Protein 8QNT (pdb70)

Secondary structure (DSSP, 8-state):
------S--HHHHHHHHHHHHHHHHHHHHHHHHHHHHIIIIIHHHS---

Radius of gyration: 12.51 Å; Cα contacts (8 Å, |Δi|>4): 12; chains: 1; bounding box: 26×30×29 Å

Solvent-accessible surface area: 5286 Å² total; per-residue (Å²): 134,87,187,139,100,166,118,64,68,163,106,122,90,91,113,106,49,67,140,82,113,142,99,86,91,122,82,95,112,80,87,120,100,63,152,127,82,65,113,129,91,27,118,109,126,73,89,166,239

Nearest PDB structures (foldseek):
  8qnt-assembly1_A  TM=6.480E-01  e=3.629E-04  Apilactobacillus kunkeei
  8qnt-assembly1_A  TM=6.086E-01  e=3.687E-04  Apilactobacillus kunkeei
  8qnt-assembly1_A  TM=7.530E-01  e=1.446E-04  Apilactobacillus kunkeei
  8qnt-assembly1_A  TM=7.162E-01  e=7.934E-05  Apilactobacillus kunkeei
  8qnt-assembly1_A  TM=6.062E-01  e=1.012E-04  Apilactobacillus kunkeei

Sequence (49 aa):
GSMKNYQPNKDLLEILESQKIKIKNLKEEVKILQRKIDQQIAKERVIKQGSMKNYQPNKDLLEILESQKIKIKNLKEEVKILQRKIDQQIAKERVIKQGSMKNYQPNKDLLEILESQKIKIKNLKEEVKILQRKIDQQIAKERVIKQGSMKNYQPNKDLLEILESQKIKIKNLKEEVKILQRKIDQQIAKERVIKQGSMKNYQPNKDLLEILESQKIKIKNLKEEVKILQRKIDQQIAKERVIKQGSMKNYQPNKDLLEILESQKIKIKNLKEEVKILQRKIDQQIAKERVIKQGSMKNYQPNKDLLEILESQKIKIKNLKEEVKILQRKIDQQIAKERVIKQGSMKNYQPNKDLLEILESQKIKIKNLKEEVKILQRKIDQQIAKERVIKQGSMKNYQPNKDLLEILESQKIKIKNLKEEVKILQRKIDQQIAKERVIKQGSMKNYQPNKDLLEILESQKIKIKNLKEEVKILQRKIDQQIAKERVIKQGSMKNYQPNKDLLEILESQKIKIKNLKEEVKILQRKIDQQIAKERVIKQGSMKNYQPNKDLLEILESQKIKIKNLKEEVKILQRKIDQQIAKERVIKQGSMKNYQPNKDLLEILESQKIKIKNLKEEVKILQRKIDQQIAKERVIKQGSMKNYQPNKDLLEILESQKIKIKNLKEEVKILQRKIDQQIAKERVIKQGSMKNYQPNKDLLEILESQKIKIKNLKEEVKILQRKIDQQIAKERVIKQGSMKNYQPNKDLLEILESQKIKIKNLKEEVKILQRKIDQQIAKERVIKQGSMKNYQPNKDLLEILESQKIKIKNLKEEVKILQRKIDQQIAKERVIKQGSMKNYQPNKDLLEILESQKIKIKNLKEEVKILQRKIDQQIAKERVIKQGSMKNYQPNKDLLEILESQKIKIKNLKEEVKILQRKIDQQIAKERVIKQGSMKNYQPNKDLLEILESQKIKIKNLKEEVKILQRKIDQQIAKERVIKQ

B-factor: mean 36.54, std 22.29, range [0.1, 75.5]

Structure (mmCIF, N/CA/C/O backbone):
data_8QNT
#
_entry.id   8QNT
#
loop_
_atom_site.group_PDB
_atom_site.id
_atom_site.type_symbol
_atom_site.label_atom_id
_atom_site.label_alt_id
_atom_site.label_comp_id
_atom_site.label_asym_id
_atom_site.label_entity_id
_atom_site.label_seq_id
_atom_site.pdbx_PDB_ins_code
_atom_site.Cartn_x
_atom_site.Cartn_y
_atom_site.Cartn_z
_atom_site.occupancy
_atom_site.B_iso_or_equiv
_atom_site.auth_seq_id
_atom_site.auth_comp_id
_atom_site.auth_asym_id
_atom_site.auth_atom_id
_atom_site.pdbx_PDB_model_num
ATOM 1 N N . GLY A 1 1 ? 13.905 4.352 -5.398 1.00 51.10 1 GLY A N 1
ATOM 2 C CA . GLY A 1 1 ? 12.480 4.572 -5.561 1.00 13.04 1 GLY A CA 1
ATOM 3 C C . GLY A 1 1 ? 11.649 3.447 -4.977 1.00 21.44 1 GLY A C 1
ATOM 4 O O . GLY A 1 1 ? 11.420 3.398 -3.768 1.00 70.52 1 GLY A O 1
ATOM 8 N N . SER A 1 2 ? 11.195 2.540 -5.837 1.00 1.44 2 SER A N 1
ATOM 9 C CA . SER A 1 2 ? 10.380 1.413 -5.400 1.00 21.12 2 SER A CA 1
ATOM 10 C C . SER A 1 2 ? 10.590 0.206 -6.310 1.00 13.33 2 SER A C 1
ATOM 11 O O . SER A 1 2 ? 11.256 0.301 -7.340 1.00 73.22 2 SER A O 1
ATOM 19 N N . MET A 1 3 ? 10.016 -0.927 -5.920 1.00 21.40 3 MET A N 1
ATOM 20 C CA . MET A 1 3 ? 10.139 -2.153 -6.701 1.00 33.15 3 MET A CA 1
ATOM 21 C C . MET A 1 3 ? 9.203 -2.127 -7.905 1.00 1.50 3 MET A C 1
ATOM 22 O O . MET A 1 3 ? 8.007 -1.867 -7.770 1.00 2.14 3 MET A O 1
ATOM 36 N N . LYS A 1 4 ? 9.755 -2.396 -9.083 1.00 72.32 4 LYS A N 1
ATOM 37 C CA . LYS A 1 4 ? 8.970 -2.404 -10.312 1.00 61.41 4 LYS A CA 1
ATOM 38 C C . LYS A 1 4 ? 8.802 -3.825 -10.841 1.00 33.33 4 LYS A C 1
ATOM 39 O O . LYS A 1 4 ? 9.619 -4.702 -10.563 1.00 43.42 4 LYS A O 1
ATOM 58 N N . ASN A 1 5 ? 7.737 -4.045 -11.605 1.00 33.32 5 ASN A N 1
ATOM 59 C CA . ASN A 1 5 ? 7.462 -5.360 -12.173 1.00 61.10 5 ASN A CA 1
ATOM 60 C C . ASN A 1 5 ? 7.962 -5.446 -13.612 1.00 25.12 5 ASN A C 1
ATOM 61 O O . ASN A 1 5 ? 7.803 -4.508 -14.393 1.00 3.54 5 ASN A O 1
ATOM 72 N N . TYR A 1 6 ? 8.567 -6.578 -13.955 1.00 40.12 6 TYR A N 1
ATOM 73 C CA . TYR A 1 6 ? 9.092 -6.786 -15.299 1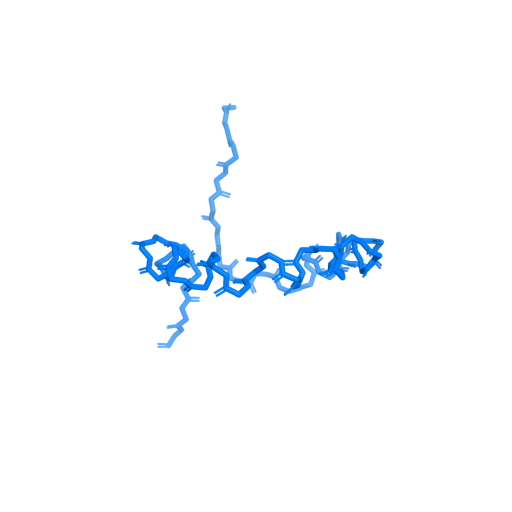.00 65.52 6 TYR A CA 1
ATOM 74 C C . TYR A 1 6 ? 8.684 -8.154 -15.838 1.00 32.12 6 TYR A C 1
ATOM 75 O O . TYR A 1 6 ? 7.910 -8.875 -15.208 1.00 40.40 6 TYR A O 1
ATOM 93 N N . GLN A 1 7 ? 9.211 -8.504 -17.007 1.00 14.12 7 GLN A N 1
ATOM 94 C CA . GLN A 1 7 ? 8.901 -9.785 -17.631 1.00 1.21 7 GLN A CA 1
ATOM 95 C C . GLN A 1 7 ? 9.006 -10.922 -16.620 1.00 61.34 7 GLN A C 1
ATOM 96 O O . GLN A 1 7 ? 9.612 -10.787 -15.557 1.00 51.32 7 GLN A O 1
ATOM 110 N N . PRO A 1 8 ? 8.402 -12.072 -16.957 1.00 42.54 8 PRO A N 1
ATOM 111 C CA . PRO A 1 8 ? 8.414 -13.255 -16.093 1.00 20.23 8 PRO A CA 1
ATOM 112 C C . PRO A 1 8 ? 9.796 -13.894 -16.003 1.00 12.32 8 PRO A C 1
ATOM 113 O O . PRO A 1 8 ? 10.034 -14.962 -16.565 1.00 11.14 8 PRO A O 1
ATOM 124 N N . ASN A 1 9 ? 10.703 -13.232 -15.292 1.00 23.00 9 ASN A N 1
ATOM 125 C CA . ASN A 1 9 ? 12.062 -13.736 -15.129 1.00 2.22 9 ASN A CA 1
ATOM 126 C C . ASN A 1 9 ? 12.085 -14.952 -14.208 1.00 14.12 9 ASN A C 1
ATOM 127 O O . ASN A 1 9 ? 11.955 -14.825 -12.990 1.00 75.21 9 ASN A O 1
ATOM 138 N N . LYS A 1 10 ? 12.251 -16.131 -14.798 1.00 0.23 10 LYS A N 1
ATOM 139 C CA . LYS A 1 10 ? 12.293 -17.371 -14.032 1.00 12.11 10 LYS A CA 1
ATOM 140 C C . LYS A 1 10 ? 13.692 -17.622 -13.479 1.00 30.11 10 LYS A C 1
ATOM 141 O O . LYS A 1 10 ? 13.851 -18.223 -12.416 1.00 60.12 10 LYS A O 1
ATOM 160 N N . ASP A 1 11 ? 14.702 -17.157 -14.205 1.00 64.23 11 ASP A N 1
ATOM 161 C CA . ASP A 1 11 ? 16.088 -17.329 -13.786 1.00 24.23 11 ASP A CA 1
ATOM 162 C C . ASP A 1 11 ? 16.348 -16.617 -12.462 1.00 12.11 11 ASP A C 1
ATOM 163 O O . ASP A 1 11 ? 17.040 -17.141 -11.588 1.00 42.40 11 ASP A O 1
ATOM 172 N N . LEU A 1 12 ? 15.789 -15.420 -12.321 1.00 1.03 12 LEU A N 1
ATOM 173 C CA . LEU A 1 12 ? 15.961 -14.634 -11.104 1.00 34.35 12 LEU A CA 1
ATOM 174 C C . LEU A 1 12 ? 14.996 -15.097 -10.016 1.00 62.32 12 LEU A C 1
ATOM 175 O O . LEU A 1 12 ? 15.331 -15.091 -8.831 1.00 12.02 12 LEU A O 1
ATOM 191 N N . LEU A 1 13 ? 13.799 -15.501 -10.427 1.00 41.52 13 LEU A N 1
ATOM 192 C CA . LEU A 1 13 ? 12.786 -15.970 -9.488 1.00 52.34 13 LEU A CA 1
ATOM 193 C C . LEU A 1 13 ? 13.197 -17.298 -8.862 1.00 63.42 13 LEU A C 1
ATOM 194 O O . LEU A 1 13 ? 13.097 -17.481 -7.649 1.00 52.25 13 LEU A O 1
ATOM 210 N N . GLU A 1 14 ? 13.662 -18.222 -9.698 1.00 5.32 14 GLU A N 1
ATOM 211 C CA . GLU A 1 14 ? 14.090 -19.533 -9.225 1.00 5.02 14 GLU A CA 1
ATOM 212 C C . GLU A 1 14 ? 15.054 -19.399 -8.049 1.00 35.44 14 GLU A C 1
ATOM 213 O O . GLU A 1 14 ? 15.076 -20.244 -7.152 1.00 41.45 14 GLU A O 1
ATOM 225 N N . ILE A 1 15 ? 15.847 -18.334 -8.060 1.00 3.13 15 ILE A N 1
ATOM 226 C CA . ILE A 1 15 ? 16.812 -18.089 -6.994 1.00 73.35 15 ILE A CA 1
ATOM 227 C C . ILE A 1 15 ? 16.111 -17.876 -5.657 1.00 22.31 15 ILE A C 1
ATOM 228 O O . ILE A 1 15 ? 16.583 -18.336 -4.616 1.00 44.41 15 ILE A O 1
ATOM 244 N N . LEU A 1 16 ? 14.981 -17.179 -5.692 1.00 3.43 16 LEU A N 1
ATOM 245 C CA . LEU A 1 16 ? 14.213 -16.906 -4.482 1.00 11.20 16 LEU A CA 1
ATOM 246 C C . LEU A 1 16 ? 13.268 -18.060 -4.165 1.00 71.42 16 LEU A C 1
ATOM 247 O O . LEU A 1 16 ? 13.026 -18.375 -3.000 1.00 65.14 16 LEU A O 1
ATOM 263 N N . GLU A 1 17 ? 12.738 -18.689 -5.210 1.00 41.42 17 GLU A N 1
ATOM 264 C CA . GLU A 1 17 ? 11.821 -19.809 -5.042 1.00 73.52 17 GLU A CA 1
ATOM 265 C C . GLU A 1 17 ? 12.545 -21.025 -4.471 1.00 3.35 17 GLU A C 1
ATOM 266 O O . GLU A 1 17 ? 11.937 -21.875 -3.821 1.00 13.11 17 GLU A O 1
ATOM 278 N N . SER A 1 18 ? 13.849 -21.099 -4.718 1.00 21.40 18 SER A N 1
ATOM 279 C CA . SER A 1 18 ? 14.657 -22.212 -4.232 1.00 71.02 18 SER A CA 1
ATOM 280 C C . SER A 1 18 ? 14.409 -22.456 -2.747 1.00 14.22 18 SER A C 1
ATOM 281 O O . SER A 1 18 ? 14.011 -23.549 -2.345 1.00 13.20 18 SER A O 1
ATOM 289 N N . GLN A 1 19 ? 14.647 -21.429 -1.937 1.00 53.12 19 GLN A N 1
ATOM 290 C CA . GLN A 1 19 ? 14.450 -21.531 -0.496 1.00 72.41 19 GLN A CA 1
ATOM 291 C C . GLN A 1 19 ? 12.975 -21.388 -0.137 1.00 14.04 19 GLN A C 1
ATOM 292 O O . GLN A 1 19 ? 12.488 -22.022 0.800 1.00 61.22 19 GLN A O 1
ATOM 306 N N . LYS A 1 20 ? 12.267 -20.550 -0.887 1.00 32.14 20 LYS A N 1
ATOM 307 C CA . LYS A 1 20 ? 10.846 -20.323 -0.649 1.00 23.03 20 LYS A CA 1
ATOM 308 C C . LYS A 1 20 ? 10.048 -21.606 -0.857 1.00 11.10 20 LYS A C 1
ATOM 309 O O . LYS A 1 20 ? 8.899 -21.709 -0.427 1.00 74.31 20 LYS A O 1
ATOM 328 N N . ILE A 1 21 ? 10.664 -22.580 -1.517 1.00 64.41 21 ILE A N 1
ATOM 329 C CA . ILE A 1 21 ? 10.011 -23.857 -1.779 1.00 42.13 21 ILE A CA 1
ATOM 330 C C . ILE A 1 21 ? 9.330 -24.393 -0.525 1.00 74.42 21 ILE A C 1
ATOM 331 O O . ILE A 1 21 ? 8.311 -25.081 -0.604 1.00 64.01 21 ILE A O 1
ATOM 347 N N . LYS A 1 22 ? 9.897 -24.073 0.633 1.00 61.32 22 LYS A N 1
ATOM 348 C CA . LYS A 1 22 ? 9.344 -24.520 1.906 1.00 53.42 22 LYS A CA 1
ATOM 349 C C . LYS A 1 22 ? 8.032 -23.804 2.210 1.00 55.33 22 LYS A C 1
ATOM 350 O O . LYS A 1 22 ? 7.035 -24.437 2.561 1.00 44.31 22 LYS A O 1
ATOM 369 N N . ILE A 1 23 ? 8.038 -22.482 2.071 1.00 71.31 23 ILE A N 1
ATOM 370 C CA . ILE A 1 23 ? 6.847 -21.682 2.328 1.00 2.12 23 ILE A CA 1
ATOM 371 C C . ILE A 1 23 ? 5.807 -21.875 1.230 1.00 31.51 23 ILE A C 1
ATOM 372 O O . ILE A 1 23 ? 4.607 -21.730 1.463 1.00 12.25 23 ILE A O 1
ATOM 388 N N . LYS A 1 24 ? 6.275 -22.207 0.031 1.00 14.54 24 LYS A N 1
ATOM 389 C CA . LYS A 1 24 ? 5.386 -22.424 -1.104 1.00 11.01 24 LYS A CA 1
ATOM 390 C C . LYS A 1 24 ? 4.239 -23.357 -0.727 1.00 4.44 24 LYS A C 1
ATOM 391 O O . LYS A 1 24 ? 3.120 -23.209 -1.216 1.00 4.12 24 LYS A O 1
ATOM 410 N N . ASN A 1 25 ? 4.526 -24.316 0.147 1.00 1.15 25 ASN A N 1
ATOM 411 C CA . ASN A 1 25 ? 3.518 -25.272 0.591 1.00 50.10 25 ASN A CA 1
ATOM 412 C C . ASN A 1 25 ? 2.393 -24.567 1.342 1.00 11.24 25 ASN A C 1
ATOM 413 O O . ASN A 1 25 ? 1.227 -24.644 0.952 1.00 1.21 25 ASN A O 1
ATOM 424 N N . LEU A 1 26 ? 2.750 -23.879 2.422 1.00 72.44 26 LEU A N 1
ATOM 425 C CA . LEU A 1 26 ? 1.771 -23.159 3.228 1.00 32.14 26 LEU A CA 1
ATOM 426 C C . LEU A 1 26 ? 0.960 -22.195 2.368 1.00 2.25 26 LEU A C 1
ATOM 427 O O . LEU A 1 26 ? -0.211 -21.934 2.644 1.00 0.13 26 LEU A O 1
ATOM 443 N N . LYS A 1 27 ? 1.591 -21.669 1.323 1.00 35.35 27 LYS A N 1
ATOM 444 C CA . LYS A 1 27 ? 0.928 -20.736 0.420 1.00 61.33 27 LYS A CA 1
ATOM 445 C C . LYS A 1 27 ? 0.037 -21.478 -0.571 1.00 34.52 27 LYS A C 1
ATOM 446 O O . LYS A 1 27 ? -1.005 -20.970 -0.983 1.00 14.02 27 LYS A O 1
ATOM 465 N N . GLU A 1 28 ? 0.453 -22.684 -0.947 1.00 41.53 28 GLU A N 1
ATOM 466 C CA . GLU A 1 28 ? -0.309 -23.495 -1.889 1.00 54.30 28 GLU A CA 1
ATOM 467 C C . GLU A 1 28 ? -1.684 -23.838 -1.323 1.00 13.22 28 GLU A C 1
ATOM 468 O O . GLU A 1 28 ? -2.637 -24.058 -2.070 1.00 42.41 28 GLU A O 1
ATOM 480 N N . GLU A 1 29 ? -1.778 -23.882 0.003 1.00 42.24 29 GLU A N 1
ATOM 481 C CA . GLU A 1 29 ? -3.035 -24.200 0.669 1.00 54.52 29 GLU A CA 1
ATOM 482 C C . GLU A 1 29 ? -4.042 -23.066 0.499 1.00 14.53 29 GLU A C 1
ATOM 483 O O . GLU A 1 29 ? -5.124 -23.258 -0.057 1.00 23.33 29 GLU A O 1
ATOM 495 N N . VAL A 1 30 ? -3.679 -21.882 0.984 1.00 72.14 30 VAL A N 1
ATOM 496 C CA . VAL A 1 30 ? -4.549 -20.716 0.886 1.00 34.30 30 VAL A CA 1
ATOM 497 C C . VAL A 1 30 ? -4.658 -20.231 -0.555 1.00 41.30 30 VAL A C 1
ATOM 498 O O . VAL A 1 30 ? -5.615 -19.548 -0.922 1.00 22.12 30 VAL A O 1
ATOM 511 N N . LYS A 1 31 ? -3.671 -20.587 -1.370 1.00 23.44 31 LYS A N 1
ATOM 512 C CA . LYS A 1 31 ? -3.654 -20.190 -2.772 1.00 74.35 31 LYS A CA 1
ATOM 513 C C . LYS A 1 31 ? -4.987 -20.508 -3.443 1.00 40.24 31 LYS A C 1
ATOM 514 O O . LYS A 1 31 ? -5.407 -19.813 -4.370 1.00 30.55 31 LYS A O 1
ATOM 533 N N . ILE A 1 32 ? -5.647 -21.559 -2.969 1.00 51.04 32 ILE A N 1
ATOM 534 C CA . ILE A 1 32 ? -6.933 -21.966 -3.522 1.00 51.43 32 ILE A CA 1
ATOM 535 C C . ILE A 1 32 ? -7.895 -20.785 -3.602 1.00 32.31 32 ILE A C 1
ATOM 536 O O . ILE A 1 32 ? -8.703 -20.690 -4.527 1.00 42.41 32 ILE A O 1
ATOM 552 N N . LEU A 1 33 ? -7.803 -19.887 -2.627 1.00 62.25 33 LEU A N 1
ATOM 553 C CA . LEU A 1 33 ? -8.664 -18.710 -2.587 1.00 60.34 33 LEU A CA 1
ATOM 554 C C . LEU A 1 33 ? -8.063 -17.568 -3.400 1.00 2.24 33 LEU A C 1
ATOM 555 O O . LEU A 1 33 ? -8.760 -16.909 -4.171 1.00 65.21 33 LEU A O 1
ATOM 571 N N . GLN A 1 34 ? -6.765 -17.341 -3.221 1.00 54.35 34 GLN A N 1
ATOM 572 C CA . GLN A 1 34 ? -6.071 -16.279 -3.939 1.00 43.44 34 GLN A CA 1
ATOM 573 C C . GLN A 1 34 ? -6.149 -16.499 -5.447 1.00 1.25 34 GLN A C 1
ATOM 574 O O . GLN A 1 34 ? -5.983 -15.563 -6.230 1.00 34.43 34 GLN A O 1
ATOM 588 N N . ARG A 1 35 ? -6.402 -17.741 -5.846 1.00 2.13 35 ARG A N 1
ATOM 589 C CA . ARG A 1 35 ? -6.500 -18.084 -7.259 1.00 73.03 35 ARG A CA 1
ATOM 590 C C . ARG A 1 35 ? -7.424 -17.115 -7.991 1.00 14.12 35 ARG A C 1
ATOM 591 O O . ARG A 1 35 ? -7.199 -16.783 -9.155 1.00 24.41 35 ARG A O 1
ATOM 612 N N . LYS A 1 36 ? -8.466 -16.664 -7.301 1.00 34.14 36 LYS A N 1
ATOM 613 C CA . LYS A 1 36 ? -9.425 -15.733 -7.883 1.00 12.43 36 LYS A CA 1
ATOM 614 C C . LYS A 1 36 ? -8.911 -14.299 -7.798 1.00 40.04 36 LYS A C 1
ATOM 615 O O . LYS A 1 36 ? -9.173 -13.483 -8.683 1.00 10.15 36 LYS A O 1
ATOM 634 N N . ILE A 1 37 ? -8.177 -14.000 -6.732 1.00 35.14 37 ILE A N 1
ATOM 635 C CA . ILE A 1 37 ? -7.625 -12.666 -6.535 1.00 2.25 37 ILE A CA 1
ATOM 636 C C . ILE A 1 37 ? -6.511 -12.379 -7.535 1.00 43.04 37 ILE A C 1
ATOM 637 O O . ILE A 1 37 ? -6.329 -11.241 -7.968 1.00 3.21 37 ILE A O 1
ATOM 653 N N . ASP A 1 38 ? -5.769 -13.419 -7.901 1.00 10.24 38 ASP A N 1
ATOM 654 C CA . ASP A 1 38 ? -4.674 -13.280 -8.853 1.00 41.25 38 ASP A CA 1
ATOM 655 C C . ASP A 1 38 ? -5.187 -12.786 -10.203 1.00 22.23 38 ASP A C 1
ATOM 656 O O . ASP A 1 38 ? -4.574 -11.925 -10.832 1.00 44.15 38 ASP A O 1
ATOM 665 N N . GLN A 1 39 ? -6.314 -13.339 -10.640 1.00 2.23 39 GLN A N 1
ATOM 666 C CA . GLN A 1 39 ? -6.908 -12.955 -11.915 1.00 65.52 39 GLN A CA 1
ATOM 667 C C . GLN A 1 39 ? -7.294 -11.480 -11.914 1.00 74.30 39 GLN A C 1
ATOM 668 O O . GLN A 1 39 ? -7.520 -10.888 -12.969 1.00 35.11 39 GLN A O 1
ATOM 682 N N . GLN A 1 40 ? -7.369 -10.894 -10.724 1.00 21.05 40 GLN A N 1
ATOM 683 C CA . GLN A 1 40 ? -7.730 -9.488 -10.586 1.00 42.02 40 GLN A CA 1
ATOM 684 C C . GLN A 1 40 ? -6.635 -8.587 -11.148 1.00 24.50 40 GLN A C 1
ATOM 685 O O . GLN A 1 40 ? -6.902 -7.703 -11.962 1.00 1.34 40 GLN A O 1
ATOM 699 N N . ILE A 1 41 ? -5.402 -8.819 -10.708 1.00 51.45 41 ILE A N 1
ATOM 700 C CA . ILE A 1 41 ? -4.267 -8.028 -11.168 1.00 61.54 41 ILE A CA 1
ATOM 701 C C . ILE A 1 41 ? -3.062 -8.916 -11.460 1.00 5.11 41 ILE A C 1
ATOM 702 O O . ILE A 1 41 ? -2.325 -8.685 -12.419 1.00 14.04 41 ILE A O 1
ATOM 718 N N . ALA A 1 42 ? -2.867 -9.933 -10.627 1.00 33.00 42 ALA A N 1
ATOM 719 C CA . ALA A 1 42 ? -1.754 -10.858 -10.797 1.00 43.04 42 ALA A CA 1
ATOM 720 C C . ALA A 1 42 ? -1.690 -11.383 -12.227 1.00 74.55 42 ALA A C 1
ATOM 721 O O . ALA A 1 42 ? -0.612 -11.675 -12.746 1.00 14.01 42 ALA A O 1
ATOM 728 N N . LYS A 1 43 ? -2.852 -11.503 -12.861 1.00 33.01 43 LYS A N 1
ATOM 729 C CA . LYS A 1 43 ? -2.930 -11.993 -14.232 1.00 30.01 43 LYS A CA 1
ATOM 730 C C . LYS A 1 43 ? -2.271 -11.013 -15.198 1.00 35.40 43 LYS A C 1
ATOM 731 O O . LYS A 1 43 ? -1.671 -11.418 -16.193 1.00 33.41 43 LYS A O 1
ATOM 750 N N . GLU A 1 44 ? -2.387 -9.724 -14.897 1.00 12.24 44 GLU A N 1
ATOM 751 C CA . GLU A 1 44 ? -1.802 -8.688 -15.739 1.00 42.51 44 GLU A CA 1
ATOM 752 C C . GLU A 1 44 ? -0.333 -8.467 -15.389 1.00 12.43 44 GLU A C 1
ATOM 753 O O . GLU A 1 44 ? 0.488 -8.182 -16.261 1.00 21.43 44 GLU A O 1
ATOM 765 N N . ARG A 1 45 ? -0.011 -8.599 -14.106 1.00 44.12 45 ARG A N 1
ATOM 766 C CA . ARG A 1 45 ? 1.358 -8.412 -13.639 1.00 71.24 45 ARG A CA 1
ATOM 767 C C . ARG A 1 45 ? 2.332 -9.249 -14.463 1.00 62.11 45 ARG A C 1
ATOM 768 O O . ARG A 1 45 ? 3.401 -8.776 -14.850 1.00 13.40 45 ARG A O 1
ATOM 789 N N . VAL A 1 46 ? 1.956 -10.496 -14.727 1.00 62.52 46 VAL A N 1
ATOM 790 C CA . VAL A 1 46 ? 2.796 -11.400 -15.505 1.00 51.41 46 VAL A CA 1
ATOM 791 C C . VAL A 1 46 ? 2.448 -11.333 -16.988 1.00 20.00 46 VAL A C 1
ATOM 792 O O . VAL A 1 46 ? 1.411 -11.841 -17.416 1.00 22.11 46 VAL A O 1
ATOM 805 N N . ILE A 1 47 ? 3.321 -10.704 -17.767 1.00 63.02 47 ILE A N 1
ATOM 806 C CA . ILE A 1 47 ? 3.107 -10.573 -19.203 1.00 10.40 47 ILE A CA 1
ATOM 807 C C . ILE A 1 47 ? 3.598 -11.810 -19.948 1.00 12.55 47 ILE A C 1
ATOM 808 O O . ILE A 1 47 ? 4.641 -12.374 -19.617 1.00 32.11 47 ILE A O 1
ATOM 824 N N . LYS A 1 48 ? 2.840 -12.226 -20.956 1.00 52.44 48 LYS A N 1
ATOM 825 C CA . LYS A 1 48 ? 3.198 -13.394 -21.752 1.00 33.03 48 LYS A CA 1
ATOM 826 C C . LYS A 1 48 ? 2.905 -13.156 -23.230 1.00 24.42 48 LYS A C 1
ATOM 827 O O . LYS A 1 48 ? 1.790 -12.792 -23.600 1.00 13.23 48 LYS A O 1
ATOM 846 N N . GLN A 1 49 ? 3.914 -13.367 -24.069 1.00 43.22 49 GLN A N 1
ATOM 847 C CA . GLN A 1 49 ? 3.764 -13.176 -25.507 1.00 13.21 49 GLN A CA 1
ATOM 848 C C . GLN A 1 49 ? 2.555 -13.942 -26.034 1.00 63.33 49 GLN A C 1
ATOM 849 O O . GLN A 1 49 ? 1.546 -13.347 -26.412 1.00 15.12 49 GLN A O 1
ATOM 863 N N . GLY A 1 1 ? 1.330 0.000 0.000 1.00 13.00 1 GLY A N 2
ATOM 864 C CA . GLY A 1 1 ? 2.071 0.001 -1.247 1.00 45.03 1 GLY A CA 2
ATOM 865 C C . GLY A 1 1 ? 1.828 -1.250 -2.068 1.00 21.24 1 GLY A C 2
ATOM 866 O O . GLY A 1 1 ? 2.175 -2.354 -1.647 1.00 42.30 1 GLY A O 2
ATOM 870 N N . SER A 1 2 ? 1.228 -1.079 -3.241 1.00 61.03 2 SER A N 2
ATOM 871 C CA . SER A 1 2 ? 0.933 -2.204 -4.120 1.00 63.54 2 SER A CA 2
ATOM 872 C C . SER A 1 2 ? 2.219 -2.870 -4.601 1.00 23.13 2 SER A C 2
ATOM 873 O O . SER A 1 2 ? 3.139 -2.201 -5.070 1.00 62.04 2 SER A O 2
ATOM 881 N N . MET A 1 3 ? 2.275 -4.192 -4.479 1.00 31.32 3 MET A N 2
ATOM 882 C CA . MET A 1 3 ? 3.447 -4.950 -4.901 1.00 44.34 3 MET A CA 2
ATOM 883 C C . MET A 1 3 ? 3.467 -5.120 -6.417 1.00 44.11 3 MET A C 2
ATOM 884 O O . MET A 1 3 ? 2.616 -5.804 -6.987 1.00 4.53 3 MET A O 2
ATOM 898 N N . LYS A 1 4 ? 4.444 -4.494 -7.065 1.00 54.15 4 LYS A N 2
ATOM 899 C CA . LYS A 1 4 ? 4.576 -4.576 -8.515 1.00 73.52 4 LYS A CA 2
ATOM 900 C C . LYS A 1 4 ? 5.644 -5.592 -8.907 1.00 70.23 4 LYS A C 2
ATOM 901 O O . LYS A 1 4 ? 6.816 -5.436 -8.568 1.00 21.21 4 LYS A O 2
ATOM 920 N N . ASN A 1 5 ? 5.231 -6.632 -9.625 1.00 13.30 5 ASN A N 2
ATOM 921 C CA . ASN A 1 5 ? 6.153 -7.673 -10.064 1.00 41.51 5 ASN A CA 2
ATOM 922 C C . ASN A 1 5 ? 6.652 -7.396 -11.479 1.00 2.41 5 ASN A C 2
ATOM 923 O O . ASN A 1 5 ? 6.317 -6.373 -12.077 1.00 45.05 5 ASN A O 2
ATOM 934 N N . TYR A 1 6 ? 7.454 -8.313 -12.008 1.00 33.43 6 TYR A N 2
ATOM 935 C CA . TYR A 1 6 ? 8.001 -8.168 -13.351 1.00 53.34 6 TYR A CA 2
ATOM 936 C C . TYR A 1 6 ? 7.849 -9.462 -14.145 1.00 21.14 6 TYR A C 2
ATOM 937 O O . TYR A 1 6 ? 7.222 -10.415 -13.683 1.00 71.00 6 TYR A O 2
ATOM 955 N N . GLN A 1 7 ? 8.429 -9.487 -15.340 1.00 62.21 7 GLN A N 2
ATOM 956 C CA . GLN A 1 7 ? 8.359 -10.664 -16.198 1.00 40.02 7 GLN A CA 2
ATOM 957 C C . GLN A 1 7 ? 8.629 -11.936 -15.401 1.00 43.21 7 GLN A C 2
ATOM 958 O O . GLN A 1 7 ? 9.232 -11.909 -14.328 1.00 45.31 7 GLN A O 2
ATOM 972 N N . PRO A 1 8 ? 8.173 -13.078 -15.936 1.00 31.12 8 PRO A N 2
ATOM 973 C CA . PRO A 1 8 ? 8.354 -14.382 -15.291 1.00 11.14 8 PRO A CA 2
ATOM 974 C C . PRO A 1 8 ? 9.808 -14.840 -15.308 1.00 21.31 8 PRO A C 2
ATOM 975 O O . PRO A 1 8 ? 10.169 -15.763 -16.037 1.00 41.23 8 PRO A O 2
ATOM 986 N N . ASN A 1 9 ? 10.638 -14.190 -14.499 1.00 44.12 9 ASN A N 2
ATOM 987 C CA . ASN A 1 9 ? 12.054 -14.531 -14.422 1.00 62.41 9 ASN A CA 2
ATOM 988 C C . ASN A 1 9 ? 12.255 -15.855 -13.690 1.00 45.14 9 ASN A C 2
ATOM 989 O O . ASN A 1 9 ? 12.243 -15.905 -12.460 1.00 64.42 9 ASN A O 2
ATOM 1000 N N . LYS A 1 10 ? 12.441 -16.925 -14.455 1.00 62.34 10 LYS A N 2
ATOM 1001 C CA . LYS A 1 10 ? 12.647 -18.250 -13.882 1.00 3.11 10 LYS A CA 2
ATOM 1002 C C . LYS A 1 10 ? 14.110 -18.457 -13.502 1.00 41.24 10 LYS A C 2
ATOM 1003 O O . LYS A 1 10 ? 14.416 -19.105 -12.501 1.00 73.24 10 LYS A O 2
ATOM 1022 N N . ASP A 1 11 ? 15.009 -17.901 -14.307 1.00 24.13 11 ASP A N 2
ATOM 1023 C CA . ASP A 1 11 ? 16.440 -18.023 -14.053 1.00 44.35 11 ASP A CA 2
ATOM 1024 C C . ASP A 1 11 ? 16.814 -17.377 -12.723 1.00 34.04 11 ASP A C 2
ATOM 1025 O O . ASP A 1 11 ? 17.595 -17.931 -11.949 1.00 24.50 11 ASP A O 2
ATOM 1034 N N . LEU A 1 12 ? 16.251 -16.202 -12.463 1.00 33.23 12 LEU A N 2
ATOM 1035 C CA . LEU A 1 12 ? 16.525 -15.480 -11.225 1.00 52.44 12 LEU A CA 2
ATOM 1036 C C . LEU A 1 12 ? 15.735 -16.071 -10.063 1.00 34.44 12 LEU A C 2
ATOM 1037 O O . LEU A 1 12 ? 16.288 -16.341 -8.996 1.00 33.34 12 LEU A O 2
ATOM 1053 N N . LEU A 1 13 ? 14.439 -16.273 -10.276 1.00 41.14 13 LEU A N 2
ATOM 1054 C CA . LEU A 1 13 ? 13.572 -16.836 -9.247 1.00 2.41 13 LEU A CA 2
ATOM 1055 C C . LEU A 1 13 ? 14.062 -18.214 -8.816 1.00 62.32 13 LEU A C 2
ATOM 1056 O O . LEU A 1 13 ? 13.950 -18.586 -7.649 1.00 3.15 13 LEU A O 2
ATOM 1072 N N . GLU A 1 14 ? 14.607 -18.967 -9.767 1.00 3.30 14 GLU A N 2
ATOM 1073 C CA . GLU A 1 14 ? 15.116 -20.304 -9.484 1.00 52.14 14 GLU A CA 2
ATOM 1074 C C . GLU A 1 14 ? 16.056 -20.286 -8.283 1.00 4.40 14 GLU A C 2
ATOM 1075 O O . GLU A 1 14 ? 15.962 -21.134 -7.395 1.00 45.41 14 GLU A O 2
ATOM 1087 N N . ILE A 1 15 ? 16.962 -19.314 -8.263 1.00 45.02 15 ILE A N 2
ATOM 1088 C CA . ILE A 1 15 ? 17.920 -19.185 -7.172 1.00 14.35 15 ILE A CA 2
ATOM 1089 C C . ILE A 1 15 ? 17.216 -19.198 -5.819 1.00 13.11 15 ILE A C 2
ATOM 1090 O O . ILE A 1 15 ? 17.708 -19.788 -4.856 1.00 40.11 15 ILE A O 2
ATOM 1106 N N . LEU A 1 16 ? 16.061 -18.545 -5.753 1.00 75.41 16 LEU A N 2
ATOM 1107 C CA . LEU A 1 16 ? 15.286 -18.483 -4.518 1.00 62.12 16 LEU A CA 2
ATOM 1108 C C . LEU A 1 16 ? 14.401 -19.716 -4.368 1.00 13.00 16 LEU A C 2
ATOM 1109 O O . LEU A 1 16 ? 14.103 -20.145 -3.254 1.00 31.30 16 LEU A O 2
ATOM 1125 N N . GLU A 1 17 ? 13.985 -20.281 -5.497 1.00 64.23 17 GLU A N 2
ATOM 1126 C CA . GLU A 1 17 ? 13.135 -21.466 -5.490 1.00 42.11 17 GLU A CA 2
ATOM 1127 C C . GLU A 1 17 ? 13.714 -22.546 -4.580 1.00 41.52 17 GLU A C 2
ATOM 1128 O O . GLU A 1 17 ? 12.977 -23.334 -3.988 1.00 2.33 17 GLU A O 2
ATOM 1140 N N . SER A 1 18 ? 15.039 -22.575 -4.475 1.00 52.22 18 SER A N 2
ATOM 1141 C CA . SER A 1 18 ? 15.718 -23.560 -3.642 1.00 11.25 18 SER A CA 2
ATOM 1142 C C . SER A 1 18 ? 15.114 -23.595 -2.241 1.00 5.53 18 SER A C 2
ATOM 1143 O O . SER A 1 18 ? 14.647 -24.636 -1.781 1.00 41.00 18 SER A O 2
ATOM 1151 N N . GLN A 1 19 ? 15.129 -22.448 -1.568 1.00 62.14 19 GLN A N 2
ATOM 1152 C CA . GLN A 1 19 ? 14.584 -22.347 -0.220 1.00 4.03 19 GLN A CA 2
ATOM 1153 C C . GLN A 1 19 ? 13.063 -22.242 -0.254 1.00 3.25 19 GLN A C 2
ATOM 1154 O O . GLN A 1 19 ? 12.376 -22.731 0.643 1.00 21.03 19 GLN A O 2
ATOM 1168 N N . LYS A 1 20 ? 12.543 -21.600 -1.294 1.00 14.01 20 LYS A N 2
ATOM 1169 C CA . LYS A 1 20 ? 11.102 -21.431 -1.446 1.00 45.54 20 LYS A CA 2
ATOM 1170 C C . LYS A 1 20 ? 10.405 -22.782 -1.564 1.00 0.02 20 LYS A C 2
ATOM 1171 O O . LYS A 1 20 ? 9.191 -22.882 -1.381 1.00 25.43 20 LYS A O 2
ATOM 1190 N N . ILE A 1 21 ? 11.179 -23.818 -1.869 1.00 4.24 21 ILE A N 2
ATOM 1191 C CA . ILE A 1 21 ? 10.635 -25.163 -2.007 1.00 44.13 21 ILE A CA 2
ATOM 1192 C C . ILE A 1 21 ? 9.758 -25.527 -0.814 1.00 44.02 21 ILE A C 2
ATOM 1193 O O . ILE A 1 21 ? 8.793 -26.279 -0.946 1.00 34.33 21 ILE A O 2
ATOM 1209 N N . LYS A 1 22 ? 10.100 -24.987 0.351 1.00 52.23 22 LYS A N 2
ATOM 1210 C CA . LYS A 1 22 ? 9.343 -25.251 1.568 1.00 33.14 22 LYS A CA 2
ATOM 1211 C C . LYS A 1 22 ? 8.169 -24.286 1.700 1.00 50.23 22 LYS A C 2
ATOM 1212 O O . LYS A 1 22 ? 7.115 -24.644 2.226 1.00 53.15 22 LYS A O 2
ATOM 1231 N N . ILE A 1 23 ? 8.359 -23.062 1.218 1.00 75.24 23 ILE A N 2
ATOM 1232 C CA . ILE A 1 23 ? 7.314 -22.047 1.279 1.00 22.22 23 ILE A CA 2
ATOM 1233 C C . ILE A 1 23 ? 6.191 -22.353 0.294 1.00 22.41 23 ILE A C 2
ATOM 1234 O O . ILE A 1 23 ? 5.036 -21.993 0.521 1.00 72.14 23 ILE A O 2
ATOM 1250 N N . LYS A 1 24 ? 6.538 -23.023 -0.800 1.00 53.42 24 LYS A N 2
ATOM 1251 C CA . LYS A 1 24 ? 5.559 -23.381 -1.820 1.00 64.51 24 LYS A CA 2
ATOM 1252 C C . LYS A 1 24 ? 4.337 -24.043 -1.192 1.00 55.33 24 LYS A C 2
ATOM 1253 O O . LYS A 1 24 ? 3.219 -23.894 -1.684 1.00 35.25 24 LYS A O 2
ATOM 1272 N N . ASN A 1 25 ? 4.557 -24.772 -0.103 1.00 43.41 25 ASN A N 2
ATOM 1273 C CA . ASN A 1 25 ? 3.473 -25.455 0.592 1.00 15.33 25 ASN A CA 2
ATOM 1274 C C . ASN A 1 25 ? 2.461 -24.452 1.140 1.00 60.32 25 ASN A C 2
ATOM 1275 O O . ASN A 1 25 ? 1.265 -24.546 0.862 1.00 34.10 25 ASN A O 2
ATOM 1286 N N . LEU A 1 26 ? 2.949 -23.493 1.919 1.00 62.25 26 LEU A N 2
ATOM 1287 C CA . LEU A 1 26 ? 2.088 -22.472 2.505 1.00 5.22 26 LEU A CA 2
ATOM 1288 C C . LEU A 1 26 ? 1.526 -21.549 1.428 1.00 22.44 26 LEU A C 2
ATOM 1289 O O . LEU A 1 26 ? 0.386 -21.094 1.519 1.00 72.12 26 LEU A O 2
ATOM 1305 N N . LYS A 1 27 ? 2.333 -21.279 0.408 1.00 40.11 27 LYS A N 2
ATOM 1306 C CA . LYS A 1 27 ? 1.916 -20.414 -0.689 1.00 42.13 27 LYS A CA 2
ATOM 1307 C C . LYS A 1 27 ? 0.834 -21.084 -1.529 1.00 73.14 27 LYS A C 2
ATOM 1308 O O . LYS A 1 27 ? -0.044 -20.416 -2.074 1.00 12.53 27 LYS A O 2
ATOM 1327 N N . GLU A 1 28 ? 0.903 -22.408 -1.629 1.00 13.03 28 GLU A N 2
ATOM 1328 C CA . GLU A 1 28 ? -0.073 -23.167 -2.402 1.00 63.13 28 GLU A CA 2
ATOM 1329 C C . GLU A 1 28 ? -1.433 -23.170 -1.710 1.00 63.11 28 GLU A C 2
ATOM 1330 O O . GLU A 1 28 ? -2.474 -23.144 -2.366 1.00 23.54 28 GLU A O 2
ATOM 1342 N N . GLU A 1 29 ? -1.414 -23.202 -0.381 1.00 62.22 29 GLU A N 2
ATOM 1343 C CA . GLU A 1 29 ? -2.645 -23.210 0.400 1.00 72.14 29 GLU A CA 2
ATOM 1344 C C . GLU A 1 29 ? -3.223 -21.803 0.519 1.00 4.43 29 GLU A C 2
ATOM 1345 O O . GLU A 1 29 ? -4.440 -21.618 0.533 1.00 44.35 29 GLU A O 2
ATOM 1357 N N . VAL A 1 30 ? -2.340 -20.813 0.607 1.00 3.30 30 VAL A N 2
ATOM 1358 C CA . VAL A 1 30 ? -2.760 -19.422 0.725 1.00 12.42 30 VAL A CA 2
ATOM 1359 C C . VAL A 1 30 ? -3.143 -18.846 -0.633 1.00 40.25 30 VAL A C 2
ATOM 1360 O O . VAL A 1 30 ? -3.957 -17.927 -0.724 1.00 12.30 30 VAL A O 2
ATOM 1373 N N . LYS A 1 31 ? -2.551 -19.393 -1.690 1.00 4.43 31 LYS A N 2
ATOM 1374 C CA . LYS A 1 31 ? -2.830 -18.936 -3.046 1.00 2.21 31 LYS A CA 2
ATOM 1375 C C . LYS A 1 31 ? -4.332 -18.872 -3.300 1.00 74.11 31 LYS A C 2
ATOM 1376 O O . LYS A 1 31 ? -4.807 -18.030 -4.063 1.00 61.44 31 LYS A O 2
ATOM 1395 N N . ILE A 1 32 ? -5.075 -19.765 -2.655 1.00 73.33 32 ILE A N 2
ATOM 1396 C CA . ILE A 1 32 ? -6.524 -19.808 -2.810 1.00 50.13 32 ILE A CA 2
ATOM 1397 C C . ILE A 1 32 ? -7.141 -18.431 -2.588 1.00 73.34 32 ILE A C 2
ATOM 1398 O O . ILE A 1 32 ? -8.104 -18.055 -3.259 1.00 3.11 32 ILE A O 2
ATOM 1414 N N . LEU A 1 33 ? -6.581 -17.683 -1.645 1.00 2.12 33 LEU A N 2
ATOM 1415 C CA . LEU A 1 33 ? -7.075 -16.346 -1.335 1.00 44.41 33 LEU A CA 2
ATOM 1416 C C . LEU A 1 33 ? -6.439 -15.305 -2.251 1.00 52.33 33 LEU A C 2
ATOM 1417 O O . LEU A 1 33 ? -7.137 -14.505 -2.875 1.00 23.14 33 LEU A O 2
ATOM 1433 N N . GLN A 1 34 ? -5.112 -15.323 -2.329 1.00 35.21 34 GLN A N 2
ATOM 1434 C CA . GLN A 1 34 ? -4.384 -14.382 -3.171 1.00 2.45 34 GLN A CA 2
ATOM 1435 C C . GLN A 1 34 ? -4.937 -14.381 -4.592 1.00 13.43 34 GLN A C 2
ATOM 1436 O O . GLN A 1 34 ? -4.938 -13.351 -5.267 1.00 71.42 34 GLN A O 2
ATOM 1450 N N . ARG A 1 35 ? -5.407 -15.541 -5.039 1.00 40.53 35 ARG A N 2
ATOM 1451 C CA . ARG A 1 35 ? -5.962 -15.674 -6.381 1.00 2.51 35 ARG A CA 2
ATOM 1452 C C . ARG A 1 35 ? -7.001 -14.589 -6.649 1.00 72.14 35 ARG A C 2
ATOM 1453 O O . ARG A 1 35 ? -7.114 -14.084 -7.767 1.00 23.42 35 ARG A O 2
ATOM 1474 N N . LYS A 1 36 ? -7.760 -14.235 -5.617 1.00 63.44 36 LYS A N 2
ATOM 1475 C CA . LYS A 1 36 ? -8.790 -13.211 -5.740 1.00 3.21 36 LYS A CA 2
ATOM 1476 C C . LYS A 1 36 ? -8.194 -11.897 -6.235 1.00 50.15 36 LYS A C 2
ATOM 1477 O O . LYS A 1 36 ? -8.797 -11.201 -7.053 1.00 12.55 36 LYS A O 2
ATOM 1496 N N . ILE A 1 37 ? -7.008 -11.565 -5.737 1.00 63.34 37 ILE A N 2
ATOM 1497 C CA . ILE A 1 37 ? -6.330 -10.337 -6.132 1.00 54.52 37 ILE A CA 2
ATOM 1498 C C . ILE A 1 37 ? -5.506 -10.546 -7.398 1.00 2.42 37 ILE A C 2
ATOM 1499 O O . ILE A 1 37 ? -5.488 -9.694 -8.287 1.00 73.52 37 ILE A O 2
ATOM 1515 N N . ASP A 1 38 ? -4.825 -11.684 -7.472 1.00 53.04 38 ASP A N 2
ATOM 1516 C CA . ASP A 1 38 ? -4.000 -12.007 -8.631 1.00 35.22 38 ASP A CA 2
ATOM 1517 C C . ASP A 1 38 ? -4.793 -11.845 -9.924 1.00 62.23 38 ASP A C 2
ATOM 1518 O O . ASP A 1 38 ? -4.410 -11.076 -10.805 1.00 2.41 38 ASP A O 2
ATOM 1527 N N . GLN A 1 39 ? -5.898 -12.576 -10.031 1.00 64.30 39 GLN A N 2
ATOM 1528 C CA . GLN A 1 39 ? -6.742 -12.514 -11.218 1.00 32.50 39 GLN A CA 2
ATOM 1529 C C . GLN A 1 39 ? -7.398 -11.144 -11.349 1.00 1.33 39 GLN A C 2
ATOM 1530 O O . GLN A 1 39 ? -7.762 -10.722 -12.446 1.00 61.21 39 GLN A O 2
ATOM 1544 N N . GLN A 1 40 ? -7.545 -10.454 -10.222 1.00 53.12 40 GLN A N 2
ATOM 1545 C CA . GLN A 1 40 ? -8.158 -9.131 -10.212 1.00 35.02 40 GLN A CA 2
ATOM 1546 C C . GLN A 1 40 ? -7.507 -8.221 -11.248 1.00 73.00 40 GLN A C 2
ATOM 1547 O O . GLN A 1 40 ? -8.179 -7.697 -12.137 1.00 41.30 40 GLN A O 2
ATOM 1561 N N . ILE A 1 41 ? -6.197 -8.038 -11.127 1.00 42.20 41 ILE A N 2
ATOM 1562 C CA . ILE A 1 41 ? -5.456 -7.192 -12.054 1.00 5.41 41 ILE A CA 2
ATOM 1563 C C . ILE A 1 41 ? -4.085 -7.784 -12.363 1.00 22.01 41 ILE A C 2
ATOM 1564 O O . ILE A 1 41 ? -3.569 -7.636 -13.470 1.00 43.12 41 ILE A O 2
ATOM 1580 N N . ALA A 1 42 ? -3.501 -8.457 -11.377 1.00 32.12 42 ALA A N 2
ATOM 1581 C CA . ALA A 1 42 ? -2.192 -9.076 -11.544 1.00 50.33 42 ALA A CA 2
ATOM 1582 C C . ALA A 1 42 ? -2.150 -9.942 -12.799 1.00 15.42 42 ALA A C 2
ATOM 1583 O O . ALA A 1 42 ? -1.098 -10.108 -13.416 1.00 75.43 42 ALA A O 2
ATOM 1590 N N . LYS A 1 43 ? -3.301 -10.492 -13.171 1.00 13.33 43 LYS A N 2
ATOM 1591 C CA . LYS A 1 43 ? -3.398 -11.341 -14.352 1.00 44.32 43 LYS A CA 2
ATOM 1592 C C . LYS A 1 43 ? -3.131 -10.538 -15.622 1.00 32.41 43 LYS A C 2
ATOM 1593 O O . LYS A 1 43 ? -2.565 -11.054 -16.585 1.00 21.32 43 LYS A O 2
ATOM 1612 N N . GLU A 1 44 ? -3.542 -9.274 -15.615 1.00 30.11 44 GLU A N 2
ATOM 1613 C CA . GLU A 1 44 ? -3.346 -8.402 -16.767 1.00 12.43 44 GLU A CA 2
ATOM 1614 C C . GLU A 1 44 ? -1.863 -8.119 -16.989 1.00 13.41 44 GLU A C 2
ATOM 1615 O O . GLU A 1 44 ? -1.404 -8.014 -18.126 1.00 52.34 44 GLU A O 2
ATOM 1627 N N . ARG A 1 45 ? -1.120 -7.995 -15.894 1.00 61.42 45 ARG A N 2
ATOM 1628 C CA . ARG A 1 45 ? 0.310 -7.723 -15.969 1.00 4.34 45 ARG A CA 2
ATOM 1629 C C . ARG A 1 45 ? 1.086 -8.984 -16.336 1.00 70.43 45 ARG A C 2
ATOM 1630 O O . ARG A 1 45 ? 1.899 -9.476 -15.554 1.00 31.35 45 ARG A O 2
ATOM 1651 N N . VAL A 1 46 ? 0.828 -9.504 -17.532 1.00 44.35 46 VAL A N 2
ATOM 1652 C CA . VAL A 1 46 ? 1.502 -10.707 -18.005 1.00 23.45 46 VAL A CA 2
ATOM 1653 C C . VAL A 1 46 ? 2.225 -10.452 -19.322 1.00 53.25 46 VAL A C 2
ATOM 1654 O O . VAL A 1 46 ? 1.597 -10.148 -20.337 1.00 52.12 46 VAL A O 2
ATOM 1667 N N . ILE A 1 47 ? 3.547 -10.577 -19.300 1.00 22.51 47 ILE A N 2
ATOM 1668 C CA . ILE A 1 47 ? 4.355 -10.362 -20.494 1.00 1.33 47 ILE A CA 2
ATOM 1669 C C . ILE A 1 47 ? 4.485 -11.644 -21.309 1.00 2.13 47 ILE A C 2
ATOM 1670 O O . ILE A 1 47 ? 4.545 -12.742 -20.755 1.00 4.24 47 ILE A O 2
ATOM 1686 N N . LYS A 1 48 ? 4.530 -11.498 -22.629 1.00 12.44 48 LYS A N 2
ATOM 1687 C CA . LYS A 1 48 ? 4.656 -12.643 -23.522 1.00 42.10 48 LYS A CA 2
ATOM 1688 C C . LYS A 1 48 ? 6.066 -12.730 -24.099 1.00 33.24 48 LYS A C 2
ATOM 1689 O O . LYS A 1 48 ? 6.575 -11.763 -24.663 1.00 43.15 48 LYS A O 2
ATOM 1708 N N . GLN A 1 49 ? 6.689 -13.895 -23.953 1.00 34.30 49 GLN A N 2
ATOM 1709 C CA . GLN A 1 49 ? 8.039 -14.108 -24.460 1.00 51.35 49 GLN A CA 2
ATOM 1710 C C . GLN A 1 49 ? 8.021 -14.364 -25.964 1.00 4.51 49 GLN A C 2
ATOM 1711 O O . GLN A 1 49 ? 6.964 -14.346 -26.595 1.00 41.52 49 GLN A O 2
ATOM 1725 N N . GLY A 1 1 ? 20.395 1.912 -12.930 1.00 70.23 1 GLY A N 3
ATOM 1726 C CA . GLY A 1 1 ? 20.451 1.173 -11.682 1.00 50.33 1 GLY A CA 3
ATOM 1727 C C . GLY A 1 1 ? 20.629 -0.317 -11.898 1.00 2.53 1 GLY A C 3
ATOM 1728 O O . GLY A 1 1 ? 21.329 -0.738 -12.819 1.00 31.14 1 GLY A O 3
ATOM 1732 N N . SER A 1 2 ? 19.996 -1.116 -11.045 1.00 61.13 2 SER A N 3
ATOM 1733 C CA . SER A 1 2 ? 20.093 -2.568 -11.143 1.00 53.24 2 SER A CA 3
ATOM 1734 C C . SER A 1 2 ? 18.942 -3.134 -11.970 1.00 63.13 2 SER A C 3
ATOM 1735 O O . SER A 1 2 ? 17.916 -2.480 -12.156 1.00 24.33 2 SER A O 3
ATOM 1743 N N . MET A 1 3 ? 19.122 -4.355 -12.465 1.00 2.53 3 MET A N 3
ATOM 1744 C CA . MET A 1 3 ? 18.099 -5.010 -13.271 1.00 63.31 3 MET A CA 3
ATOM 1745 C C . MET A 1 3 ? 16.920 -5.444 -12.406 1.00 25.51 3 MET A C 3
ATOM 1746 O O . MET A 1 3 ? 17.037 -6.364 -11.595 1.00 43.41 3 MET A O 3
ATOM 1760 N N . LYS A 1 4 ? 15.785 -4.778 -12.583 1.00 50.40 4 LYS A N 3
ATOM 1761 C CA . LYS A 1 4 ? 14.584 -5.095 -11.820 1.00 12.44 4 LYS A CA 3
ATOM 1762 C C . LYS A 1 4 ? 13.639 -5.974 -12.633 1.00 14.55 4 LYS A C 3
ATOM 1763 O O . LYS A 1 4 ? 13.457 -5.763 -13.831 1.00 0.12 4 LYS A O 3
ATOM 1782 N N . ASN A 1 5 ? 13.038 -6.958 -11.972 1.00 23.22 5 ASN A N 3
ATOM 1783 C CA . ASN A 1 5 ? 12.111 -7.868 -12.634 1.00 33.43 5 ASN A CA 3
ATOM 1784 C C . ASN A 1 5 ? 10.678 -7.352 -12.535 1.00 23.33 5 ASN A C 3
ATOM 1785 O O . ASN A 1 5 ? 10.203 -7.012 -11.451 1.00 25.22 5 ASN A O 3
ATOM 1796 N N . TYR A 1 6 ? 9.995 -7.297 -13.673 1.00 24.34 6 TYR A N 3
ATOM 1797 C CA . TYR A 1 6 ? 8.618 -6.821 -13.715 1.00 31.30 6 TYR A CA 3
ATOM 1798 C C . TYR A 1 6 ? 7.645 -7.984 -13.883 1.00 55.03 6 TYR A C 3
ATOM 1799 O O . TYR A 1 6 ? 6.891 -8.314 -12.968 1.00 2.43 6 TYR A O 3
ATOM 1817 N N . GLN A 1 7 ? 7.668 -8.601 -15.060 1.00 51.03 7 GLN A N 3
ATOM 1818 C CA . GLN A 1 7 ? 6.788 -9.727 -15.350 1.00 31.05 7 GLN A CA 3
ATOM 1819 C C . GLN A 1 7 ? 7.169 -10.945 -14.514 1.00 2.40 7 GLN A C 3
ATOM 1820 O O . GLN A 1 7 ? 8.306 -11.087 -14.062 1.00 54.51 7 GLN A O 3
ATOM 1834 N N . PRO A 1 8 ? 6.198 -11.845 -14.302 1.00 61.22 8 PRO A N 3
ATOM 1835 C CA . PRO A 1 8 ? 6.408 -13.067 -13.520 1.00 4.12 8 PRO A CA 3
ATOM 1836 C C . PRO A 1 8 ? 7.313 -14.065 -14.235 1.00 52.21 8 PRO A C 3
ATOM 1837 O O . PRO A 1 8 ? 6.855 -15.105 -14.707 1.00 14.53 8 PRO A O 3
ATOM 1848 N N . ASN A 1 9 ? 8.600 -13.741 -14.311 1.00 74.24 9 ASN A N 3
ATOM 1849 C CA . ASN A 1 9 ? 9.568 -14.610 -14.970 1.00 25.14 9 ASN A CA 3
ATOM 1850 C C . ASN A 1 9 ? 9.829 -15.863 -14.138 1.00 50.52 9 ASN A C 3
ATOM 1851 O O . ASN A 1 9 ? 10.047 -15.785 -12.929 1.00 41.40 9 ASN A O 3
ATOM 1862 N N . LYS A 1 10 ? 9.805 -17.017 -14.795 1.00 23.41 10 LYS A N 3
ATOM 1863 C CA . LYS A 1 10 ? 10.041 -18.288 -14.119 1.00 15.42 10 LYS A CA 3
ATOM 1864 C C . LYS A 1 10 ? 11.535 -18.566 -13.989 1.00 74.52 10 LYS A C 3
ATOM 1865 O O . LYS A 1 10 ? 11.986 -19.131 -12.993 1.00 20.41 10 LYS A O 3
ATOM 1884 N N . ASP A 1 11 ? 12.296 -18.166 -15.001 1.00 4.20 11 ASP A N 3
ATOM 1885 C CA . ASP A 1 11 ? 13.740 -18.370 -14.999 1.00 23.33 11 ASP A CA 3
ATOM 1886 C C . ASP A 1 11 ? 14.393 -17.621 -13.842 1.00 5.13 11 ASP A C 3
ATOM 1887 O O . ASP A 1 11 ? 15.292 -18.141 -13.179 1.00 62.43 11 ASP A O 3
ATOM 1896 N N . LEU A 1 12 ? 13.937 -16.396 -13.604 1.00 62.13 12 LEU A N 3
ATOM 1897 C CA . LEU A 1 12 ? 14.478 -15.574 -12.527 1.00 53.45 12 LEU A CA 3
ATOM 1898 C C . LEU A 1 12 ? 13.910 -16.002 -11.178 1.00 2.31 12 LEU A C 3
ATOM 1899 O O . LEU A 1 12 ? 14.654 -16.223 -10.221 1.00 61.04 12 LEU A O 3
ATOM 1915 N N . LEU A 1 13 ? 12.589 -16.118 -11.108 1.00 72.50 13 LEU A N 3
ATOM 1916 C CA . LEU A 1 13 ? 11.921 -16.523 -9.876 1.00 15.21 13 LEU A CA 3
ATOM 1917 C C . LEU A 1 13 ? 12.407 -17.894 -9.417 1.00 54.05 13 LEU A C 3
ATOM 1918 O O . LEU A 1 13 ? 12.496 -18.162 -8.220 1.00 24.20 13 LEU A O 3
ATOM 1934 N N . GLU A 1 14 ? 12.721 -18.757 -10.379 1.00 13.21 14 GLU A N 3
ATOM 1935 C CA . GLU A 1 14 ? 13.199 -20.100 -10.073 1.00 2.33 14 GLU A CA 3
ATOM 1936 C C . GLU A 1 14 ? 14.332 -20.054 -9.052 1.00 4.13 14 GLU A C 3
ATOM 1937 O O . GLU A 1 14 ? 14.354 -20.833 -8.098 1.00 44.50 14 GLU A O 3
ATOM 1949 N N . ILE A 1 15 ? 15.271 -19.137 -9.260 1.00 24.13 15 ILE A N 3
ATOM 1950 C CA . ILE A 1 15 ? 16.407 -18.989 -8.358 1.00 20.21 15 ILE A CA 3
ATOM 1951 C C . ILE A 1 15 ? 15.947 -18.871 -6.909 1.00 14.10 15 ILE A C 3
ATOM 1952 O O . ILE A 1 15 ? 16.565 -19.429 -6.002 1.00 5.22 15 ILE A O 3
ATOM 1968 N N . LEU A 1 16 ? 14.856 -18.143 -6.698 1.00 51.54 16 LEU A N 3
ATOM 1969 C CA . LEU A 1 16 ? 14.310 -17.952 -5.359 1.00 50.00 16 LEU A CA 3
ATOM 1970 C C . LEU A 1 16 ? 13.398 -19.112 -4.973 1.00 12.13 16 LEU A C 3
ATOM 1971 O O . LEU A 1 16 ? 13.300 -19.472 -3.800 1.00 73.33 16 LEU A O 3
ATOM 1987 N N . GLU A 1 17 ? 12.734 -19.693 -5.967 1.00 42.14 17 GLU A N 3
ATOM 1988 C CA . GLU A 1 17 ? 11.831 -20.813 -5.731 1.00 23.23 17 GLU A CA 3
ATOM 1989 C C . GLU A 1 17 ? 12.511 -21.892 -4.893 1.00 63.41 17 GLU A C 3
ATOM 1990 O O . GLU A 1 17 ? 11.864 -22.582 -4.106 1.00 34.31 17 GLU A O 3
ATOM 2002 N N . SER A 1 18 ? 13.821 -22.032 -5.069 1.00 63.45 18 SER A N 3
ATOM 2003 C CA . SER A 1 18 ? 14.589 -23.030 -4.334 1.00 24.01 18 SER A CA 3
ATOM 2004 C C . SER A 1 18 ? 14.315 -22.931 -2.836 1.00 42.03 18 SER A C 3
ATOM 2005 O O . SER A 1 18 ? 13.867 -23.892 -2.212 1.00 61.43 18 SER A O 3
ATOM 2013 N N . GLN A 1 19 ? 14.588 -21.761 -2.267 1.00 60.33 19 GLN A N 3
ATOM 2014 C CA . GLN A 1 19 ? 14.372 -21.536 -0.843 1.00 73.20 19 GLN A CA 3
ATOM 2015 C C . GLN A 1 19 ? 12.903 -21.240 -0.555 1.00 64.45 19 GLN A C 3
ATOM 2016 O O . GLN A 1 19 ? 12.371 -21.634 0.483 1.00 44.51 19 GLN A O 3
ATOM 2030 N N . LYS A 1 20 ? 12.253 -20.545 -1.482 1.00 12.52 20 LYS A N 3
ATOM 2031 C CA . LYS A 1 20 ? 10.845 -20.196 -1.329 1.00 43.15 20 LYS A CA 3
ATOM 2032 C C . LYS A 1 20 ? 9.978 -21.449 -1.272 1.00 15.02 20 LYS A C 3
ATOM 2033 O O . LYS A 1 20 ? 8.824 -21.397 -0.844 1.00 21.24 20 LYS A O 3
ATOM 2052 N N . ILE A 1 21 ? 10.540 -22.573 -1.704 1.00 14.32 21 ILE A N 3
ATOM 2053 C CA . ILE A 1 21 ? 9.817 -23.839 -1.698 1.00 43.24 21 ILE A CA 3
ATOM 2054 C C . ILE A 1 21 ? 9.142 -24.081 -0.353 1.00 2.33 21 ILE A C 3
ATOM 2055 O O . ILE A 1 21 ? 8.085 -24.707 -0.279 1.00 71.44 21 ILE A O 3
ATOM 2071 N N . LYS A 1 22 ? 9.759 -23.578 0.711 1.00 23.24 22 LYS A N 3
ATOM 2072 C CA . LYS A 1 22 ? 9.218 -23.736 2.056 1.00 72.01 22 LYS A CA 3
ATOM 2073 C C . LYS A 1 22 ? 7.973 -22.876 2.245 1.00 15.34 22 LYS A C 3
ATOM 2074 O O . LYS A 1 22 ? 6.890 -23.389 2.528 1.00 14.04 22 LYS A O 3
ATOM 2093 N N . ILE A 1 23 ? 8.134 -21.566 2.086 1.00 33.44 23 ILE A N 3
ATOM 2094 C CA . ILE A 1 23 ? 7.022 -20.636 2.238 1.00 74.45 23 ILE A CA 3
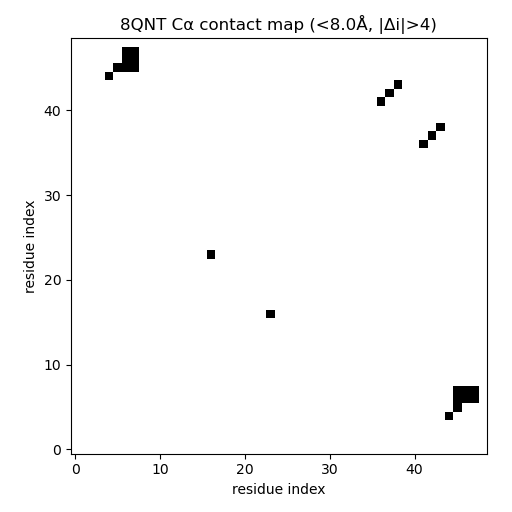ATOM 2095 C C . ILE A 1 23 ? 5.900 -20.957 1.256 1.00 54.02 23 ILE A C 3
ATOM 2096 O O . ILE A 1 23 ? 4.724 -20.736 1.546 1.00 54.14 23 ILE A O 3
ATOM 2112 N N . LYS A 1 24 ? 6.271 -21.481 0.093 1.00 75.43 24 LYS A N 3
ATOM 2113 C CA . LYS A 1 24 ? 5.296 -21.836 -0.932 1.00 64.55 24 LYS A CA 3
ATOM 2114 C C . LYS A 1 24 ? 4.172 -22.684 -0.345 1.00 4.22 24 LYS A C 3
ATOM 2115 O O . LYS A 1 24 ? 3.021 -22.583 -0.767 1.00 23.21 24 LYS A O 3
ATOM 2134 N N . ASN A 1 25 ? 4.515 -23.517 0.632 1.00 34.14 25 ASN A N 3
ATOM 2135 C CA . ASN A 1 25 ? 3.533 -24.381 1.279 1.00 64.24 25 ASN A CA 3
ATOM 2136 C C . ASN A 1 25 ? 2.459 -23.555 1.980 1.00 62.23 25 ASN A C 3
ATOM 2137 O O . ASN A 1 25 ? 1.271 -23.680 1.681 1.00 52.22 25 ASN A O 3
ATOM 2148 N N . LEU A 1 26 ? 2.885 -22.711 2.913 1.00 21.31 26 LEU A N 3
ATOM 2149 C CA . LEU A 1 26 ? 1.960 -21.863 3.657 1.00 23.22 26 LEU A CA 3
ATOM 2150 C C . LEU A 1 26 ? 1.296 -20.844 2.737 1.00 1.34 26 LEU A C 3
ATOM 2151 O O . LEU A 1 26 ? 0.177 -20.398 2.992 1.00 51.03 26 LEU A O 3
ATOM 2167 N N . LYS A 1 27 ? 1.992 -20.480 1.666 1.00 41.23 27 LYS A N 3
ATOM 2168 C CA . LYS A 1 27 ? 1.470 -19.516 0.705 1.00 52.33 27 LYS A CA 3
ATOM 2169 C C . LYS A 1 27 ? 0.364 -20.137 -0.143 1.00 44.22 27 LYS A C 3
ATOM 2170 O O . LYS A 1 27 ? -0.668 -19.513 -0.386 1.00 42.25 27 LYS A O 3
ATOM 2189 N N . GLU A 1 28 ? 0.588 -21.369 -0.589 1.00 21.34 28 GLU A N 3
ATOM 2190 C CA . GLU A 1 28 ? -0.390 -22.074 -1.409 1.00 15.34 28 GLU A CA 3
ATOM 2191 C C . GLU A 1 28 ? -1.632 -22.424 -0.594 1.00 13.43 28 GLU A C 3
ATOM 2192 O O . GLU A 1 28 ? -2.726 -22.562 -1.140 1.00 12.13 28 GLU A O 3
ATOM 2204 N N . GLU A 1 29 ? -1.453 -22.566 0.716 1.00 41.41 29 GLU A N 3
ATOM 2205 C CA . GLU A 1 29 ? -2.558 -22.901 1.606 1.00 54.33 29 GLU A CA 3
ATOM 2206 C C . GLU A 1 29 ? -3.632 -21.816 1.572 1.00 23.43 29 GLU A C 3
ATOM 2207 O O . GLU A 1 29 ? -4.812 -22.101 1.367 1.00 23.24 29 GLU A O 3
ATOM 2219 N N . VAL A 1 30 ? -3.213 -20.571 1.776 1.00 72.31 30 VAL A N 3
ATOM 2220 C CA . VAL A 1 30 ? -4.137 -19.443 1.769 1.00 71.42 30 VAL A CA 3
ATOM 2221 C C . VAL A 1 30 ? -4.438 -18.989 0.345 1.00 15.12 30 VAL A C 3
ATOM 2222 O O . VAL A 1 30 ? -5.544 -18.536 0.047 1.00 61.12 30 VAL A O 3
ATOM 2235 N N . LYS A 1 31 ? -3.448 -19.113 -0.532 1.00 0.23 31 LYS A N 3
ATOM 2236 C CA . LYS A 1 31 ? -3.606 -18.717 -1.926 1.00 41.21 31 LYS A CA 3
ATOM 2237 C C . LYS A 1 31 ? -4.742 -19.492 -2.586 1.00 42.54 31 LYS A C 3
ATOM 2238 O O . LYS A 1 31 ? -5.294 -19.059 -3.599 1.00 23.32 31 LYS A O 3
ATOM 2257 N N . ILE A 1 32 ? -5.087 -20.636 -2.007 1.00 25.24 32 ILE A N 3
ATOM 2258 C CA . ILE A 1 32 ? -6.158 -21.469 -2.538 1.00 54.20 32 ILE A CA 3
ATOM 2259 C C . ILE A 1 32 ? -7.421 -20.649 -2.784 1.00 23.24 32 ILE A C 3
ATOM 2260 O O . ILE A 1 32 ? -8.188 -20.931 -3.705 1.00 31.52 32 ILE A O 3
ATOM 2276 N N . LEU A 1 33 ? -7.629 -19.632 -1.955 1.00 54.01 33 LEU A N 3
ATOM 2277 C CA . LEU A 1 33 ? -8.798 -18.769 -2.083 1.00 13.52 33 LEU A CA 3
ATOM 2278 C C . LEU A 1 33 ? -8.537 -17.642 -3.077 1.00 40.13 33 LEU A C 3
ATOM 2279 O O . LEU A 1 33 ? -9.271 -17.479 -4.051 1.00 54.12 33 LEU A O 3
ATOM 2295 N N . GLN A 1 34 ? -7.485 -16.869 -2.825 1.00 73.34 34 GLN A N 3
ATOM 2296 C CA . GLN A 1 34 ? -7.127 -15.759 -3.700 1.00 63.10 34 GLN A CA 3
ATOM 2297 C C . GLN A 1 34 ? -7.043 -16.216 -5.153 1.00 11.42 34 GLN A C 3
ATOM 2298 O O . GLN A 1 34 ? -7.344 -15.453 -6.071 1.00 60.25 34 GLN A O 3
ATOM 2312 N N . ARG A 1 35 ? -6.632 -17.464 -5.353 1.00 53.40 35 ARG A N 3
ATOM 2313 C CA . ARG A 1 35 ? -6.508 -18.021 -6.694 1.00 44.14 35 ARG A CA 3
ATOM 2314 C C . ARG A 1 35 ? -7.777 -17.776 -7.505 1.00 31.41 35 ARG A C 3
ATOM 2315 O O . ARG A 1 35 ? -7.725 -17.598 -8.722 1.00 72.10 35 ARG A O 3
ATOM 2336 N N . LYS A 1 36 ? -8.917 -17.770 -6.822 1.00 22.01 36 LYS A N 3
ATOM 2337 C CA . LYS A 1 36 ? -10.200 -17.547 -7.477 1.00 14.14 36 LYS A CA 3
ATOM 2338 C C . LYS A 1 36 ? -10.153 -16.303 -8.358 1.00 64.11 36 LYS A C 3
ATOM 2339 O O . LYS A 1 36 ? -10.485 -16.357 -9.542 1.00 75.44 36 LYS A O 3
ATOM 2358 N N . ILE A 1 37 ? -9.736 -15.185 -7.774 1.00 2.02 37 ILE A N 3
ATOM 2359 C CA . ILE A 1 37 ? -9.642 -13.929 -8.508 1.00 33.13 37 ILE A CA 3
ATOM 2360 C C . ILE A 1 37 ? -8.299 -13.807 -9.220 1.00 34.12 37 ILE A C 3
ATOM 2361 O O . ILE A 1 37 ? -8.225 -13.318 -10.347 1.00 72.12 37 ILE A O 3
ATOM 2377 N N . ASP A 1 38 ? -7.241 -14.256 -8.555 1.00 23.40 38 ASP A N 3
ATOM 2378 C CA . ASP A 1 38 ? -5.900 -14.201 -9.125 1.00 43.42 38 ASP A CA 3
ATOM 2379 C C . ASP A 1 38 ? -5.881 -14.796 -10.529 1.00 71.25 38 ASP A C 3
ATOM 2380 O O . ASP A 1 38 ? -5.465 -14.142 -11.485 1.00 54.23 38 ASP A O 3
ATOM 2389 N N . GLN A 1 39 ? -6.333 -16.041 -10.645 1.00 10.30 39 GLN A N 3
ATOM 2390 C CA . GLN A 1 39 ? -6.366 -16.724 -11.932 1.00 72.54 39 GLN A CA 3
ATOM 2391 C C . GLN A 1 39 ? -7.460 -16.149 -12.826 1.00 71.41 39 GLN A C 3
ATOM 2392 O O . GLN A 1 39 ? -7.446 -16.342 -14.041 1.00 60.45 39 GLN A O 3
ATOM 2406 N N . GLN A 1 40 ? -8.406 -15.443 -12.215 1.00 71.44 40 GLN A N 3
ATOM 2407 C CA . GLN A 1 40 ? -9.508 -14.842 -12.957 1.00 11.53 40 GLN A CA 3
ATOM 2408 C C . GLN A 1 40 ? -8.988 -13.880 -14.020 1.00 62.23 40 GLN A C 3
ATOM 2409 O O . GLN A 1 40 ? -9.308 -14.014 -15.202 1.00 20.33 40 GLN A O 3
ATOM 2423 N N . ILE A 1 41 ? -8.185 -12.912 -13.593 1.00 41.52 41 ILE A N 3
ATOM 2424 C CA . ILE A 1 41 ? -7.620 -11.929 -14.509 1.00 52.45 41 ILE A CA 3
ATOM 2425 C C . ILE A 1 41 ? -6.195 -11.561 -14.111 1.00 11.52 41 ILE A C 3
ATOM 2426 O O . ILE A 1 41 ? -5.356 -11.272 -14.963 1.00 52.44 41 ILE A O 3
ATOM 2442 N N . ALA A 1 42 ? -5.928 -11.575 -12.809 1.00 32.01 42 ALA A N 3
ATOM 2443 C CA . ALA A 1 42 ? -4.604 -11.247 -12.297 1.00 4.31 42 ALA A CA 3
ATOM 2444 C C . ALA A 1 42 ? -3.522 -12.039 -13.024 1.00 32.25 42 ALA A C 3
ATOM 2445 O O . ALA A 1 42 ? -2.386 -11.584 -13.154 1.00 3.11 42 ALA A O 3
ATOM 2452 N N . LYS A 1 43 ? -3.883 -13.228 -13.495 1.00 25.12 43 LYS A N 3
ATOM 2453 C CA . LYS A 1 43 ? -2.944 -14.085 -14.209 1.00 63.02 43 LYS A CA 3
ATOM 2454 C C . LYS A 1 43 ? -2.522 -13.448 -15.530 1.00 33.33 43 LYS A C 3
ATOM 2455 O O . LYS A 1 43 ? -1.385 -13.609 -15.971 1.00 1.33 43 LYS A O 3
ATOM 2474 N N . GLU A 1 44 ? -3.446 -12.725 -16.154 1.00 54.13 44 GLU A N 3
ATOM 2475 C CA . GLU A 1 44 ? -3.169 -12.064 -17.424 1.00 43.10 44 GLU A CA 3
ATOM 2476 C C . GLU A 1 44 ? -2.518 -10.702 -17.198 1.00 32.23 44 GLU A C 3
ATOM 2477 O O . GLU A 1 44 ? -1.653 -10.280 -17.966 1.00 33.34 44 GLU A O 3
ATOM 2489 N N . ARG A 1 45 ? -2.941 -10.020 -16.139 1.00 13.42 45 ARG A N 3
ATOM 2490 C CA . ARG A 1 45 ? -2.402 -8.705 -15.812 1.00 30.13 45 ARG A CA 3
ATOM 2491 C C . ARG A 1 45 ? -0.883 -8.758 -15.681 1.00 44.01 45 ARG A C 3
ATOM 2492 O O . ARG A 1 45 ? -0.325 -9.737 -15.184 1.00 13.41 45 ARG A O 3
ATOM 2513 N N . VAL A 1 46 ? -0.218 -7.699 -16.132 1.00 1.33 46 VAL A N 3
ATOM 2514 C CA . VAL A 1 46 ? 1.237 -7.624 -16.065 1.00 13.32 46 VAL A CA 3
ATOM 2515 C C . VAL A 1 46 ? 1.693 -6.939 -14.782 1.00 3.43 46 VAL A C 3
ATOM 2516 O O . VAL A 1 46 ? 1.636 -5.714 -14.666 1.00 23.00 46 VAL A O 3
ATOM 2529 N N . ILE A 1 47 ? 2.147 -7.736 -13.821 1.00 34.43 47 ILE A N 3
ATOM 2530 C CA . ILE A 1 47 ? 2.615 -7.206 -12.546 1.00 72.52 47 ILE A CA 3
ATOM 2531 C C . ILE A 1 47 ? 3.951 -6.489 -12.707 1.00 30.25 47 ILE A C 3
ATOM 2532 O O . ILE A 1 47 ? 4.789 -6.887 -13.516 1.00 20.31 47 ILE A O 3
ATOM 2548 N N . LYS A 1 48 ? 4.144 -5.430 -11.928 1.00 45.35 48 LYS A N 3
ATOM 2549 C CA . LYS A 1 48 ? 5.380 -4.657 -11.980 1.00 70.14 48 LYS A CA 3
ATOM 2550 C C . LYS A 1 48 ? 6.001 -4.531 -10.593 1.00 43.41 48 LYS A C 3
ATOM 2551 O O . LYS A 1 48 ? 5.428 -3.905 -9.702 1.00 1.11 48 LYS A O 3
ATOM 2570 N N . GLN A 1 49 ? 7.176 -5.127 -10.419 1.00 62.22 49 GLN A N 3
ATOM 2571 C CA . GLN A 1 49 ? 7.875 -5.080 -9.140 1.00 54.32 49 GLN A CA 3
ATOM 2572 C C . GLN A 1 49 ? 9.244 -4.425 -9.292 1.00 32.25 49 GLN A C 3
ATOM 2573 O O . GLN A 1 49 ? 9.549 -3.832 -10.327 1.00 11.44 49 GLN A O 3
ATOM 2587 N N . GLY A 1 1 ? -1.904 -9.873 -2.097 1.00 52.55 1 GLY A N 4
ATOM 2588 C CA . GLY A 1 1 ? -0.794 -9.248 -1.402 1.00 63.23 1 GLY A CA 4
ATOM 2589 C C . GLY A 1 1 ? -0.542 -7.828 -1.870 1.00 23.54 1 GLY A C 4
ATOM 2590 O O . GLY A 1 1 ? -1.466 -7.019 -1.944 1.00 0.11 1 GLY A O 4
ATOM 2594 N N . SER A 1 2 ? 0.714 -7.525 -2.184 1.00 55.40 2 SER A N 4
ATOM 2595 C CA . SER A 1 2 ? 1.086 -6.191 -2.641 1.00 54.22 2 SER A CA 4
ATOM 2596 C C . SER A 1 2 ? 2.044 -6.270 -3.825 1.00 63.23 2 SER A C 4
ATOM 2597 O O . SER A 1 2 ? 1.883 -5.559 -4.817 1.00 23.31 2 SER A O 4
ATOM 2605 N N . MET A 1 3 ? 3.042 -7.141 -3.713 1.00 43.32 3 MET A N 4
ATOM 2606 C CA . MET A 1 3 ? 4.027 -7.315 -4.775 1.00 1.44 3 MET A CA 4
ATOM 2607 C C . MET A 1 3 ? 3.414 -8.033 -5.972 1.00 62.14 3 MET A C 4
ATOM 2608 O O . MET A 1 3 ? 2.738 -9.051 -5.820 1.00 2.21 3 MET A O 4
ATOM 2622 N N . LYS A 1 4 ? 3.654 -7.497 -7.164 1.00 61.34 4 LYS A N 4
ATOM 2623 C CA . LYS A 1 4 ? 3.127 -8.087 -8.389 1.00 70.31 4 LYS A CA 4
ATOM 2624 C C . LYS A 1 4 ? 4.253 -8.649 -9.251 1.00 42.00 4 LYS A C 4
ATOM 2625 O O . LYS A 1 4 ? 5.345 -8.086 -9.306 1.00 5.35 4 LYS A O 4
ATOM 2644 N N . ASN A 1 5 ? 3.979 -9.762 -9.924 1.00 55.31 5 ASN A N 4
ATOM 2645 C CA . ASN A 1 5 ? 4.969 -10.399 -10.784 1.00 50.34 5 ASN A CA 4
ATOM 2646 C C . ASN A 1 5 ? 4.891 -9.847 -12.205 1.00 33.42 5 ASN A C 4
ATOM 2647 O O . ASN A 1 5 ? 3.809 -9.751 -12.786 1.00 5.12 5 ASN A O 4
ATOM 2658 N N . TYR A 1 6 ? 6.044 -9.488 -12.758 1.00 55.21 6 TYR A N 4
ATOM 2659 C CA . TYR A 1 6 ? 6.106 -8.944 -14.110 1.00 30.53 6 TYR A CA 4
ATOM 2660 C C . TYR A 1 6 ? 7.210 -9.620 -14.918 1.00 10.42 6 TYR A C 4
ATOM 2661 O O . TYR A 1 6 ? 8.311 -9.846 -14.416 1.00 52.42 6 TYR A O 4
ATOM 2679 N N . GLN A 1 7 ? 6.906 -9.938 -16.172 1.00 31.12 7 GLN A N 4
ATOM 2680 C CA . GLN A 1 7 ? 7.872 -10.587 -17.050 1.00 72.42 7 GLN A CA 4
ATOM 2681 C C . GLN A 1 7 ? 8.259 -11.961 -16.512 1.00 45.13 7 GLN A C 4
ATOM 2682 O O . GLN A 1 7 ? 8.078 -12.267 -15.334 1.00 2.35 7 GLN A O 4
ATOM 2696 N N . PRO A 1 8 ? 8.806 -12.810 -17.395 1.00 71.01 8 PRO A N 4
ATOM 2697 C CA . PRO A 1 8 ? 9.231 -14.165 -17.031 1.00 72.15 8 PRO A CA 4
ATOM 2698 C C . PRO A 1 8 ? 10.457 -14.165 -16.125 1.00 12.51 8 PRO A C 4
ATOM 2699 O O . PRO A 1 8 ? 11.565 -14.471 -16.563 1.00 54.45 8 PRO A O 4
ATOM 2710 N N . ASN A 1 9 ? 10.250 -13.819 -14.858 1.00 63.02 9 ASN A N 4
ATOM 2711 C CA . ASN A 1 9 ? 11.340 -13.779 -13.890 1.00 11.24 9 ASN A CA 4
ATOM 2712 C C . ASN A 1 9 ? 11.723 -15.186 -13.443 1.00 64.44 9 ASN A C 4
ATOM 2713 O O . ASN A 1 9 ? 11.509 -15.565 -12.292 1.00 32.03 9 ASN A O 4
ATOM 2724 N N . LYS A 1 10 ? 12.293 -15.958 -14.363 1.00 72.01 10 LYS A N 4
ATOM 2725 C CA . LYS A 1 10 ? 12.709 -17.324 -14.066 1.00 11.50 10 LYS A CA 4
ATOM 2726 C C . LYS A 1 10 ? 14.091 -17.343 -13.420 1.00 54.11 10 LYS A C 4
ATOM 2727 O O . LYS A 1 10 ? 14.372 -18.177 -12.560 1.00 24.50 10 LYS A O 4
ATOM 2746 N N . ASP A 1 11 ? 14.947 -16.418 -13.839 1.00 24.20 11 ASP A N 4
ATOM 2747 C CA . ASP A 1 11 ? 16.299 -16.328 -13.299 1.00 41.32 11 ASP A CA 4
ATOM 2748 C C . ASP A 1 11 ? 16.268 -16.005 -11.809 1.00 24.05 11 ASP A C 4
ATOM 2749 O O . ASP A 1 11 ? 17.066 -16.533 -11.032 1.00 15.33 11 ASP A O 4
ATOM 2758 N N . LEU A 1 12 ? 15.345 -15.135 -11.416 1.00 13.03 12 LEU A N 4
ATOM 2759 C CA . LEU A 1 12 ? 15.210 -14.741 -10.018 1.00 4.53 12 LEU A CA 4
ATOM 2760 C C . LEU A 1 12 ? 14.481 -15.814 -9.217 1.00 20.34 12 LEU A C 4
ATOM 2761 O O . LEU A 1 12 ? 14.940 -16.228 -8.151 1.00 70.31 12 LEU A O 4
ATOM 2777 N N . LEU A 1 13 ? 13.344 -16.263 -9.737 1.00 0.12 13 LEU A N 4
ATOM 2778 C CA . LEU A 1 13 ? 12.551 -17.291 -9.071 1.00 64.13 13 LEU A CA 4
ATOM 2779 C C . LEU A 1 13 ? 13.344 -18.588 -8.937 1.00 55.34 13 LEU A C 4
ATOM 2780 O O . LEU A 1 13 ? 13.198 -19.316 -7.957 1.00 32.15 13 LEU A O 4
ATOM 2796 N N . GLU A 1 14 ? 14.183 -18.867 -9.929 1.00 61.44 14 GLU A N 4
ATOM 2797 C CA . GLU A 1 14 ? 14.999 -20.076 -9.921 1.00 3.23 14 GLU A CA 4
ATOM 2798 C C . GLU A 1 14 ? 15.739 -20.223 -8.594 1.00 44.23 14 GLU A C 4
ATOM 2799 O O . GLU A 1 14 ? 15.609 -21.237 -7.908 1.00 41.10 14 GLU A O 4
ATOM 2811 N N . ILE A 1 15 ? 16.516 -19.204 -8.241 1.00 62.40 15 ILE A N 4
ATOM 2812 C CA . ILE A 1 15 ? 17.277 -19.220 -6.998 1.00 15.34 15 ILE A CA 4
ATOM 2813 C C . ILE A 1 15 ? 16.360 -19.415 -5.795 1.00 34.21 15 ILE A C 4
ATOM 2814 O O . ILE A 1 15 ? 16.731 -20.064 -4.816 1.00 2.11 15 ILE A O 4
ATOM 2830 N N . LEU A 1 16 ? 15.159 -18.852 -5.875 1.00 44.44 16 LEU A N 4
ATOM 2831 C CA . LEU A 1 16 ? 14.187 -18.965 -4.794 1.00 72.10 16 LEU A CA 4
ATOM 2832 C C . LEU A 1 16 ? 13.597 -20.371 -4.737 1.00 40.44 16 LEU A C 4
ATOM 2833 O O . LEU A 1 16 ? 13.147 -20.823 -3.685 1.00 43.21 16 LEU A O 4
ATOM 2849 N N . GLU A 1 17 ? 13.605 -21.057 -5.876 1.00 52.52 17 GLU A N 4
ATOM 2850 C CA . GLU A 1 17 ? 13.072 -22.411 -5.955 1.00 34.43 17 GLU A CA 4
ATOM 2851 C C . GLU A 1 17 ? 13.609 -23.274 -4.817 1.00 31.44 17 GLU A C 4
ATOM 2852 O O . GLU A 1 17 ? 12.916 -24.158 -4.313 1.00 33.20 17 GLU A O 4
ATOM 2864 N N . SER A 1 18 ? 14.849 -23.011 -4.417 1.00 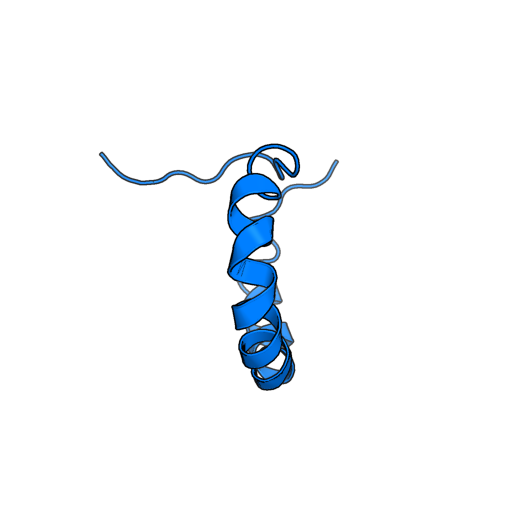30.30 18 SER A N 4
ATOM 2865 C CA . SER A 1 18 ? 15.482 -23.766 -3.342 1.00 11.03 18 SER A CA 4
ATOM 2866 C C . SER A 1 18 ? 14.593 -23.795 -2.102 1.00 72.21 18 SER A C 4
ATOM 2867 O O . SER A 1 18 ? 14.218 -24.864 -1.620 1.00 0.50 18 SER A O 4
ATOM 2875 N N . GLN A 1 19 ? 14.260 -22.614 -1.592 1.00 41.44 19 GLN A N 4
ATOM 2876 C CA . GLN A 1 19 ? 13.416 -22.503 -0.409 1.00 31.33 19 GLN A CA 4
ATOM 2877 C C . GLN A 1 19 ? 11.947 -22.705 -0.767 1.00 2.21 19 GLN A C 4
ATOM 2878 O O . GLN A 1 19 ? 11.156 -23.174 0.052 1.00 51.34 19 GLN A O 4
ATOM 2892 N N . LYS A 1 20 ? 11.588 -22.347 -1.995 1.00 64.12 20 LYS A N 4
ATOM 2893 C CA . LYS A 1 20 ? 10.215 -22.489 -2.464 1.00 11.15 20 LYS A CA 4
ATOM 2894 C C . LYS A 1 20 ? 9.698 -23.902 -2.215 1.00 24.35 20 LYS A C 4
ATOM 2895 O O . LYS A 1 20 ? 8.495 -24.115 -2.059 1.00 45.02 20 LYS A O 4
ATOM 2914 N N . ILE A 1 21 ? 10.614 -24.864 -2.176 1.00 45.04 21 ILE A N 4
ATOM 2915 C CA . ILE A 1 21 ? 10.251 -26.256 -1.943 1.00 73.15 21 ILE A CA 4
ATOM 2916 C C . ILE A 1 21 ? 9.308 -26.386 -0.752 1.00 1.02 21 ILE A C 4
ATOM 2917 O O . ILE A 1 21 ? 8.191 -26.887 -0.881 1.00 21.40 21 ILE A O 4
ATOM 2933 N N . LYS A 1 22 ? 9.765 -25.929 0.409 1.00 31.13 22 LYS A N 4
ATOM 2934 C CA . LYS A 1 22 ? 8.963 -25.990 1.625 1.00 35.42 22 LYS A CA 4
ATOM 2935 C C . LYS A 1 22 ? 8.039 -24.781 1.729 1.00 11.11 22 LYS A C 4
ATOM 2936 O O . LYS A 1 22 ? 6.857 -24.917 2.045 1.00 14.33 22 LYS A O 4
ATOM 2955 N N . ILE A 1 23 ? 8.585 -23.600 1.460 1.00 24.00 23 ILE A N 4
ATOM 2956 C CA . ILE A 1 23 ? 7.809 -22.368 1.521 1.00 1.10 23 ILE A CA 4
ATOM 2957 C C . ILE A 1 23 ? 6.516 -22.493 0.723 1.00 34.02 23 ILE A C 4
ATOM 2958 O O . ILE A 1 23 ? 5.504 -21.877 1.059 1.00 52.35 23 ILE A O 4
ATOM 2974 N N . LYS A 1 24 ? 6.555 -23.297 -0.334 1.00 54.42 24 LYS A N 4
ATOM 2975 C CA . LYS A 1 24 ? 5.385 -23.507 -1.180 1.00 4.24 24 LYS A CA 4
ATOM 2976 C C . LYS A 1 24 ? 4.158 -23.839 -0.338 1.00 33.14 24 LYS A C 4
ATOM 2977 O O . LYS A 1 24 ? 3.040 -23.449 -0.672 1.00 60.13 24 LYS A O 4
ATOM 2996 N N . ASN A 1 25 ? 4.374 -24.561 0.757 1.00 4.23 25 ASN A N 4
ATOM 2997 C CA . ASN A 1 25 ? 3.285 -24.944 1.648 1.00 70.52 25 ASN A CA 4
ATOM 2998 C C . ASN A 1 25 ? 2.595 -23.712 2.225 1.00 33.41 25 ASN A C 4
ATOM 2999 O O . ASN A 1 25 ? 1.390 -23.524 2.052 1.00 12.01 25 ASN A O 4
ATOM 3010 N N . LEU A 1 26 ? 3.366 -22.876 2.911 1.00 70.11 26 LEU A N 4
ATOM 3011 C CA . LEU A 1 26 ? 2.830 -21.661 3.514 1.00 53.32 26 LEU A CA 4
ATOM 3012 C C . LEU A 1 26 ? 2.334 -20.694 2.443 1.00 62.44 26 LEU A C 4
ATOM 3013 O O . LEU A 1 26 ? 1.244 -20.133 2.553 1.00 31.34 26 LEU A O 4
ATOM 3029 N N . LYS A 1 27 ? 3.141 -20.506 1.404 1.00 3.02 27 LYS A N 4
ATOM 3030 C CA . LYS A 1 27 ? 2.785 -19.611 0.310 1.00 52.40 27 LYS A CA 4
ATOM 3031 C C . LYS A 1 27 ? 1.487 -20.056 -0.356 1.00 52.43 27 LYS A C 4
ATOM 3032 O O . LYS A 1 27 ? 0.696 -19.228 -0.808 1.00 34.43 27 LYS A O 4
ATOM 3051 N N . GLU A 1 28 ? 1.275 -21.367 -0.412 1.00 51.25 28 GLU A N 4
ATOM 3052 C CA . GLU A 1 28 ? 0.072 -21.920 -1.023 1.00 71.02 28 GLU A CA 4
ATOM 3053 C C . GLU A 1 28 ? -1.168 -21.555 -0.211 1.00 64.23 28 GLU A C 4
ATOM 3054 O O . GLU A 1 28 ? -2.219 -21.245 -0.771 1.00 4.53 28 GLU A O 4
ATOM 3066 N N . GLU A 1 29 ? -1.035 -21.596 1.111 1.00 70.32 29 GLU A N 4
ATOM 3067 C CA . GLU A 1 29 ? -2.145 -21.271 2.000 1.00 65.54 29 GLU A CA 4
ATOM 3068 C C . GLU A 1 29 ? -2.541 -19.804 1.861 1.00 21.42 29 GLU A C 4
ATOM 3069 O O . GLU A 1 29 ? -3.722 -19.477 1.745 1.00 60.02 29 GLU A O 4
ATOM 3081 N N . VAL A 1 30 ? -1.545 -18.924 1.876 1.00 63.45 30 VAL A N 4
ATOM 3082 C CA . VAL A 1 30 ? -1.788 -17.492 1.751 1.00 21.23 30 VAL A CA 4
ATOM 3083 C C . VAL A 1 30 ? -2.149 -17.118 0.318 1.00 31.41 30 VAL A C 4
ATOM 3084 O O . VAL A 1 30 ? -2.815 -16.111 0.076 1.00 24.21 30 VAL A O 4
ATOM 3097 N N . LYS A 1 31 ? -1.706 -17.937 -0.630 1.00 54.24 31 LYS A N 4
ATOM 3098 C CA . LYS A 1 31 ? -1.984 -17.695 -2.041 1.00 43.32 31 LYS A CA 4
ATOM 3099 C C . LYS A 1 31 ? -3.467 -17.415 -2.264 1.00 64.21 31 LYS A C 4
ATOM 3100 O O . LYS A 1 31 ? -3.836 -16.650 -3.155 1.00 73.02 31 LYS A O 4
ATOM 3119 N N . ILE A 1 32 ? -4.311 -18.039 -1.449 1.00 5.53 32 ILE A N 4
ATOM 3120 C CA . ILE A 1 32 ? -5.752 -17.854 -1.556 1.00 74.11 32 ILE A CA 4
ATOM 3121 C C . ILE A 1 32 ? -6.117 -16.374 -1.579 1.00 11.44 32 ILE A C 4
ATOM 3122 O O . ILE A 1 32 ? -7.083 -15.970 -2.228 1.00 61.52 32 ILE A O 4
ATOM 3138 N N . LEU A 1 33 ? -5.338 -15.567 -0.867 1.00 24.24 33 LEU A N 4
ATOM 3139 C CA . LEU A 1 33 ? -5.577 -14.129 -0.806 1.00 23.42 33 LEU A CA 4
ATOM 3140 C C . LEU A 1 33 ? -4.887 -13.413 -1.963 1.00 31.33 33 LEU A C 4
ATOM 3141 O O . LEU A 1 33 ? -5.425 -12.458 -2.522 1.00 2.01 33 LEU A O 4
ATOM 3157 N N . GLN A 1 34 ? -3.695 -13.883 -2.317 1.00 34.42 34 GLN A N 4
ATOM 3158 C CA . GLN A 1 34 ? -2.934 -13.288 -3.408 1.00 64.34 34 GLN A CA 4
ATOM 3159 C C . GLN A 1 34 ? -3.680 -13.426 -4.731 1.00 62.04 34 GLN A C 4
ATOM 3160 O O . GLN A 1 34 ? -3.817 -12.459 -5.481 1.00 61.43 34 GLN A O 4
ATOM 3174 N N . ARG A 1 35 ? -4.160 -14.633 -5.011 1.00 63.35 35 ARG A N 4
ATOM 3175 C CA . ARG A 1 35 ? -4.891 -14.898 -6.245 1.00 4.41 35 ARG A CA 4
ATOM 3176 C C . ARG A 1 35 ? -6.002 -13.872 -6.448 1.00 75.53 35 ARG A C 4
ATOM 3177 O O . ARG A 1 35 ? -6.298 -13.477 -7.576 1.00 15.30 35 ARG A O 4
ATOM 3198 N N . LYS A 1 36 ? -6.616 -13.447 -5.349 1.00 43.42 36 LYS A N 4
ATOM 3199 C CA . LYS A 1 36 ? -7.694 -12.467 -5.405 1.00 74.21 36 LYS A CA 4
ATOM 3200 C C . LYS A 1 36 ? -7.276 -11.242 -6.212 1.00 22.05 36 LYS A C 4
ATOM 3201 O O . LYS A 1 36 ? -8.018 -10.773 -7.075 1.00 0.43 36 LYS A O 4
ATOM 3220 N N . ILE A 1 37 ? -6.083 -10.730 -5.926 1.00 34.35 37 ILE A N 4
ATOM 3221 C CA . ILE A 1 37 ? -5.566 -9.562 -6.626 1.00 52.45 37 ILE A CA 4
ATOM 3222 C C . ILE A 1 37 ? -4.849 -9.964 -7.911 1.00 1.34 37 ILE A C 4
ATOM 3223 O O . ILE A 1 37 ? -4.980 -9.302 -8.940 1.00 52.14 37 ILE A O 4
ATOM 3239 N N . ASP A 1 38 ? -4.092 -11.053 -7.842 1.00 62.15 38 ASP A N 4
ATOM 3240 C CA . ASP A 1 38 ? -3.355 -11.546 -9.001 1.00 34.14 38 ASP A CA 4
ATOM 3241 C C . ASP A 1 38 ? -4.286 -11.742 -10.193 1.00 72.42 38 ASP A C 4
ATOM 3242 O O . ASP A 1 38 ? -4.083 -11.153 -11.254 1.00 63.12 38 ASP A O 4
ATOM 3251 N N . GLN A 1 39 ? -5.306 -12.575 -10.011 1.00 13.44 39 GLN A N 4
ATOM 3252 C CA . GLN A 1 39 ? -6.267 -12.849 -11.073 1.00 21.54 39 GLN A CA 4
ATOM 3253 C C . GLN A 1 39 ? -7.071 -11.600 -11.416 1.00 50.10 39 GLN A C 4
ATOM 3254 O O . GLN A 1 39 ? -7.686 -11.520 -12.479 1.00 42.40 39 GLN A O 4
ATOM 3268 N N . GLN A 1 40 ? -7.062 -10.628 -10.509 1.00 62.40 40 GLN A N 4
ATOM 3269 C CA . GLN A 1 40 ? -7.792 -9.383 -10.717 1.00 23.34 40 GLN A CA 4
ATOM 3270 C C . GLN A 1 40 ? -7.274 -8.647 -11.948 1.00 25.33 40 GLN A C 4
ATOM 3271 O O . GLN A 1 40 ? -8.044 -8.294 -12.841 1.00 43.40 40 GLN A O 4
ATOM 3285 N N . ILE A 1 41 ? -5.965 -8.420 -11.988 1.00 11.33 41 ILE A N 4
ATOM 3286 C CA . ILE A 1 41 ? -5.345 -7.726 -13.110 1.00 22.32 41 ILE A CA 4
ATOM 3287 C C . ILE A 1 41 ? -4.014 -8.369 -13.485 1.00 3.30 41 ILE A C 4
ATOM 3288 O O . ILE A 1 41 ? -3.659 -8.445 -14.661 1.00 11.41 41 ILE A O 4
ATOM 3304 N N . ALA A 1 42 ? -3.281 -8.832 -12.477 1.00 53.51 42 ALA A N 4
ATOM 3305 C CA . ALA A 1 42 ? -1.991 -9.471 -12.701 1.00 60.32 42 ALA A CA 4
ATOM 3306 C C . ALA A 1 42 ? -2.096 -10.563 -13.760 1.00 73.43 42 ALA A C 4
ATOM 3307 O O . ALA A 1 42 ? -1.149 -10.814 -14.505 1.00 65.21 42 ALA A O 4
ATOM 3314 N N . LYS A 1 43 ? -3.255 -11.212 -13.822 1.00 4.50 43 LYS A N 4
ATOM 3315 C CA . LYS A 1 43 ? -3.485 -12.277 -14.790 1.00 60.11 43 LYS A CA 4
ATOM 3316 C C . LYS A 1 43 ? -3.485 -11.728 -16.213 1.00 73.44 43 LYS A C 4
ATOM 3317 O O . LYS A 1 43 ? -3.048 -12.400 -17.147 1.00 21.42 43 LYS A O 4
ATOM 3336 N N . GLU A 1 44 ? -3.977 -10.504 -16.371 1.00 14.54 44 GLU A N 4
ATOM 3337 C CA . GLU A 1 44 ? -4.033 -9.866 -17.681 1.00 10.33 44 GLU A CA 4
ATOM 3338 C C . GLU A 1 44 ? -2.711 -9.178 -18.007 1.00 43.34 44 GLU A C 4
ATOM 3339 O O . GLU A 1 44 ? -2.282 -9.150 -19.161 1.00 43.10 44 GLU A O 4
ATOM 3351 N N . ARG A 1 45 ? -2.070 -8.623 -16.983 1.00 72.15 45 ARG A N 4
ATOM 3352 C CA . ARG A 1 45 ? -0.798 -7.933 -17.161 1.00 71.51 45 ARG A CA 4
ATOM 3353 C C . ARG A 1 45 ? 0.318 -8.924 -17.479 1.00 31.55 45 ARG A C 4
ATOM 3354 O O . ARG A 1 45 ? 1.044 -9.364 -16.587 1.00 63.11 45 ARG A O 4
ATOM 3375 N N . VAL A 1 46 ? 0.448 -9.273 -18.755 1.00 0.42 46 VAL A N 4
ATOM 3376 C CA . VAL A 1 46 ? 1.475 -10.211 -19.190 1.00 44.04 46 VAL A CA 4
ATOM 3377 C C . VAL A 1 46 ? 2.372 -9.589 -20.255 1.00 70.10 46 VAL A C 4
ATOM 3378 O O . VAL A 1 46 ? 1.954 -9.395 -21.397 1.00 12.22 46 VAL A O 4
ATOM 3391 N N . ILE A 1 47 ? 3.607 -9.279 -19.874 1.00 35.34 47 ILE A N 4
ATOM 3392 C CA . ILE A 1 47 ? 4.563 -8.681 -20.796 1.00 40.23 47 ILE A CA 4
ATOM 3393 C C . ILE A 1 47 ? 5.820 -9.535 -20.916 1.00 24.24 47 ILE A C 4
ATOM 3394 O O . ILE A 1 47 ? 6.293 -10.105 -19.932 1.00 2.02 47 ILE A O 4
ATOM 3410 N N . LYS A 1 48 ? 6.360 -9.619 -22.127 1.00 55.21 48 LYS A N 4
ATOM 3411 C CA . LYS A 1 48 ? 7.565 -10.401 -22.377 1.00 13.25 48 LYS A CA 4
ATOM 3412 C C . LYS A 1 48 ? 8.643 -9.544 -23.032 1.00 22.02 48 LYS A C 4
ATOM 3413 O O . LYS A 1 48 ? 8.375 -8.819 -23.989 1.00 41.12 48 LYS A O 4
ATOM 3432 N N . GLN A 1 49 ? 9.862 -9.634 -22.510 1.00 64.42 49 GLN A N 4
ATOM 3433 C CA . GLN A 1 49 ? 10.981 -8.868 -23.046 1.00 53.52 49 GLN A CA 4
ATOM 3434 C C . GLN A 1 49 ? 11.115 -9.079 -24.551 1.00 33.24 49 GLN A C 4
ATOM 3435 O O . GLN A 1 49 ? 12.208 -8.977 -25.108 1.00 2.13 49 GLN A O 4
ATOM 3449 N N . GLY A 1 1 ? 1.994 -7.824 1.575 1.00 74.34 1 GLY A N 5
ATOM 3450 C CA . GLY A 1 1 ? 0.770 -7.371 0.940 1.00 50.52 1 GLY A CA 5
ATOM 3451 C C . GLY A 1 1 ? 0.439 -8.160 -0.311 1.00 52.54 1 GLY A C 5
ATOM 3452 O O . GLY A 1 1 ? 0.063 -9.329 -0.235 1.00 32.15 1 GLY A O 5
ATOM 3456 N N . SER A 1 2 ? 0.577 -7.518 -1.467 1.00 70.24 2 SER A N 5
ATOM 3457 C CA . SER A 1 2 ? 0.284 -8.166 -2.741 1.00 23.04 2 SER A CA 5
ATOM 3458 C C . SER A 1 2 ? 1.420 -7.947 -3.735 1.00 42.03 2 SER A C 5
ATOM 3459 O O . SER A 1 2 ? 1.354 -7.058 -4.583 1.00 42.43 2 SER A O 5
ATOM 3467 N N . MET A 1 3 ? 2.462 -8.765 -3.624 1.00 74.11 3 MET A N 5
ATOM 3468 C CA . MET A 1 3 ? 3.612 -8.662 -4.514 1.00 63.21 3 MET A CA 5
ATOM 3469 C C . MET A 1 3 ? 3.355 -9.402 -5.823 1.00 61.10 3 MET A C 5
ATOM 3470 O O . MET A 1 3 ? 3.125 -10.612 -5.830 1.00 12.44 3 MET A O 5
ATOM 3484 N N . LYS A 1 4 ? 3.395 -8.668 -6.930 1.00 64.40 4 LYS A N 5
ATOM 3485 C CA . LYS A 1 4 ? 3.168 -9.254 -8.246 1.00 32.54 4 LYS A CA 5
ATOM 3486 C C . LYS A 1 4 ? 4.437 -9.205 -9.090 1.00 60.12 4 LYS A C 5
ATOM 3487 O O . LYS A 1 4 ? 5.243 -8.285 -8.962 1.00 41.45 4 LYS A O 5
ATOM 3506 N N . ASN A 1 5 ? 4.607 -10.201 -9.954 1.00 12.10 5 ASN A N 5
ATOM 3507 C CA . ASN A 1 5 ? 5.778 -10.270 -10.820 1.00 51.24 5 ASN A CA 5
ATOM 3508 C C . ASN A 1 5 ? 5.544 -9.495 -12.114 1.00 31.41 5 ASN A C 5
ATOM 3509 O O . ASN A 1 5 ? 4.474 -9.582 -12.717 1.00 31.31 5 ASN A O 5
ATOM 3520 N N . TYR A 1 6 ? 6.552 -8.739 -12.535 1.00 34.14 6 TYR A N 5
ATOM 3521 C CA . TYR A 1 6 ? 6.456 -7.948 -13.755 1.00 55.25 6 TYR A CA 5
ATOM 3522 C C . TYR A 1 6 ? 7.155 -8.649 -14.916 1.00 24.03 6 TYR A C 5
ATOM 3523 O O . TYR A 1 6 ? 6.510 -9.100 -15.862 1.00 4.31 6 TYR A O 5
ATOM 3541 N N . GLN A 1 7 ? 8.479 -8.737 -14.834 1.00 0.05 7 GLN A N 5
ATOM 3542 C CA . GLN A 1 7 ? 9.267 -9.383 -15.876 1.00 63.12 7 GLN A CA 5
ATOM 3543 C C . GLN A 1 7 ? 9.271 -10.898 -15.696 1.00 43.50 7 GLN A C 5
ATOM 3544 O O . GLN A 1 7 ? 8.982 -11.420 -14.619 1.00 54.24 7 GLN A O 5
ATOM 3558 N N . PRO A 1 8 ? 9.607 -11.621 -16.774 1.00 71.32 8 PRO A N 5
ATOM 3559 C CA . PRO A 1 8 ? 9.657 -13.086 -16.760 1.00 72.30 8 PRO A CA 5
ATOM 3560 C C . PRO A 1 8 ? 10.813 -13.619 -15.921 1.00 45.21 8 PRO A C 5
ATOM 3561 O O . PRO A 1 8 ? 11.793 -14.138 -16.455 1.00 55.35 8 PRO A O 5
ATOM 3572 N N . ASN A 1 9 ? 10.693 -13.487 -14.604 1.00 60.01 9 ASN A N 5
ATOM 3573 C CA . ASN A 1 9 ? 11.729 -13.955 -13.691 1.00 64.41 9 ASN A CA 5
ATOM 3574 C C . ASN A 1 9 ? 11.547 -15.437 -13.375 1.00 12.44 9 ASN A C 5
ATOM 3575 O O . ASN A 1 9 ? 11.312 -15.813 -12.226 1.00 70.53 9 ASN A O 5
ATOM 3586 N N . LYS A 1 10 ? 11.657 -16.273 -14.401 1.00 72.20 10 LYS A N 5
ATOM 3587 C CA . LYS A 1 10 ? 11.506 -17.714 -14.234 1.00 41.21 10 LYS A CA 5
ATOM 3588 C C . LYS A 1 10 ? 12.817 -18.349 -13.782 1.00 31.24 10 LYS A C 5
ATOM 3589 O O . LYS A 1 10 ? 12.861 -19.052 -12.772 1.00 32.02 10 LYS A O 5
ATOM 3608 N N . ASP A 1 11 ? 13.882 -18.096 -14.534 1.00 22.32 11 ASP A N 5
ATOM 3609 C CA . ASP A 1 11 ? 15.195 -18.642 -14.208 1.00 51.43 11 ASP A CA 5
ATOM 3610 C C . ASP A 1 11 ? 15.774 -17.962 -12.971 1.00 60.32 11 ASP A C 5
ATOM 3611 O O . ASP A 1 11 ? 16.161 -18.627 -12.009 1.00 1.31 11 ASP A O 5
ATOM 3620 N N . LEU A 1 12 ? 15.831 -16.636 -13.004 1.00 5.44 12 LEU A N 5
ATOM 3621 C CA . LEU A 1 12 ? 16.365 -15.865 -11.885 1.00 75.32 12 LEU A CA 5
ATOM 3622 C C . LEU A 1 12 ? 15.706 -16.282 -10.574 1.00 71.00 12 LEU A C 5
ATOM 3623 O O . LEU A 1 12 ? 16.353 -16.322 -9.527 1.00 3.02 12 LEU A O 5
ATOM 3639 N N . LEU A 1 13 ? 14.416 -16.594 -10.639 1.00 2.42 13 LEU A N 5
ATOM 3640 C CA . LEU A 1 13 ? 13.669 -17.010 -9.457 1.00 24.21 13 LEU A CA 5
ATOM 3641 C C . LEU A 1 13 ? 13.827 -18.508 -9.213 1.00 4.53 13 LEU A C 5
ATOM 3642 O O . LEU A 1 13 ? 13.779 -18.968 -8.073 1.00 22.13 13 LEU A O 5
ATOM 3658 N N . GLU A 1 14 ? 14.018 -19.261 -10.291 1.00 43.02 14 GLU A N 5
ATOM 3659 C CA . GLU A 1 14 ? 14.185 -20.706 -10.193 1.00 30.33 14 GLU A CA 5
ATOM 3660 C C . GLU A 1 14 ? 15.209 -21.064 -9.119 1.00 14.00 14 GLU A C 5
ATOM 3661 O O . GLU A 1 14 ? 14.988 -21.969 -8.314 1.00 2.05 14 GLU A O 5
ATOM 3673 N N . ILE A 1 15 ? 16.328 -20.348 -9.115 1.00 12.21 15 ILE A N 5
ATOM 3674 C CA . ILE A 1 15 ? 17.385 -20.589 -8.141 1.00 11.02 15 ILE A CA 5
ATOM 3675 C C . ILE A 1 15 ? 16.831 -20.599 -6.720 1.00 22.40 15 ILE A C 5
ATOM 3676 O O . ILE A 1 15 ? 17.234 -21.416 -5.891 1.00 25.04 15 ILE A O 5
ATOM 3692 N N . LEU A 1 16 ? 15.904 -19.689 -6.446 1.00 11.32 16 LEU A N 5
ATOM 3693 C CA . LEU A 1 16 ? 15.292 -19.593 -5.125 1.00 30.41 16 LEU A CA 5
ATOM 3694 C C . LEU A 1 16 ? 14.121 -20.562 -4.996 1.00 71.22 16 LEU A C 5
ATOM 3695 O O . LEU A 1 16 ? 13.833 -21.061 -3.909 1.00 14.33 16 LEU A O 5
ATOM 3711 N N . GLU A 1 17 ? 13.451 -20.825 -6.114 1.00 64.31 17 GLU A N 5
ATOM 3712 C CA . GLU A 1 17 ? 12.313 -21.736 -6.125 1.00 54.14 17 GLU A CA 5
ATOM 3713 C C . GLU A 1 17 ? 12.659 -23.049 -5.430 1.00 63.43 17 GLU A C 5
ATOM 3714 O O . GLU A 1 17 ? 11.800 -23.688 -4.822 1.00 43.04 17 GLU A O 5
ATOM 3726 N N . SER A 1 18 ? 13.924 -23.447 -5.526 1.00 2.44 18 SER A N 5
ATOM 3727 C CA . SER A 1 18 ? 14.385 -24.686 -4.910 1.00 53.23 18 SER A CA 5
ATOM 3728 C C . SER A 1 18 ? 13.943 -24.765 -3.452 1.00 72.32 18 SER A C 5
ATOM 3729 O O . SER A 1 18 ? 13.248 -25.699 -3.054 1.00 33.51 18 SER A O 5
ATOM 3737 N N . GLN A 1 19 ? 14.352 -23.778 -2.662 1.00 31.11 19 GLN A N 5
ATOM 3738 C CA . GLN A 1 19 ? 13.999 -23.736 -1.248 1.00 21.23 19 GLN A CA 5
ATOM 3739 C C . GLN A 1 19 ? 12.577 -23.219 -1.056 1.00 60.44 19 GLN A C 5
ATOM 3740 O O . GLN A 1 19 ? 11.907 -23.559 -0.081 1.00 22.31 19 GLN A O 5
ATOM 3754 N N . LYS A 1 20 ? 12.121 -22.395 -1.994 1.00 22.42 20 LYS A N 5
ATOM 3755 C CA . LYS A 1 20 ? 10.778 -21.831 -1.930 1.00 62.42 20 LYS A CA 5
ATOM 3756 C C . LYS A 1 20 ? 9.730 -22.934 -1.821 1.00 53.11 20 LYS A C 5
ATOM 3757 O O . LYS A 1 20 ? 8.619 -22.702 -1.343 1.00 0.42 20 LYS A O 5
ATOM 3776 N N . ILE A 1 21 ? 10.090 -24.133 -2.266 1.00 1.12 21 ILE A N 5
ATOM 3777 C CA . ILE A 1 21 ? 9.181 -25.271 -2.215 1.00 52.02 21 ILE A CA 5
ATOM 3778 C C . ILE A 1 21 ? 8.513 -25.380 -0.849 1.00 34.42 21 ILE A C 5
ATOM 3779 O O . ILE A 1 21 ? 7.353 -25.779 -0.742 1.00 73.54 21 ILE A O 5
ATOM 3795 N N . LYS A 1 22 ? 9.252 -25.021 0.195 1.00 34.54 22 LYS A N 5
ATOM 3796 C CA . LYS A 1 22 ? 8.731 -25.076 1.556 1.00 3.44 22 LYS A CA 5
ATOM 3797 C C . LYS A 1 22 ? 7.777 -23.916 1.820 1.00 15.44 22 LYS A C 5
ATOM 3798 O O . LYS A 1 22 ? 6.603 -24.124 2.131 1.00 43.22 22 LYS A O 5
ATOM 3817 N N . ILE A 1 23 ? 8.286 -22.695 1.694 1.00 63.23 23 ILE A N 5
ATOM 3818 C CA . ILE A 1 23 ? 7.478 -21.503 1.916 1.00 35.12 23 ILE A CA 5
ATOM 3819 C C . ILE A 1 23 ? 6.226 -21.518 1.045 1.00 10.51 23 ILE A C 5
ATOM 3820 O O . ILE A 1 23 ? 5.212 -20.908 1.386 1.00 74.52 23 ILE A O 5
ATOM 3836 N N . LYS A 1 24 ? 6.304 -22.219 -0.081 1.00 14.41 24 LYS A N 5
ATOM 3837 C CA . LYS A 1 24 ? 5.177 -22.316 -1.001 1.00 71.41 24 LYS A CA 5
ATOM 3838 C C . LYS A 1 24 ? 3.902 -22.707 -0.260 1.00 51.05 24 LYS A C 5
ATOM 3839 O O . LYS A 1 24 ? 2.800 -22.339 -0.666 1.00 22.11 24 LYS A O 5
ATOM 3858 N N . ASN A 1 25 ? 4.060 -23.453 0.828 1.00 61.21 25 ASN A N 5
ATOM 3859 C CA . ASN A 1 25 ? 2.921 -23.893 1.626 1.00 50.44 25 ASN A CA 5
ATOM 3860 C C . ASN A 1 25 ? 2.274 -22.713 2.345 1.00 32.44 25 ASN A C 5
ATOM 3861 O O . ASN A 1 25 ? 1.050 -22.571 2.351 1.00 22.14 25 ASN A O 5
ATOM 3872 N N . LEU A 1 26 ? 3.102 -21.870 2.951 1.00 45.13 26 LEU A N 5
ATOM 3873 C CA . LEU A 1 26 ? 2.612 -20.702 3.673 1.00 12.55 26 LEU A CA 5
ATOM 3874 C C . LEU A 1 26 ? 2.249 -19.577 2.709 1.00 74.33 26 LEU A C 5
ATOM 3875 O O . LEU A 1 26 ? 1.461 -18.690 3.040 1.00 62.45 26 LEU A O 5
ATOM 3891 N N . LYS A 1 27 ? 2.826 -19.621 1.513 1.00 71.42 27 LYS A N 5
ATOM 3892 C CA . LYS A 1 27 ? 2.561 -18.609 0.497 1.00 23.31 27 LYS A CA 5
ATOM 3893 C C . LYS A 1 27 ? 1.303 -18.950 -0.296 1.00 3.24 27 LYS A C 5
ATOM 3894 O O . LYS A 1 27 ? 0.524 -18.066 -0.649 1.00 11.30 27 LYS A O 5
ATOM 3913 N N . GLU A 1 28 ? 1.112 -20.236 -0.570 1.00 21.53 28 GLU A N 5
ATOM 3914 C CA . GLU A 1 28 ? -0.052 -20.692 -1.320 1.00 73.10 28 GLU A CA 5
ATOM 3915 C C . GLU A 1 28 ? -1.316 -20.605 -0.469 1.00 70.21 28 GLU A C 5
ATOM 3916 O O . GLU A 1 28 ? -2.402 -20.332 -0.979 1.00 42.42 28 GLU A O 5
ATOM 3928 N N . GLU A 1 29 ? -1.165 -20.841 0.830 1.00 2.25 29 GLU A N 5
ATOM 3929 C CA . GLU A 1 29 ? -2.294 -20.790 1.752 1.00 61.53 29 GLU A CA 5
ATOM 3930 C C . GLU A 1 29 ? -2.758 -19.353 1.965 1.00 15.30 29 GLU A C 5
ATOM 3931 O O . GLU A 1 29 ? -3.949 -19.092 2.139 1.00 31.43 29 GLU A O 5
ATOM 3943 N N . VAL A 1 30 ? -1.809 -18.422 1.951 1.00 74.04 30 VAL A N 5
ATOM 3944 C CA . VAL A 1 30 ? -2.120 -17.010 2.142 1.00 60.43 30 VAL A CA 5
ATOM 3945 C C . VAL A 1 30 ? -2.508 -16.350 0.824 1.00 44.43 30 VAL A C 5
ATOM 3946 O O . VAL A 1 30 ? -3.350 -15.453 0.790 1.00 54.40 30 VAL A O 5
ATOM 3959 N N . LYS A 1 31 ? -1.887 -16.799 -0.262 1.00 12.10 31 LYS A N 5
ATOM 3960 C CA . LYS A 1 31 ? -2.167 -16.254 -1.585 1.00 14.52 31 LYS A CA 5
ATOM 3961 C C . LYS A 1 31 ? -3.477 -16.809 -2.136 1.00 64.13 31 LYS A C 5
ATOM 3962 O O . LYS A 1 31 ? -4.072 -16.231 -3.046 1.00 73.41 31 LYS A O 5
ATOM 3981 N N . ILE A 1 32 ? -3.919 -17.931 -1.579 1.00 71.21 32 ILE A N 5
ATOM 3982 C CA . ILE A 1 32 ? -5.159 -18.562 -2.014 1.00 70.20 32 ILE A CA 5
ATOM 3983 C C . ILE A 1 32 ? -6.297 -17.549 -2.083 1.00 24.02 32 ILE A C 5
ATOM 3984 O O . ILE A 1 32 ? -7.196 -17.664 -2.917 1.00 24.10 32 ILE A O 5
ATOM 4000 N N . LEU A 1 33 ? -6.251 -16.556 -1.202 1.00 3.30 33 LEU A N 5
ATOM 4001 C CA . LEU A 1 33 ? -7.277 -15.519 -1.163 1.00 62.52 33 LEU A CA 5
ATOM 4002 C C . LEU A 1 33 ? -6.948 -14.391 -2.135 1.00 41.20 33 LEU A C 5
ATOM 4003 O O . LEU A 1 33 ? -7.835 -13.848 -2.793 1.00 10.34 33 LEU A O 5
ATOM 4019 N N . GLN A 1 34 ? -5.667 -14.045 -2.221 1.00 34.20 34 GLN A N 5
ATOM 4020 C CA . GLN A 1 34 ? -5.222 -12.982 -3.114 1.00 62.20 34 GLN A CA 5
ATOM 4021 C C . GLN A 1 34 ? -5.427 -13.375 -4.573 1.00 71.32 34 GLN A C 5
ATOM 4022 O O . GLN A 1 34 ? -5.594 -12.517 -5.440 1.00 1.12 34 GLN A O 5
ATOM 4036 N N . ARG A 1 35 ? -5.413 -14.678 -4.838 1.00 12.34 35 ARG A N 5
ATOM 4037 C CA . ARG A 1 35 ? -5.596 -15.184 -6.192 1.00 73.24 35 ARG A CA 5
ATOM 4038 C C . ARG A 1 35 ? -6.796 -14.522 -6.863 1.00 14.01 35 ARG A C 5
ATOM 4039 O O . ARG A 1 35 ? -6.784 -14.263 -8.066 1.00 53.15 35 ARG A O 5
ATOM 4060 N N . LYS A 1 36 ? -7.832 -14.251 -6.076 1.00 11.10 36 LYS A N 5
ATOM 4061 C CA . LYS A 1 36 ? -9.040 -13.618 -6.592 1.00 34.44 36 LYS A CA 5
ATOM 4062 C C . LYS A 1 36 ? -8.709 -12.312 -7.305 1.00 45.21 36 LYS A C 5
ATOM 4063 O O . LYS A 1 36 ? -9.240 -12.028 -8.379 1.00 30.00 36 LYS A O 5
ATOM 4082 N N . ILE A 1 37 ? -7.827 -11.521 -6.702 1.00 63.45 37 ILE A N 5
ATOM 4083 C CA . ILE A 1 37 ? -7.423 -10.247 -7.282 1.00 42.44 37 ILE A CA 5
ATOM 4084 C C . ILE A 1 37 ? -6.272 -10.430 -8.266 1.00 22.02 37 ILE A C 5
ATOM 4085 O O . ILE A 1 37 ? -6.247 -9.813 -9.331 1.00 14.02 37 ILE A O 5
ATOM 4101 N N . ASP A 1 38 ? -5.321 -11.283 -7.902 1.00 61.42 38 ASP A N 5
ATOM 4102 C CA . ASP A 1 38 ? -4.168 -11.551 -8.754 1.00 24.24 38 ASP A CA 5
ATOM 4103 C C . ASP A 1 38 ? -4.610 -11.989 -10.146 1.00 72.42 38 ASP A C 5
ATOM 4104 O O . ASP A 1 38 ? -4.261 -11.361 -11.145 1.00 4.23 38 ASP A O 5
ATOM 4113 N N . GLN A 1 39 ? -5.380 -13.071 -10.204 1.00 20.43 39 GLN A N 5
ATOM 4114 C CA . GLN A 1 39 ? -5.868 -13.594 -11.474 1.00 74.12 39 GLN A CA 5
ATOM 4115 C C . GLN A 1 39 ? -6.809 -12.600 -12.147 1.00 10.54 39 GLN A C 5
ATOM 4116 O O . GLN A 1 39 ? -7.054 -12.680 -13.350 1.00 12.21 39 GLN A O 5
ATOM 4130 N N . GLN A 1 40 ? -7.332 -11.664 -11.361 1.00 55.22 40 GLN A N 5
ATOM 4131 C CA . GLN A 1 40 ? -8.247 -10.654 -11.881 1.00 72.54 40 GLN A CA 5
ATOM 4132 C C . GLN A 1 40 ? -7.574 -9.816 -12.963 1.00 75.14 40 GLN A C 5
ATOM 4133 O O . GLN A 1 40 ? -8.092 -9.686 -14.073 1.00 33.20 40 GLN A O 5
ATOM 4147 N N . ILE A 1 41 ? -6.419 -9.249 -12.633 1.00 31.33 41 ILE A N 5
ATOM 4148 C CA . ILE A 1 41 ? -5.676 -8.424 -13.577 1.00 22.22 41 ILE A CA 5
ATOM 4149 C C . ILE A 1 41 ? -4.179 -8.702 -13.490 1.00 60.21 41 ILE A C 5
ATOM 4150 O O . ILE A 1 41 ? -3.477 -8.696 -14.501 1.00 4.25 41 ILE A O 5
ATOM 4166 N N . ALA A 1 42 ? -3.698 -8.948 -12.276 1.00 3.01 42 ALA A N 5
ATOM 4167 C CA . ALA A 1 42 ? -2.285 -9.233 -12.057 1.00 40.53 42 ALA A CA 5
ATOM 4168 C C . ALA A 1 42 ? -1.793 -10.327 -12.999 1.00 13.14 42 ALA A C 5
ATOM 4169 O O . ALA A 1 42 ? -0.637 -10.323 -13.422 1.00 31.32 42 ALA A O 5
ATOM 4176 N N . LYS A 1 43 ? -2.678 -11.264 -13.323 1.00 12.53 43 LYS A N 5
ATOM 4177 C CA . LYS A 1 43 ? -2.335 -12.365 -14.215 1.00 14.23 43 LYS A CA 5
ATOM 4178 C C . LYS A 1 43 ? -2.158 -11.870 -15.647 1.00 31.23 43 LYS A C 5
ATOM 4179 O O . LYS A 1 43 ? -1.328 -12.388 -16.393 1.00 30.01 43 LYS A O 5
ATOM 4198 N N . GLU A 1 44 ? -2.943 -10.865 -16.022 1.00 44.32 44 GLU A N 5
ATOM 4199 C CA . GLU A 1 44 ? -2.870 -10.301 -17.365 1.00 14.21 44 GLU A CA 5
ATOM 4200 C C . GLU A 1 44 ? -1.649 -9.398 -17.511 1.00 23.10 44 GLU A C 5
ATOM 4201 O O . GLU A 1 44 ? -1.023 -9.350 -18.570 1.00 3.51 44 GLU A O 5
ATOM 4213 N N . ARG A 1 45 ? -1.316 -8.684 -16.440 1.00 73.42 45 ARG A N 5
ATOM 4214 C CA . ARG A 1 45 ? -0.171 -7.782 -16.449 1.00 14.11 45 ARG A CA 5
ATOM 4215 C C . ARG A 1 45 ? 1.135 -8.560 -16.322 1.00 42.04 45 ARG A C 5
ATOM 4216 O O . ARG A 1 45 ? 1.835 -8.459 -15.315 1.00 4.50 45 ARG A O 5
ATOM 4237 N N . VAL A 1 46 ? 1.457 -9.337 -17.352 1.00 21.45 46 VAL A N 5
ATOM 4238 C CA . VAL A 1 46 ? 2.679 -10.132 -17.356 1.00 63.32 46 VAL A CA 5
ATOM 4239 C C . VAL A 1 46 ? 3.550 -9.794 -18.561 1.00 22.20 46 VAL A C 5
ATOM 4240 O O . VAL A 1 46 ? 3.151 -10.005 -19.707 1.00 10.33 46 VAL A O 5
ATOM 4253 N N . ILE A 1 47 ? 4.741 -9.270 -18.294 1.00 45.32 47 ILE A N 5
ATOM 4254 C CA . ILE A 1 47 ? 5.670 -8.904 -19.357 1.00 32.02 47 ILE A CA 5
ATOM 4255 C C . ILE A 1 47 ? 6.344 -10.138 -19.947 1.00 31.13 47 ILE A C 5
ATOM 4256 O O . ILE A 1 47 ? 6.808 -11.014 -19.217 1.00 64.30 47 ILE A O 5
ATOM 4272 N N . LYS A 1 48 ? 6.396 -10.200 -21.273 1.00 31.01 48 LYS A N 5
ATOM 4273 C CA . LYS A 1 48 ? 7.016 -11.325 -21.963 1.00 41.31 48 LYS A CA 5
ATOM 4274 C C . LYS A 1 48 ? 6.955 -11.136 -23.475 1.00 52.35 48 LYS A C 5
ATOM 4275 O O . LYS A 1 48 ? 5.896 -11.283 -24.085 1.00 40.43 48 LYS A O 5
ATOM 4294 N N . GLN A 1 49 ? 8.097 -10.811 -24.073 1.00 55.05 49 GLN A N 5
ATOM 4295 C CA . GLN A 1 49 ? 8.171 -10.603 -25.515 1.00 22.23 49 GLN A CA 5
ATOM 4296 C C . GLN A 1 49 ? 7.109 -9.611 -25.977 1.00 45.14 49 GLN A C 5
ATOM 4297 O O . GLN A 1 49 ? 6.994 -9.319 -27.168 1.00 61.34 49 GLN A O 5
ATOM 4311 N N . GLY A 1 1 ? 1.503 -7.079 2.246 1.00 31.14 1 GLY A N 6
ATOM 4312 C CA . GLY A 1 1 ? 0.336 -6.724 1.460 1.00 45.52 1 GLY A CA 6
ATOM 4313 C C . GLY A 1 1 ? 0.087 -7.693 0.321 1.00 3.14 1 GLY A C 6
ATOM 4314 O O . GLY A 1 1 ? -0.204 -8.867 0.549 1.00 22.05 1 GLY A O 6
ATOM 4318 N N . SER A 1 2 ? 0.200 -7.201 -0.908 1.00 40.02 2 SER A N 6
ATOM 4319 C CA . SER A 1 2 ? -0.021 -8.031 -2.087 1.00 4.12 2 SER A CA 6
ATOM 4320 C C . SER A 1 2 ? 1.247 -8.125 -2.930 1.00 42.53 2 SER A C 6
ATOM 4321 O O . SER A 1 2 ? 2.025 -7.174 -3.009 1.00 54.13 2 SER A O 6
ATOM 4329 N N . MET A 1 3 ? 1.448 -9.278 -3.559 1.00 22.11 3 MET A N 6
ATOM 4330 C CA . MET A 1 3 ? 2.621 -9.497 -4.398 1.00 12.41 3 MET A CA 6
ATOM 4331 C C . MET A 1 3 ? 2.388 -8.962 -5.807 1.00 40.24 3 MET A C 6
ATOM 4332 O O . MET A 1 3 ? 1.313 -9.140 -6.381 1.00 23.51 3 MET A O 6
ATOM 4346 N N . LYS A 1 4 ? 3.402 -8.305 -6.361 1.00 14.41 4 LYS A N 6
ATOM 4347 C CA . LYS A 1 4 ? 3.309 -7.744 -7.704 1.00 35.22 4 LYS A CA 6
ATOM 4348 C C . LYS A 1 4 ? 4.083 -8.597 -8.704 1.00 0.41 4 LYS A C 6
ATOM 4349 O O . LYS A 1 4 ? 4.973 -9.358 -8.327 1.00 10.43 4 LYS A O 6
ATOM 4368 N N . ASN A 1 5 ? 3.739 -8.462 -9.981 1.00 31.14 5 ASN A N 6
ATOM 4369 C CA . ASN A 1 5 ? 4.403 -9.220 -11.035 1.00 41.31 5 ASN A CA 6
ATOM 4370 C C . ASN A 1 5 ? 5.666 -8.505 -11.505 1.00 41.25 5 ASN A C 6
ATOM 4371 O O . ASN A 1 5 ? 5.691 -7.280 -11.624 1.00 52.43 5 ASN A O 6
ATOM 4382 N N . TYR A 1 6 ? 6.712 -9.278 -11.772 1.00 64.52 6 TYR A N 6
ATOM 4383 C CA . TYR A 1 6 ? 7.980 -8.720 -12.228 1.00 13.31 6 TYR A CA 6
ATOM 4384 C C . TYR A 1 6 ? 8.519 -9.497 -13.425 1.00 12.01 6 TYR A C 6
ATOM 4385 O O . TYR A 1 6 ? 9.730 -9.631 -13.596 1.00 70.23 6 TYR A O 6
ATOM 4403 N N . GLN A 1 7 ? 7.609 -10.006 -14.250 1.00 3.12 7 GLN A N 6
ATOM 4404 C CA . GLN A 1 7 ? 7.993 -10.770 -15.431 1.00 54.11 7 GLN A CA 6
ATOM 4405 C C . GLN A 1 7 ? 8.728 -12.047 -15.038 1.00 43.14 7 GLN A C 6
ATOM 4406 O O . GLN A 1 7 ? 9.248 -12.177 -13.930 1.00 32.12 7 GLN A O 6
ATOM 4420 N N . PRO A 1 8 ? 8.774 -13.013 -15.967 1.00 64.34 8 PRO A N 6
ATOM 4421 C CA . PRO A 1 8 ? 9.444 -14.298 -15.741 1.00 41.51 8 PRO A CA 6
ATOM 4422 C C . PRO A 1 8 ? 10.961 -14.156 -15.672 1.00 72.11 8 PRO A C 6
ATOM 4423 O O . PRO A 1 8 ? 11.678 -14.627 -16.553 1.00 61.43 8 PRO A O 6
ATOM 4434 N N . ASN A 1 9 ? 11.442 -13.504 -14.619 1.00 24.34 9 ASN A N 6
ATOM 4435 C CA . ASN A 1 9 ? 12.875 -13.301 -14.435 1.00 51.00 9 ASN A CA 6
ATOM 4436 C C . ASN A 1 9 ? 13.542 -14.570 -13.914 1.00 21.20 9 ASN A C 6
ATOM 4437 O O . ASN A 1 9 ? 13.471 -14.879 -12.724 1.00 75.43 9 ASN A O 6
ATOM 4448 N N . LYS A 1 10 ? 14.192 -15.302 -14.813 1.00 34.23 10 LYS A N 6
ATOM 4449 C CA . LYS A 1 10 ? 14.874 -16.537 -14.445 1.00 61.34 10 LYS A CA 6
ATOM 4450 C C . LYS A 1 10 ? 16.010 -16.261 -13.466 1.00 43.51 10 LYS A C 6
ATOM 4451 O O . LYS A 1 10 ? 16.276 -17.059 -12.568 1.00 23.05 10 LYS A O 6
ATOM 4470 N N . ASP A 1 11 ? 16.676 -15.125 -13.645 1.00 11.10 11 ASP A N 6
ATOM 4471 C CA . ASP A 1 11 ? 17.782 -14.742 -12.775 1.00 51.32 11 ASP A CA 6
ATOM 4472 C C . ASP A 1 11 ? 17.313 -14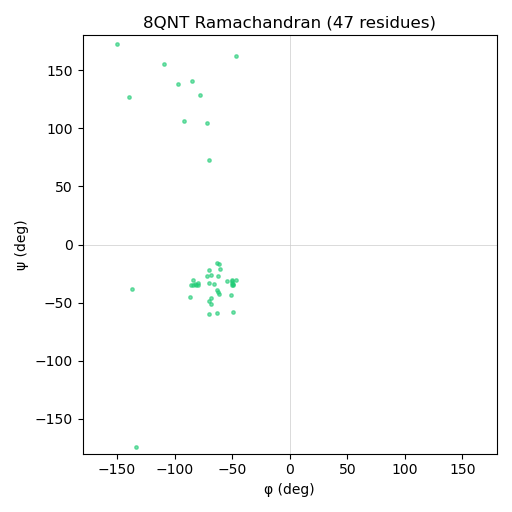.601 -11.330 1.00 44.23 11 ASP A C 6
ATOM 4473 O O . ASP A 1 11 ? 17.982 -15.059 -10.402 1.00 54.33 11 ASP A O 6
ATOM 4482 N N . LEU A 1 12 ? 16.162 -13.964 -11.147 1.00 2.04 12 LEU A N 6
ATOM 4483 C CA . LEU A 1 12 ? 15.604 -13.761 -9.814 1.00 60.41 12 LEU A CA 6
ATOM 4484 C C . LEU A 1 12 ? 14.926 -15.031 -9.309 1.00 23.12 12 LEU A C 6
ATOM 4485 O O . LEU A 1 12 ? 15.166 -15.469 -8.183 1.00 34.52 12 LEU A O 6
ATOM 4501 N N . LEU A 1 13 ? 14.081 -15.619 -10.149 1.00 4.33 13 LEU A N 6
ATOM 4502 C CA . LEU A 1 13 ? 13.370 -16.840 -9.789 1.00 21.45 13 LEU A CA 6
ATOM 4503 C C . LEU A 1 13 ? 14.347 -17.945 -9.399 1.00 4.34 13 LEU A C 6
ATOM 4504 O O . LEU A 1 13 ? 14.125 -18.669 -8.429 1.00 2.42 13 LEU A O 6
ATOM 4520 N N . GLU A 1 14 ? 15.430 -18.066 -10.160 1.00 44.41 14 GLU A N 6
ATOM 4521 C CA . GLU A 1 14 ? 16.442 -19.081 -9.892 1.00 41.04 14 GLU A CA 6
ATOM 4522 C C . GLU A 1 14 ? 16.887 -19.035 -8.433 1.00 53.33 14 GLU A C 6
ATOM 4523 O O . GLU A 1 14 ? 17.203 -20.065 -7.837 1.00 43.51 14 GLU A O 6
ATOM 4535 N N . ILE A 1 15 ? 16.908 -17.834 -7.865 1.00 41.44 15 ILE A N 6
ATOM 4536 C CA . ILE A 1 15 ? 17.313 -17.653 -6.477 1.00 1.21 15 ILE A CA 6
ATOM 4537 C C . ILE A 1 15 ? 16.154 -17.929 -5.526 1.00 15.23 15 ILE A C 6
ATOM 4538 O O . ILE A 1 15 ? 16.355 -18.388 -4.401 1.00 32.14 15 ILE A O 6
ATOM 4554 N N . LEU A 1 16 ? 14.939 -17.647 -5.985 1.00 22.41 16 LEU A N 6
ATOM 4555 C CA . LEU A 1 16 ? 13.745 -17.867 -5.176 1.00 4.02 16 LEU A CA 6
ATOM 4556 C C . LEU A 1 16 ? 13.425 -19.355 -5.070 1.00 4.42 16 LEU A C 6
ATOM 4557 O O . LEU A 1 16 ? 12.940 -19.823 -4.040 1.00 44.54 16 LEU A O 6
ATOM 4573 N N . GLU A 1 17 ? 13.703 -20.092 -6.141 1.00 35.14 17 GLU A N 6
ATOM 4574 C CA . GLU A 1 17 ? 13.445 -21.527 -6.166 1.00 61.14 17 GLU A CA 6
ATOM 4575 C C . GLU A 1 17 ? 14.040 -22.209 -4.937 1.00 52.34 17 GLU A C 6
ATOM 4576 O O . GLU A 1 17 ? 13.496 -23.193 -4.436 1.00 64.14 17 GLU A O 6
ATOM 4588 N N . SER A 1 18 ? 15.160 -21.678 -4.458 1.00 11.14 18 SER A N 6
ATOM 4589 C CA . SER A 1 18 ? 15.832 -22.237 -3.290 1.00 52.23 18 SER A CA 6
ATOM 4590 C C . SER A 1 18 ? 14.873 -22.337 -2.108 1.00 31.32 18 SER A C 6
ATOM 4591 O O . SER A 1 18 ? 14.655 -23.419 -1.563 1.00 75.13 18 SER A O 6
ATOM 4599 N N . GLN A 1 19 ? 14.304 -21.201 -1.717 1.00 62.41 19 GLN A N 6
ATOM 4600 C CA . GLN A 1 19 ? 13.369 -21.161 -0.599 1.00 2.11 19 GLN A CA 6
ATOM 4601 C C . GLN A 1 19 ? 11.990 -21.653 -1.025 1.00 12.23 19 GLN A C 6
ATOM 4602 O O . GLN A 1 19 ? 11.203 -22.119 -0.200 1.00 62.12 19 GLN A O 6
ATOM 4616 N N . LYS A 1 20 ? 11.702 -21.545 -2.317 1.00 72.43 20 LYS A N 6
ATOM 4617 C CA . LYS A 1 20 ? 10.418 -21.980 -2.854 1.00 53.23 20 LYS A CA 6
ATOM 4618 C C . LYS A 1 20 ? 10.089 -23.398 -2.398 1.00 14.52 20 LYS A C 6
ATOM 4619 O O . LYS A 1 20 ? 8.919 -23.764 -2.276 1.00 25.51 20 LYS A O 6
ATOM 4638 N N . ILE A 1 21 ? 11.126 -24.189 -2.146 1.00 12.23 21 ILE A N 6
ATOM 4639 C CA . ILE A 1 21 ? 10.946 -25.565 -1.700 1.00 53.12 21 ILE A CA 6
ATOM 4640 C C . ILE A 1 21 ? 9.950 -25.644 -0.548 1.00 53.22 21 ILE A C 6
ATOM 4641 O O . ILE A 1 21 ? 8.933 -26.332 -0.638 1.00 14.32 21 ILE A O 6
ATOM 4657 N N . LYS A 1 22 ? 10.248 -24.933 0.534 1.00 20.22 22 LYS A N 6
ATOM 4658 C CA . LYS A 1 22 ? 9.378 -24.919 1.704 1.00 3.04 22 LYS A CA 6
ATOM 4659 C C . LYS A 1 22 ? 8.276 -23.876 1.551 1.00 42.35 22 LYS A C 6
ATOM 4660 O O . LYS A 1 22 ? 7.110 -24.144 1.842 1.00 41.23 22 LYS A O 6
ATOM 4679 N N . ILE A 1 23 ? 8.653 -22.687 1.090 1.00 33.55 23 ILE A N 6
ATOM 4680 C CA . ILE A 1 23 ? 7.695 -21.606 0.896 1.00 42.23 23 ILE A CA 6
ATOM 4681 C C . ILE A 1 23 ? 6.505 -22.069 0.062 1.00 10.34 23 ILE A C 6
ATOM 4682 O O . ILE A 1 23 ? 5.395 -21.555 0.206 1.00 61.43 23 ILE A O 6
ATOM 4698 N N . LYS A 1 24 ? 6.743 -23.044 -0.808 1.00 51.33 24 LYS A N 6
ATOM 4699 C CA . LYS A 1 24 ? 5.691 -23.580 -1.664 1.00 12.23 24 LYS A CA 6
ATOM 4700 C C . LYS A 1 24 ? 4.430 -23.872 -0.857 1.00 13.01 24 LYS A C 6
ATOM 4701 O O . LYS A 1 24 ? 3.315 -23.707 -1.349 1.00 54.34 24 LYS A O 6
ATOM 4720 N N . ASN A 1 25 ? 4.615 -24.306 0.386 1.00 52.23 25 ASN A N 6
ATOM 4721 C CA . ASN A 1 25 ? 3.491 -24.620 1.261 1.00 43.11 25 ASN A CA 6
ATOM 4722 C C . ASN A 1 25 ? 2.624 -23.387 1.497 1.00 5.22 25 ASN A C 6
ATOM 4723 O O . ASN A 1 25 ? 1.413 -23.415 1.278 1.00 53.22 25 ASN A O 6
ATOM 4734 N N . LEU A 1 26 ? 3.253 -22.306 1.945 1.00 41.40 26 LEU A N 6
ATOM 4735 C CA . LEU A 1 26 ? 2.540 -21.061 2.211 1.00 41.03 26 LEU A CA 6
ATOM 4736 C C . LEU A 1 26 ? 2.082 -20.408 0.911 1.00 50.33 26 LEU A C 6
ATOM 4737 O O . LEU A 1 26 ? 1.061 -19.720 0.874 1.00 21.44 26 LEU A O 6
ATOM 4753 N N . LYS A 1 27 ? 2.842 -20.628 -0.156 1.00 64.43 27 LYS A N 6
ATOM 4754 C CA . LYS A 1 27 ? 2.514 -20.065 -1.460 1.00 40.23 27 LYS A CA 6
ATOM 4755 C C . LYS A 1 27 ? 1.284 -20.745 -2.053 1.00 13.44 27 LYS A C 6
ATOM 4756 O O . LYS A 1 27 ? 0.441 -20.094 -2.669 1.00 13.31 27 LYS A O 6
ATOM 4775 N N . GLU A 1 28 ? 1.188 -22.056 -1.860 1.00 35.50 28 GLU A N 6
ATOM 4776 C CA . GLU A 1 28 ? 0.059 -22.823 -2.375 1.00 41.23 28 GLU A CA 6
ATOM 4777 C C . GLU A 1 28 ? -1.210 -22.524 -1.582 1.00 4.42 28 GLU A C 6
ATOM 4778 O O . GLU A 1 28 ? -2.319 -22.635 -2.102 1.00 12.52 28 GLU A O 6
ATOM 4790 N N . GLU A 1 29 ? -1.035 -22.144 -0.320 1.00 35.44 29 GLU A N 6
ATOM 4791 C CA . GLU A 1 29 ? -2.166 -21.831 0.546 1.00 53.20 29 GLU A CA 6
ATOM 4792 C C . GLU A 1 29 ? -2.609 -20.383 0.359 1.00 53.50 29 GLU A C 6
ATOM 4793 O O . GLU A 1 29 ? -3.804 -20.084 0.343 1.00 45.11 29 GLU A O 6
ATOM 4805 N N . VAL A 1 30 ? -1.638 -19.486 0.219 1.00 62.15 30 VAL A N 6
ATOM 4806 C CA . VAL A 1 30 ? -1.926 -18.069 0.032 1.00 32.12 30 VAL A CA 6
ATOM 4807 C C . VAL A 1 30 ? -2.373 -17.783 -1.397 1.00 14.41 30 VAL A C 6
ATOM 4808 O O . VAL A 1 30 ? -3.059 -16.794 -1.659 1.00 3.24 30 VAL A O 6
ATOM 4821 N N . LYS A 1 31 ? -1.982 -18.655 -2.320 1.00 4.34 31 LYS A N 6
ATOM 4822 C CA . LYS A 1 31 ? -2.343 -18.498 -3.723 1.00 62.05 31 LYS A CA 6
ATOM 4823 C C . LYS A 1 31 ? -3.848 -18.304 -3.880 1.00 4.33 31 LYS A C 6
ATOM 4824 O O . LYS A 1 31 ? -4.301 -17.585 -4.771 1.00 64.11 31 LYS A O 6
ATOM 4843 N N . ILE A 1 32 ? -4.616 -18.947 -3.007 1.00 53.24 32 ILE A N 6
ATOM 4844 C CA . ILE A 1 32 ? -6.070 -18.842 -3.048 1.00 4.22 32 ILE A CA 6
ATOM 4845 C C . ILE A 1 32 ? -6.530 -17.436 -2.677 1.00 23.12 32 ILE A C 6
ATOM 4846 O O . ILE A 1 32 ? -7.547 -16.952 -3.175 1.00 43.05 32 ILE A O 6
ATOM 4862 N N . LEU A 1 33 ? -5.774 -16.784 -1.800 1.00 20.50 33 LEU A N 6
ATOM 4863 C CA . LEU A 1 33 ? -6.103 -15.432 -1.363 1.00 25.13 33 LEU A CA 6
ATOM 4864 C C . LEU A 1 33 ? -5.557 -14.396 -2.341 1.00 34.14 33 LEU A C 6
ATOM 4865 O O . LEU A 1 33 ? -6.268 -13.476 -2.744 1.00 0.23 33 LEU A O 6
ATOM 4881 N N . GLN A 1 34 ? -4.293 -14.555 -2.719 1.00 12.32 34 GLN A N 6
ATOM 4882 C CA . GLN A 1 34 ? -3.654 -13.633 -3.651 1.00 21.41 34 GLN A CA 6
ATOM 4883 C C . GLN A 1 34 ? -4.375 -13.632 -4.995 1.00 45.21 34 GLN A C 6
ATOM 4884 O O . GLN A 1 34 ? -4.414 -12.615 -5.688 1.00 43.10 34 GLN A O 6
ATOM 4898 N N . ARG A 1 35 ? -4.943 -14.777 -5.357 1.00 71.05 35 ARG A N 6
ATOM 4899 C CA . ARG A 1 35 ? -5.661 -14.908 -6.620 1.00 11.24 35 ARG A CA 6
ATOM 4900 C C . ARG A 1 35 ? -6.676 -13.781 -6.787 1.00 13.11 35 ARG A C 6
ATOM 4901 O O . ARG A 1 35 ? -6.890 -13.282 -7.892 1.00 33.20 35 ARG A O 6
ATOM 4922 N N . LYS A 1 36 ? -7.300 -13.385 -5.682 1.00 44.55 36 LYS A N 6
ATOM 4923 C CA . LYS A 1 36 ? -8.292 -12.316 -5.705 1.00 20.51 36 LYS A CA 6
ATOM 4924 C C . LYS A 1 36 ? -7.699 -11.035 -6.281 1.00 2.30 36 LYS A C 6
ATOM 4925 O O . LYS A 1 36 ? -8.369 -10.302 -7.009 1.00 72.45 36 LYS A O 6
ATOM 4944 N N . ILE A 1 37 ? -6.439 -10.771 -5.951 1.00 51.32 37 ILE A N 6
ATOM 4945 C CA . ILE A 1 37 ? -5.756 -9.579 -6.438 1.00 51.24 37 ILE A CA 6
ATOM 4946 C C . ILE A 1 37 ? -5.132 -9.824 -7.808 1.00 53.12 37 ILE A C 6
ATOM 4947 O O . ILE A 1 37 ? -5.170 -8.958 -8.683 1.00 35.41 37 ILE A O 6
ATOM 4963 N N . ASP A 1 38 ? -4.560 -11.009 -7.988 1.00 20.22 38 ASP A N 6
ATOM 4964 C CA . ASP A 1 38 ? -3.930 -11.370 -9.253 1.00 32.35 38 ASP A CA 6
ATOM 4965 C C . ASP A 1 38 ? -4.872 -11.106 -10.423 1.00 63.14 38 ASP A C 6
ATOM 4966 O O . ASP A 1 38 ? -4.523 -10.392 -11.363 1.00 65.42 38 ASP A O 6
ATOM 4975 N N . GLN A 1 39 ? -6.065 -11.687 -10.359 1.00 72.42 39 GLN A N 6
ATOM 4976 C CA . GLN A 1 39 ? -7.056 -11.516 -11.415 1.00 43.34 39 GLN A CA 6
ATOM 4977 C C . GLN A 1 39 ? -7.631 -10.103 -11.398 1.00 33.45 39 GLN A C 6
ATOM 4978 O O . GLN A 1 39 ? -8.174 -9.632 -12.397 1.00 20.35 39 GLN A O 6
ATOM 4992 N N . GLN A 1 40 ? -7.509 -9.434 -10.256 1.00 20.23 40 GLN A N 6
ATOM 4993 C CA . GLN A 1 40 ? -8.018 -8.076 -10.109 1.00 15.04 40 GLN A CA 6
ATOM 4994 C C . GLN A 1 40 ? -7.439 -7.158 -11.180 1.00 31.21 40 GLN A C 6
ATOM 4995 O O . GLN A 1 40 ? -8.178 -6.522 -11.932 1.00 13.24 40 GLN A O 6
ATOM 5009 N N . ILE A 1 41 ? -6.113 -7.094 -11.244 1.00 34.54 41 ILE A N 6
ATOM 5010 C CA . ILE A 1 41 ? -5.436 -6.255 -12.224 1.00 4.15 41 ILE A CA 6
ATOM 5011 C C . ILE A 1 41 ? -4.167 -6.926 -12.739 1.00 75.45 41 ILE A C 6
ATOM 5012 O O . ILE A 1 41 ? -3.785 -6.748 -13.895 1.00 45.22 41 ILE A O 6
ATOM 5028 N N . ALA A 1 42 ? -3.521 -7.701 -11.875 1.00 30.34 42 ALA A N 6
ATOM 5029 C CA . ALA A 1 42 ? -2.298 -8.403 -12.244 1.00 30.22 42 ALA A CA 6
ATOM 5030 C C . ALA A 1 42 ? -2.481 -9.177 -13.545 1.00 22.43 42 ALA A C 6
ATOM 5031 O O . ALA A 1 42 ? -1.524 -9.400 -14.287 1.00 1.02 42 ALA A O 6
ATOM 5038 N N . LYS A 1 43 ? -3.716 -9.587 -13.816 1.00 5.43 43 LYS A N 6
ATOM 5039 C CA . LYS A 1 43 ? -4.025 -10.336 -15.028 1.00 30.04 43 LYS A CA 6
ATOM 5040 C C . LYS A 1 43 ? -3.808 -9.477 -16.269 1.00 41.20 43 LYS A C 6
ATOM 5041 O O . LYS A 1 43 ? -3.409 -9.978 -17.320 1.00 35.54 43 LYS A O 6
ATOM 5060 N N . GLU A 1 44 ? -4.071 -8.180 -16.139 1.00 72.24 44 GLU A N 6
ATOM 5061 C CA . GLU A 1 44 ? -3.903 -7.252 -17.252 1.00 34.33 44 GLU A CA 6
ATOM 5062 C C . GLU A 1 44 ? -2.467 -7.274 -17.767 1.00 31.34 44 GLU A C 6
ATOM 5063 O O . GLU A 1 44 ? -2.224 -7.137 -18.966 1.00 31.33 44 GLU A O 6
ATOM 5075 N N . ARG A 1 45 ? -1.519 -7.447 -16.851 1.00 72.12 45 ARG A N 6
ATOM 5076 C CA . ARG A 1 45 ? -0.107 -7.485 -17.211 1.00 70.24 45 ARG A CA 6
ATOM 5077 C C . ARG A 1 45 ? 0.578 -8.703 -16.599 1.00 33.53 45 ARG A C 6
ATOM 5078 O O . ARG A 1 45 ? 1.344 -8.583 -15.643 1.00 12.14 45 ARG A O 6
ATOM 5099 N N . VAL A 1 46 ? 0.296 -9.877 -17.156 1.00 34.02 46 VAL A N 6
ATOM 5100 C CA . VAL A 1 46 ? 0.884 -11.117 -16.665 1.00 61.41 46 VAL A CA 6
ATOM 5101 C C . VAL A 1 46 ? 1.635 -11.846 -17.774 1.00 43.40 46 VAL A C 6
ATOM 5102 O O . VAL A 1 46 ? 1.027 -12.485 -18.633 1.00 43.43 46 VAL A O 6
ATOM 5115 N N . ILE A 1 47 ? 2.960 -11.745 -17.748 1.00 70.14 47 ILE A N 6
ATOM 5116 C CA . ILE A 1 47 ? 3.794 -12.396 -18.751 1.00 4.21 47 ILE A CA 6
ATOM 5117 C C . ILE A 1 47 ? 4.304 -13.744 -18.252 1.00 15.34 47 ILE A C 6
ATOM 5118 O O . ILE A 1 47 ? 4.954 -13.827 -17.210 1.00 24.22 47 ILE A O 6
ATOM 5134 N N . LYS A 1 48 ? 4.004 -14.798 -19.003 1.00 22.13 48 LYS A N 6
ATOM 5135 C CA . LYS A 1 48 ? 4.433 -16.143 -18.640 1.00 25.44 48 LYS A CA 6
ATOM 5136 C C . LYS A 1 48 ? 4.316 -17.092 -19.829 1.00 15.44 48 LYS A C 6
ATOM 5137 O O . LYS A 1 48 ? 3.215 -17.496 -20.204 1.00 5.11 48 LYS A O 6
ATOM 5156 N N . GLN A 1 49 ? 5.455 -17.443 -20.415 1.00 44.31 49 GLN A N 6
ATOM 5157 C CA . GLN A 1 49 ? 5.478 -18.344 -21.561 1.00 23.21 49 GLN A CA 6
ATOM 5158 C C . GLN A 1 49 ? 5.222 -19.783 -21.126 1.00 72.44 49 GLN A C 6
ATOM 5159 O O . GLN A 1 49 ? 6.156 -20.530 -20.831 1.00 11.45 49 GLN A O 6
ATOM 5173 N N . GLY A 1 1 ? 5.548 -6.554 1.909 1.00 53.24 1 GLY A N 7
ATOM 5174 C CA . GLY A 1 1 ? 6.001 -6.115 0.602 1.00 53.53 1 GLY A CA 7
ATOM 5175 C C . GLY A 1 1 ? 5.968 -7.227 -0.427 1.00 65.13 1 GLY A C 7
ATOM 5176 O O . GLY A 1 1 ? 7.009 -7.635 -0.943 1.00 40.13 1 GLY A O 7
ATOM 5180 N N . SER A 1 2 ? 4.771 -7.721 -0.725 1.00 50.35 2 SER A N 7
ATOM 5181 C CA . SER A 1 2 ? 4.608 -8.797 -1.696 1.00 32.13 2 SER A CA 7
ATOM 5182 C C . SER A 1 2 ? 4.957 -8.319 -3.102 1.00 3.24 2 SER A C 7
ATOM 5183 O O . SER A 1 2 ? 4.491 -7.270 -3.546 1.00 22.02 2 SER A O 7
ATOM 5191 N N . MET A 1 3 ? 5.781 -9.096 -3.797 1.00 23.25 3 MET A N 7
ATOM 5192 C CA . MET A 1 3 ? 6.193 -8.753 -5.153 1.00 20.22 3 MET A CA 7
ATOM 5193 C C . MET A 1 3 ? 5.135 -9.178 -6.166 1.00 13.30 3 MET A C 7
ATOM 5194 O O . MET A 1 3 ? 4.420 -10.159 -5.959 1.00 44.10 3 MET A O 7
ATOM 5208 N N . LYS A 1 4 ? 5.039 -8.433 -7.262 1.00 14.51 4 LYS A N 7
ATOM 5209 C CA . LYS A 1 4 ? 4.068 -8.732 -8.308 1.00 43.54 4 LYS A CA 7
ATOM 5210 C C . LYS A 1 4 ? 4.758 -9.306 -9.542 1.00 10.42 4 LYS A C 7
ATOM 5211 O O . LYS A 1 4 ? 5.964 -9.144 -9.722 1.00 2.15 4 LYS A O 7
ATOM 5230 N N . ASN A 1 5 ? 3.984 -9.975 -10.389 1.00 74.43 5 ASN A N 7
ATOM 5231 C CA . ASN A 1 5 ? 4.521 -10.573 -11.607 1.00 15.43 5 ASN A CA 7
ATOM 5232 C C . ASN A 1 5 ? 4.458 -9.587 -12.769 1.00 43.24 5 ASN A C 7
ATOM 5233 O O . ASN A 1 5 ? 3.407 -9.398 -13.382 1.00 33.35 5 ASN A O 7
ATOM 5244 N N . TYR A 1 6 ? 5.591 -8.961 -13.069 1.00 22.24 6 TYR A N 7
ATOM 5245 C CA . TYR A 1 6 ? 5.666 -7.993 -14.157 1.00 34.35 6 TYR A CA 7
ATOM 5246 C C . TYR A 1 6 ? 6.404 -8.578 -15.356 1.00 65.14 6 TYR A C 7
ATOM 5247 O O . TYR A 1 6 ? 5.996 -8.390 -16.502 1.00 12.02 6 TYR A O 7
ATOM 5265 N N . GLN A 1 7 ? 7.494 -9.289 -15.083 1.00 41.52 7 GLN A N 7
ATOM 5266 C CA . GLN A 1 7 ? 8.291 -9.901 -16.140 1.00 34.34 7 GLN A CA 7
ATOM 5267 C C . GLN A 1 7 ? 8.452 -11.399 -15.901 1.00 35.01 7 GLN A C 7
ATOM 5268 O O . GLN A 1 7 ? 8.381 -11.883 -14.771 1.00 64.42 7 GLN A O 7
ATOM 5282 N N . PRO A 1 8 ? 8.672 -12.152 -16.989 1.00 1.21 8 PRO A N 7
ATOM 5283 C CA . PRO A 1 8 ? 8.848 -13.606 -16.923 1.00 54.33 8 PRO A CA 7
ATOM 5284 C C . PRO A 1 8 ? 10.164 -14.001 -16.262 1.00 74.54 8 PRO A C 7
ATOM 5285 O O . PRO A 1 8 ? 11.064 -14.525 -16.916 1.00 64.23 8 PRO A O 7
ATOM 5296 N N . ASN A 1 9 ? 10.267 -13.748 -14.962 1.00 1.32 9 ASN A N 7
ATOM 5297 C CA . ASN A 1 9 ? 11.474 -14.078 -14.212 1.00 51.14 9 ASN A CA 7
ATOM 5298 C C . ASN A 1 9 ? 11.441 -15.528 -13.740 1.00 31.14 9 ASN A C 7
ATOM 5299 O O . ASN A 1 9 ? 11.079 -15.813 -12.598 1.00 12.32 9 ASN A O 7
ATOM 5310 N N . LYS A 1 10 ? 11.822 -16.442 -14.625 1.00 61.14 10 LYS A N 7
ATOM 5311 C CA . LYS A 1 10 ? 11.839 -17.863 -14.300 1.00 72.30 10 LYS A CA 7
ATOM 5312 C C . LYS A 1 10 ? 13.134 -18.244 -13.589 1.00 54.41 10 LYS A C 7
ATOM 5313 O O . LYS A 1 10 ? 13.110 -18.822 -12.502 1.00 55.53 10 LYS A O 7
ATOM 5332 N N . ASP A 1 11 ? 14.262 -17.914 -14.208 1.00 72.55 11 ASP A N 7
ATOM 5333 C CA . ASP A 1 11 ? 15.567 -18.219 -13.633 1.00 72.44 11 ASP A CA 7
ATOM 5334 C C . ASP A 1 11 ? 15.853 -17.326 -12.430 1.00 54.14 11 ASP A C 7
ATOM 5335 O O . ASP A 1 11 ? 16.304 -17.798 -11.386 1.00 64.12 11 ASP A O 7
ATOM 5344 N N . LEU A 1 12 ? 15.588 -16.033 -12.584 1.00 34.32 12 LEU A N 7
ATOM 5345 C CA . LEU A 1 12 ? 15.817 -15.073 -11.510 1.00 42.53 12 LEU A CA 7
ATOM 5346 C C . LEU A 1 12 ? 15.163 -15.539 -10.213 1.00 45.44 12 LEU A C 7
ATOM 5347 O O . LEU A 1 12 ? 15.755 -15.440 -9.137 1.00 74.12 12 LEU A O 7
ATOM 5363 N N . LEU A 1 13 ? 13.942 -16.048 -10.323 1.00 33.32 13 LEU A N 7
ATOM 5364 C CA . LEU A 1 13 ? 13.208 -16.533 -9.159 1.00 14.31 13 LEU A CA 7
ATOM 5365 C C . LEU A 1 13 ? 13.587 -17.975 -8.837 1.00 54.25 13 LEU A C 7
ATOM 5366 O O . LEU A 1 13 ? 13.595 -18.380 -7.676 1.00 2.55 13 LEU A O 7
ATOM 5382 N N . GLU A 1 14 ? 13.901 -18.744 -9.875 1.00 41.01 14 GLU A N 7
ATOM 5383 C CA . GLU A 1 14 ? 14.282 -20.141 -9.702 1.00 4.31 14 GLU A CA 7
ATOM 5384 C C . GLU A 1 14 ? 15.360 -20.282 -8.631 1.00 45.41 14 GLU A C 7
ATOM 5385 O O . GLU A 1 14 ? 15.268 -21.139 -7.752 1.00 4.22 14 GLU A O 7
ATOM 5397 N N . ILE A 1 15 ? 16.381 -19.435 -8.713 1.00 3.03 15 ILE A N 7
ATOM 5398 C CA . ILE A 1 15 ? 17.476 -19.464 -7.751 1.00 63.42 15 ILE A CA 7
ATOM 5399 C C . ILE A 1 15 ? 16.952 -19.424 -6.320 1.00 22.13 15 ILE A C 7
ATOM 5400 O O . ILE A 1 15 ? 17.491 -20.085 -5.431 1.00 11.13 15 ILE A O 7
ATOM 5416 N N . LEU A 1 16 ? 15.897 -18.646 -6.104 1.00 5.04 16 LEU A N 7
ATOM 5417 C CA . LEU A 1 16 ? 15.298 -18.520 -4.780 1.00 32.43 16 LEU A CA 7
ATOM 5418 C C . LEU A 1 16 ? 14.302 -19.647 -4.524 1.00 20.12 16 LEU A C 7
ATOM 5419 O O . LEU A 1 16 ? 14.083 -20.046 -3.381 1.00 32.13 16 LEU A O 7
ATOM 5435 N N . GLU A 1 17 ? 13.704 -20.157 -5.596 1.00 42.33 17 GLU A N 7
ATOM 5436 C CA . GLU A 1 17 ? 12.733 -21.239 -5.487 1.00 11.32 17 GLU A CA 7
ATOM 5437 C C . GLU A 1 17 ? 13.273 -22.369 -4.616 1.00 5.04 17 GLU A C 7
ATOM 5438 O O . GLU A 1 17 ? 12.519 -23.039 -3.911 1.00 72.52 17 GLU A O 7
ATOM 5450 N N . SER A 1 18 ? 14.586 -22.574 -4.670 1.00 34.31 18 SER A N 7
ATOM 5451 C CA . SER A 1 18 ? 15.228 -23.626 -3.890 1.00 13.22 18 SER A CA 7
ATOM 5452 C C . SER A 1 18 ? 14.817 -23.542 -2.423 1.00 12.21 18 SER A C 7
ATOM 5453 O O . SER A 1 18 ? 14.267 -24.492 -1.867 1.00 11.23 18 SER A O 7
ATOM 5461 N N . GLN A 1 19 ? 15.088 -22.398 -1.803 1.00 44.45 19 GLN A N 7
ATOM 5462 C CA . GLN A 1 19 ? 14.748 -22.189 -0.401 1.00 71.31 19 GLN A CA 7
ATOM 5463 C C . GLN A 1 19 ? 13.272 -21.839 -0.246 1.00 34.34 19 GLN A C 7
ATOM 5464 O O . GLN A 1 19 ? 12.635 -22.211 0.740 1.00 34.42 19 GLN A O 7
ATOM 5478 N N . LYS A 1 20 ? 12.733 -21.121 -1.225 1.00 13.12 20 LYS A N 7
ATOM 5479 C CA . LYS A 1 20 ? 11.331 -20.721 -1.198 1.00 51.55 20 LYS A CA 7
ATOM 5480 C C . LYS A 1 20 ? 10.417 -21.941 -1.152 1.00 22.05 20 LYS A C 7
ATOM 5481 O O . LYS A 1 20 ? 9.250 -21.840 -0.773 1.00 0.35 20 LYS A O 7
ATOM 5500 N N . ILE A 1 21 ? 10.956 -23.093 -1.537 1.00 52.23 21 ILE A N 7
ATOM 5501 C CA . ILE A 1 21 ? 10.189 -24.332 -1.536 1.00 60.43 21 ILE A CA 7
ATOM 5502 C C . ILE A 1 21 ? 9.440 -24.514 -0.221 1.00 31.34 21 ILE A C 7
ATOM 5503 O O . ILE A 1 21 ? 8.350 -25.087 -0.187 1.00 43.25 21 ILE A O 7
ATOM 5519 N N . LYS A 1 22 ? 10.030 -24.022 0.863 1.00 43.30 22 LYS A N 7
ATOM 5520 C CA . LYS A 1 22 ? 9.419 -24.126 2.182 1.00 34.15 22 LYS A CA 7
ATOM 5521 C C . LYS A 1 22 ? 8.214 -23.198 2.299 1.00 73.04 22 LYS A C 7
ATOM 5522 O O . LYS A 1 22 ? 7.093 -23.648 2.541 1.00 4.25 22 LYS A O 7
ATOM 5541 N N . ILE A 1 23 ? 8.451 -21.903 2.122 1.00 3.34 23 ILE A N 7
ATOM 5542 C CA . ILE A 1 23 ? 7.385 -20.913 2.205 1.00 14.20 23 ILE A CA 7
ATOM 5543 C C . ILE A 1 23 ? 6.283 -21.206 1.192 1.00 42.41 23 ILE A C 7
ATOM 5544 O O . ILE A 1 23 ? 5.117 -20.881 1.415 1.00 53.34 23 ILE A O 7
ATOM 5560 N N . LYS A 1 24 ? 6.661 -21.823 0.078 1.00 73.42 24 LYS A N 7
ATOM 5561 C CA . LYS A 1 24 ? 5.706 -22.164 -0.970 1.00 33.20 24 LYS A CA 7
ATOM 5562 C C . LYS A 1 24 ? 4.483 -22.863 -0.385 1.00 73.30 24 LYS A C 7
ATOM 5563 O O . LYS A 1 24 ? 3.368 -22.702 -0.880 1.00 63.33 24 LYS A O 7
ATOM 5582 N N . ASN A 1 25 ? 4.699 -23.639 0.672 1.00 4.14 25 ASN A N 7
ATOM 5583 C CA . ASN A 1 25 ? 3.614 -24.362 1.325 1.00 11.33 25 ASN A CA 7
ATOM 5584 C C . ASN A 1 25 ? 2.572 -23.395 1.879 1.00 2.43 25 ASN A C 7
ATOM 5585 O O . ASN A 1 25 ? 1.383 -23.505 1.577 1.00 22.41 25 ASN A O 7
ATOM 5596 N N . LEU A 1 26 ? 3.026 -22.446 2.691 1.00 62.10 26 LEU A N 7
ATOM 5597 C CA . LEU A 1 26 ? 2.134 -21.458 3.287 1.00 1.24 26 LEU A CA 7
ATOM 5598 C C . LEU A 1 26 ? 1.591 -20.505 2.228 1.00 40.44 26 LEU A C 7
ATOM 5599 O O . LEU A 1 26 ? 0.408 -20.163 2.232 1.00 42.24 26 LEU A O 7
ATOM 5615 N N . LYS A 1 27 ? 2.463 -20.080 1.319 1.00 55.01 27 LYS A N 7
ATOM 5616 C CA . LYS A 1 27 ? 2.071 -19.169 0.250 1.00 42.01 27 LYS A CA 7
ATOM 5617 C C . LYS A 1 27 ? 1.031 -19.814 -0.661 1.00 3.30 27 LYS A C 7
ATOM 5618 O O . LYS A 1 27 ? 0.157 -19.134 -1.198 1.00 22.14 27 LYS A O 7
ATOM 5637 N N . GLU A 1 28 ? 1.132 -21.129 -0.829 1.00 42.41 28 GLU A N 7
ATOM 5638 C CA . GLU A 1 28 ? 0.199 -21.864 -1.675 1.00 0.33 28 GLU A CA 7
ATOM 5639 C C . GLU A 1 28 ? -1.175 -21.956 -1.017 1.00 24.34 28 GLU A C 7
ATOM 5640 O O . GLU A 1 28 ? -2.201 -21.928 -1.694 1.00 74.51 28 GLU A O 7
ATOM 5652 N N . GLU A 1 29 ? -1.183 -22.067 0.308 1.00 34.11 29 GLU A N 7
ATOM 5653 C CA . GLU A 1 29 ? -2.430 -22.165 1.058 1.00 74.45 29 GLU A CA 7
ATOM 5654 C C . GLU A 1 29 ? -3.136 -20.814 1.119 1.00 10.33 29 GLU A C 7
ATOM 5655 O O . GLU A 1 29 ? -4.361 -20.735 1.025 1.00 60.34 29 GLU A O 7
ATOM 5667 N N . VAL A 1 30 ? -2.354 -19.751 1.279 1.00 24.03 30 VAL A N 7
ATOM 5668 C CA . VAL A 1 30 ? -2.902 -18.402 1.353 1.00 20.14 30 VAL A CA 7
ATOM 5669 C C . VAL A 1 30 ? -3.217 -17.860 -0.036 1.00 43.22 30 VAL A C 7
ATOM 5670 O O . VAL A 1 30 ? -4.131 -17.053 -0.208 1.00 5.32 30 VAL A O 7
ATOM 5683 N N . LYS A 1 31 ? -2.454 -18.309 -1.027 1.00 41.32 31 LYS A N 7
ATOM 5684 C CA . LYS A 1 31 ? -2.651 -17.871 -2.404 1.00 12.11 31 LYS A CA 7
ATOM 5685 C C . LYS A 1 31 ? -4.109 -18.030 -2.822 1.00 35.41 31 LYS A C 7
ATOM 5686 O O . LYS A 1 31 ? -4.611 -17.279 -3.659 1.00 5.22 31 LYS A O 7
ATOM 5705 N N . ILE A 1 32 ? -4.785 -19.012 -2.234 1.00 1.25 32 ILE A N 7
ATOM 5706 C CA . ILE A 1 32 ? -6.186 -19.267 -2.544 1.00 10.03 32 ILE A CA 7
ATOM 5707 C C . ILE A 1 32 ? -7.012 -17.989 -2.446 1.00 34.13 32 ILE A C 7
ATOM 5708 O O . ILE A 1 32 ? -7.965 -17.793 -3.202 1.00 3.12 32 ILE A O 7
ATOM 5724 N N . LEU A 1 33 ? -6.641 -17.122 -1.511 1.00 11.52 33 LEU A N 7
ATOM 5725 C CA . LEU A 1 33 ? -7.347 -15.860 -1.314 1.00 43.23 33 LEU A CA 7
ATOM 5726 C C . LEU A 1 33 ? -6.804 -14.781 -2.246 1.00 65.43 33 LEU A C 7
ATOM 5727 O O . LEU A 1 33 ? -7.561 -14.133 -2.968 1.00 1.14 33 LEU A O 7
ATOM 5743 N N . GLN A 1 34 ? -5.487 -14.597 -2.227 1.00 34.54 34 GLN A N 7
ATOM 5744 C CA . GLN A 1 34 ? -4.843 -13.599 -3.071 1.00 54.43 34 GLN A CA 7
ATOM 5745 C C . GLN A 1 34 ? -5.259 -13.769 -4.529 1.00 4.11 34 GLN A C 7
ATOM 5746 O O . GLN A 1 34 ? -5.385 -12.792 -5.267 1.00 5.42 34 GLN A O 7
ATOM 5760 N N . ARG A 1 35 ? -5.470 -15.016 -4.937 1.00 45.00 35 ARG A N 7
ATOM 5761 C CA . ARG A 1 35 ? -5.869 -15.314 -6.307 1.00 60.21 35 ARG A CA 7
ATOM 5762 C C . ARG A 1 35 ? -7.064 -14.461 -6.723 1.00 21.21 35 ARG A C 7
ATOM 5763 O O . ARG A 1 35 ? -7.169 -14.041 -7.875 1.00 55.52 35 ARG A O 7
ATOM 5784 N N . LYS A 1 36 ? -7.963 -14.210 -5.777 1.00 45.21 36 LYS A N 7
ATOM 5785 C CA . LYS A 1 36 ? -9.150 -13.407 -6.043 1.00 50.32 36 LYS A CA 7
ATOM 5786 C C . LYS A 1 36 ? -8.766 -12.012 -6.528 1.00 74.32 36 LYS A C 7
ATOM 5787 O O . LYS A 1 36 ? -9.405 -11.459 -7.424 1.00 34.13 36 LYS A O 7
ATOM 5806 N N . ILE A 1 37 ? -7.720 -11.451 -5.933 1.00 4.03 37 ILE A N 7
ATOM 5807 C CA . ILE A 1 37 ? -7.250 -10.123 -6.307 1.00 12.34 37 ILE A CA 7
ATOM 5808 C C . ILE A 1 37 ? -6.287 -10.192 -7.487 1.00 1.03 37 ILE A C 7
ATOM 5809 O O . ILE A 1 37 ? -6.247 -9.289 -8.322 1.00 42.24 37 ILE A O 7
ATOM 5825 N N . ASP A 1 38 ? -5.514 -11.270 -7.549 1.00 64.33 38 ASP A N 7
ATOM 5826 C CA . ASP A 1 38 ? -4.552 -11.460 -8.629 1.00 41.20 38 ASP A CA 7
ATOM 5827 C C . ASP A 1 38 ? -5.250 -11.460 -9.985 1.00 75.52 38 ASP A C 7
ATOM 5828 O O . ASP A 1 38 ? -4.851 -10.740 -10.899 1.00 62.24 38 ASP A O 7
ATOM 5837 N N . GLN A 1 39 ? -6.294 -12.274 -10.107 1.00 73.20 39 GLN A N 7
ATOM 5838 C CA . GLN A 1 39 ? -7.047 -12.369 -11.352 1.00 63.34 39 GLN A CA 7
ATOM 5839 C C . GLN A 1 39 ? -7.738 -11.048 -11.673 1.00 63.12 39 GLN A C 7
ATOM 5840 O O . GLN A 1 39 ? -8.157 -10.816 -12.807 1.00 20.23 39 GLN A O 7
ATOM 5854 N N . GLN A 1 40 ? -7.853 -10.187 -10.668 1.00 5.43 40 GLN A N 7
ATOM 5855 C CA . GLN A 1 40 ? -8.494 -8.889 -10.844 1.00 20.03 40 GLN A CA 7
ATOM 5856 C C . GLN A 1 40 ? -7.708 -8.022 -11.821 1.00 52.54 40 GLN A C 7
ATOM 5857 O O . GLN A 1 40 ? -8.264 -7.502 -12.790 1.00 2.12 40 GLN A O 7
ATOM 5871 N N . ILE A 1 41 ? -6.414 -7.869 -11.561 1.00 72.04 41 ILE A N 7
ATOM 5872 C CA . ILE A 1 41 ? -5.553 -7.065 -12.419 1.00 43.02 41 ILE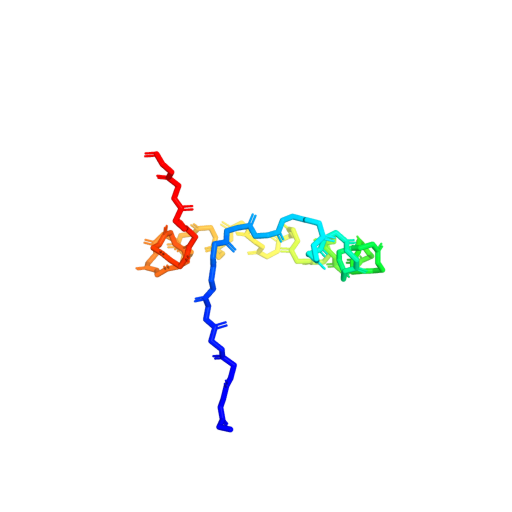 A CA 7
ATOM 5873 C C . ILE A 1 41 ? -4.199 -7.737 -12.623 1.00 40.43 41 ILE A C 7
ATOM 5874 O O . ILE A 1 41 ? -3.615 -7.663 -13.704 1.00 21.20 41 ILE A O 7
ATOM 5890 N N . ALA A 1 42 ? -3.706 -8.393 -11.578 1.00 15.22 42 ALA A N 7
ATOM 5891 C CA . ALA A 1 42 ? -2.423 -9.081 -11.643 1.00 74.32 42 ALA A CA 7
ATOM 5892 C C . ALA A 1 42 ? -2.358 -10.007 -12.853 1.00 34.41 42 ALA A C 7
ATOM 5893 O O . ALA A 1 42 ? -1.293 -10.211 -13.436 1.00 11.02 42 ALA A O 7
ATOM 5900 N N . LYS A 1 43 ? -3.504 -10.567 -13.226 1.00 32.33 43 LYS A N 7
ATOM 5901 C CA . LYS A 1 43 ? -3.579 -11.472 -14.367 1.00 24.12 43 LYS A CA 7
ATOM 5902 C C . LYS A 1 43 ? -3.348 -10.720 -15.674 1.00 14.24 43 LYS A C 7
ATOM 5903 O O . LYS A 1 43 ? -2.772 -11.260 -16.617 1.00 52.32 43 LYS A O 7
ATOM 5922 N N . GLU A 1 44 ? -3.801 -9.471 -15.720 1.00 13.31 44 GLU A N 7
ATOM 5923 C CA . GLU A 1 44 ? -3.643 -8.645 -16.912 1.00 32.34 44 GLU A CA 7
ATOM 5924 C C . GLU A 1 44 ? -2.187 -8.228 -17.095 1.00 61.43 44 GLU A C 7
ATOM 5925 O O . GLU A 1 44 ? -1.694 -8.134 -18.220 1.00 33.24 44 GLU A O 7
ATOM 5937 N N . ARG A 1 45 ? -1.504 -7.979 -15.983 1.00 30.33 45 ARG A N 7
ATOM 5938 C CA . ARG A 1 45 ? -0.105 -7.571 -16.020 1.00 51.42 45 ARG A CA 7
ATOM 5939 C C . ARG A 1 45 ? 0.802 -8.763 -16.309 1.00 61.00 45 ARG A C 7
ATOM 5940 O O . ARG A 1 45 ? 1.534 -9.226 -15.434 1.00 41.01 45 ARG A O 7
ATOM 5961 N N . VAL A 1 46 ? 0.748 -9.256 -17.542 1.00 61.22 46 VAL A N 7
ATOM 5962 C CA . VAL A 1 46 ? 1.565 -10.394 -17.947 1.00 72.20 46 VAL A CA 7
ATOM 5963 C C . VAL A 1 46 ? 2.439 -10.044 -19.146 1.00 22.31 46 VAL A C 7
ATOM 5964 O O . VAL A 1 46 ? 1.935 -9.757 -20.232 1.00 32.31 46 VAL A O 7
ATOM 5977 N N . ILE A 1 47 ? 3.752 -10.071 -18.942 1.00 12.45 47 ILE A N 7
ATOM 5978 C CA . ILE A 1 47 ? 4.697 -9.758 -20.006 1.00 54.24 47 ILE A CA 7
ATOM 5979 C C . ILE A 1 47 ? 5.254 -11.029 -20.637 1.00 44.05 47 ILE A C 7
ATOM 5980 O O . ILE A 1 47 ? 5.828 -11.876 -19.952 1.00 41.22 47 ILE A O 7
ATOM 5996 N N . LYS A 1 48 ? 5.084 -11.156 -21.949 1.00 52.21 48 LYS A N 7
ATOM 5997 C CA . LYS A 1 48 ? 5.572 -12.322 -22.675 1.00 43.15 48 LYS A CA 7
ATOM 5998 C C . LYS A 1 48 ? 5.682 -12.027 -24.168 1.00 11.41 48 LYS A C 7
ATOM 5999 O O . LYS A 1 48 ? 4.674 -11.952 -24.870 1.00 11.41 48 LYS A O 7
ATOM 6018 N N . GLN A 1 49 ? 6.911 -11.862 -24.645 1.00 43.42 49 GLN A N 7
ATOM 6019 C CA . GLN A 1 49 ? 7.151 -11.576 -26.055 1.00 10.52 49 GLN A CA 7
ATOM 6020 C C . GLN A 1 49 ? 6.442 -12.591 -26.945 1.00 15.24 49 GLN A C 7
ATOM 6021 O O . GLN A 1 49 ? 6.071 -12.286 -28.079 1.00 21.21 49 GLN A O 7
ATOM 6035 N N . GLY A 1 1 ? 4.002 -13.683 3.678 1.00 30.21 1 GLY A N 8
ATOM 6036 C CA . GLY A 1 1 ? 4.166 -14.004 2.272 1.00 31.34 1 GLY A CA 8
ATOM 6037 C C . GLY A 1 1 ? 3.715 -12.878 1.364 1.00 51.11 1 GLY A C 8
ATOM 6038 O O . GLY A 1 1 ? 4.383 -11.849 1.261 1.00 60.23 1 GLY A O 8
ATOM 6042 N N . SER A 1 2 ? 2.579 -13.072 0.702 1.00 72.41 2 SER A N 8
ATOM 6043 C CA . SER A 1 2 ? 2.042 -12.067 -0.207 1.00 50.42 2 SER A CA 8
ATOM 6044 C C . SER A 1 2 ? 3.045 -11.741 -1.310 1.00 13.51 2 SER A C 8
ATOM 6045 O O . SER A 1 2 ? 3.289 -10.574 -1.617 1.00 31.05 2 SER A O 8
ATOM 6053 N N . MET A 1 3 ? 3.622 -12.781 -1.902 1.00 44.31 3 MET A N 8
ATOM 6054 C CA . MET A 1 3 ? 4.598 -12.606 -2.972 1.00 10.32 3 MET A CA 8
ATOM 6055 C C . MET A 1 3 ? 3.909 -12.231 -4.280 1.00 40.10 3 MET A C 8
ATOM 6056 O O . MET A 1 3 ? 2.787 -12.662 -4.549 1.00 4.22 3 MET A O 8
ATOM 6070 N N . LYS A 1 4 ? 4.587 -11.426 -5.091 1.00 12.51 4 LYS A N 8
ATOM 6071 C CA . LYS A 1 4 ? 4.041 -10.993 -6.372 1.00 1.21 4 LYS A CA 8
ATOM 6072 C C . LYS A 1 4 ? 4.851 -11.567 -7.530 1.00 40.30 4 LYS A C 8
ATOM 6073 O O . LYS A 1 4 ? 6.033 -11.875 -7.381 1.00 15.15 4 LYS A O 8
ATOM 6092 N N . ASN A 1 5 ? 4.207 -11.706 -8.685 1.00 4.14 5 ASN A N 8
ATOM 6093 C CA . ASN A 1 5 ? 4.869 -12.242 -9.869 1.00 0.14 5 ASN A CA 8
ATOM 6094 C C . ASN A 1 5 ? 4.513 -11.425 -11.107 1.00 62.22 5 ASN A C 8
ATOM 6095 O O . ASN A 1 5 ? 3.393 -11.502 -11.614 1.00 5.25 5 ASN A O 8
ATOM 6106 N N . TYR A 1 6 ? 5.473 -10.645 -11.590 1.00 43.40 6 TYR A N 8
ATOM 6107 C CA . TYR A 1 6 ? 5.261 -9.812 -12.768 1.00 63.12 6 TYR A CA 8
ATOM 6108 C C . TYR A 1 6 ? 6.422 -9.949 -13.748 1.00 65.32 6 TYR A C 8
ATOM 6109 O O . TYR A 1 6 ? 7.587 -9.963 -13.349 1.00 75.42 6 TYR A O 8
ATOM 6127 N N . GLN A 1 7 ? 6.095 -10.049 -15.033 1.00 24.44 7 GLN A N 8
ATOM 6128 C CA . GLN A 1 7 ? 7.111 -10.185 -16.070 1.00 75.45 7 GLN A CA 8
ATOM 6129 C C . GLN A 1 7 ? 7.891 -11.485 -15.902 1.00 35.10 7 GLN A C 8
ATOM 6130 O O . GLN A 1 7 ? 7.900 -12.098 -14.834 1.00 41.11 7 GLN A O 8
ATOM 6144 N N . PRO A 1 8 ? 8.561 -11.918 -16.980 1.00 53.33 8 PRO A N 8
ATOM 6145 C CA . PRO A 1 8 ? 9.356 -13.149 -16.977 1.00 3.14 8 PRO A CA 8
ATOM 6146 C C . PRO A 1 8 ? 10.614 -13.024 -16.124 1.00 1.23 8 PRO A C 8
ATOM 6147 O O . PRO A 1 8 ? 11.722 -12.912 -16.647 1.00 73.14 8 PRO A O 8
ATOM 6158 N N . ASN A 1 9 ? 10.435 -13.044 -14.807 1.00 0.31 9 ASN A N 8
ATOM 6159 C CA . ASN A 1 9 ? 11.557 -12.932 -13.881 1.00 75.43 9 ASN A CA 8
ATOM 6160 C C . ASN A 1 9 ? 12.199 -14.295 -13.638 1.00 55.21 9 ASN A C 8
ATOM 6161 O O . ASN A 1 9 ? 11.864 -14.989 -12.678 1.00 75.21 9 ASN A O 8
ATOM 6172 N N . LYS A 1 10 ? 13.124 -14.672 -14.514 1.00 51.50 10 LYS A N 8
ATOM 6173 C CA . LYS A 1 10 ? 13.815 -15.950 -14.395 1.00 45.41 10 LYS A CA 8
ATOM 6174 C C . LYS A 1 10 ? 15.000 -15.841 -13.440 1.00 52.51 10 LYS A C 8
ATOM 6175 O O . LYS A 1 10 ? 15.208 -16.709 -12.593 1.00 22.12 10 LYS A O 8
ATOM 6194 N N . ASP A 1 11 ? 15.771 -14.768 -13.582 1.00 23.42 11 ASP A N 8
ATOM 6195 C CA . ASP A 1 11 ? 16.933 -14.545 -12.730 1.00 5.33 11 ASP A CA 8
ATOM 6196 C C . ASP A 1 11 ? 16.505 -14.161 -11.317 1.00 4.33 11 ASP A C 8
ATOM 6197 O O . ASP A 1 11 ? 17.152 -14.535 -10.337 1.00 41.23 11 ASP A O 8
ATOM 6206 N N . LEU A 1 12 ? 15.413 -13.411 -11.218 1.00 71.42 12 LEU A N 8
ATOM 6207 C CA . LEU A 1 12 ? 14.898 -12.975 -9.925 1.00 24.23 12 LEU A CA 8
ATOM 6208 C C . LEU A 1 12 ? 14.265 -14.139 -9.170 1.00 72.50 12 LEU A C 8
ATOM 6209 O O . LEU A 1 12 ? 14.423 -14.265 -7.955 1.00 20.41 12 LEU A O 8
ATOM 6225 N N . LEU A 1 13 ? 13.549 -14.990 -9.898 1.00 11.44 13 LEU A N 8
ATOM 6226 C CA . LEU A 1 13 ? 12.893 -16.146 -9.297 1.00 72.25 13 LEU A CA 8
ATOM 6227 C C . LEU A 1 13 ? 13.889 -17.279 -9.068 1.00 15.44 13 LEU A C 8
ATOM 6228 O O . LEU A 1 13 ? 13.753 -18.054 -8.122 1.00 3.45 13 LEU A O 8
ATOM 6244 N N . GLU A 1 14 ? 14.889 -17.366 -9.939 1.00 1.04 14 GLU A N 8
ATOM 6245 C CA . GLU A 1 14 ? 15.908 -18.403 -9.829 1.00 21.12 14 GLU A CA 8
ATOM 6246 C C . GLU A 1 14 ? 16.479 -18.457 -8.415 1.00 31.54 14 GLU A C 8
ATOM 6247 O O . GLU A 1 14 ? 16.414 -19.490 -7.747 1.00 62.43 14 GLU A O 8
ATOM 6259 N N . ILE A 1 15 ? 17.038 -17.339 -7.965 1.00 54.11 15 ILE A N 8
ATOM 6260 C CA . ILE A 1 15 ? 17.619 -17.259 -6.631 1.00 2.31 15 ILE A CA 8
ATOM 6261 C C . ILE A 1 15 ? 16.588 -17.599 -5.560 1.00 51.34 15 ILE A C 8
ATOM 6262 O O . ILE A 1 15 ? 16.922 -18.166 -4.519 1.00 15.41 15 ILE A O 8
ATOM 6278 N N . LEU A 1 16 ? 15.333 -17.251 -5.824 1.00 2.43 16 LEU A N 8
ATOM 6279 C CA . LEU A 1 16 ? 14.251 -17.520 -4.884 1.00 31.54 16 LEU A CA 8
ATOM 6280 C C . LEU A 1 16 ? 13.910 -19.007 -4.858 1.00 22.04 16 LEU A C 8
ATOM 6281 O O . LEU A 1 16 ? 13.420 -19.523 -3.854 1.00 72.21 16 LEU A O 8
ATOM 6297 N N . GLU A 1 17 ? 14.176 -19.689 -5.967 1.00 74.33 17 GLU A N 8
ATOM 6298 C CA . GLU A 1 17 ? 13.898 -21.117 -6.070 1.00 71.12 17 GLU A CA 8
ATOM 6299 C C . GLU A 1 17 ? 14.433 -21.865 -4.852 1.00 52.50 17 GLU A C 8
ATOM 6300 O O . GLU A 1 17 ? 13.852 -22.858 -4.416 1.00 32.23 17 GLU A O 8
ATOM 6312 N N . SER A 1 18 ? 15.544 -21.379 -4.308 1.00 63.12 18 SER A N 8
ATOM 6313 C CA . SER A 1 18 ? 16.161 -22.003 -3.143 1.00 51.23 18 SER A CA 8
ATOM 6314 C C . SER A 1 18 ? 15.151 -22.154 -2.010 1.00 2.44 18 SER A C 8
ATOM 6315 O O . SER A 1 18 ? 14.901 -23.259 -1.531 1.00 73.41 18 SER A O 8
ATOM 6323 N N . GLN A 1 19 ? 14.575 -21.033 -1.586 1.00 24.24 19 GLN A N 8
ATOM 6324 C CA . GLN A 1 19 ? 13.594 -21.040 -0.508 1.00 35.14 19 GLN A CA 8
ATOM 6325 C C . GLN A 1 19 ? 12.229 -21.491 -1.017 1.00 73.24 19 GLN A C 8
ATOM 6326 O O . GLN A 1 19 ? 11.420 -22.032 -0.263 1.00 14.41 19 GLN A O 8
ATOM 6340 N N . LYS A 1 20 ? 11.979 -21.266 -2.303 1.00 14.43 20 LYS A N 8
ATOM 6341 C CA . LYS A 1 20 ? 10.712 -21.649 -2.915 1.00 62.20 20 LYS A CA 8
ATOM 6342 C C . LYS A 1 20 ? 10.364 -23.097 -2.584 1.00 2.10 20 LYS A C 8
ATOM 6343 O O . LYS A 1 20 ? 9.190 -23.462 -2.511 1.00 3.52 20 LYS A O 8
ATOM 6362 N N . ILE A 1 21 ? 11.391 -23.916 -2.384 1.00 33.44 21 ILE A N 8
ATOM 6363 C CA . ILE A 1 21 ? 11.192 -25.323 -2.058 1.00 22.23 21 ILE A CA 8
ATOM 6364 C C . ILE A 1 21 ? 10.155 -25.490 -0.953 1.00 33.43 21 ILE A C 8
ATOM 6365 O O . ILE A 1 21 ? 9.109 -26.107 -1.156 1.00 33.33 21 ILE A O 8
ATOM 6381 N N . LYS A 1 22 ? 10.450 -24.935 0.218 1.00 62.03 22 LYS A N 8
ATOM 6382 C CA . LYS A 1 22 ? 9.543 -25.019 1.356 1.00 53.22 22 LYS A CA 8
ATOM 6383 C C . LYS A 1 22 ? 8.502 -23.905 1.305 1.00 74.24 22 LYS A C 8
ATOM 6384 O O . LYS A 1 22 ? 7.318 -24.138 1.553 1.00 40.33 22 LYS A O 8
ATOM 6403 N N . ILE A 1 23 ? 8.950 -22.697 0.980 1.00 34.13 23 ILE A N 8
ATOM 6404 C CA . ILE A 1 23 ? 8.056 -21.549 0.894 1.00 35.12 23 ILE A CA 8
ATOM 6405 C C . ILE A 1 23 ? 6.854 -21.853 0.006 1.00 70.40 23 ILE A C 8
ATOM 6406 O O . ILE A 1 23 ? 5.768 -21.306 0.202 1.00 64.53 23 ILE A O 8
ATOM 6422 N N . LYS A 1 24 ? 7.055 -22.731 -0.971 1.00 34.51 24 LYS A N 8
ATOM 6423 C CA . LYS A 1 24 ? 5.988 -23.113 -1.889 1.00 12.33 24 LYS A CA 8
ATOM 6424 C C . LYS A 1 24 ? 4.709 -23.449 -1.128 1.00 3.45 24 LYS A C 8
ATOM 6425 O O . LYS A 1 24 ? 3.606 -23.181 -1.601 1.00 12.34 24 LYS A O 8
ATOM 6444 N N . ASN A 1 25 ? 4.867 -24.035 0.055 1.00 73.44 25 ASN A N 8
ATOM 6445 C CA . ASN A 1 25 ? 3.724 -24.407 0.882 1.00 43.23 25 ASN A CA 8
ATOM 6446 C C . ASN A 1 25 ? 2.914 -23.175 1.275 1.00 23.22 25 ASN A C 8
ATOM 6447 O O . ASN A 1 25 ? 1.687 -23.165 1.168 1.00 43.05 25 ASN A O 8
ATOM 6458 N N . LEU A 1 26 ? 3.609 -22.138 1.731 1.00 75.41 26 LEU A N 8
ATOM 6459 C CA . LEU A 1 26 ? 2.955 -20.900 2.140 1.00 34.22 26 LEU A CA 8
ATOM 6460 C C . LEU A 1 26 ? 2.461 -20.118 0.927 1.00 32.41 26 LEU A C 8
ATOM 6461 O O . LEU A 1 26 ? 1.476 -19.384 1.007 1.00 75.44 26 LEU A O 8
ATOM 6477 N N . LYS A 1 27 ? 3.151 -20.282 -0.197 1.00 33.14 27 LYS A N 8
ATOM 6478 C CA . LYS A 1 27 ? 2.782 -19.595 -1.429 1.00 35.34 27 LYS A CA 8
ATOM 6479 C C . LYS A 1 27 ? 1.539 -20.224 -2.051 1.00 32.12 27 LYS A C 8
ATOM 6480 O O . LYS A 1 27 ? 0.684 -19.524 -2.592 1.00 35.40 27 LYS A O 8
ATOM 6499 N N . GLU A 1 28 ? 1.446 -21.548 -1.968 1.00 42.31 28 GLU A N 8
ATOM 6500 C CA . GLU A 1 28 ? 0.307 -22.269 -2.523 1.00 60.20 28 GLU A CA 8
ATOM 6501 C C . GLU A 1 28 ? -0.943 -22.048 -1.676 1.00 5.44 28 GLU A C 8
ATOM 6502 O O . GLU A 1 28 ? -2.065 -22.124 -2.175 1.00 25.11 28 GLU A O 8
ATOM 6514 N N . GLU A 1 29 ? -0.738 -21.773 -0.391 1.00 32.31 29 GLU A N 8
ATOM 6515 C CA . GLU A 1 29 ? -1.848 -21.542 0.526 1.00 32.20 29 GLU A CA 8
ATOM 6516 C C . GLU A 1 29 ? -2.299 -20.085 0.479 1.00 44.12 29 GLU A C 8
ATOM 6517 O O . GLU A 1 29 ? -3.492 -19.790 0.541 1.00 52.12 29 GLU A O 8
ATOM 6529 N N . VAL A 1 30 ? -1.334 -19.177 0.369 1.00 0.21 30 VAL A N 8
ATOM 6530 C CA . VAL A 1 30 ? -1.630 -17.750 0.313 1.00 62.30 30 VAL A CA 8
ATOM 6531 C C . VAL A 1 30 ? -2.108 -17.342 -1.076 1.00 33.51 30 VAL A C 8
ATOM 6532 O O . VAL A 1 30 ? -2.850 -16.372 -1.229 1.00 40.23 30 VAL A O 8
ATOM 6545 N N . LYS A 1 31 ? -1.679 -18.091 -2.087 1.00 14.33 31 LYS A N 8
ATOM 6546 C CA . LYS A 1 31 ? -2.065 -17.810 -3.465 1.00 4.44 31 LYS A CA 8
ATOM 6547 C C . LYS A 1 31 ? -3.574 -17.626 -3.581 1.00 13.52 31 LYS A C 8
ATOM 6548 O O . LYS A 1 31 ? -4.053 -16.856 -4.414 1.00 44.43 31 LYS A O 8
ATOM 6567 N N . ILE A 1 32 ? -4.319 -18.335 -2.740 1.00 23.34 32 ILE A N 8
ATOM 6568 C CA . ILE A 1 32 ? -5.774 -18.247 -2.747 1.00 64.31 32 ILE A CA 8
ATOM 6569 C C . ILE A 1 32 ? -6.237 -16.796 -2.685 1.00 40.22 32 ILE A C 8
ATOM 6570 O O . ILE A 1 32 ? -7.236 -16.425 -3.303 1.00 1.51 32 ILE A O 8
ATOM 6586 N N . LEU A 1 33 ? -5.504 -15.978 -1.937 1.00 72.25 33 LEU A N 8
ATOM 6587 C CA . LEU A 1 33 ? -5.838 -14.565 -1.796 1.00 33.21 33 LEU A CA 8
ATOM 6588 C C . LEU A 1 33 ? -5.224 -13.745 -2.925 1.00 42.43 33 LEU A C 8
ATOM 6589 O O . LEU A 1 33 ? -5.818 -12.773 -3.393 1.00 25.33 33 LEU A O 8
ATOM 6605 N N . GLN A 1 34 ? -4.033 -14.144 -3.360 1.00 3.35 34 GLN A N 8
ATOM 6606 C CA . GLN A 1 34 ? -3.339 -13.445 -4.435 1.00 72.54 34 GLN A CA 8
ATOM 6607 C C . GLN A 1 34 ? -4.248 -13.276 -5.649 1.00 4.33 34 GLN A C 8
ATOM 6608 O O . GLN A 1 34 ? -4.193 -12.258 -6.340 1.00 31.25 34 GLN A O 8
ATOM 6622 N N . ARG A 1 35 ? -5.082 -14.279 -5.902 1.00 42.21 35 ARG A N 8
ATOM 6623 C CA . ARG A 1 35 ? -6.001 -14.241 -7.033 1.00 40.01 35 ARG A CA 8
ATOM 6624 C C . ARG A 1 35 ? -6.810 -12.947 -7.033 1.00 31.20 35 ARG A C 8
ATOM 6625 O O . ARG A 1 35 ? -7.139 -12.407 -8.090 1.00 24.34 35 ARG A O 8
ATOM 6646 N N . LYS A 1 36 ? -7.129 -12.455 -5.841 1.00 21.03 36 LYS A N 8
ATOM 6647 C CA . LYS A 1 36 ? -7.899 -11.225 -5.701 1.00 42.43 36 LYS A CA 8
ATOM 6648 C C . LYS A 1 36 ? -7.161 -10.047 -6.331 1.00 32.14 36 LYS A C 8
ATOM 6649 O O . LYS A 1 36 ? -7.779 -9.155 -6.912 1.00 14.31 36 LYS A O 8
ATOM 6668 N N . ILE A 1 37 ? -5.838 -10.052 -6.212 1.00 22.10 37 ILE A N 8
ATOM 6669 C CA . ILE A 1 37 ? -5.017 -8.985 -6.772 1.00 32.42 37 ILE A CA 8
ATOM 6670 C C . ILE A 1 37 ? -4.681 -9.260 -8.234 1.00 21.15 37 ILE A C 8
ATOM 6671 O O . ILE A 1 37 ? -4.734 -8.361 -9.073 1.00 4.01 37 ILE A O 8
ATOM 6687 N N . ASP A 1 38 ? -4.337 -10.508 -8.531 1.00 70.32 38 ASP A N 8
ATOM 6688 C CA . ASP A 1 38 ? -3.995 -10.903 -9.893 1.00 21.13 38 ASP A CA 8
ATOM 6689 C C . ASP A 1 38 ? -5.100 -10.508 -10.867 1.00 41.42 38 ASP A C 8
ATOM 6690 O O . ASP A 1 38 ? -4.862 -9.769 -11.823 1.00 31.43 38 ASP A O 8
ATOM 6699 N N . GLN A 1 39 ? -6.307 -11.005 -10.618 1.00 52.34 39 GLN A N 8
ATOM 6700 C CA . GLN A 1 39 ? -7.448 -10.704 -11.475 1.00 60.23 39 GLN A CA 8
ATOM 6701 C C . GLN A 1 39 ? -7.792 -9.219 -11.423 1.00 31.33 39 GLN A C 8
ATOM 6702 O O . GLN A 1 39 ? -8.415 -8.685 -12.340 1.00 4.32 39 GLN A O 8
ATOM 6716 N N . GLN A 1 40 ? -7.383 -8.560 -10.344 1.00 10.04 40 GLN A N 8
ATOM 6717 C CA . GLN A 1 40 ? -7.650 -7.137 -10.172 1.00 4.22 40 GLN A CA 8
ATOM 6718 C C . GLN A 1 40 ? -7.124 -6.337 -11.360 1.00 31.34 40 GLN A C 8
ATOM 6719 O O . GLN A 1 40 ? -7.871 -5.599 -12.002 1.00 11.30 40 GLN A O 8
ATOM 6733 N N . ILE A 1 41 ? -5.835 -6.490 -11.645 1.00 55.43 41 ILE A N 8
ATOM 6734 C CA . ILE A 1 41 ? -5.211 -5.782 -12.756 1.00 71.22 41 ILE A CA 8
ATOM 6735 C C . ILE A 1 41 ? -4.253 -6.692 -13.518 1.00 52.32 41 ILE A C 8
ATOM 6736 O O . ILE A 1 41 ? -4.131 -6.598 -14.739 1.00 41.41 41 ILE A O 8
ATOM 6752 N N . ALA A 1 42 ? -3.577 -7.573 -12.789 1.00 70.41 42 ALA A N 8
ATOM 6753 C CA . ALA A 1 42 ? -2.633 -8.503 -13.397 1.00 21.05 42 ALA A CA 8
ATOM 6754 C C . ALA A 1 42 ? -3.287 -9.288 -14.528 1.00 62.52 42 ALA A C 8
ATOM 6755 O O . ALA A 1 42 ? -2.608 -9.778 -15.431 1.00 72.23 42 ALA A O 8
ATOM 6762 N N . LYS A 1 43 ? -4.609 -9.406 -14.473 1.00 52.05 43 LYS A N 8
ATOM 6763 C CA . LYS A 1 43 ? -5.356 -10.132 -15.494 1.00 12.41 43 LYS A CA 8
ATOM 6764 C C . LYS A 1 43 ? -5.248 -9.434 -16.846 1.00 73.32 43 LYS A C 8
ATOM 6765 O O . LYS A 1 43 ? -5.390 -10.066 -17.893 1.00 2.22 43 LYS A O 8
ATOM 6784 N N . GLU A 1 44 ? -4.996 -8.129 -16.816 1.00 23.53 44 GLU A N 8
ATOM 6785 C CA . GLU A 1 44 ? -4.868 -7.348 -18.040 1.00 53.12 44 GLU A CA 8
ATOM 6786 C C . GLU A 1 44 ? -3.783 -7.926 -18.944 1.00 50.21 44 GLU A C 8
ATOM 6787 O O . GLU A 1 44 ? -3.886 -7.870 -20.170 1.00 11.55 44 GLU A O 8
ATOM 6799 N N . ARG A 1 45 ? -2.743 -8.480 -18.330 1.00 31.31 45 ARG A N 8
ATOM 6800 C CA . ARG A 1 45 ? -1.638 -9.067 -19.078 1.00 3.11 45 ARG A CA 8
ATOM 6801 C C . ARG A 1 45 ? -0.622 -9.706 -18.136 1.00 31.15 45 ARG A C 8
ATOM 6802 O O . ARG A 1 45 ? -0.040 -9.033 -17.285 1.00 25.52 45 ARG A O 8
ATOM 6823 N N . VAL A 1 46 ? -0.415 -11.010 -18.293 1.00 11.21 46 VAL A N 8
ATOM 6824 C CA . VAL A 1 46 ? 0.530 -11.740 -17.457 1.00 21.21 46 VAL A CA 8
ATOM 6825 C C . VAL A 1 46 ? 1.590 -12.435 -18.304 1.00 61.02 46 VAL A C 8
ATOM 6826 O O . VAL A 1 46 ? 1.333 -13.478 -18.905 1.00 73.34 46 VAL A O 8
ATOM 6839 N N . ILE A 1 47 ? 2.782 -11.850 -18.347 1.00 24.22 47 ILE A N 8
ATOM 6840 C CA . ILE A 1 47 ? 3.882 -12.414 -19.119 1.00 63.32 47 ILE A CA 8
ATOM 6841 C C . ILE A 1 47 ? 4.916 -13.067 -18.208 1.00 4.51 47 ILE A C 8
ATOM 6842 O O . ILE A 1 47 ? 5.455 -12.427 -17.304 1.00 32.53 47 ILE A O 8
ATOM 6858 N N . LYS A 1 48 ? 5.191 -14.343 -18.453 1.00 23.22 48 LYS A N 8
ATOM 6859 C CA . LYS A 1 48 ? 6.163 -15.083 -17.657 1.00 65.32 48 LYS A CA 8
ATOM 6860 C C . LYS A 1 48 ? 6.672 -16.304 -18.417 1.00 43.13 48 LYS A C 8
ATOM 6861 O O . LYS A 1 48 ? 5.888 -17.065 -18.982 1.00 74.13 48 LYS A O 8
ATOM 6880 N N . GLN A 1 49 ? 7.989 -16.484 -18.425 1.00 41.01 49 GLN A N 8
ATOM 6881 C CA . GLN A 1 49 ? 8.601 -17.613 -19.115 1.00 62.14 49 GLN A CA 8
ATOM 6882 C C . GLN A 1 49 ? 8.735 -18.813 -18.184 1.00 35.31 49 GLN A C 8
ATOM 6883 O O . GLN A 1 49 ? 8.674 -19.963 -18.622 1.00 53.42 49 GLN A O 8
ATOM 6897 N N . GLY A 1 1 ? 16.024 6.525 -17.686 1.00 72.14 1 GLY A N 9
ATOM 6898 C CA . GLY A 1 1 ? 14.931 5.954 -16.922 1.00 33.43 1 GLY A CA 9
ATOM 6899 C C . GLY A 1 1 ? 14.049 5.048 -17.758 1.00 62.33 1 GLY A C 9
ATOM 6900 O O . GLY A 1 1 ? 14.540 4.139 -18.428 1.00 32.43 1 GLY A O 9
ATOM 6904 N N . SER A 1 2 ? 12.744 5.294 -17.720 1.00 13.45 2 SER A N 9
ATOM 6905 C CA . SER A 1 2 ? 11.791 4.490 -18.476 1.00 11.23 2 SER A CA 9
ATOM 6906 C C . SER A 1 2 ? 11.889 3.019 -18.082 1.00 54.41 2 SER A C 9
ATOM 6907 O O . SER A 1 2 ? 11.798 2.132 -18.930 1.00 30.34 2 SER A O 9
ATOM 6915 N N . MET A 1 3 ? 12.074 2.770 -16.790 1.00 1.30 3 MET A N 9
ATOM 6916 C CA . MET A 1 3 ? 12.183 1.407 -16.283 1.00 1.32 3 MET A CA 9
ATOM 6917 C C . MET A 1 3 ? 10.803 0.807 -16.036 1.00 14.35 3 MET A C 9
ATOM 6918 O O . MET A 1 3 ? 10.066 1.258 -15.158 1.00 4.23 3 MET A O 9
ATOM 6932 N N . LYS A 1 4 ? 10.457 -0.212 -16.815 1.00 1.30 4 LYS A N 9
ATOM 6933 C CA . LYS A 1 4 ? 9.165 -0.875 -16.681 1.00 5.24 4 LYS A CA 9
ATOM 6934 C C . LYS A 1 4 ? 9.334 -2.290 -16.137 1.00 43.00 4 LYS A C 9
ATOM 6935 O O . LYS A 1 4 ? 10.364 -2.928 -16.350 1.00 44.23 4 LYS A O 9
ATOM 6954 N N . ASN A 1 5 ? 8.315 -2.775 -15.435 1.00 42.01 5 ASN A N 9
ATOM 6955 C CA . ASN A 1 5 ? 8.351 -4.116 -14.862 1.00 2.51 5 ASN A CA 9
ATOM 6956 C C . ASN A 1 5 ? 7.852 -5.150 -15.866 1.00 61.01 5 ASN A C 9
ATOM 6957 O O . ASN A 1 5 ? 6.745 -5.035 -16.393 1.00 21.51 5 ASN A O 9
ATOM 6968 N N . TYR A 1 6 ? 8.676 -6.159 -16.126 1.00 35.42 6 TYR A N 9
ATOM 6969 C CA . TYR A 1 6 ? 8.319 -7.214 -17.068 1.00 1.41 6 TYR A CA 9
ATOM 6970 C C . TYR A 1 6 ? 7.884 -8.478 -16.332 1.00 43.53 6 TYR A C 9
ATOM 6971 O O . TYR A 1 6 ? 6.770 -8.964 -16.519 1.00 73.53 6 TYR A O 9
ATOM 6989 N N . GLN A 1 7 ? 8.773 -9.002 -15.495 1.00 22.21 7 GLN A N 9
ATOM 6990 C CA . GLN A 1 7 ? 8.482 -10.209 -14.731 1.00 21.43 7 GLN A CA 9
ATOM 6991 C C . GLN A 1 7 ? 8.509 -9.925 -13.233 1.00 25.15 7 GLN A C 9
ATOM 6992 O O . GLN A 1 7 ? 9.162 -8.991 -12.765 1.00 73.40 7 GLN A O 9
ATOM 7006 N N . PRO A 1 8 ? 7.785 -10.748 -12.460 1.00 54.12 8 PRO A N 9
ATOM 7007 C CA . PRO A 1 8 ? 7.710 -10.605 -11.003 1.00 53.22 8 PRO A CA 9
ATOM 7008 C C . PRO A 1 8 ? 9.024 -10.960 -10.318 1.00 25.35 8 PRO A C 9
ATOM 7009 O O . PRO A 1 8 ? 9.095 -11.917 -9.547 1.00 74.14 8 PRO A O 9
ATOM 7020 N N . ASN A 1 9 ? 10.064 -10.183 -10.603 1.00 23.15 9 ASN A N 9
ATOM 7021 C CA . ASN A 1 9 ? 11.378 -10.417 -10.013 1.00 15.23 9 ASN A CA 9
ATOM 7022 C C . ASN A 1 9 ? 11.684 -11.910 -9.942 1.00 44.41 9 ASN A C 9
ATOM 7023 O O . ASN A 1 9 ? 12.088 -12.423 -8.899 1.00 30.44 9 ASN A O 9
ATOM 7034 N N . LYS A 1 10 ? 11.491 -12.601 -11.060 1.00 32.21 10 LYS A N 9
ATOM 7035 C CA . LYS A 1 10 ? 11.748 -14.035 -11.128 1.00 1.25 10 LYS A CA 9
ATOM 7036 C C . LYS A 1 10 ? 13.230 -14.332 -10.922 1.00 11.05 10 LYS A C 9
ATOM 7037 O O . LYS A 1 10 ? 13.594 -15.370 -10.369 1.00 35.22 10 LYS A O 9
ATOM 7056 N N . ASP A 1 11 ? 14.080 -13.414 -11.368 1.00 22.11 11 ASP A N 9
ATOM 7057 C CA . ASP A 1 11 ? 15.523 -13.577 -11.230 1.00 52.20 11 ASP A CA 9
ATOM 7058 C C . ASP A 1 11 ? 15.931 -13.580 -9.760 1.00 44.42 11 ASP A C 9
ATOM 7059 O O . ASP A 1 11 ? 16.734 -14.409 -9.329 1.00 42.45 11 ASP A O 9
ATOM 7068 N N . LEU A 1 12 ? 15.375 -12.647 -8.995 1.00 40.12 12 LEU A N 9
ATOM 7069 C CA . LEU A 1 12 ? 15.682 -12.541 -7.573 1.00 50.40 12 LEU A CA 9
ATOM 7070 C C . LEU A 1 12 ? 14.921 -13.592 -6.772 1.00 22.13 12 LEU A C 9
ATOM 7071 O O . LEU A 1 12 ? 15.471 -14.211 -5.859 1.00 50.25 12 LEU A O 9
ATOM 7087 N N . LEU A 1 13 ? 13.655 -13.791 -7.119 1.00 74.02 13 LEU A N 9
ATOM 7088 C CA . LEU A 1 13 ? 12.818 -14.770 -6.434 1.00 31.01 13 LEU A CA 9
ATOM 7089 C C . LEU A 1 13 ? 13.333 -16.186 -6.668 1.00 65.34 13 LEU A C 9
ATOM 7090 O O . LEU A 1 13 ? 13.253 -17.040 -5.786 1.00 3.23 13 LEU A O 9
ATOM 7106 N N . GLU A 1 14 ? 13.864 -16.427 -7.863 1.00 64.11 14 GLU A N 9
ATOM 7107 C CA . GLU A 1 14 ? 14.395 -17.740 -8.212 1.00 55.11 14 GLU A CA 9
ATOM 7108 C C . GLU A 1 14 ? 15.340 -18.251 -7.128 1.00 54.23 14 GLU A C 9
ATOM 7109 O O . GLU A 1 14 ? 15.357 -19.442 -6.817 1.00 23.01 14 GLU A O 9
ATOM 7121 N N . ILE A 1 15 ? 16.123 -17.342 -6.559 1.00 4.34 15 ILE A N 9
ATOM 7122 C CA . ILE A 1 15 ? 17.070 -17.700 -5.510 1.00 3.41 15 ILE A CA 9
ATOM 7123 C C . ILE A 1 15 ? 16.355 -18.300 -4.305 1.00 32.42 15 ILE A C 9
ATOM 7124 O O . ILE A 1 15 ? 16.845 -19.246 -3.686 1.00 11.24 15 ILE A O 9
ATOM 7140 N N . LEU A 1 16 ? 15.192 -17.747 -3.978 1.00 22.22 16 LEU A N 9
ATOM 7141 C CA . LEU A 1 16 ? 14.406 -18.230 -2.847 1.00 45.52 16 LEU A CA 9
ATOM 7142 C C . LEU A 1 16 ? 13.594 -19.461 -3.234 1.00 61.05 16 LEU A C 9
ATOM 7143 O O . LEU A 1 16 ? 13.321 -20.323 -2.400 1.00 13.00 16 LEU A O 9
ATOM 7159 N N . GLU A 1 17 ? 13.213 -19.537 -4.506 1.00 4.21 17 GLU A N 9
ATOM 7160 C CA . GLU A 1 17 ? 12.434 -20.664 -5.003 1.00 74.12 17 GLU A CA 9
ATOM 7161 C C . GLU A 1 17 ? 13.065 -21.989 -4.586 1.00 23.01 17 GLU A C 9
ATOM 7162 O O . GLU A 1 17 ? 12.367 -22.977 -4.357 1.00 45.12 17 GLU A O 9
ATOM 7174 N N . SER A 1 18 ? 14.391 -22.001 -4.490 1.00 30.44 18 SER A N 9
ATOM 7175 C CA . SER A 1 18 ? 15.118 -23.205 -4.104 1.00 62.23 18 SER A CA 9
ATOM 7176 C C . SER A 1 18 ? 14.528 -23.814 -2.836 1.00 11.10 18 SER A C 9
ATOM 7177 O O . SER A 1 18 ? 14.106 -24.970 -2.829 1.00 2.04 18 SER A O 9
ATOM 7185 N N . GLN A 1 19 ? 14.502 -23.026 -1.766 1.00 22.33 19 GLN A N 9
ATOM 7186 C CA . GLN A 1 19 ? 13.965 -23.487 -0.491 1.00 74.52 19 GLN A CA 9
ATOM 7187 C C . GLN A 1 19 ? 12.440 -23.437 -0.493 1.00 63.32 19 GLN A C 9
ATOM 7188 O O . GLN A 1 19 ? 11.780 -24.267 0.133 1.00 61.05 19 GLN A O 9
ATOM 7202 N N . LYS A 1 20 ? 11.887 -22.458 -1.200 1.00 75.25 20 LYS A N 9
ATOM 7203 C CA . LYS A 1 20 ? 10.440 -22.299 -1.286 1.00 33.15 20 LYS A CA 9
ATOM 7204 C C . LYS A 1 20 ? 9.789 -23.544 -1.880 1.00 44.05 20 LYS A C 9
ATOM 7205 O O . LYS A 1 20 ? 8.590 -23.768 -1.716 1.00 53.50 20 LYS A O 9
ATOM 7224 N N . ILE A 1 21 ? 10.588 -24.351 -2.570 1.00 64.02 21 ILE A N 9
ATOM 7225 C CA . ILE A 1 21 ? 10.090 -25.574 -3.187 1.00 22.34 21 ILE A CA 9
ATOM 7226 C C . ILE A 1 21 ? 9.270 -26.394 -2.196 1.00 64.53 21 ILE A C 9
ATOM 7227 O O . ILE A 1 21 ? 8.330 -27.092 -2.578 1.00 43.35 21 ILE A O 9
ATOM 7243 N N . LYS A 1 22 ? 9.632 -26.305 -0.921 1.00 33.22 22 LYS A N 9
ATOM 7244 C CA . LYS A 1 22 ? 8.929 -27.036 0.127 1.00 53.10 22 LYS A CA 9
ATOM 7245 C C . LYS A 1 22 ? 7.712 -26.255 0.613 1.00 51.35 22 LYS A C 9
ATOM 7246 O O . LYS A 1 22 ? 6.681 -26.839 0.947 1.00 52.00 22 LYS A O 9
ATOM 7265 N N . ILE A 1 23 ? 7.839 -24.933 0.647 1.00 14.52 23 ILE A N 9
ATOM 7266 C CA . ILE A 1 23 ? 6.748 -24.072 1.089 1.00 30.42 23 ILE A CA 9
ATOM 7267 C C . ILE A 1 23 ? 5.619 -24.046 0.065 1.00 72.03 23 ILE A C 9
ATOM 7268 O O . ILE A 1 23 ? 4.457 -23.826 0.409 1.00 25.24 23 ILE A O 9
ATOM 7284 N N . LYS A 1 24 ? 5.967 -24.273 -1.197 1.00 70.33 24 LYS A N 9
ATOM 7285 C CA . LYS A 1 24 ? 4.983 -24.279 -2.274 1.00 25.24 24 LYS A CA 9
ATOM 7286 C C . LYS A 1 24 ? 3.787 -25.153 -1.912 1.00 73.24 24 LYS A C 9
ATOM 7287 O O . LYS A 1 24 ? 2.660 -24.880 -2.324 1.00 0.45 24 LYS A O 9
ATOM 7306 N N . ASN A 1 25 ? 4.039 -26.205 -1.140 1.00 45.01 25 ASN A N 9
ATOM 7307 C CA . ASN A 1 25 ? 2.982 -27.119 -0.723 1.00 0.52 25 ASN A CA 9
ATOM 7308 C C . ASN A 1 25 ? 2.016 -26.430 0.237 1.00 72.35 25 ASN A C 9
ATOM 7309 O O . ASN A 1 25 ? 0.816 -26.342 -0.030 1.00 23.43 25 ASN A O 9
ATOM 7320 N N . LEU A 1 26 ? 2.546 -25.943 1.353 1.00 71.21 26 LEU A N 9
ATOM 7321 C CA . LEU A 1 26 ? 1.731 -25.261 2.353 1.00 62.52 26 LEU A CA 9
ATOM 7322 C C . LEU A 1 26 ? 1.068 -24.021 1.762 1.00 63.44 26 LEU A C 9
ATOM 7323 O O . LEU A 1 26 ? -0.065 -23.686 2.106 1.00 73.24 26 LEU A O 9
ATOM 7339 N N . LYS A 1 27 ? 1.782 -23.344 0.868 1.00 30.44 27 LYS A N 9
ATOM 7340 C CA . LYS A 1 27 ? 1.263 -22.143 0.225 1.00 20.05 27 LYS A CA 9
ATOM 7341 C C . LYS A 1 27 ? 0.198 -22.496 -0.808 1.00 11.22 27 LYS A C 9
ATOM 7342 O O . LYS A 1 27 ? -0.763 -21.752 -1.000 1.00 40.41 27 LYS A O 9
ATOM 7361 N N . GLU A 1 28 ? 0.375 -23.636 -1.469 1.00 2.45 28 GLU A N 9
ATOM 7362 C CA . GLU A 1 28 ? -0.572 -24.086 -2.481 1.00 52.05 28 GLU A CA 9
ATOM 7363 C C . GLU A 1 28 ? -1.949 -24.328 -1.869 1.00 61.34 28 GLU A C 9
ATOM 7364 O O . GLU A 1 28 ? -2.973 -24.080 -2.504 1.00 74.42 28 GLU A O 9
ATOM 7376 N N . GLU A 1 29 ? -1.963 -24.815 -0.632 1.00 42.23 29 GLU A N 9
ATOM 7377 C CA . GLU A 1 29 ? -3.213 -25.092 0.065 1.00 72.02 29 GLU A CA 9
ATOM 7378 C C . GLU A 1 29 ? -4.056 -23.827 0.194 1.00 53.42 29 GLU A C 9
ATOM 7379 O O . GLU A 1 29 ? -5.209 -23.789 -0.236 1.00 53.21 29 GLU A O 9
ATOM 7391 N N . VAL A 1 30 ? -3.472 -22.792 0.790 1.00 54.23 30 VAL A N 9
ATOM 7392 C CA . VAL A 1 30 ? -4.168 -21.524 0.976 1.00 73.14 30 VAL A CA 9
ATOM 7393 C C . VAL A 1 30 ? -4.295 -20.768 -0.342 1.00 63.23 30 VAL A C 9
ATOM 7394 O O . VAL A 1 30 ? -5.196 -19.947 -0.516 1.00 64.23 30 VAL A O 9
ATOM 7407 N N . LYS A 1 31 ? -3.386 -21.051 -1.270 1.00 10.24 31 LYS A N 9
ATOM 7408 C CA . LYS A 1 31 ? -3.395 -20.400 -2.574 1.00 53.32 31 LYS A CA 9
ATOM 7409 C C . LYS A 1 31 ? -4.781 -20.471 -3.208 1.00 62.42 31 LYS A C 9
ATOM 7410 O O . LYS A 1 31 ? -5.170 -19.588 -3.973 1.00 21.11 31 LYS A O 9
ATOM 7429 N N . ILE A 1 32 ? -5.521 -21.526 -2.885 1.00 24.54 32 ILE A N 9
ATOM 7430 C CA . ILE A 1 32 ? -6.863 -21.711 -3.421 1.00 14.22 32 ILE A CA 9
ATOM 7431 C C . ILE A 1 32 ? -7.706 -20.453 -3.237 1.00 71.21 32 ILE A C 9
ATOM 7432 O O . ILE A 1 32 ? -8.556 -20.135 -4.070 1.00 35.24 32 ILE A O 9
ATOM 7448 N N . LEU A 1 33 ? -7.464 -19.740 -2.143 1.00 23.11 33 LEU A N 9
ATOM 7449 C CA . LEU A 1 33 ? -8.199 -18.515 -1.850 1.00 1.42 33 LEU A CA 9
ATOM 7450 C C . LEU A 1 33 ? -7.545 -17.313 -2.524 1.00 40.20 33 LEU A C 9
ATOM 7451 O O . LEU A 1 33 ? -8.224 -16.484 -3.129 1.00 40.13 33 LEU A O 9
ATOM 7467 N N . GLN A 1 34 ? -6.223 -17.227 -2.416 1.00 70.13 34 GLN A N 9
ATOM 7468 C CA . GLN A 1 34 ? -5.478 -16.127 -3.017 1.00 62.32 34 GLN A CA 9
ATOM 7469 C C . GLN A 1 34 ? -5.709 -16.072 -4.524 1.00 14.34 34 GLN A C 9
ATOM 7470 O O . GLN A 1 34 ? -5.678 -14.999 -5.127 1.00 62.21 34 GLN A O 9
ATOM 7484 N N . ARG A 1 35 ? -5.942 -17.234 -5.125 1.00 4.01 35 ARG A N 9
ATOM 7485 C CA . ARG A 1 35 ? -6.177 -17.318 -6.561 1.00 42.42 35 ARG A CA 9
ATOM 7486 C C . ARG A 1 35 ? -7.388 -16.482 -6.963 1.00 53.53 35 ARG A C 9
ATOM 7487 O O . ARG A 1 35 ? -7.420 -15.894 -8.045 1.00 21.21 35 ARG A O 9
ATOM 7508 N N . LYS A 1 36 ? -8.385 -16.433 -6.086 1.00 4.25 36 LYS A N 9
ATOM 7509 C CA . LYS A 1 36 ? -9.599 -15.669 -6.347 1.00 3.10 36 LYS A CA 9
ATOM 7510 C C . LYS A 1 36 ? -9.274 -14.199 -6.596 1.00 21.45 36 LYS A C 9
ATOM 7511 O O . LYS A 1 36 ? -9.525 -13.674 -7.681 1.00 4.25 36 LYS A O 9
ATOM 7530 N N . ILE A 1 37 ? -8.714 -13.543 -5.585 1.00 52.20 37 ILE A N 9
ATOM 7531 C CA . ILE A 1 37 ? -8.353 -12.135 -5.696 1.00 51.00 37 ILE A CA 9
ATOM 7532 C C . ILE A 1 37 ? -7.201 -11.938 -6.676 1.00 32.53 37 ILE A C 9
ATOM 7533 O O . ILE A 1 37 ? -7.075 -10.884 -7.299 1.00 35.04 37 ILE A O 9
ATOM 7549 N N . ASP A 1 38 ? -6.364 -12.961 -6.808 1.00 63.11 38 ASP A N 9
ATOM 7550 C CA . ASP A 1 38 ? -5.223 -12.903 -7.715 1.00 2.44 38 ASP A CA 9
ATOM 7551 C C . ASP A 1 38 ? -5.668 -12.529 -9.125 1.00 51.20 38 ASP A C 9
ATOM 7552 O O . ASP A 1 38 ? -5.047 -11.693 -9.780 1.00 42.15 38 ASP A O 9
ATOM 7561 N N . GLN A 1 39 ? -6.747 -13.155 -9.585 1.00 3.31 39 GLN A N 9
ATOM 7562 C CA . GLN A 1 39 ? -7.273 -12.889 -10.918 1.00 52.53 39 GLN A CA 9
ATOM 7563 C C . GLN A 1 39 ? -7.855 -11.481 -11.003 1.00 65.11 39 GLN A C 9
ATOM 7564 O O . GLN A 1 39 ? -8.065 -10.952 -12.094 1.00 1.30 39 GLN A O 9
ATOM 7578 N N . GLN A 1 40 ? -8.112 -10.882 -9.845 1.00 42.31 40 GLN A N 9
ATOM 7579 C CA . GLN A 1 40 ? -8.670 -9.536 -9.790 1.00 10.25 40 GLN A CA 9
ATOM 7580 C C . GLN A 1 40 ? -7.685 -8.514 -10.348 1.00 63.40 40 GLN A C 9
ATOM 7581 O O . GLN A 1 40 ? -8.032 -7.712 -11.215 1.00 74.44 40 GLN A O 9
ATOM 7595 N N . ILE A 1 41 ? -6.455 -8.549 -9.845 1.00 74.31 41 ILE A N 9
ATOM 7596 C CA . ILE A 1 41 ? -5.420 -7.627 -10.295 1.00 11.03 41 ILE A CA 9
ATOM 7597 C C . ILE A 1 41 ? -4.085 -8.343 -10.472 1.00 54.30 41 ILE A C 9
ATOM 7598 O O . ILE A 1 41 ? -3.338 -8.061 -11.408 1.00 3.42 41 ILE A O 9
ATOM 7614 N N . ALA A 1 42 ? -3.794 -9.272 -9.568 1.00 2.24 42 ALA A N 9
ATOM 7615 C CA . ALA A 1 42 ? -2.551 -10.031 -9.626 1.00 70.40 42 ALA A CA 9
ATOM 7616 C C . ALA A 1 42 ? -2.349 -10.649 -11.006 1.00 12.52 42 ALA A C 9
ATOM 7617 O O . ALA A 1 42 ? -1.221 -10.926 -11.415 1.00 15.14 42 ALA A O 9
ATOM 7624 N N . LYS A 1 43 ? -3.449 -10.862 -11.720 1.00 32.22 43 LYS A N 9
ATOM 7625 C CA . LYS A 1 43 ? -3.394 -11.446 -13.055 1.00 30.33 43 LYS A CA 9
ATOM 7626 C C . LYS A 1 43 ? -2.684 -10.512 -14.029 1.00 3.33 43 LYS A C 9
ATOM 7627 O O . LYS A 1 43 ? -1.997 -10.962 -14.945 1.00 52.12 43 LYS A O 9
ATOM 7646 N N . GLU A 1 44 ? -2.853 -9.209 -13.822 1.00 61.43 44 GLU A N 9
ATOM 7647 C CA . GLU A 1 44 ? -2.227 -8.213 -14.683 1.00 3.42 44 GLU A CA 9
ATOM 7648 C C . GLU A 1 44 ? -0.762 -8.011 -14.305 1.00 11.31 44 GLU A C 9
ATOM 7649 O O . GLU A 1 44 ? 0.087 -7.784 -15.167 1.00 52.12 44 GLU A O 9
ATOM 7661 N N . ARG A 1 45 ? -0.474 -8.094 -13.010 1.00 72.22 45 ARG A N 9
ATOM 7662 C CA . ARG A 1 45 ? 0.887 -7.919 -12.517 1.00 54.02 45 ARG A CA 9
ATOM 7663 C C . ARG A 1 45 ? 1.815 -8.984 -13.094 1.00 0.22 45 ARG A C 9
ATOM 7664 O O . ARG A 1 45 ? 2.956 -8.697 -13.456 1.00 22.40 45 ARG A O 9
ATOM 7685 N N . VAL A 1 46 ? 1.318 -10.214 -13.175 1.00 52.14 46 VAL A N 9
ATOM 7686 C CA . VAL A 1 46 ? 2.102 -11.322 -13.708 1.00 51.32 46 VAL A CA 9
ATOM 7687 C C . VAL A 1 46 ? 1.874 -11.486 -15.207 1.00 13.24 46 VAL A C 9
ATOM 7688 O O . VAL A 1 46 ? 0.814 -11.942 -15.637 1.00 11.41 46 VAL A O 9
ATOM 7701 N N . ILE A 1 47 ? 2.875 -11.112 -15.996 1.00 52.02 47 ILE A N 9
ATOM 7702 C CA . ILE A 1 47 ? 2.784 -11.219 -17.447 1.00 73.40 47 ILE A CA 9
ATOM 7703 C C . ILE A 1 47 ? 2.855 -12.675 -17.896 1.00 31.00 47 ILE A C 9
ATOM 7704 O O . ILE A 1 47 ? 3.685 -13.446 -17.413 1.00 14.22 47 ILE A O 9
ATOM 7720 N N . LYS A 1 48 ? 1.980 -13.045 -18.825 1.00 63.23 48 LYS A N 9
ATOM 7721 C CA . LYS A 1 48 ? 1.945 -14.408 -19.344 1.00 15.45 48 LYS A CA 9
ATOM 7722 C C . LYS A 1 48 ? 2.266 -14.431 -20.834 1.00 63.24 48 LYS A C 9
ATOM 7723 O O . LYS A 1 48 ? 1.632 -13.734 -21.626 1.00 33.51 48 LYS A O 9
ATOM 7742 N N . GLN A 1 49 ? 3.254 -15.238 -21.209 1.00 50.43 49 GLN A N 9
ATOM 7743 C CA . GLN A 1 49 ? 3.658 -15.352 -22.606 1.00 1.43 49 GLN A CA 9
ATOM 7744 C C . GLN A 1 49 ? 2.541 -15.959 -23.448 1.00 22.32 49 GLN A C 9
ATOM 7745 O O . GLN A 1 49 ? 2.272 -15.506 -24.561 1.00 32.31 49 GLN A O 9
ATOM 7759 N N . GLY A 1 1 ? 5.252 -4.104 0.032 1.00 20.54 1 GLY A N 10
ATOM 7760 C CA . GLY A 1 1 ? 6.305 -5.100 -0.038 1.00 24.35 1 GLY A CA 10
ATOM 7761 C C . GLY A 1 1 ? 7.640 -4.505 -0.439 1.00 4.15 1 GLY A C 10
ATOM 7762 O O . GLY A 1 1 ? 7.897 -3.324 -0.204 1.00 55.13 1 GLY A O 10
ATOM 7766 N N . SER A 1 2 ? 8.494 -5.324 -1.043 1.00 65.52 2 SER A N 10
ATOM 7767 C CA . SER A 1 2 ? 9.813 -4.873 -1.473 1.00 30.44 2 SER A CA 10
ATOM 7768 C C . SER A 1 2 ? 10.142 -5.404 -2.865 1.00 11.03 2 SER A C 10
ATOM 7769 O O . SER A 1 2 ? 10.266 -4.638 -3.820 1.00 13.44 2 SER A O 10
ATOM 7777 N N . MET A 1 3 ? 10.282 -6.721 -2.971 1.00 62.31 3 MET A N 10
ATOM 7778 C CA . MET A 1 3 ? 10.596 -7.356 -4.246 1.00 53.43 3 MET A CA 10
ATOM 7779 C C . MET A 1 3 ? 9.353 -7.451 -5.126 1.00 21.21 3 MET A C 10
ATOM 7780 O O . MET A 1 3 ? 8.377 -8.113 -4.770 1.00 45.24 3 MET A O 10
ATOM 7794 N N . LYS A 1 4 ? 9.395 -6.786 -6.276 1.00 31.45 4 LYS A N 10
ATOM 7795 C CA . LYS A 1 4 ? 8.273 -6.797 -7.207 1.00 44.22 4 LYS A CA 10
ATOM 7796 C C . LYS A 1 4 ? 8.482 -7.842 -8.298 1.00 41.14 4 LYS A C 10
ATOM 7797 O O . LYS A 1 4 ? 9.613 -8.223 -8.597 1.00 72.04 4 LYS A O 10
ATOM 7816 N N . ASN A 1 5 ? 7.384 -8.300 -8.890 1.00 71.15 5 ASN A N 10
ATOM 7817 C CA . ASN A 1 5 ? 7.447 -9.301 -9.950 1.00 4.34 5 ASN A CA 10
ATOM 7818 C C . ASN A 1 5 ? 6.452 -8.980 -11.061 1.00 23.41 5 ASN A C 10
ATOM 7819 O O . ASN A 1 5 ? 5.240 -9.075 -10.869 1.00 12.41 5 ASN A O 10
ATOM 7830 N N . TYR A 1 6 ? 6.973 -8.602 -12.223 1.00 23.32 6 TYR A N 10
ATOM 7831 C CA . TYR A 1 6 ? 6.131 -8.266 -13.365 1.00 22.33 6 TYR A CA 10
ATOM 7832 C C . TYR A 1 6 ? 6.190 -9.361 -14.426 1.00 35.24 6 TYR A C 10
ATOM 7833 O O . TYR A 1 6 ? 5.168 -9.741 -14.996 1.00 72.55 6 TYR A O 10
ATOM 7851 N N . GLN A 1 7 ? 7.393 -9.863 -14.683 1.00 30.34 7 GLN A N 10
ATOM 7852 C CA . GLN A 1 7 ? 7.586 -10.915 -15.675 1.00 15.44 7 GLN A CA 10
ATOM 7853 C C . GLN A 1 7 ? 8.288 -12.121 -15.060 1.00 15.01 7 GLN A C 10
ATOM 7854 O O . GLN A 1 7 ? 9.020 -12.009 -14.077 1.00 30.33 7 GLN A O 10
ATOM 7868 N N . PRO A 1 8 ? 8.060 -13.303 -15.651 1.00 70.31 8 PRO A N 10
ATOM 7869 C CA . PRO A 1 8 ? 8.662 -14.554 -15.178 1.00 53.44 8 PRO A CA 10
ATOM 7870 C C . PRO A 1 8 ? 10.165 -14.606 -15.431 1.00 54.44 8 PRO A C 10
ATOM 7871 O O . PRO A 1 8 ? 10.636 -15.372 -16.271 1.00 12.53 8 PRO A O 10
ATOM 7882 N N . ASN A 1 9 ? 10.912 -13.786 -14.699 1.00 50.13 9 ASN A N 10
ATOM 7883 C CA . ASN A 1 9 ? 12.362 -13.739 -14.845 1.00 3.10 9 ASN A CA 10
ATOM 7884 C C . ASN A 1 9 ? 13.008 -14.996 -14.269 1.00 51.33 9 ASN A C 10
ATOM 7885 O O . ASN A 1 9 ? 12.570 -15.518 -13.244 1.00 22.30 9 ASN A O 10
ATOM 7896 N N . LYS A 1 10 ? 14.052 -15.476 -14.936 1.00 21.23 10 LYS A N 10
ATOM 7897 C CA . LYS A 1 10 ? 14.761 -16.670 -14.491 1.00 33.31 10 LYS A CA 10
ATOM 7898 C C . LYS A 1 10 ? 15.794 -16.324 -13.424 1.00 1.02 10 LYS A C 10
ATOM 7899 O O . LYS A 1 10 ? 16.021 -17.096 -12.492 1.00 65.55 10 LYS A O 10
ATOM 7918 N N . ASP A 1 11 ? 16.416 -15.158 -13.565 1.00 34.51 11 ASP A N 10
ATOM 7919 C CA . ASP A 1 11 ? 17.423 -14.709 -12.611 1.00 42.33 11 ASP A CA 10
ATOM 7920 C C . ASP A 1 11 ? 16.803 -14.469 -11.238 1.00 62.22 11 ASP A C 10
ATOM 7921 O O . ASP A 1 11 ? 17.388 -14.818 -10.212 1.00 11.02 11 ASP A O 10
ATOM 7930 N N . LEU A 1 12 ? 15.617 -13.871 -11.227 1.00 30.33 12 LEU A N 10
ATOM 7931 C CA . LEU A 1 12 ? 14.917 -13.584 -9.979 1.00 43.33 12 LEU A CA 10
ATOM 7932 C C . LEU A 1 12 ? 14.245 -14.838 -9.430 1.00 63.02 12 LEU A C 10
ATOM 7933 O O . LEU A 1 12 ? 14.270 -15.092 -8.225 1.00 52.40 12 LEU A O 10
ATOM 7949 N N . LEU A 1 13 ? 13.647 -15.621 -10.321 1.00 45.15 13 LEU A N 10
ATOM 7950 C CA . LEU A 1 13 ? 12.970 -16.851 -9.927 1.00 23.31 13 LEU A CA 10
ATOM 7951 C C . LEU A 1 13 ? 13.968 -17.876 -9.397 1.00 61.22 13 LEU A C 10
ATOM 7952 O O . LEU A 1 13 ? 13.702 -18.562 -8.411 1.00 23.31 13 LEU A O 10
ATOM 7968 N N . GLU A 1 14 ? 15.117 -17.972 -10.058 1.00 64.34 14 GLU A N 10
ATOM 7969 C CA . GLU A 1 14 ? 16.155 -18.913 -9.652 1.00 42.33 14 GLU A CA 10
ATOM 7970 C C . GLU A 1 14 ? 16.484 -18.753 -8.171 1.00 24.22 14 GLU A C 10
ATOM 7971 O O . GLU A 1 14 ? 16.364 -19.700 -7.392 1.00 42.33 14 GLU A O 10
ATOM 7983 N N . ILE A 1 15 ? 16.901 -17.550 -7.789 1.00 75.45 15 ILE A N 10
ATOM 7984 C CA . ILE A 1 15 ? 17.247 -17.267 -6.402 1.00 54.43 15 ILE A CA 10
ATOM 7985 C C . ILE A 1 15 ? 16.043 -17.456 -5.486 1.00 30.45 15 ILE A C 10
ATOM 7986 O O . ILE A 1 15 ? 16.183 -17.882 -4.338 1.00 64.43 15 ILE A O 10
ATOM 8002 N N . LEU A 1 16 ? 14.860 -17.139 -5.999 1.00 35.40 16 LEU A N 10
ATOM 8003 C CA . LEU A 1 16 ? 13.629 -17.277 -5.227 1.00 41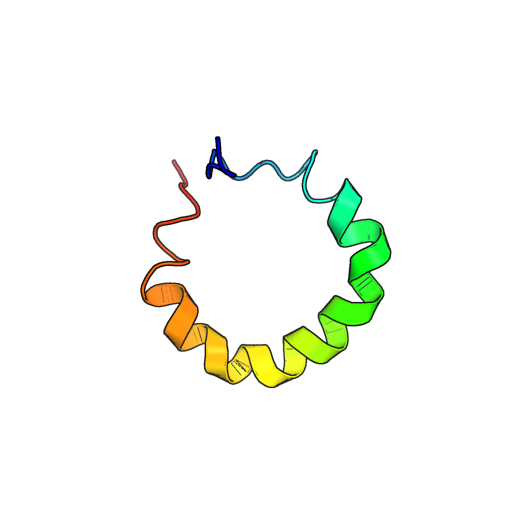.43 16 LEU A CA 10
ATOM 8004 C C . LEU A 1 16 ? 13.329 -18.744 -4.938 1.00 11.24 16 LEU A C 10
ATOM 8005 O O . LEU A 1 16 ? 12.789 -19.080 -3.884 1.00 55.24 16 LEU A O 10
ATOM 8021 N N . GLU A 1 17 ? 13.685 -19.613 -5.879 1.00 2.44 17 GLU A N 10
ATOM 8022 C CA . GLU A 1 17 ? 13.455 -21.044 -5.723 1.00 13.14 17 GLU A CA 10
ATOM 8023 C C . GLU A 1 17 ? 13.976 -21.535 -4.375 1.00 74.21 17 GLU A C 10
ATOM 8024 O O . GLU A 1 17 ? 13.406 -22.444 -3.771 1.00 61.33 17 GLU A O 10
ATOM 8036 N N . SER A 1 18 ? 15.062 -20.927 -3.910 1.00 64.41 18 SER A N 10
ATOM 8037 C CA . SER A 1 18 ? 15.664 -21.305 -2.636 1.00 73.14 18 SER A CA 10
ATOM 8038 C C . SER A 1 18 ? 14.625 -21.286 -1.519 1.00 24.13 18 SER A C 10
ATOM 8039 O O . SER A 1 18 ? 14.399 -22.295 -0.851 1.00 3.31 18 SER A O 10
ATOM 8047 N N . GLN A 1 19 ? 13.998 -20.131 -1.322 1.00 71.02 19 GLN A N 10
ATOM 8048 C CA . GLN A 1 19 ? 12.984 -19.980 -0.285 1.00 41.21 19 GLN A CA 10
ATOM 8049 C C . GLN A 1 19 ? 11.655 -20.580 -0.732 1.00 10.14 19 GLN A C 10
ATOM 8050 O O . GLN A 1 19 ? 10.859 -21.035 0.091 1.00 43.44 19 GLN A O 10
ATOM 8064 N N . LYS A 1 20 ? 11.420 -20.578 -2.039 1.00 42.13 20 LYS A N 10
ATOM 8065 C CA . LYS A 1 20 ? 10.188 -21.123 -2.597 1.00 11.32 20 LYS A CA 10
ATOM 8066 C C . LYS A 1 20 ? 9.918 -22.523 -2.055 1.00 12.43 20 LYS A C 10
ATOM 8067 O O . LYS A 1 20 ? 8.765 -22.938 -1.929 1.00 44.13 20 LYS A O 10
ATOM 8086 N N . ILE A 1 21 ? 10.986 -23.244 -1.734 1.00 23.21 21 ILE A N 10
ATOM 8087 C CA . ILE A 1 21 ? 10.863 -24.596 -1.203 1.00 23.12 21 ILE A CA 10
ATOM 8088 C C . ILE A 1 21 ? 9.881 -24.642 -0.037 1.00 40.53 21 ILE A C 10
ATOM 8089 O O . ILE A 1 21 ? 8.942 -25.437 -0.033 1.00 33.41 21 ILE A O 10
ATOM 8105 N N . LYS A 1 22 ? 10.103 -23.781 0.950 1.00 0.32 22 LYS A N 10
ATOM 8106 C CA . LYS A 1 22 ? 9.237 -23.719 2.121 1.00 15.12 22 LYS A CA 10
ATOM 8107 C C . LYS A 1 22 ? 8.032 -22.820 1.860 1.00 71.51 22 LYS A C 10
ATOM 8108 O O . LYS A 1 22 ? 6.893 -23.198 2.137 1.00 50.21 22 LYS A O 10
ATOM 8127 N N . ILE A 1 23 ? 8.291 -21.632 1.325 1.00 72.35 23 ILE A N 10
ATOM 8128 C CA . ILE A 1 23 ? 7.227 -20.682 1.024 1.00 60.33 23 ILE A CA 10
ATOM 8129 C C . ILE A 1 23 ? 6.112 -21.342 0.220 1.00 34.32 23 ILE A C 10
ATOM 8130 O O . ILE A 1 23 ? 4.944 -20.968 0.334 1.00 42.14 23 ILE A O 10
ATOM 8146 N N . LYS A 1 24 ? 6.478 -22.328 -0.591 1.00 64.43 24 LYS A N 10
ATOM 8147 C CA . LYS A 1 24 ? 5.510 -23.044 -1.413 1.00 35.55 24 LYS A CA 10
ATOM 8148 C C . LYS A 1 24 ? 4.314 -23.493 -0.578 1.00 3.24 24 LYS A C 10
ATOM 8149 O O . LYS A 1 24 ? 3.180 -23.497 -1.053 1.00 52.41 24 LYS A O 10
ATOM 8168 N N . ASN A 1 25 ? 4.577 -23.869 0.670 1.00 43.32 25 ASN A N 10
ATOM 8169 C CA . ASN A 1 25 ? 3.522 -24.318 1.571 1.00 4.02 25 ASN A CA 10
ATOM 8170 C C . ASN A 1 25 ? 2.495 -23.214 1.799 1.00 53.41 25 ASN A C 10
ATOM 8171 O O . ASN A 1 25 ? 1.308 -23.388 1.519 1.00 13.34 25 ASN A O 10
ATOM 8182 N N . LEU A 1 26 ? 2.958 -22.077 2.307 1.00 24.44 26 LEU A N 10
ATOM 8183 C CA . LEU A 1 26 ? 2.080 -20.943 2.572 1.00 22.14 26 LEU A CA 10
ATOM 8184 C C . LEU A 1 26 ? 1.491 -20.396 1.276 1.00 35.43 26 LEU A C 10
ATOM 8185 O O . LEU A 1 26 ? 0.377 -19.872 1.260 1.00 34.15 26 LEU A O 10
ATOM 8201 N N . LYS A 1 27 ? 2.244 -20.524 0.189 1.00 22.05 27 LYS A N 10
ATOM 8202 C CA . LYS A 1 27 ? 1.796 -20.046 -1.113 1.00 62.53 27 LYS A CA 10
ATOM 8203 C C . LYS A 1 27 ? 0.659 -20.911 -1.648 1.00 62.22 27 LYS A C 10
ATOM 8204 O O . LYS A 1 27 ? -0.310 -20.400 -2.207 1.00 74.15 27 LYS A O 10
ATOM 8223 N N . GLU A 1 28 ? 0.785 -22.223 -1.471 1.00 42.31 28 GLU A N 10
ATOM 8224 C CA . GLU A 1 28 ? -0.233 -23.157 -1.936 1.00 52.00 28 GLU A CA 10
ATOM 8225 C C . GLU A 1 28 ? -1.508 -23.028 -1.108 1.00 34.32 28 GLU A C 10
ATOM 8226 O O . GLU A 1 28 ? -2.601 -23.340 -1.580 1.00 40.12 28 GLU A O 10
ATOM 8238 N N . GLU A 1 29 ? -1.359 -22.567 0.130 1.00 30.52 29 GLU A N 10
ATOM 8239 C CA . GLU A 1 29 ? -2.498 -22.399 1.025 1.00 74.15 29 GLU A CA 10
ATOM 8240 C C . GLU A 1 29 ? -3.152 -21.035 0.822 1.00 21.01 29 GLU A C 10
ATOM 8241 O O . GLU A 1 29 ? -4.377 -20.917 0.809 1.00 73.01 29 GLU A O 10
ATOM 8253 N N . VAL A 1 30 ? -2.325 -20.006 0.665 1.00 24.44 30 VAL A N 10
ATOM 8254 C CA . VAL A 1 30 ? -2.821 -18.650 0.463 1.00 24.42 30 VAL A CA 10
ATOM 8255 C C . VAL A 1 30 ? -3.315 -18.453 -0.966 1.00 24.25 30 VAL A C 10
ATOM 8256 O O . VAL A 1 30 ? -4.156 -17.594 -1.231 1.00 23.03 30 VAL A O 10
ATOM 8269 N N . LYS A 1 31 ? -2.787 -19.255 -1.884 1.00 62.11 31 LYS A N 10
ATOM 8270 C CA . LYS A 1 31 ? -3.174 -19.172 -3.287 1.00 53.52 31 LYS A CA 10
ATOM 8271 C C . LYS A 1 31 ? -4.693 -19.157 -3.432 1.00 43.14 31 LYS A C 10
ATOM 8272 O O . LYS A 1 31 ? -5.232 -18.531 -4.345 1.00 50.13 31 LYS A O 10
ATOM 8291 N N . ILE A 1 32 ? -5.376 -19.849 -2.527 1.00 3.55 32 ILE A N 10
ATOM 8292 C CA . ILE A 1 32 ? -6.832 -19.912 -2.553 1.00 63.12 32 ILE A CA 10
ATOM 8293 C C . ILE A 1 32 ? -7.441 -18.517 -2.635 1.00 55.12 32 ILE A C 10
ATOM 8294 O O . ILE A 1 32 ? -8.417 -18.295 -3.353 1.00 53.04 32 ILE A O 10
ATOM 8310 N N . LEU A 1 33 ? -6.859 -17.579 -1.897 1.00 14.43 33 LEU A N 10
ATOM 8311 C CA . LEU A 1 33 ? -7.344 -16.203 -1.887 1.00 2.42 33 LEU A CA 10
ATOM 8312 C C . LEU A 1 33 ? -6.716 -15.396 -3.019 1.00 74.24 33 LEU A C 10
ATOM 8313 O O . LEU A 1 33 ? -7.415 -14.717 -3.771 1.00 34.21 33 LEU A O 10
ATOM 8329 N N . GLN A 1 34 ? -5.395 -15.478 -3.136 1.00 20.32 34 GLN A N 10
ATOM 8330 C CA . GLN A 1 34 ? -4.674 -14.757 -4.178 1.00 52.01 34 GLN A CA 10
ATOM 8331 C C . GLN A 1 34 ? -5.282 -15.031 -5.550 1.00 13.13 34 GLN A C 10
ATOM 8332 O O . GLN A 1 34 ? -5.271 -14.168 -6.428 1.00 64.30 34 GLN A O 10
ATOM 8346 N N . ARG A 1 35 ? -5.812 -16.237 -5.726 1.00 54.33 35 ARG A N 10
ATOM 8347 C CA . ARG A 1 35 ? -6.424 -16.625 -6.992 1.00 3.42 35 ARG A CA 10
ATOM 8348 C C . ARG A 1 35 ? -7.580 -15.694 -7.345 1.00 1.50 35 ARG A C 10
ATOM 8349 O O . ARG A 1 35 ? -7.821 -15.402 -8.517 1.00 10.24 35 ARG A O 10
ATOM 8370 N N . LYS A 1 36 ? -8.293 -15.230 -6.324 1.00 22.31 36 LYS A N 10
ATOM 8371 C CA . LYS A 1 36 ? -9.423 -14.332 -6.525 1.00 14.34 36 LYS A CA 10
ATOM 8372 C C . LYS A 1 36 ? -8.947 -12.935 -6.908 1.00 44.52 36 LYS A C 10
ATOM 8373 O O . LYS A 1 36 ? -9.244 -12.445 -7.998 1.00 52.40 36 LYS A O 10
ATOM 8392 N N . ILE A 1 37 ? -8.205 -12.299 -6.007 1.00 61.31 37 ILE A N 10
ATOM 8393 C CA . ILE A 1 37 ? -7.685 -10.960 -6.253 1.00 53.03 37 ILE A CA 10
ATOM 8394 C C . ILE A 1 37 ? -6.857 -10.918 -7.533 1.00 71.21 37 ILE A C 10
ATOM 8395 O O . ILE A 1 37 ? -6.786 -9.889 -8.206 1.00 34.54 37 ILE A O 10
ATOM 8411 N N . ASP A 1 38 ? -6.234 -12.043 -7.864 1.00 64.45 38 ASP A N 10
ATOM 8412 C CA . ASP A 1 38 ? -5.412 -12.137 -9.066 1.00 31.02 38 ASP A CA 10
ATOM 8413 C C . ASP A 1 38 ? -6.215 -11.753 -10.305 1.00 12.24 38 ASP A C 10
ATOM 8414 O O . ASP A 1 38 ? -5.708 -11.076 -11.199 1.00 20.33 38 ASP A O 10
ATOM 8423 N N . GLN A 1 39 ? -7.469 -12.190 -10.350 1.00 35.15 39 GLN A N 10
ATOM 8424 C CA . GLN A 1 39 ? -8.341 -11.893 -11.480 1.00 35.12 39 GLN A CA 10
ATOM 8425 C C . GLN A 1 39 ? -8.565 -10.390 -11.615 1.00 64.40 39 GLN A C 10
ATOM 8426 O O . GLN A 1 39 ? -9.000 -9.911 -12.661 1.00 53.51 39 GLN A O 10
ATOM 8440 N N . GLN A 1 40 ? -8.263 -9.654 -10.550 1.00 72.32 40 GLN A N 10
ATOM 8441 C CA . GLN A 1 40 ? -8.432 -8.206 -10.551 1.00 14.02 40 GLN A CA 10
ATOM 8442 C C . GLN A 1 40 ? -7.453 -7.544 -11.514 1.00 4.10 40 GLN A C 10
ATOM 8443 O O . GLN A 1 40 ? -7.847 -6.745 -12.364 1.00 32.00 40 GLN A O 10
ATOM 8457 N N . ILE A 1 41 ? -6.175 -7.881 -11.375 1.00 1.32 41 ILE A N 10
ATOM 8458 C CA . ILE A 1 41 ? -5.139 -7.319 -12.233 1.00 75.13 41 ILE A CA 10
ATOM 8459 C C . ILE A 1 41 ? -4.136 -8.387 -12.655 1.00 71.12 41 ILE A C 10
ATOM 8460 O O . ILE A 1 41 ? -3.654 -8.387 -13.787 1.00 64.23 41 ILE A O 10
ATOM 8476 N N . ALA A 1 42 ? -3.828 -9.297 -11.737 1.00 70.42 42 ALA A N 10
ATOM 8477 C CA . ALA A 1 42 ? -2.885 -10.374 -12.015 1.00 53.21 42 ALA A CA 10
ATOM 8478 C C . ALA A 1 42 ? -3.237 -11.090 -13.315 1.00 1.32 42 ALA A C 10
ATOM 8479 O O . ALA A 1 42 ? -2.356 -11.564 -14.033 1.00 12.23 42 ALA A O 10
ATOM 8486 N N . LYS A 1 43 ? -4.530 -11.165 -13.612 1.00 63.40 43 LYS A N 10
ATOM 8487 C CA . LYS A 1 43 ? -4.999 -11.823 -14.826 1.00 20.02 43 LYS A CA 10
ATOM 8488 C C . LYS A 1 43 ? -4.812 -10.920 -16.041 1.00 14.12 43 LYS A C 10
ATOM 8489 O O . LYS A 1 43 ? -4.541 -11.396 -17.143 1.00 3.25 43 LYS A O 10
ATOM 8508 N N . GLU A 1 44 ? -4.959 -9.615 -15.831 1.00 61.41 44 GLU A N 10
ATOM 8509 C CA . GLU A 1 44 ? -4.805 -8.647 -16.910 1.00 55.14 44 GLU A CA 10
ATOM 8510 C C . GLU A 1 44 ? -3.334 -8.460 -17.269 1.00 20.40 44 GLU A C 10
ATOM 8511 O O . GLU A 1 44 ? -2.935 -8.651 -18.418 1.00 32.20 44 GLU A O 10
ATOM 8523 N N . ARG A 1 45 ? -2.532 -8.086 -16.277 1.00 53.14 45 ARG A N 10
ATOM 8524 C CA . ARG A 1 45 ? -1.106 -7.872 -16.488 1.00 4.42 45 ARG A CA 10
ATOM 8525 C C . ARG A 1 45 ? -0.337 -9.185 -16.382 1.00 30.52 45 ARG A C 10
ATOM 8526 O O . ARG A 1 45 ? 0.182 -9.529 -15.320 1.00 23.21 45 ARG A O 10
ATOM 8547 N N . VAL A 1 46 ? -0.269 -9.917 -17.490 1.00 13.41 46 VAL A N 10
ATOM 8548 C CA . VAL A 1 46 ? 0.436 -11.192 -17.522 1.00 71.32 46 VAL A CA 10
ATOM 8549 C C . VAL A 1 46 ? 1.526 -11.191 -18.588 1.00 53.03 46 VAL A C 10
ATOM 8550 O O . VAL A 1 46 ? 1.238 -11.248 -19.784 1.00 61.32 46 VAL A O 10
ATOM 8563 N N . ILE A 1 47 ? 2.777 -11.126 -18.147 1.00 3.31 47 ILE A N 10
ATOM 8564 C CA . ILE A 1 47 ? 3.911 -11.119 -19.064 1.00 14.45 47 ILE A CA 10
ATOM 8565 C C . ILE A 1 47 ? 4.450 -12.528 -19.281 1.00 63.12 47 ILE A C 10
ATOM 8566 O O . ILE A 1 47 ? 4.689 -13.268 -18.327 1.00 23.04 47 ILE A O 10
ATOM 8582 N N . LYS A 1 48 ? 4.642 -12.894 -20.544 1.00 42.42 48 LYS A N 10
ATOM 8583 C CA . LYS A 1 48 ? 5.157 -14.213 -20.889 1.00 61.44 48 LYS A CA 10
ATOM 8584 C C . LYS A 1 48 ? 5.296 -14.365 -22.401 1.00 2.21 48 LYS A C 10
ATOM 8585 O O . LYS A 1 48 ? 4.303 -14.512 -23.112 1.00 71.13 48 LYS A O 10
ATOM 8604 N N . GLN A 1 49 ? 6.534 -14.329 -22.883 1.00 41.02 49 GLN A N 10
ATOM 8605 C CA . GLN A 1 49 ? 6.802 -14.463 -24.310 1.00 74.23 49 GLN A CA 10
ATOM 8606 C C . GLN A 1 49 ? 6.200 -15.753 -24.858 1.00 25.52 49 GLN A C 10
ATOM 8607 O O . GLN A 1 49 ? 6.418 -16.834 -24.308 1.00 73.14 49 GLN A O 10
ATOM 8621 N N . GLY A 1 1 ? 1.047 -7.931 1.729 1.00 0.35 1 GLY A N 11
ATOM 8622 C CA . GLY A 1 1 ? 1.346 -9.258 2.235 1.00 51.13 1 GLY A CA 11
ATOM 8623 C C . GLY A 1 1 ? 2.325 -10.007 1.353 1.00 61.02 1 GLY A C 11
ATOM 8624 O O . GLY A 1 1 ? 3.459 -10.268 1.755 1.00 51.22 1 GLY A O 11
ATOM 8628 N N . SER A 1 2 ? 1.887 -10.356 0.147 1.00 14.44 2 SER A N 11
ATOM 8629 C CA . SER A 1 2 ? 2.731 -11.084 -0.792 1.00 31.42 2 SER A CA 11
ATOM 8630 C C . SER A 1 2 ? 2.967 -10.266 -2.058 1.00 23.23 2 SER A C 11
ATOM 8631 O O . SER A 1 2 ? 2.065 -10.097 -2.878 1.00 4.03 2 SER A O 11
ATOM 8639 N N . MET A 1 3 ? 4.187 -9.761 -2.209 1.00 2.12 3 MET A N 11
ATOM 8640 C CA . MET A 1 3 ? 4.543 -8.961 -3.375 1.00 65.10 3 MET A CA 11
ATOM 8641 C C . MET A 1 3 ? 4.942 -9.854 -4.546 1.00 34.32 3 MET A C 11
ATOM 8642 O O . MET A 1 3 ? 5.664 -10.836 -4.373 1.00 73.54 3 MET A O 11
ATOM 8656 N N . LYS A 1 4 ? 4.466 -9.508 -5.737 1.00 40.40 4 LYS A N 11
ATOM 8657 C CA . LYS A 1 4 ? 4.773 -10.277 -6.937 1.00 54.32 4 LYS A CA 11
ATOM 8658 C C . LYS A 1 4 ? 5.984 -9.697 -7.660 1.00 63.21 4 LYS A C 11
ATOM 8659 O O . LYS A 1 4 ? 6.361 -8.547 -7.437 1.00 35.53 4 LYS A O 11
ATOM 8678 N N . ASN A 1 5 ? 6.590 -10.501 -8.528 1.00 50.13 5 ASN A N 11
ATOM 8679 C CA . ASN A 1 5 ? 7.759 -10.067 -9.285 1.00 12.32 5 ASN A CA 11
ATOM 8680 C C . ASN A 1 5 ? 7.346 -9.447 -10.616 1.00 75.24 5 ASN A C 11
ATOM 8681 O O . ASN A 1 5 ? 6.178 -9.504 -11.004 1.00 2.13 5 ASN A O 11
ATOM 8692 N N . TYR A 1 6 ? 8.311 -8.857 -11.313 1.00 14.14 6 TYR A N 11
ATOM 8693 C CA . TYR A 1 6 ? 8.047 -8.225 -12.600 1.00 63.10 6 TYR A CA 11
ATOM 8694 C C . TYR A 1 6 ? 8.540 -9.101 -13.748 1.00 34.53 6 TYR A C 11
ATOM 8695 O O . TYR A 1 6 ? 9.718 -9.449 -13.816 1.00 2.25 6 TYR A O 11
ATOM 8713 N N . GLN A 1 7 ? 7.627 -9.454 -14.648 1.00 23.13 7 GLN A N 11
ATOM 8714 C CA . GLN A 1 7 ? 7.968 -10.290 -15.793 1.00 12.21 7 GLN A CA 11
ATOM 8715 C C . GLN A 1 7 ? 8.413 -11.677 -15.341 1.00 43.24 7 GLN A C 11
ATOM 8716 O O . GLN A 1 7 ? 8.897 -11.867 -14.225 1.00 63.45 7 GLN A O 11
ATOM 8730 N N . PRO A 1 8 ? 8.247 -12.670 -16.227 1.00 53.14 8 PRO A N 11
ATOM 8731 C CA . PRO A 1 8 ? 8.626 -14.057 -15.942 1.00 74.02 8 PRO A CA 11
ATOM 8732 C C . PRO A 1 8 ? 10.138 -14.242 -15.871 1.00 74.13 8 PRO A C 11
ATOM 8733 O O . PRO A 1 8 ? 10.743 -14.827 -16.768 1.00 23.20 8 PRO A O 11
ATOM 8744 N N . ASN A 1 9 ? 10.741 -13.740 -14.799 1.00 11.22 9 ASN A N 11
ATOM 8745 C CA . ASN A 1 9 ? 12.183 -13.850 -14.611 1.00 60.03 9 ASN A CA 11
ATOM 8746 C C . ASN A 1 9 ? 12.575 -15.275 -14.230 1.00 53.53 9 ASN A C 11
ATOM 8747 O O . ASN A 1 9 ? 12.257 -15.747 -13.139 1.00 35.12 9 ASN A O 11
ATOM 8758 N N . LYS A 1 10 ? 13.268 -15.954 -15.137 1.00 71.34 10 LYS A N 11
ATOM 8759 C CA . LYS A 1 10 ? 13.706 -17.324 -14.898 1.00 32.25 10 LYS A CA 11
ATOM 8760 C C . LYS A 1 10 ? 15.012 -17.348 -14.111 1.00 2.04 10 LYS A C 11
ATOM 8761 O O . LYS A 1 10 ? 15.202 -18.187 -13.230 1.00 64.43 10 LYS A O 11
ATOM 8780 N N . ASP A 1 11 ? 15.908 -16.422 -14.432 1.00 42.53 11 ASP A N 11
ATOM 8781 C CA . ASP A 1 11 ? 17.196 -16.335 -13.753 1.00 51.24 11 ASP A CA 11
ATOM 8782 C C . ASP A 1 11 ? 17.008 -16.044 -12.268 1.00 24.03 11 ASP A C 11
ATOM 8783 O O . ASP A 1 11 ? 17.704 -16.607 -11.421 1.00 71.23 11 ASP A O 11
ATOM 8792 N N . LEU A 1 12 ? 16.066 -15.161 -11.957 1.00 74.14 12 LEU A N 11
ATOM 8793 C CA . LEU A 1 12 ? 15.787 -14.794 -10.573 1.00 72.13 12 LEU A CA 11
ATOM 8794 C C . LEU A 1 12 ? 14.948 -15.865 -9.884 1.00 73.43 12 LEU A C 11
ATOM 8795 O O . LEU A 1 12 ? 15.249 -16.281 -8.764 1.00 41.45 12 LEU A O 11
ATOM 8811 N N . LEU A 1 13 ? 13.895 -16.311 -10.561 1.00 51.30 13 LEU A N 11
ATOM 8812 C CA . LEU A 1 13 ? 13.013 -17.336 -10.015 1.00 75.33 13 LEU A CA 11
ATOM 8813 C C . LEU A 1 13 ? 13.774 -18.635 -9.769 1.00 72.04 13 LEU A C 11
ATOM 8814 O O . LEU A 1 13 ? 13.494 -19.357 -8.813 1.00 63.44 13 LEU A O 11
ATOM 8830 N N . GLU A 1 14 ? 14.738 -18.923 -10.638 1.00 22.31 14 GLU A N 11
ATOM 8831 C CA . GLU A 1 14 ? 15.541 -20.134 -10.513 1.00 75.52 14 GLU A CA 11
ATOM 8832 C C . GLU A 1 14 ? 16.358 -20.115 -9.225 1.00 32.44 14 GLU A C 11
ATOM 8833 O O . GLU A 1 14 ? 16.231 -21.006 -8.384 1.00 21.22 14 GLU A O 11
ATOM 8845 N N . ILE A 1 15 ? 17.196 -19.095 -9.078 1.00 12.14 15 ILE A N 11
ATOM 8846 C CA . ILE A 1 15 ? 18.033 -18.959 -7.892 1.00 62.42 15 ILE A CA 11
ATOM 8847 C C . ILE A 1 15 ? 17.185 -18.803 -6.635 1.00 12.22 15 ILE A C 11
ATOM 8848 O O . ILE A 1 15 ? 17.569 -19.250 -5.553 1.00 63.14 15 ILE A O 11
ATOM 8864 N N . LEU A 1 16 ? 16.028 -18.167 -6.784 1.00 1.22 16 LEU A N 11
ATOM 8865 C CA . LEU A 1 16 ? 15.123 -17.952 -5.660 1.00 74.53 16 LEU A CA 11
ATOM 8866 C C . LEU A 1 16 ? 14.410 -19.247 -5.281 1.00 11.42 16 LEU A C 11
ATOM 8867 O O . LEU A 1 16 ? 14.089 -19.470 -4.114 1.00 62.00 16 LEU A O 11
ATOM 8883 N N . GLU A 1 17 ? 14.167 -20.096 -6.274 1.00 44.03 17 GLU A N 11
ATOM 8884 C CA . GLU A 1 17 ? 13.494 -21.369 -6.043 1.00 51.51 17 GLU A CA 11
ATOM 8885 C C . GLU A 1 17 ? 14.157 -22.136 -4.903 1.00 11.33 17 GLU A C 11
ATOM 8886 O O . GLU A 1 17 ? 13.502 -22.892 -4.186 1.00 14.35 17 GLU A O 11
ATOM 8898 N N . SER A 1 18 ? 15.461 -21.936 -4.742 1.00 41.53 18 SER A N 11
ATOM 8899 C CA . SER A 1 18 ? 16.215 -22.611 -3.692 1.00 74.25 18 SER A CA 11
ATOM 8900 C C . SER A 1 18 ? 15.552 -22.410 -2.333 1.00 30.40 18 SER A C 11
ATOM 8901 O O . SER A 1 18 ? 15.171 -23.374 -1.669 1.00 13.21 18 SER A O 11
ATOM 8909 N N . GLN A 1 19 ? 15.419 -21.152 -1.927 1.00 1.04 19 GLN A N 11
ATOM 8910 C CA . GLN A 1 19 ? 14.803 -20.824 -0.646 1.00 64.22 19 GLN A CA 11
ATOM 8911 C C . GLN A 1 19 ? 13.282 -20.842 -0.753 1.00 41.12 19 GLN A C 11
ATOM 8912 O O . GLN A 1 19 ? 12.588 -21.243 0.181 1.00 13.42 19 GLN A O 11
ATOM 8926 N N . LYS A 1 20 ? 12.769 -20.405 -1.898 1.00 45.34 20 LYS A N 11
ATOM 8927 C CA . LYS A 1 20 ? 11.330 -20.371 -2.129 1.00 42.44 20 LYS A CA 11
ATOM 8928 C C . LYS A 1 20 ? 10.739 -21.776 -2.085 1.00 14.21 20 LYS A C 11
ATOM 8929 O O . LYS A 1 20 ? 9.527 -21.945 -1.948 1.00 55.22 20 LYS A O 11
ATOM 8948 N N . ILE A 1 21 ? 11.601 -22.780 -2.200 1.00 2.14 21 ILE A N 11
ATOM 8949 C CA . ILE A 1 21 ? 11.163 -24.170 -2.170 1.00 2.23 21 ILE A CA 11
ATOM 8950 C C . ILE A 1 21 ? 10.214 -24.422 -1.003 1.00 52.04 21 ILE A C 11
ATOM 8951 O O . ILE A 1 21 ? 9.290 -25.230 -1.103 1.00 64.33 21 ILE A O 11
ATOM 8967 N N . LYS A 1 22 ? 10.446 -23.723 0.103 1.00 73.42 22 LYS A N 11
ATOM 8968 C CA . LYS A 1 22 ? 9.610 -23.868 1.289 1.00 40.22 22 LYS A CA 11
ATOM 8969 C C . LYS A 1 22 ? 8.396 -22.947 1.215 1.00 44.31 22 LYS A C 11
ATOM 8970 O O . LYS A 1 22 ? 7.313 -23.294 1.685 1.00 34.00 22 LYS A O 11
ATOM 8989 N N . ILE A 1 23 ? 8.585 -21.773 0.621 1.00 24.21 23 ILE A N 11
ATOM 8990 C CA . ILE A 1 23 ? 7.505 -20.804 0.484 1.00 61.32 23 ILE A CA 11
ATOM 8991 C C . ILE A 1 23 ? 6.439 -21.304 -0.485 1.00 15.12 23 ILE A C 11
ATOM 8992 O O . ILE A 1 23 ? 5.262 -20.964 -0.359 1.00 73.33 23 ILE A O 11
ATOM 9008 N N . LYS A 1 24 ? 6.857 -22.114 -1.451 1.00 24.21 24 LYS A N 11
ATOM 9009 C CA . LYS A 1 24 ? 5.939 -22.665 -2.440 1.00 52.44 24 LYS A CA 11
ATOM 9010 C C . LYS A 1 24 ? 4.702 -23.250 -1.768 1.00 35.43 24 LYS A C 11
ATOM 9011 O O . LYS A 1 24 ? 3.598 -23.181 -2.308 1.00 5.12 24 LYS A O 11
ATOM 9030 N N . ASN A 1 25 ? 4.893 -23.826 -0.585 1.00 61.11 25 ASN A N 11
ATOM 9031 C CA . ASN A 1 25 ? 3.792 -24.423 0.162 1.00 72.03 25 ASN A CA 11
ATOM 9032 C C . ASN A 1 25 ? 2.769 -23.364 0.563 1.00 64.01 25 ASN A C 11
ATOM 9033 O O . ASN A 1 25 ? 1.596 -23.449 0.200 1.00 75.34 25 ASN A O 11
ATOM 9044 N N . LEU A 1 26 ? 3.223 -22.366 1.313 1.00 21.35 26 LEU A N 11
ATOM 9045 C CA . LEU A 1 26 ? 2.349 -21.289 1.764 1.00 34.01 26 LEU A CA 11
ATOM 9046 C C . LEU A 1 26 ? 1.797 -20.504 0.579 1.00 53.33 26 LEU A C 11
ATOM 9047 O O . LEU A 1 26 ? 0.586 -20.316 0.454 1.00 44.24 26 LEU A O 11
ATOM 9063 N N . LYS A 1 27 ? 2.692 -20.048 -0.291 1.00 60.51 27 LYS A N 11
ATOM 9064 C CA . LYS A 1 27 ? 2.296 -19.286 -1.469 1.00 70.34 27 LYS A CA 11
ATOM 9065 C C . LYS A 1 27 ? 1.211 -20.019 -2.252 1.00 63.22 27 LYS A C 11
ATOM 9066 O O . LYS A 1 27 ? 0.317 -19.396 -2.823 1.00 44.43 27 LYS A O 11
ATOM 9085 N N . GLU A 1 28 ? 1.296 -21.346 -2.273 1.00 3.24 28 GLU A N 11
ATOM 9086 C CA . GLU A 1 28 ? 0.321 -22.162 -2.985 1.00 74.22 28 GLU A CA 11
ATOM 9087 C C . GLU A 1 28 ? -1.041 -22.106 -2.299 1.00 30.05 28 GLU A C 11
ATOM 9088 O O . GLU A 1 28 ? -2.080 -22.117 -2.957 1.00 51.34 28 GLU A O 11
ATOM 9100 N N . GLU A 1 29 ? -1.026 -22.047 -0.971 1.00 4.15 29 GLU A N 11
ATOM 9101 C CA . GLU A 1 29 ? -2.259 -21.991 -0.195 1.00 10.43 29 GLU A CA 11
ATOM 9102 C C . GLU A 1 29 ? -2.912 -20.616 -0.310 1.00 73.34 29 GLU A C 11
ATOM 9103 O O . GLU A 1 29 ? -4.125 -20.506 -0.494 1.00 64.32 29 GLU A O 11
ATOM 9115 N N . VAL A 1 30 ? -2.100 -19.570 -0.201 1.00 24.14 30 VAL A N 11
ATOM 9116 C CA . VAL A 1 30 ? -2.597 -18.203 -0.293 1.00 41.31 30 VAL A CA 11
ATOM 9117 C C . VAL A 1 30 ? -2.939 -17.839 -1.734 1.00 0.45 30 VAL A C 11
ATOM 9118 O O . VAL A 1 30 ? -3.721 -16.922 -1.985 1.00 55.01 30 VAL A O 11
ATOM 9131 N N . LYS A 1 31 ? -2.348 -18.563 -2.677 1.00 62.24 31 LYS A N 11
ATOM 9132 C CA . LYS A 1 31 ? -2.590 -18.319 -4.094 1.00 72.23 31 LYS A CA 11
ATOM 9133 C C . LYS A 1 31 ? -4.085 -18.225 -4.382 1.00 51.42 31 LYS A C 11
ATOM 9134 O O . LYS A 1 31 ? -4.512 -17.467 -5.254 1.00 1.42 31 LYS A O 11
ATOM 9153 N N . ILE A 1 32 ? -4.875 -18.997 -3.644 1.00 51.11 32 ILE A N 11
ATOM 9154 C CA . ILE A 1 32 ? -6.322 -18.997 -3.819 1.00 72.41 32 ILE A CA 11
ATOM 9155 C C . ILE A 1 32 ? -6.881 -17.579 -3.784 1.00 44.21 32 ILE A C 11
ATOM 9156 O O . ILE A 1 32 ? -7.840 -17.260 -4.487 1.00 75.12 32 ILE A O 11
ATOM 9172 N N . LEU A 1 33 ? -6.273 -16.730 -2.963 1.00 2.03 33 LEU A N 11
ATOM 9173 C CA . LEU A 1 33 ? -6.708 -15.343 -2.837 1.00 24.12 33 LEU A CA 11
ATOM 9174 C C . LEU A 1 33 ? -6.039 -14.465 -3.889 1.00 63.05 33 LEU A C 11
ATOM 9175 O O . LEU A 1 33 ? -6.679 -13.601 -4.488 1.00 0.14 33 LEU A O 11
ATOM 9191 N N . GLN A 1 34 ? -4.749 -14.695 -4.111 1.00 45.42 34 GLN A N 11
ATOM 9192 C CA . GLN A 1 34 ? -3.994 -13.925 -5.093 1.00 41.11 34 GLN A CA 11
ATOM 9193 C C . GLN A 1 34 ? -4.709 -13.911 -6.440 1.00 52.30 34 GLN A C 11
ATOM 9194 O O . GLN A 1 34 ? -4.641 -12.929 -7.180 1.00 23.02 34 GLN A O 11
ATOM 9208 N N . ARG A 1 35 ? -5.395 -15.006 -6.752 1.00 4.30 35 ARG A N 11
ATOM 9209 C CA . ARG A 1 35 ? -6.121 -15.120 -8.011 1.00 12.52 35 ARG A CA 11
ATOM 9210 C C . ARG A 1 35 ? -7.022 -13.907 -8.230 1.00 64.33 35 ARG A C 11
ATOM 9211 O O . ARG A 1 35 ? -6.986 -13.277 -9.287 1.00 42.32 35 ARG A O 11
ATOM 9232 N N . LYS A 1 36 ? -7.829 -13.587 -7.225 1.00 11.20 36 LYS A N 11
ATOM 9233 C CA . LYS A 1 36 ? -8.739 -12.450 -7.306 1.00 61.32 36 LYS A CA 11
ATOM 9234 C C . LYS A 1 36 ? -7.999 -11.192 -7.747 1.00 50.54 36 LYS A C 11
ATOM 9235 O O . LYS A 1 36 ? -8.555 -10.348 -8.452 1.00 32.42 36 LYS A O 11
ATOM 9254 N N . ILE A 1 37 ? -6.743 -11.072 -7.330 1.00 52.11 37 ILE A N 11
ATOM 9255 C CA . ILE A 1 37 ? -5.928 -9.917 -7.685 1.00 65.30 37 ILE A CA 11
ATOM 9256 C C . ILE A 1 37 ? -5.290 -10.096 -9.058 1.00 64.15 37 ILE A C 11
ATOM 9257 O O . ILE A 1 37 ? -5.133 -9.135 -9.812 1.00 12.24 37 ILE A O 11
ATOM 9273 N N . ASP A 1 38 ? -4.925 -11.333 -9.379 1.00 3.35 38 ASP A N 11
ATOM 9274 C CA . ASP A 1 38 ? -4.306 -11.639 -10.663 1.00 72.12 38 ASP A CA 11
ATOM 9275 C C . ASP A 1 38 ? -5.117 -11.047 -11.812 1.00 11.13 38 ASP A C 11
ATOM 9276 O O . ASP A 1 38 ? -4.584 -10.318 -12.648 1.00 73.53 38 ASP A O 11
ATOM 9285 N N . GLN A 1 39 ? -6.407 -11.366 -11.845 1.00 22.01 39 GLN A N 11
ATOM 9286 C CA . GLN A 1 39 ? -7.290 -10.867 -12.892 1.00 51.30 39 GLN A CA 11
ATOM 9287 C C . GLN A 1 39 ? -7.589 -9.385 -12.691 1.00 41.33 39 GLN A C 11
ATOM 9288 O O . GLN A 1 39 ? -7.944 -8.681 -13.636 1.00 43.42 39 GLN A O 11
ATOM 9302 N N . GLN A 1 40 ? -7.443 -8.919 -11.455 1.00 52.21 40 GLN A N 11
ATOM 9303 C CA . GLN A 1 40 ? -7.699 -7.520 -11.131 1.00 62.32 40 GLN A CA 11
ATOM 9304 C C . GLN A 1 40 ? -6.910 -6.595 -12.052 1.00 61.31 40 GLN A C 11
ATOM 9305 O O . GLN A 1 40 ? -7.485 -5.752 -12.741 1.00 2.21 40 GLN A O 11
ATOM 9319 N N . ILE A 1 41 ? -5.591 -6.759 -12.059 1.00 14.15 41 ILE A N 11
ATOM 9320 C CA . ILE A 1 41 ? -4.724 -5.939 -12.895 1.00 54.24 41 ILE A CA 11
ATOM 9321 C C . ILE A 1 41 ? -3.571 -6.759 -13.462 1.00 61.52 41 ILE A C 11
ATOM 9322 O O . ILE A 1 41 ? -3.086 -6.491 -14.561 1.00 22.02 41 ILE A O 11
ATOM 9338 N N . ALA A 1 42 ? -3.138 -7.762 -12.705 1.00 65.23 42 ALA A N 11
ATOM 9339 C CA . ALA A 1 42 ? -2.044 -8.625 -13.134 1.00 24.14 42 ALA A CA 11
ATOM 9340 C C . ALA A 1 42 ? -2.311 -9.203 -14.519 1.00 63.41 42 ALA A C 11
ATOM 9341 O O . ALA A 1 42 ? -1.386 -9.611 -15.222 1.00 42.54 42 ALA A O 11
ATOM 9348 N N . LYS A 1 43 ? -3.581 -9.237 -14.906 1.00 34.51 43 LYS A N 11
ATOM 9349 C CA . LYS A 1 43 ? -3.971 -9.765 -16.208 1.00 34.41 43 LYS A CA 11
ATOM 9350 C C . LYS A 1 43 ? -3.382 -8.923 -17.335 1.00 73.42 43 LYS A C 11
ATOM 9351 O O . LYS A 1 43 ? -3.264 -9.385 -18.470 1.00 32.14 43 LYS A O 11
ATOM 9370 N N . GLU A 1 44 ? -3.013 -7.687 -17.014 1.00 33.32 44 GLU A N 11
ATOM 9371 C CA . GLU A 1 44 ? -2.436 -6.782 -18.001 1.00 22.43 44 GLU A CA 11
ATOM 9372 C C . GLU A 1 44 ? -1.187 -7.391 -18.632 1.00 1.01 44 GLU A C 11
ATOM 9373 O O . GLU A 1 44 ? -1.212 -7.835 -19.780 1.00 11.21 44 GLU A O 11
ATOM 9385 N N . ARG A 1 45 ? -0.096 -7.407 -17.873 1.00 63.34 45 ARG A N 11
ATOM 9386 C CA . ARG A 1 45 ? 1.164 -7.959 -18.358 1.00 74.22 45 ARG A CA 11
ATOM 9387 C C . ARG A 1 45 ? 1.949 -8.603 -17.220 1.00 30.45 45 ARG A C 11
ATOM 9388 O O . ARG A 1 45 ? 3.180 -8.583 -17.211 1.00 71.53 45 ARG A O 11
ATOM 9409 N N . VAL A 1 46 ? 1.229 -9.174 -16.259 1.00 55.11 46 VAL A N 11
ATOM 9410 C CA . VAL A 1 46 ? 1.857 -9.825 -15.116 1.00 3.52 46 VAL A CA 11
ATOM 9411 C C . VAL A 1 46 ? 1.612 -11.329 -15.136 1.00 52.00 46 VAL A C 11
ATOM 9412 O O . VAL A 1 46 ? 0.526 -11.795 -14.791 1.00 32.45 46 VAL A O 11
ATOM 9425 N N . ILE A 1 47 ? 2.627 -12.083 -15.542 1.00 64.23 47 ILE A N 11
ATOM 9426 C CA . ILE A 1 47 ? 2.522 -13.536 -15.606 1.00 1.40 47 ILE A CA 11
ATOM 9427 C C . ILE A 1 47 ? 2.936 -14.175 -14.285 1.00 62.20 47 ILE A C 11
ATOM 9428 O O . ILE A 1 47 ? 3.910 -13.757 -13.658 1.00 60.42 47 ILE A O 11
ATOM 9444 N N . LYS A 1 48 ? 2.191 -15.193 -13.868 1.00 11.14 48 LYS A N 11
ATOM 9445 C CA . LYS A 1 48 ? 2.481 -15.894 -12.623 1.00 30.15 48 LYS A CA 11
ATOM 9446 C C . LYS A 1 48 ? 1.516 -17.057 -12.416 1.00 22.42 48 LYS A C 11
ATOM 9447 O O . LYS A 1 48 ? 0.300 -16.869 -12.390 1.00 24.11 48 LYS A O 11
ATOM 9466 N N . GLN A 1 49 ? 2.067 -18.258 -12.268 1.00 10.11 49 GLN A N 11
ATOM 9467 C CA . GLN A 1 49 ? 1.254 -19.451 -12.062 1.00 51.25 49 GLN A CA 11
ATOM 9468 C C . GLN A 1 49 ? 1.205 -19.829 -10.586 1.00 2.33 49 GLN A C 11
ATOM 9469 O O . GLN A 1 49 ? 2.085 -20.530 -10.084 1.00 51.41 49 GLN A O 11
ATOM 9483 N N . GLY A 1 1 ? 6.172 -6.314 -0.272 1.00 33.21 1 GLY A N 12
ATOM 9484 C CA . GLY A 1 1 ? 6.586 -5.066 0.342 1.00 73.01 1 GLY A CA 12
ATOM 9485 C C . GLY A 1 1 ? 6.905 -3.995 -0.682 1.00 5.44 1 GLY A C 12
ATOM 9486 O O . GLY A 1 1 ? 6.057 -3.165 -1.008 1.00 14.14 1 GLY A O 12
ATOM 9490 N N . SER A 1 2 ? 8.134 -4.011 -1.189 1.00 0.33 2 SER A N 12
ATOM 9491 C CA . SER A 1 2 ? 8.566 -3.030 -2.177 1.00 52.52 2 SER A CA 12
ATOM 9492 C C . SER A 1 2 ? 8.629 -3.652 -3.569 1.00 0.12 2 SER A C 12
ATOM 9493 O O . SER A 1 2 ? 7.900 -3.248 -4.475 1.00 23.44 2 SER A O 12
ATOM 9501 N N . MET A 1 3 ? 9.506 -4.637 -3.730 1.00 60.30 3 MET A N 12
ATOM 9502 C CA . MET A 1 3 ? 9.664 -5.317 -5.011 1.00 3.05 3 MET A CA 12
ATOM 9503 C C . MET A 1 3 ? 8.500 -6.268 -5.269 1.00 21.12 3 MET A C 12
ATOM 9504 O O . MET A 1 3 ? 8.274 -7.210 -4.509 1.00 31.02 3 MET A O 12
ATOM 9518 N N . LYS A 1 4 ? 7.763 -6.016 -6.345 1.00 44.34 4 LYS A N 12
ATOM 9519 C CA . LYS A 1 4 ? 6.623 -6.849 -6.705 1.00 74.52 4 LYS A CA 12
ATOM 9520 C C . LYS A 1 4 ? 6.904 -7.634 -7.983 1.00 34.24 4 LYS A C 12
ATOM 9521 O O . LYS A 1 4 ? 7.801 -7.288 -8.750 1.00 20.43 4 LYS A O 12
ATOM 9540 N N . ASN A 1 5 ? 6.129 -8.691 -8.205 1.00 23.43 5 ASN A N 12
ATOM 9541 C CA . ASN A 1 5 ? 6.295 -9.524 -9.390 1.00 71.53 5 ASN A CA 12
ATOM 9542 C C . ASN A 1 5 ? 5.467 -8.986 -10.553 1.00 60.33 5 ASN A C 12
ATOM 9543 O O . ASN A 1 5 ? 4.237 -9.003 -10.513 1.00 74.23 5 ASN A O 12
ATOM 9554 N N . TYR A 1 6 ? 6.150 -8.510 -11.588 1.00 4.21 6 TYR A N 12
ATOM 9555 C CA . TYR A 1 6 ? 5.479 -7.965 -12.762 1.00 11.12 6 TYR A CA 12
ATOM 9556 C C . TYR A 1 6 ? 5.590 -8.921 -13.946 1.00 1.42 6 TYR A C 12
ATOM 9557 O O . TYR A 1 6 ? 4.622 -9.137 -14.674 1.00 64.45 6 TYR A O 12
ATOM 9575 N N . GLN A 1 7 ? 6.777 -9.489 -14.129 1.00 63.14 7 GLN A N 12
ATOM 9576 C CA . GLN A 1 7 ? 7.016 -10.422 -15.224 1.00 51.25 7 GLN A CA 12
ATOM 9577 C C . GLN A 1 7 ? 7.552 -11.750 -14.701 1.00 61.21 7 GLN A C 12
ATOM 9578 O O . GLN A 1 7 ? 8.164 -11.824 -13.636 1.00 5.24 7 GLN A O 12
ATOM 9592 N N . PRO A 1 8 ? 7.317 -12.826 -15.466 1.00 63.44 8 PRO A N 12
ATOM 9593 C CA . PRO A 1 8 ? 7.768 -14.172 -15.100 1.00 25.12 8 PRO A CA 12
ATOM 9594 C C . PRO A 1 8 ? 9.284 -14.319 -15.187 1.00 33.22 8 PRO A C 12
ATOM 9595 O O . PRO A 1 8 ? 9.800 -15.016 -16.059 1.00 51.14 8 PRO A O 12
ATOM 9606 N N . ASN A 1 9 ? 9.991 -13.659 -14.276 1.00 1.32 9 ASN A N 12
ATOM 9607 C CA . ASN A 1 9 ? 11.448 -13.716 -14.250 1.00 61.32 9 ASN A CA 12
ATOM 9608 C C . ASN A 1 9 ? 11.930 -15.064 -13.723 1.00 20.33 9 ASN A C 12
ATOM 9609 O O . ASN A 1 9 ? 11.689 -15.414 -12.567 1.00 1.30 9 ASN A O 12
ATOM 9620 N N . LYS A 1 10 ? 12.613 -15.818 -14.578 1.00 31.14 10 LYS A N 12
ATOM 9621 C CA . LYS A 1 10 ? 13.131 -17.127 -14.199 1.00 64.31 10 LYS A CA 12
ATOM 9622 C C . LYS A 1 10 ? 14.471 -16.995 -13.481 1.00 71.35 10 LYS A C 12
ATOM 9623 O O . LYS A 1 10 ? 14.772 -17.758 -12.563 1.00 73.54 10 LYS A O 12
ATOM 9642 N N . ASP A 1 11 ? 15.270 -16.022 -13.905 1.00 22.43 11 ASP A N 12
ATOM 9643 C CA . ASP A 1 11 ? 16.577 -15.789 -13.300 1.00 53.14 11 ASP A CA 12
ATOM 9644 C C . ASP A 1 11 ? 16.434 -15.393 -11.834 1.00 43.21 11 ASP A C 12
ATOM 9645 O O . ASP A 1 11 ? 17.185 -15.862 -10.977 1.00 75.44 11 ASP A O 12
ATOM 9654 N N . LEU A 1 12 ? 15.468 -14.526 -11.552 1.00 42.31 12 LEU A N 12
ATOM 9655 C CA . LEU A 1 12 ? 15.228 -14.065 -10.189 1.00 74.00 12 LEU A CA 12
ATOM 9656 C C . LEU A 1 12 ? 14.465 -15.114 -9.386 1.00 70.13 12 LEU A C 12
ATOM 9657 O O . LEU A 1 12 ? 14.831 -15.432 -8.254 1.00 0.11 12 LEU A O 12
ATOM 9673 N N . LEU A 1 13 ? 13.405 -15.650 -9.980 1.00 74.22 13 LEU A N 12
ATOM 9674 C CA . LEU A 1 13 ? 12.591 -16.666 -9.322 1.00 31.24 13 LEU A CA 12
ATOM 9675 C C . LEU A 1 13 ? 13.418 -17.910 -9.012 1.00 1.34 13 LEU A C 12
ATOM 9676 O O . LEU A 1 13 ? 13.202 -18.573 -7.998 1.00 4.22 13 LEU A O 12
ATOM 9692 N N . GLU A 1 14 ? 14.366 -18.218 -9.891 1.00 3.21 14 GLU A N 12
ATOM 9693 C CA . GLU A 1 14 ? 15.227 -19.381 -9.709 1.00 74.14 14 GLU A CA 12
ATOM 9694 C C . GLU A 1 14 ? 15.841 -19.391 -8.313 1.00 1.34 14 GLU A C 12
ATOM 9695 O O . GLU A 1 14 ? 15.671 -20.346 -7.555 1.00 31.31 14 GLU A O 12
ATOM 9707 N N . ILE A 1 15 ? 16.556 -18.321 -7.980 1.00 30.22 15 ILE A N 12
ATOM 9708 C CA . ILE A 1 15 ? 17.195 -18.206 -6.675 1.00 22.10 15 ILE A CA 12
ATOM 9709 C C . ILE A 1 15 ? 16.194 -18.443 -5.549 1.00 51.45 15 ILE A C 12
ATOM 9710 O O . ILE A 1 15 ? 16.532 -19.015 -4.512 1.00 44.44 15 ILE A O 12
ATOM 9726 N N . LEU A 1 16 ? 14.959 -18.001 -5.761 1.00 42.51 16 LEU A N 12
ATOM 9727 C CA . LEU A 1 16 ? 13.906 -18.166 -4.765 1.00 42.51 16 LEU A CA 12
ATOM 9728 C C . LEU A 1 16 ? 13.402 -19.605 -4.739 1.00 54.24 16 LEU A C 12
ATOM 9729 O O . LEU A 1 16 ? 12.943 -20.093 -3.707 1.00 43.01 16 LEU A O 12
ATOM 9745 N N . GLU A 1 17 ? 13.492 -20.279 -5.882 1.00 15.51 17 GLU A N 12
ATOM 9746 C CA . GLU A 1 17 ? 13.045 -21.663 -5.989 1.00 0.51 17 GLU A CA 12
ATOM 9747 C C . GLU A 1 17 ? 13.607 -22.505 -4.847 1.00 72.24 17 GLU A C 12
ATOM 9748 O O . GLU A 1 17 ? 12.963 -23.445 -4.380 1.00 50.50 17 GLU A O 12
ATOM 9760 N N . SER A 1 18 ? 14.812 -22.162 -4.404 1.00 70.20 18 SER A N 12
ATOM 9761 C CA . SER A 1 18 ? 15.463 -22.889 -3.321 1.00 23.14 18 SER A CA 12
ATOM 9762 C C . SER A 1 18 ? 14.549 -22.982 -2.102 1.00 64.15 18 SER A C 12
ATOM 9763 O O . SER A 1 18 ? 14.226 -24.075 -1.639 1.00 20.23 18 SER A O 12
ATOM 9771 N N . GLN A 1 19 ? 14.137 -21.827 -1.590 1.00 64.01 19 GLN A N 12
ATOM 9772 C CA . GLN A 1 19 ? 13.261 -21.778 -0.426 1.00 4.45 19 GLN A CA 12
ATOM 9773 C C . GLN A 1 19 ? 11.815 -22.059 -0.820 1.00 2.32 19 GLN A C 12
ATOM 9774 O O . GLN A 1 19 ? 11.033 -22.579 -0.024 1.00 1.23 19 GLN A O 12
ATOM 9788 N N . LYS A 1 20 ? 11.465 -21.711 -2.054 1.00 23.14 20 LYS A N 12
ATOM 9789 C CA . LYS A 1 20 ? 10.113 -21.926 -2.555 1.00 63.33 20 LYS A CA 12
ATOM 9790 C C . LYS A 1 20 ? 9.672 -23.369 -2.328 1.00 13.51 20 LYS A C 12
ATOM 9791 O O . LYS A 1 20 ? 8.480 -23.649 -2.198 1.00 32.21 20 LYS A O 12
ATOM 9810 N N . ILE A 1 21 ? 10.639 -24.278 -2.280 1.00 21.13 21 ILE A N 12
ATOM 9811 C CA . ILE A 1 21 ? 10.349 -25.690 -2.065 1.00 62.33 21 ILE A CA 12
ATOM 9812 C C . ILE A 1 21 ? 9.388 -25.883 -0.898 1.00 14.05 21 ILE A C 12
ATOM 9813 O O . ILE A 1 21 ? 8.300 -26.436 -1.059 1.00 73.41 21 ILE A O 12
ATOM 9829 N N . LYS A 1 22 ? 9.795 -25.421 0.280 1.00 41.13 22 LYS A N 12
ATOM 9830 C CA . LYS A 1 22 ? 8.970 -25.539 1.476 1.00 54.52 22 LYS A CA 12
ATOM 9831 C C . LYS A 1 22 ? 7.985 -24.378 1.574 1.00 41.42 22 LYS A C 12
ATOM 9832 O O . LYS A 1 22 ? 6.805 -24.575 1.865 1.00 60.45 22 LYS A O 12
ATOM 9851 N N . ILE A 1 23 ? 8.477 -23.168 1.328 1.00 23.12 23 ILE A N 12
ATOM 9852 C CA . ILE A 1 23 ? 7.640 -21.977 1.386 1.00 14.34 23 ILE A CA 12
ATOM 9853 C C . ILE A 1 23 ? 6.367 -22.159 0.566 1.00 1.21 23 ILE A C 12
ATOM 9854 O O . ILE A 1 23 ? 5.316 -21.611 0.899 1.00 3.43 23 ILE A O 12
ATOM 9870 N N . LYS A 1 24 ? 6.468 -22.934 -0.508 1.00 63.12 24 LYS A N 12
ATOM 9871 C CA . LYS A 1 24 ? 5.326 -23.193 -1.376 1.00 55.41 24 LYS A CA 12
ATOM 9872 C C . LYS A 1 24 ? 4.107 -23.611 -0.560 1.00 75.45 24 LYS A C 12
ATOM 9873 O O . LYS A 1 24 ? 2.977 -23.246 -0.883 1.00 60.01 24 LYS A O 12
ATOM 9892 N N . ASN A 1 25 ? 4.344 -24.379 0.498 1.00 11.24 25 ASN A N 12
ATOM 9893 C CA . ASN A 1 25 ? 3.265 -24.846 1.361 1.00 73.21 25 ASN A CA 12
ATOM 9894 C C . ASN A 1 25 ? 2.445 -23.673 1.891 1.00 62.51 25 ASN A C 12
ATOM 9895 O O . ASN A 1 25 ? 1.228 -23.620 1.709 1.00 41.31 25 ASN A O 12
ATOM 9906 N N . LEU A 1 26 ? 3.120 -22.736 2.547 1.00 41.24 26 LEU A N 12
ATOM 9907 C CA . LEU A 1 26 ? 2.455 -21.562 3.103 1.00 63.50 26 LEU A CA 12
ATOM 9908 C C . LEU A 1 26 ? 2.005 -20.615 1.995 1.00 32.54 26 LEU A C 12
ATOM 9909 O O . LEU A 1 26 ? 0.852 -20.183 1.963 1.00 23.43 26 LEU A O 12
ATOM 9925 N N . LYS A 1 27 ? 2.921 -20.298 1.087 1.00 52.22 27 LYS A N 12
ATOM 9926 C CA . LYS A 1 27 ? 2.618 -19.405 -0.026 1.00 4.04 27 LYS A CA 12
ATOM 9927 C C . LYS A 1 27 ? 1.377 -19.874 -0.778 1.00 12.35 27 LYS A C 12
ATOM 9928 O O . LYS A 1 27 ? 0.634 -19.064 -1.332 1.00 64.44 27 LYS A O 12
ATOM 9947 N N . GLU A 1 28 ? 1.158 -21.185 -0.790 1.00 12.11 28 GLU A N 12
ATOM 9948 C CA . GLU A 1 28 ? 0.005 -21.760 -1.474 1.00 1.34 28 GLU A CA 12
ATOM 9949 C C . GLU A 1 28 ? -1.283 -21.463 -0.712 1.00 12.25 28 GLU A C 12
ATOM 9950 O O . GLU A 1 28 ? -2.238 -20.925 -1.272 1.00 64.31 28 GLU A O 12
ATOM 9962 N N . GLU A 1 29 ? -1.301 -21.818 0.569 1.00 14.14 29 GLU A N 12
ATOM 9963 C CA . GLU A 1 29 ? -2.473 -21.591 1.408 1.00 43.22 29 GLU A CA 12
ATOM 9964 C C . GLU A 1 29 ? -2.927 -20.136 1.325 1.00 32.51 29 GLU A C 12
ATOM 9965 O O . GLU A 1 29 ? -4.122 -19.843 1.380 1.00 23.55 29 GLU A O 12
ATOM 9977 N N . VAL A 1 30 ? -1.965 -19.229 1.193 1.00 53.41 30 VAL A N 12
ATOM 9978 C CA . VAL A 1 30 ? -2.265 -17.805 1.102 1.00 13.40 30 VAL A CA 12
ATOM 9979 C C . VAL A 1 30 ? -2.570 -17.398 -0.335 1.00 54.12 30 VAL A C 12
ATOM 9980 O O . VAL A 1 30 ? -3.376 -16.500 -0.581 1.00 2.43 30 VAL A O 12
ATOM 9993 N N . LYS A 1 31 ? -1.922 -18.065 -1.283 1.00 63.35 31 LYS A N 12
ATOM 9994 C CA . LYS A 1 31 ? -2.124 -17.776 -2.698 1.00 43.12 31 LYS A CA 12
ATOM 9995 C C . LYS A 1 31 ? -3.594 -17.919 -3.078 1.00 61.54 31 LYS A C 12
ATOM 9996 O O . LYS A 1 31 ? -4.052 -17.330 -4.058 1.00 25.20 31 LYS A O 12
ATOM 10015 N N . ILE A 1 32 ? -4.328 -18.704 -2.297 1.00 74.22 32 ILE A N 12
ATOM 10016 C CA . ILE A 1 32 ? -5.747 -18.922 -2.551 1.00 50.04 32 ILE A CA 12
ATOM 10017 C C . ILE A 1 32 ? -6.489 -17.598 -2.699 1.00 2.23 32 ILE A C 12
ATOM 10018 O O . ILE A 1 32 ? -7.448 -17.492 -3.465 1.00 25.51 32 ILE A O 12
ATOM 10034 N N . LEU A 1 33 ? -6.038 -16.589 -1.962 1.00 13.43 33 LEU A N 12
ATOM 10035 C CA . LEU A 1 33 ? -6.658 -15.269 -2.011 1.00 42.21 33 LEU A CA 12
ATOM 10036 C C . LEU A 1 33 ? -6.072 -14.435 -3.146 1.00 54.31 33 LEU A C 12
ATOM 10037 O O . LEU A 1 33 ? -6.757 -13.593 -3.727 1.00 33.30 33 LEU A O 12
ATOM 10053 N N . GLN A 1 34 ? -4.803 -14.676 -3.457 1.00 61.00 34 GLN A N 12
ATOM 10054 C CA . GLN A 1 34 ? -4.127 -13.948 -4.524 1.00 5.32 34 GLN A CA 12
ATOM 10055 C C . GLN A 1 34 ? -4.585 -14.438 -5.893 1.00 51.33 34 GLN A C 12
ATOM 10056 O O . GLN A 1 34 ? -4.479 -13.720 -6.888 1.00 11.23 34 GLN A O 12
ATOM 10070 N N . ARG A 1 35 ? -5.095 -15.664 -5.937 1.00 65.52 35 ARG A N 12
ATOM 10071 C CA . ARG A 1 35 ? -5.568 -16.251 -7.185 1.00 42.02 35 ARG A CA 12
ATOM 10072 C C . ARG A 1 35 ? -6.946 -15.709 -7.552 1.00 50.35 35 ARG A C 12
ATOM 10073 O O . ARG A 1 35 ? -7.138 -15.150 -8.633 1.00 31.32 35 ARG A O 12
ATOM 10094 N N . LYS A 1 36 ? -7.903 -15.878 -6.646 1.00 51.45 36 LYS A N 12
ATOM 10095 C CA . LYS A 1 36 ? -9.264 -15.405 -6.873 1.00 62.21 36 LYS A CA 12
ATOM 10096 C C . LYS A 1 36 ? -9.269 -13.935 -7.280 1.00 62.22 36 LYS A C 12
ATOM 10097 O O . LYS A 1 36 ? -10.101 -13.506 -8.080 1.00 62.00 36 LYS A O 12
ATOM 10116 N N . ILE A 1 37 ? -8.335 -13.169 -6.726 1.00 62.52 37 ILE A N 12
ATOM 10117 C CA . ILE A 1 37 ? -8.231 -11.749 -7.034 1.00 41.43 37 ILE A CA 12
ATOM 10118 C C . ILE A 1 37 ? -7.381 -11.517 -8.279 1.00 53.22 37 ILE A C 12
ATOM 10119 O O . ILE A 1 37 ? -7.502 -10.487 -8.943 1.00 11.23 37 ILE A O 12
ATOM 10135 N N . ASP A 1 38 ? -6.523 -12.482 -8.591 1.00 53.32 38 ASP A N 12
ATOM 10136 C CA . ASP A 1 38 ? -5.655 -12.385 -9.759 1.00 1.33 38 ASP A CA 12
ATOM 10137 C C . ASP A 1 38 ? -6.473 -12.176 -11.029 1.00 34.01 38 ASP A C 12
ATOM 10138 O O . ASP A 1 38 ? -6.084 -11.410 -11.910 1.00 13.33 38 ASP A O 12
ATOM 10147 N N . GLN A 1 39 ? -7.607 -12.864 -11.116 1.00 15.43 39 GLN A N 12
ATOM 10148 C CA . GLN A 1 39 ? -8.479 -12.754 -12.279 1.00 74.44 39 GLN A CA 12
ATOM 10149 C C . GLN A 1 39 ? -8.981 -11.324 -12.452 1.00 23.44 39 GLN A C 12
ATOM 10150 O O . GLN A 1 39 ? -9.389 -10.928 -13.543 1.00 12.24 39 GLN A O 12
ATOM 10164 N N . GLN A 1 40 ? -8.947 -10.556 -11.368 1.00 23.04 40 GLN A N 12
ATOM 10165 C CA . GLN A 1 40 ? -9.399 -9.170 -11.400 1.00 30.24 40 GLN A CA 12
ATOM 10166 C C . GLN A 1 40 ? -8.553 -8.344 -12.363 1.00 14.32 40 GLN A C 12
ATOM 10167 O O . GLN A 1 40 ? -9.083 -7.672 -13.249 1.00 64.52 40 GLN A O 12
ATOM 10181 N N . ILE A 1 41 ? -7.238 -8.397 -12.183 1.00 30.13 41 ILE A N 12
ATOM 10182 C CA . ILE A 1 41 ? -6.320 -7.654 -13.037 1.00 2.25 41 ILE A CA 12
ATOM 10183 C C . ILE A 1 41 ? -5.100 -8.495 -13.396 1.00 31.41 41 ILE A C 12
ATOM 10184 O O . ILE A 1 41 ? -4.594 -8.427 -14.516 1.00 11.14 41 ILE A O 12
ATOM 10200 N N . ALA A 1 42 ? -4.634 -9.291 -12.439 1.00 2.34 42 ALA A N 12
ATOM 10201 C CA . ALA A 1 42 ? -3.476 -10.149 -12.655 1.00 62.12 42 ALA A CA 12
ATOM 10202 C C . ALA A 1 42 ? -3.630 -10.967 -13.933 1.00 50.10 42 ALA A C 12
ATOM 10203 O O . ALA A 1 42 ? -2.646 -11.293 -14.597 1.00 4.51 42 ALA A O 12
ATOM 10210 N N . LYS A 1 43 ? -4.872 -11.297 -14.272 1.00 45.04 43 LYS A N 12
ATOM 10211 C CA . LYS A 1 43 ? -5.156 -12.077 -15.471 1.00 42.32 43 LYS A CA 12
ATOM 10212 C C . LYS A 1 43 ? -4.982 -11.228 -16.726 1.00 53.44 43 LYS A C 12
ATOM 10213 O O . LYS A 1 43 ? -4.561 -11.726 -17.770 1.00 3.34 43 LYS A O 12
ATOM 10232 N N . GLU A 1 44 ? -5.309 -9.944 -16.617 1.00 1.42 44 GLU A N 12
ATOM 10233 C CA . GLU A 1 44 ? -5.188 -9.026 -17.744 1.00 21.41 44 GLU A CA 12
ATOM 10234 C C . GLU A 1 44 ? -3.749 -8.542 -17.899 1.00 72.12 44 GLU A C 12
ATOM 10235 O O . GLU A 1 44 ? -3.139 -8.704 -18.956 1.00 54.44 44 GLU A O 12
ATOM 10247 N N . ARG A 1 45 ? -3.214 -7.947 -16.838 1.00 64.23 45 ARG A N 12
ATOM 10248 C CA . ARG A 1 45 ? -1.848 -7.437 -16.856 1.00 62.45 45 ARG A CA 12
ATOM 10249 C C . ARG A 1 45 ? -0.844 -8.566 -16.639 1.00 45.50 45 ARG A C 12
ATOM 10250 O O . ARG A 1 45 ? -0.152 -8.608 -15.621 1.00 52.13 45 ARG A O 12
ATOM 10271 N N . VAL A 1 46 ? -0.769 -9.479 -17.602 1.00 51.53 46 VAL A N 12
ATOM 10272 C CA . VAL A 1 46 ? 0.150 -10.607 -17.517 1.00 5.32 46 VAL A CA 12
ATOM 10273 C C . VAL A 1 46 ? 1.090 -10.642 -18.717 1.00 71.11 46 VAL A C 12
ATOM 10274 O O . VAL A 1 46 ? 0.650 -10.791 -19.858 1.00 24.33 46 VAL A O 12
ATOM 10287 N N . ILE A 1 47 ? 2.385 -10.505 -18.452 1.00 54.42 47 ILE A N 12
ATOM 10288 C CA . ILE A 1 47 ? 3.386 -10.523 -19.511 1.00 5.42 47 ILE A CA 12
ATOM 10289 C C . ILE A 1 47 ? 4.062 -11.886 -19.605 1.00 71.54 47 ILE A C 12
ATOM 10290 O O . ILE A 1 47 ? 4.275 -12.558 -18.596 1.00 11.24 47 ILE A O 12
ATOM 10306 N N . LYS A 1 48 ? 4.399 -12.290 -20.826 1.00 34.44 48 LYS A N 12
ATOM 10307 C CA . LYS A 1 48 ? 5.053 -13.573 -21.054 1.00 63.00 48 LYS A CA 12
ATOM 10308 C C . LYS A 1 48 ? 6.197 -13.430 -22.052 1.00 45.45 48 LYS A C 12
ATOM 10309 O O . LYS A 1 48 ? 5.976 -13.114 -23.221 1.00 65.33 48 LYS A O 12
ATOM 10328 N N . GLN A 1 49 ? 7.419 -13.665 -21.584 1.00 12.42 49 GLN A N 12
ATOM 10329 C CA . GLN A 1 49 ? 8.597 -13.562 -22.437 1.00 53.00 49 GLN A CA 12
ATOM 10330 C C . GLN A 1 49 ? 9.182 -14.941 -22.726 1.00 14.43 49 GLN A C 12
ATOM 10331 O O . GLN A 1 49 ? 8.870 -15.915 -22.040 1.00 13.10 49 GLN A O 12
ATOM 10345 N N . GLY A 1 1 ? -2.369 -20.986 -6.467 1.00 44.23 1 GLY A N 13
ATOM 10346 C CA . GLY A 1 1 ? -1.472 -20.088 -5.763 1.00 11.01 1 GLY A CA 13
ATOM 10347 C C . GLY A 1 1 ? -0.293 -19.661 -6.614 1.00 2.30 1 GLY A C 13
ATOM 10348 O O . GLY A 1 1 ? 0.613 -20.453 -6.875 1.00 14.13 1 GLY A O 13
ATOM 10352 N N . SER A 1 2 ? -0.304 -18.405 -7.050 1.00 24.02 2 SER A N 13
ATOM 10353 C CA . SER A 1 2 ? 0.771 -17.875 -7.881 1.00 72.34 2 SER A CA 13
ATOM 10354 C C . SER A 1 2 ? 1.146 -16.462 -7.448 1.00 44.51 2 SER A C 13
ATOM 10355 O O . SER A 1 2 ? 0.322 -15.549 -7.488 1.00 11.12 2 SER A O 13
ATOM 10363 N N . MET A 1 3 ? 2.398 -16.289 -7.034 1.00 75.12 3 MET A N 13
ATOM 10364 C CA . MET A 1 3 ? 2.884 -14.987 -6.594 1.00 51.43 3 MET A CA 13
ATOM 10365 C C . MET A 1 3 ? 3.071 -14.047 -7.781 1.00 44.02 3 MET A C 13
ATOM 10366 O O . MET A 1 3 ? 3.380 -14.484 -8.890 1.00 23.41 3 MET A O 13
ATOM 10380 N N . LYS A 1 4 ? 2.882 -12.754 -7.542 1.00 3.20 4 LYS A N 13
ATOM 10381 C CA . LYS A 1 4 ? 3.031 -11.751 -8.590 1.00 64.44 4 LYS A CA 13
ATOM 10382 C C . LYS A 1 4 ? 4.451 -11.194 -8.612 1.00 50.21 4 LYS A C 13
ATOM 10383 O O . LYS A 1 4 ? 4.845 -10.440 -7.724 1.00 0.42 4 LYS A O 13
ATOM 10402 N N . ASN A 1 5 ? 5.214 -11.569 -9.634 1.00 32.23 5 ASN A N 13
ATOM 10403 C CA . ASN A 1 5 ? 6.590 -11.105 -9.771 1.00 74.42 5 ASN A CA 13
ATOM 10404 C C . ASN A 1 5 ? 6.688 -9.997 -10.815 1.00 63.00 5 ASN A C 13
ATOM 10405 O O . ASN A 1 5 ? 5.746 -9.756 -11.570 1.00 43.43 5 ASN A O 13
ATOM 10416 N N . TYR A 1 6 ? 7.835 -9.327 -10.852 1.00 14.14 6 TYR A N 13
ATOM 10417 C CA . TYR A 1 6 ? 8.056 -8.243 -11.801 1.00 42.12 6 TYR A CA 13
ATOM 10418 C C . TYR A 1 6 ? 8.838 -8.734 -13.016 1.00 32.11 6 TYR A C 13
ATOM 10419 O O . TYR A 1 6 ? 9.958 -9.228 -12.888 1.00 12.20 6 TYR A O 13
ATOM 10437 N N . GLN A 1 7 ? 8.238 -8.594 -14.194 1.00 10.34 7 GLN A N 13
ATOM 10438 C CA . GLN A 1 7 ? 8.877 -9.023 -15.432 1.00 2.11 7 GLN A CA 13
ATOM 10439 C C . GLN A 1 7 ? 9.103 -10.531 -15.434 1.00 32.34 7 GLN A C 13
ATOM 10440 O O . GLN A 1 7 ? 9.101 -11.185 -14.390 1.00 72.03 7 GLN A O 13
ATOM 10454 N N . PRO A 1 8 ? 9.302 -11.099 -16.632 1.00 53.05 8 PRO A N 13
ATOM 10455 C CA . PRO A 1 8 ? 9.533 -12.537 -16.799 1.00 13.01 8 PRO A CA 13
ATOM 10456 C C . PRO A 1 8 ? 10.890 -12.972 -16.258 1.00 63.52 8 PRO A C 13
ATOM 10457 O O . PRO A 1 8 ? 11.796 -13.304 -17.022 1.00 52.32 8 PRO A O 13
ATOM 10468 N N . ASN A 1 9 ? 11.024 -12.970 -14.936 1.00 0.22 9 ASN A N 13
ATOM 10469 C CA . ASN A 1 9 ? 12.272 -13.365 -14.293 1.00 41.20 9 ASN A CA 13
ATOM 10470 C C . ASN A 1 9 ? 12.332 -14.878 -14.105 1.00 42.34 9 ASN A C 13
ATOM 10471 O O . ASN A 1 9 ? 12.328 -15.376 -12.979 1.00 40.34 9 ASN A O 13
ATOM 10482 N N . LYS A 1 10 ? 12.389 -15.604 -15.216 1.00 72.33 10 LYS A N 13
ATOM 10483 C CA . LYS A 1 10 ? 12.452 -17.061 -15.176 1.00 51.54 10 LYS A CA 13
ATOM 10484 C C . LYS A 1 10 ? 13.757 -17.531 -14.542 1.00 35.34 10 LYS A C 13
ATOM 10485 O O . LYS A 1 10 ? 13.748 -18.308 -13.587 1.00 22.25 10 LYS A O 13
ATOM 10504 N N . ASP A 1 11 ? 14.875 -17.055 -15.077 1.00 21.20 11 ASP A N 13
ATOM 10505 C CA . ASP A 1 11 ? 16.188 -17.426 -14.561 1.00 12.41 11 ASP A CA 13
ATOM 10506 C C . ASP A 1 11 ? 16.399 -16.863 -13.159 1.00 31.24 11 ASP A C 13
ATOM 10507 O O . ASP A 1 11 ? 17.044 -17.490 -12.317 1.00 44.04 11 ASP A O 13
ATOM 10516 N N . LEU A 1 12 ? 15.852 -15.678 -12.914 1.00 11.31 12 LEU A N 13
ATOM 10517 C CA . LEU A 1 12 ? 15.981 -15.029 -11.613 1.00 71.34 12 LEU A CA 13
ATOM 10518 C C . LEU A 1 12 ? 15.182 -15.777 -10.551 1.00 23.24 12 LEU A C 13
ATOM 10519 O O . LEU A 1 12 ? 15.712 -16.134 -9.497 1.00 51.22 12 LEU A O 13
ATOM 10535 N N . LEU A 1 13 ? 13.906 -16.014 -10.834 1.00 42.42 13 LEU A N 13
ATOM 10536 C CA . LEU A 1 13 ? 13.034 -16.722 -9.904 1.00 1.24 13 LEU A CA 13
ATOM 10537 C C . LEU A 1 13 ? 13.435 -18.189 -9.790 1.00 64.04 13 LEU A C 13
ATOM 10538 O O . LEU A 1 13 ? 13.287 -18.803 -8.734 1.00 54.24 13 LEU A O 13
ATOM 10554 N N . GLU A 1 14 ? 13.947 -18.744 -10.885 1.00 54.41 14 GLU A N 13
ATOM 10555 C CA . GLU A 1 14 ? 14.371 -20.139 -10.907 1.00 53.42 14 GLU A CA 13
ATOM 10556 C C . GLU A 1 14 ? 15.294 -20.445 -9.731 1.00 72.34 14 GLU A C 13
ATOM 10557 O O . GLU A 1 14 ? 15.068 -21.397 -8.983 1.00 40.04 14 GLU A O 13
ATOM 10569 N N . ILE A 1 15 ? 16.334 -19.633 -9.576 1.00 13.11 15 ILE A N 13
ATOM 10570 C CA . ILE A 1 15 ? 17.291 -19.817 -8.492 1.00 15.33 15 ILE A CA 13
ATOM 10571 C C . ILE A 1 15 ? 16.593 -19.808 -7.136 1.00 21.13 15 ILE A C 13
ATOM 10572 O O . ILE A 1 15 ? 16.608 -20.804 -6.411 1.00 60.11 15 ILE A O 13
ATOM 10588 N N . LEU A 1 16 ? 15.981 -18.678 -6.799 1.00 30.33 16 LEU A N 13
ATOM 10589 C CA . LEU A 1 16 ? 15.275 -18.540 -5.530 1.00 1.44 16 LEU A CA 13
ATOM 10590 C C . LEU A 1 16 ? 14.285 -19.683 -5.329 1.00 44.23 16 LEU A C 13
ATOM 10591 O O . LEU A 1 16 ? 14.028 -20.103 -4.202 1.00 4.13 16 LEU A O 13
ATOM 10607 N N . GLU A 1 17 ? 13.735 -20.182 -6.432 1.00 21.55 17 GLU A N 13
ATOM 10608 C CA . GLU A 1 17 ? 12.775 -21.278 -6.376 1.00 33.31 17 GLU A CA 13
ATOM 10609 C C . GLU A 1 17 ? 13.308 -22.427 -5.524 1.00 44.34 17 GLU A C 13
ATOM 10610 O O . GLU A 1 17 ? 12.544 -23.134 -4.868 1.00 3.24 17 GLU A O 13
ATOM 10622 N N . SER A 1 18 ? 14.625 -22.606 -5.542 1.00 24.12 18 SER A N 13
ATOM 10623 C CA . SER A 1 18 ? 15.262 -23.671 -4.775 1.00 50.14 18 SER A CA 13
ATOM 10624 C C . SER A 1 18 ? 14.801 -23.644 -3.321 1.00 51.13 18 SER A C 13
ATOM 10625 O O . SER A 1 18 ? 14.245 -24.619 -2.818 1.00 35.40 18 SER A O 13
ATOM 10633 N N . GLN A 1 19 ? 15.037 -22.520 -2.653 1.00 50.40 19 GLN A N 13
ATOM 10634 C CA . GLN A 1 19 ? 14.647 -22.365 -1.257 1.00 32.24 19 GLN A CA 13
ATOM 10635 C C . GLN A 1 19 ? 13.166 -22.020 -1.140 1.00 72.01 19 GLN A C 13
ATOM 10636 O O . GLN A 1 19 ? 12.491 -22.442 -0.201 1.00 73.42 19 GLN A O 13
ATOM 10650 N N . LYS A 1 20 ? 12.666 -21.249 -2.100 1.00 31.11 20 LYS A N 13
ATOM 10651 C CA . LYS A 1 20 ? 11.264 -20.847 -2.107 1.00 4.13 20 LYS A CA 13
ATOM 10652 C C . LYS A 1 20 ? 10.350 -22.062 -2.230 1.00 3.22 20 LYS A C 13
ATOM 10653 O O . LYS A 1 20 ? 9.154 -21.981 -1.948 1.00 24.32 20 LYS A O 13
ATOM 10672 N N . ILE A 1 21 ? 10.921 -23.186 -2.651 1.00 12.52 21 ILE A N 13
ATOM 10673 C CA . ILE A 1 21 ? 10.157 -24.417 -2.808 1.00 61.00 21 ILE A CA 13
ATOM 10674 C C . ILE A 1 21 ? 9.307 -24.698 -1.574 1.00 21.24 21 ILE A C 13
ATOM 10675 O O . ILE A 1 21 ? 8.220 -25.267 -1.671 1.00 73.31 21 ILE A O 13
ATOM 10691 N N . LYS A 1 22 ? 9.809 -24.294 -0.412 1.00 1.22 22 LYS A N 13
ATOM 10692 C CA . LYS A 1 22 ? 9.096 -24.498 0.843 1.00 33.53 22 LYS A CA 13
ATOM 10693 C C . LYS A 1 22 ? 8.123 -23.354 1.109 1.00 2.23 22 LYS A C 13
ATOM 10694 O O . LYS A 1 22 ? 6.924 -23.573 1.279 1.00 35.20 22 LYS A O 13
ATOM 10713 N N . ILE A 1 23 ? 8.648 -22.134 1.143 1.00 51.53 23 ILE A N 13
ATOM 10714 C CA . ILE A 1 23 ? 7.825 -20.955 1.385 1.00 20.13 23 ILE A CA 13
ATOM 10715 C C . ILE A 1 23 ? 6.616 -20.928 0.456 1.00 21.13 23 ILE A C 13
ATOM 10716 O O . ILE A 1 23 ? 5.556 -20.413 0.813 1.00 21.40 23 ILE A O 13
ATOM 10732 N N . LYS A 1 24 ? 6.782 -21.488 -0.737 1.00 53.55 24 LYS A N 13
ATOM 10733 C CA . LYS A 1 24 ? 5.704 -21.531 -1.719 1.00 31.45 24 LYS A CA 13
ATOM 10734 C C . LYS A 1 24 ? 4.422 -22.074 -1.095 1.00 10.44 24 LYS A C 13
ATOM 10735 O O . LYS A 1 24 ? 3.320 -21.694 -1.489 1.00 62.30 24 LYS A O 13
ATOM 10754 N N . ASN A 1 25 ? 4.574 -22.962 -0.118 1.00 4.12 25 ASN A N 13
ATOM 10755 C CA . ASN A 1 25 ? 3.428 -23.555 0.561 1.00 22.33 25 ASN A CA 13
ATOM 10756 C C . ASN A 1 25 ? 2.721 -22.525 1.437 1.00 64.11 25 ASN A C 13
ATOM 10757 O O . ASN A 1 25 ? 1.492 -22.483 1.496 1.00 32.21 25 ASN A O 13
ATOM 10768 N N . LEU A 1 26 ? 3.506 -21.695 2.115 1.00 63.20 26 LEU A N 13
ATOM 10769 C CA . LEU A 1 26 ? 2.957 -20.663 2.988 1.00 75.54 26 LEU A CA 13
ATOM 10770 C C . LEU A 1 26 ? 2.473 -19.465 2.177 1.00 60.42 26 LEU A C 13
ATOM 10771 O O . LEU A 1 26 ? 1.571 -18.741 2.597 1.00 55.21 26 LEU A O 13
ATOM 10787 N N . LYS A 1 27 ? 3.078 -19.263 1.011 1.00 30.42 27 LYS A N 13
ATOM 10788 C CA . LYS A 1 27 ? 2.708 -18.156 0.138 1.00 11.33 27 LYS A CA 13
ATOM 10789 C C . LYS A 1 27 ? 1.492 -18.514 -0.710 1.00 30.21 27 LYS A C 13
ATOM 10790 O O . LYS A 1 27 ? 0.638 -17.669 -0.975 1.00 1.35 27 LYS A O 13
ATOM 10809 N N . GLU A 1 28 ? 1.420 -19.773 -1.132 1.00 4.14 28 GLU A N 13
ATOM 10810 C CA . GLU A 1 28 ? 0.308 -20.242 -1.949 1.00 52.23 28 GLU A CA 13
ATOM 10811 C C . GLU A 1 28 ? -0.966 -20.360 -1.118 1.00 14.10 28 GLU A C 13
ATOM 10812 O O . GLU A 1 28 ? -2.074 -20.239 -1.641 1.00 63.50 28 GLU A O 13
ATOM 10824 N N . GLU A 1 29 ? -0.800 -20.597 0.179 1.00 2.25 29 GLU A N 13
ATOM 10825 C CA . GLU A 1 29 ? -1.936 -20.733 1.083 1.00 55.34 29 GLU A CA 13
ATOM 10826 C C . GLU A 1 29 ? -2.730 -19.431 1.159 1.00 65.23 29 GLU A C 13
ATOM 10827 O O . GLU A 1 29 ? -3.950 -19.424 0.998 1.00 70.43 29 GLU A O 13
ATOM 10839 N N . VAL A 1 30 ? -2.027 -18.330 1.406 1.00 64.40 30 VAL A N 13
ATOM 10840 C CA . VAL A 1 30 ? -2.664 -17.022 1.503 1.00 25.42 30 VAL A CA 13
ATOM 10841 C C . VAL A 1 30 ? -2.945 -16.444 0.121 1.00 20.10 30 VAL A C 13
ATOM 10842 O O . VAL A 1 30 ? -3.922 -15.721 -0.075 1.00 0.13 30 VAL A O 13
ATOM 10855 N N . LYS A 1 31 ? -2.082 -16.768 -0.836 1.00 54.34 31 LYS A N 13
ATOM 10856 C CA . LYS A 1 31 ? -2.238 -16.283 -2.203 1.00 3.43 31 LYS A CA 13
ATOM 10857 C C . LYS A 1 31 ? -3.608 -16.655 -2.760 1.00 63.40 31 LYS A C 13
ATOM 10858 O O . LYS A 1 31 ? -4.119 -15.998 -3.667 1.00 64.03 31 LYS A O 13
ATOM 10877 N N . ILE A 1 32 ? -4.197 -17.712 -2.211 1.00 13.12 32 ILE A N 13
ATOM 10878 C CA . ILE A 1 32 ? -5.509 -18.169 -2.652 1.00 31.30 32 ILE A CA 13
ATOM 10879 C C . ILE A 1 32 ? -6.511 -17.020 -2.682 1.00 2.23 32 ILE A C 13
ATOM 10880 O O . ILE A 1 32 ? -7.409 -16.986 -3.524 1.00 43.22 32 ILE A O 13
ATOM 10896 N N . LEU A 1 33 ? -6.350 -16.079 -1.758 1.00 51.41 33 LEU A N 13
ATOM 10897 C CA . LEU A 1 33 ? -7.239 -14.925 -1.679 1.00 13.22 33 LEU A CA 13
ATOM 10898 C C . LEU A 1 33 ? -6.764 -13.807 -2.601 1.00 54.14 33 LEU A C 13
ATOM 10899 O O . LEU A 1 33 ? -7.511 -13.339 -3.460 1.00 75.43 33 LEU A O 13
ATOM 10915 N N . GLN A 1 34 ? -5.517 -13.385 -2.418 1.00 73.33 34 GLN A N 13
ATOM 10916 C CA . GLN A 1 34 ? -4.943 -12.323 -3.236 1.00 23.33 34 GLN A CA 13
ATOM 10917 C C . GLN A 1 34 ? -5.132 -12.616 -4.720 1.00 70.24 34 GLN A C 13
ATOM 10918 O O . GLN A 1 34 ? -5.271 -11.700 -5.531 1.00 20.00 34 GLN A O 13
ATOM 10932 N N . ARG A 1 35 ? -5.136 -13.898 -5.070 1.00 31.53 35 ARG A N 13
ATOM 10933 C CA . ARG A 1 35 ? -5.307 -14.312 -6.457 1.00 43.23 35 ARG A CA 13
ATOM 10934 C C . ARG A 1 35 ? -6.517 -13.625 -7.084 1.00 63.32 35 ARG A C 13
ATOM 10935 O O . ARG A 1 35 ? -6.508 -13.287 -8.268 1.00 75.21 35 ARG A O 13
ATOM 10956 N N . LYS A 1 36 ? -7.557 -13.423 -6.282 1.00 43.34 36 LYS A N 13
ATOM 10957 C CA . LYS A 1 36 ? -8.775 -12.776 -6.757 1.00 25.33 36 LYS A CA 13
ATOM 10958 C C . LYS A 1 36 ? -8.489 -11.352 -7.222 1.00 3.01 36 LYS A C 13
ATOM 10959 O O . LYS A 1 36 ? -8.680 -11.022 -8.393 1.00 4.33 36 LYS A O 13
ATOM 10978 N N . ILE A 1 37 ? -8.030 -10.514 -6.299 1.00 5.12 37 ILE A N 13
ATOM 10979 C CA . ILE A 1 37 ? -7.715 -9.126 -6.616 1.00 72.41 37 ILE A CA 13
ATOM 10980 C C . ILE A 1 37 ? -6.599 -9.038 -7.651 1.00 71.54 37 ILE A C 13
ATOM 10981 O O . ILE A 1 37 ? -6.536 -8.089 -8.432 1.00 51.32 37 ILE A O 13
ATOM 10997 N N . ASP A 1 38 ? -5.721 -10.036 -7.653 1.00 14.40 38 ASP A N 13
ATOM 10998 C CA . ASP A 1 38 ? -4.608 -10.073 -8.595 1.00 35.14 38 ASP A CA 13
ATOM 10999 C C . ASP A 1 38 ? -5.112 -10.235 -10.025 1.00 54.54 38 ASP A C 13
ATOM 11000 O O . ASP A 1 38 ? -4.652 -9.547 -10.936 1.00 64.33 38 ASP A O 13
ATOM 11009 N N . GLN A 1 39 ? -6.060 -11.148 -10.214 1.00 44.43 39 GLN A N 13
ATOM 11010 C CA . GLN A 1 39 ? -6.624 -11.400 -11.535 1.00 12.12 39 GLN A CA 13
ATOM 11011 C C . GLN A 1 39 ? -7.335 -10.161 -12.069 1.00 14.14 39 GLN A C 13
ATOM 11012 O O . GLN A 1 39 ? -7.531 -10.019 -13.275 1.00 53.51 39 GLN A O 13
ATOM 11026 N N . GLN A 1 40 ? -7.720 -9.268 -11.162 1.00 24.43 40 GLN A N 13
ATOM 11027 C CA . GLN A 1 40 ? -8.410 -8.042 -11.542 1.00 53.05 40 GLN A CA 13
ATOM 11028 C C . GLN A 1 40 ? -7.555 -7.207 -12.489 1.00 44.22 40 GLN A C 13
ATOM 11029 O O . GLN A 1 40 ? -7.995 -6.841 -13.579 1.00 41.24 40 GLN A O 13
ATOM 11043 N N . ILE A 1 41 ? -6.331 -6.909 -12.065 1.00 50.25 41 ILE A N 13
ATOM 11044 C CA . ILE A 1 41 ? -5.414 -6.117 -12.876 1.00 70.42 41 ILE A CA 13
ATOM 11045 C C . ILE A 1 41 ? -3.992 -6.661 -12.787 1.00 72.21 41 ILE A C 13
ATOM 11046 O O . ILE A 1 41 ? -3.246 -6.640 -13.766 1.00 34.42 41 ILE A O 13
ATOM 11062 N N . ALA A 1 42 ? -3.624 -7.149 -11.607 1.00 70.21 42 ALA A N 13
ATOM 11063 C CA . ALA A 1 42 ? -2.293 -7.703 -11.391 1.00 0.41 42 ALA A CA 13
ATOM 11064 C C . ALA A 1 42 ? -1.951 -8.741 -12.454 1.00 30.45 42 ALA A C 13
ATOM 11065 O O . ALA A 1 42 ? -0.780 -8.973 -12.757 1.00 14.50 42 ALA A O 13
ATOM 11072 N N . LYS A 1 43 ? -2.980 -9.366 -13.016 1.00 61.21 43 LYS A N 13
ATOM 11073 C CA . LYS A 1 43 ? -2.789 -10.381 -14.046 1.00 14.31 43 LYS A CA 13
ATOM 11074 C C . LYS A 1 43 ? -2.192 -9.769 -15.309 1.00 2.32 43 LYS A C 13
ATOM 11075 O O . LYS A 1 43 ? -1.411 -10.411 -16.011 1.00 13.15 43 LYS A O 13
ATOM 11094 N N . GLU A 1 44 ? -2.563 -8.524 -15.590 1.00 42.53 44 GLU A N 13
ATOM 11095 C CA . GLU A 1 44 ? -2.062 -7.826 -16.769 1.00 1.13 44 GLU A CA 13
ATOM 11096 C C . GLU A 1 44 ? -0.707 -7.184 -16.486 1.00 2.33 44 GLU A C 13
ATOM 11097 O O . GLU A 1 44 ? 0.160 -7.127 -17.359 1.00 35.24 44 GLU A O 13
ATOM 11109 N N . ARG A 1 45 ? -0.532 -6.701 -15.260 1.00 40.30 45 ARG A N 13
ATOM 11110 C CA . ARG A 1 45 ? 0.716 -6.061 -14.862 1.00 0.22 45 ARG A CA 13
ATOM 11111 C C . ARG A 1 45 ? 1.895 -7.014 -15.036 1.00 2.40 45 ARG A C 13
ATOM 11112 O O . ARG A 1 45 ? 3.000 -6.595 -15.383 1.00 15.51 45 ARG A O 13
ATOM 11133 N N . VAL A 1 46 ? 1.653 -8.298 -14.792 1.00 51.32 46 VAL A N 13
ATOM 11134 C CA . VAL A 1 46 ? 2.694 -9.310 -14.922 1.00 72.24 46 VAL A CA 13
ATOM 11135 C C . VAL A 1 46 ? 2.702 -9.913 -16.323 1.00 0.03 46 VAL A C 13
ATOM 11136 O O . VAL A 1 46 ? 1.803 -10.671 -16.688 1.00 40.13 46 VAL A O 13
ATOM 11149 N N . ILE A 1 47 ? 3.723 -9.572 -17.102 1.00 12.33 47 ILE A N 13
ATOM 11150 C CA . ILE A 1 47 ? 3.849 -10.081 -18.462 1.00 13.33 47 ILE A CA 13
ATOM 11151 C C . ILE A 1 47 ? 4.916 -11.166 -18.546 1.00 23.43 47 ILE A C 13
ATOM 11152 O O . ILE A 1 47 ? 5.941 -11.099 -17.866 1.00 70.35 47 ILE A O 13
ATOM 11168 N N . LYS A 1 48 ? 4.670 -12.167 -19.385 1.00 44.52 48 LYS A N 13
ATOM 11169 C CA . LYS A 1 48 ? 5.611 -13.266 -19.562 1.00 60.51 48 LYS A CA 13
ATOM 11170 C C . LYS A 1 48 ? 5.943 -13.467 -21.037 1.00 52.24 48 LYS A C 13
ATOM 11171 O O . LYS A 1 48 ? 5.096 -13.259 -21.906 1.00 62.52 48 LYS A O 13
ATOM 11190 N N . GLN A 1 49 ? 7.179 -13.872 -21.312 1.00 35.04 49 GLN A N 13
ATOM 11191 C CA . GLN A 1 49 ? 7.620 -14.101 -22.682 1.00 43.22 49 GLN A CA 13
ATOM 11192 C C . GLN A 1 49 ? 6.821 -15.226 -23.331 1.00 25.41 49 GLN A C 13
ATOM 11193 O O . GLN A 1 49 ? 6.895 -15.436 -24.542 1.00 63.23 49 GLN A O 13
ATOM 11207 N N . GLY A 1 1 ? 6.574 -12.305 1.477 1.00 70.14 1 GLY A N 14
ATOM 11208 C CA . GLY A 1 1 ? 6.070 -13.026 0.323 1.00 75.52 1 GLY A CA 14
ATOM 11209 C C . GLY A 1 1 ? 5.244 -12.147 -0.595 1.00 71.22 1 GLY A C 14
ATOM 11210 O O . GLY A 1 1 ? 5.674 -11.058 -0.975 1.00 61.33 1 GLY A O 14
ATOM 11214 N N . SER A 1 2 ? 4.055 -12.621 -0.954 1.00 12.30 2 SER A N 14
ATOM 11215 C CA . SER A 1 2 ? 3.169 -11.872 -1.838 1.00 60.20 2 SER A CA 14
ATOM 11216 C C . SER A 1 2 ? 3.893 -11.470 -3.119 1.00 43.21 2 SER A C 14
ATOM 11217 O O . SER A 1 2 ? 3.847 -10.312 -3.533 1.00 41.05 2 SER A O 14
ATOM 11225 N N . MET A 1 3 ? 4.562 -12.435 -3.741 1.00 70.14 3 MET A N 14
ATOM 11226 C CA . MET A 1 3 ? 5.296 -12.182 -4.976 1.00 74.42 3 MET A CA 14
ATOM 11227 C C . MET A 1 3 ? 4.360 -12.216 -6.181 1.00 3.23 3 MET A C 14
ATOM 11228 O O . MET A 1 3 ? 3.551 -13.132 -6.326 1.00 62.34 3 MET A O 14
ATOM 11242 N N . LYS A 1 4 ? 4.476 -11.211 -7.042 1.00 11.30 4 LYS A N 14
ATOM 11243 C CA . LYS A 1 4 ? 3.642 -11.125 -8.235 1.00 12.22 4 LYS A CA 14
ATOM 11244 C C . LYS A 1 4 ? 4.431 -11.518 -9.480 1.00 13.52 4 LYS A C 14
ATOM 11245 O O . LYS A 1 4 ? 5.454 -10.912 -9.794 1.00 42.41 4 LYS A O 14
ATOM 11264 N N . ASN A 1 5 ? 3.946 -12.534 -10.185 1.00 64.54 5 ASN A N 14
ATOM 11265 C CA . ASN A 1 5 ? 4.606 -13.007 -11.397 1.00 25.10 5 ASN A CA 14
ATOM 11266 C C . ASN A 1 5 ? 4.043 -12.309 -12.631 1.00 73.31 5 ASN A C 14
ATOM 11267 O O . ASN A 1 5 ? 3.279 -12.899 -13.396 1.00 12.22 5 ASN A O 14
ATOM 11278 N N . TYR A 1 6 ? 4.425 -11.051 -12.819 1.00 21.13 6 TYR A N 14
ATOM 11279 C CA . TYR A 1 6 ? 3.957 -10.272 -13.959 1.00 12.14 6 TYR A CA 14
ATOM 11280 C C . TYR A 1 6 ? 5.068 -10.089 -14.987 1.00 65.55 6 TYR A C 14
ATOM 11281 O O . TYR A 1 6 ? 4.816 -10.068 -16.192 1.00 21.42 6 TYR A O 14
ATOM 11299 N N . GLN A 1 7 ? 6.299 -9.959 -14.502 1.00 50.25 7 GLN A N 14
ATOM 11300 C CA . GLN A 1 7 ? 7.450 -9.778 -15.379 1.00 71.12 7 GLN A CA 14
ATOM 11301 C C . GLN A 1 7 ? 8.342 -11.015 -15.369 1.00 31.25 7 GLN A C 14
ATOM 11302 O O . GLN A 1 7 ? 8.326 -11.813 -14.431 1.00 65.53 7 GLN A O 14
ATOM 11316 N N . PRO A 1 8 ? 9.139 -11.180 -16.435 1.00 35.10 8 PRO A N 14
ATOM 11317 C CA . PRO A 1 8 ? 10.052 -12.318 -16.572 1.00 24.11 8 PRO A CA 14
ATOM 11318 C C . PRO A 1 8 ? 11.217 -12.248 -15.590 1.00 51.21 8 PRO A C 14
ATOM 11319 O O . PRO A 1 8 ? 12.372 -12.115 -15.992 1.00 1.25 8 PRO A O 14
ATOM 11330 N N . ASN A 1 9 ? 10.905 -12.339 -14.301 1.00 53.43 9 ASN A N 14
ATOM 11331 C CA . ASN A 1 9 ? 11.926 -12.285 -13.262 1.00 23.12 9 ASN A CA 14
ATOM 11332 C C . ASN A 1 9 ? 12.525 -13.667 -13.016 1.00 44.54 9 ASN A C 14
ATOM 11333 O O . ASN A 1 9 ? 12.521 -14.167 -11.891 1.00 45.43 9 ASN A O 14
ATOM 11344 N N . LYS A 1 10 ? 13.041 -14.279 -14.077 1.00 51.31 10 LYS A N 14
ATOM 11345 C CA . LYS A 1 10 ? 13.646 -15.602 -13.978 1.00 40.45 10 LYS A CA 14
ATOM 11346 C C . LYS A 1 10 ? 14.954 -15.545 -13.195 1.00 52.35 10 LYS A C 14
ATOM 11347 O O . LYS A 1 10 ? 15.163 -16.319 -12.261 1.00 41.23 10 LYS A O 14
ATOM 11366 N N . ASP A 1 11 ? 15.829 -14.623 -13.581 1.00 64.24 11 ASP A N 14
ATOM 11367 C CA . ASP A 1 11 ? 17.116 -14.464 -12.914 1.00 11.34 11 ASP A CA 14
ATOM 11368 C C . ASP A 1 11 ? 16.924 -14.134 -11.437 1.00 3.44 11 ASP A C 14
ATOM 11369 O O . ASP A 1 11 ? 17.714 -14.551 -10.589 1.00 1.05 11 ASP A O 14
ATOM 11378 N N . LEU A 1 12 ? 15.872 -13.381 -11.136 1.00 34.23 12 LEU A N 14
ATOM 11379 C CA . LEU A 1 12 ? 15.576 -12.994 -9.761 1.00 2.53 12 LEU A CA 14
ATOM 11380 C C . LEU A 1 12 ? 14.918 -14.141 -9.001 1.00 2.21 12 LEU A C 14
ATOM 11381 O O . LEU A 1 12 ? 15.450 -14.623 -8.000 1.00 2.42 12 LEU A O 14
ATOM 11397 N N . LEU A 1 13 ? 13.760 -14.576 -9.484 1.00 14.32 13 LEU A N 14
ATOM 11398 C CA . LEU A 1 13 ? 13.029 -15.669 -8.852 1.00 2.14 13 LEU A CA 14
ATOM 11399 C C . LEU A 1 13 ? 13.909 -16.908 -8.723 1.00 34.54 13 LEU A C 14
ATOM 11400 O O . LEU A 1 13 ? 13.744 -17.704 -7.799 1.00 35.23 13 LEU A O 14
ATOM 11416 N N . GLU A 1 14 ? 14.844 -17.064 -9.654 1.00 42.22 14 GLU A N 14
ATOM 11417 C CA . GLU A 1 14 ? 15.750 -18.206 -9.643 1.00 24.11 14 GLU A CA 14
ATOM 11418 C C . GLU A 1 14 ? 16.347 -18.414 -8.254 1.00 11.43 14 GLU A C 14
ATOM 11419 O O . GLU A 1 14 ? 16.343 -19.526 -7.725 1.00 41.30 14 GLU A O 14
ATOM 11431 N N . ILE A 1 15 ? 16.859 -17.336 -7.669 1.00 52.32 15 ILE A N 14
ATOM 11432 C CA . ILE A 1 15 ? 17.458 -17.399 -6.342 1.00 63.11 15 ILE A CA 14
ATOM 11433 C C . ILE A 1 15 ? 16.416 -17.744 -5.284 1.00 11.31 15 ILE A C 14
ATOM 11434 O O . ILE A 1 15 ? 16.716 -18.415 -4.296 1.00 64.30 15 ILE A O 14
ATOM 11450 N N . LEU A 1 16 ? 15.189 -17.281 -5.497 1.00 70.25 16 LEU A N 14
ATOM 11451 C CA . LEU A 1 16 ? 14.100 -17.542 -4.563 1.00 14.12 16 LEU A CA 14
ATOM 11452 C C . LEU A 1 16 ? 13.656 -18.999 -4.637 1.00 34.31 16 LEU A C 14
ATOM 11453 O O . LEU A 1 16 ? 13.184 -19.565 -3.651 1.00 1.30 16 LEU A O 14
ATOM 11469 N N . GLU A 1 17 ? 13.812 -19.601 -5.812 1.00 31.32 17 GLU A N 14
ATOM 11470 C CA . GLU A 1 17 ? 13.428 -20.994 -6.013 1.00 10.40 17 GLU A CA 14
ATOM 11471 C C . GLU A 1 17 ? 13.965 -21.874 -4.888 1.00 60.02 17 GLU A C 14
ATOM 11472 O O . GLU A 1 17 ? 13.323 -22.844 -4.484 1.00 43.33 17 GLU A O 14
ATOM 11484 N N . SER A 1 18 ? 15.147 -21.529 -4.387 1.00 51.14 18 SER A N 14
ATOM 11485 C CA . SER A 1 18 ? 15.773 -22.290 -3.312 1.00 43.45 18 SER A CA 14
ATOM 11486 C C . SER A 1 18 ? 14.811 -22.469 -2.142 1.00 3.00 18 SER A C 14
ATOM 11487 O O . SER A 1 18 ? 14.508 -23.592 -1.741 1.00 61.45 18 SER A O 14
ATOM 11495 N N . GLN A 1 19 ? 14.336 -21.353 -1.599 1.00 33.13 19 GLN A N 14
ATOM 11496 C CA . GLN A 1 19 ? 13.409 -21.387 -0.474 1.00 12.43 19 GLN A CA 14
ATOM 11497 C C . GLN A 1 19 ? 11.993 -21.706 -0.944 1.00 4.42 19 GLN A C 14
ATOM 11498 O O . GLN A 1 19 ? 11.184 -22.245 -0.189 1.00 71.55 19 GLN A O 14
ATOM 11512 N N . LYS A 1 20 ? 11.701 -21.368 -2.195 1.00 53.21 20 LYS A N 14
ATOM 11513 C CA . LYS A 1 20 ? 10.383 -21.618 -2.768 1.00 24.54 20 LYS A CA 14
ATOM 11514 C C . LYS A 1 20 ? 9.960 -23.067 -2.546 1.00 24.13 20 LYS A C 14
ATOM 11515 O O . LYS A 1 20 ? 8.770 -23.370 -2.461 1.00 52.34 20 LYS A O 14
ATOM 11534 N N . ILE A 1 21 ? 10.942 -23.957 -2.451 1.00 22.42 21 ILE A N 14
ATOM 11535 C CA . ILE A 1 21 ? 10.671 -25.373 -2.236 1.00 34.30 21 ILE A CA 14
ATOM 11536 C C . ILE A 1 21 ? 9.684 -25.576 -1.091 1.00 61.30 21 ILE A C 14
ATOM 11537 O O . ILE A 1 21 ? 8.627 -26.182 -1.268 1.00 15.54 21 ILE A O 14
ATOM 11553 N N . LYS A 1 22 ? 10.036 -25.065 0.084 1.00 41.34 22 LYS A N 14
ATOM 11554 C CA . LYS A 1 22 ? 9.181 -25.186 1.259 1.00 63.04 22 LYS A CA 14
ATOM 11555 C C . LYS A 1 22 ? 8.145 -24.068 1.295 1.00 12.43 22 LYS A C 14
ATOM 11556 O O . LYS A 1 22 ? 6.966 -24.310 1.557 1.00 41.34 22 LYS A O 14
ATOM 11575 N N . ILE A 1 23 ? 8.591 -22.844 1.031 1.00 63.54 23 ILE A N 14
ATOM 11576 C CA . ILE A 1 23 ? 7.701 -21.690 1.031 1.00 62.20 23 ILE A CA 14
ATOM 11577 C C . ILE A 1 23 ? 6.478 -21.939 0.155 1.00 42.23 23 ILE A C 14
ATOM 11578 O O . ILE A 1 23 ? 5.402 -21.394 0.402 1.00 41.23 23 ILE A O 14
ATOM 11594 N N . LYS A 1 24 ? 6.650 -22.767 -0.870 1.00 31.10 24 LYS A N 14
ATOM 11595 C CA . LYS A 1 24 ? 5.560 -23.092 -1.783 1.00 23.03 24 LYS A CA 14
ATOM 11596 C C . LYS A 1 24 ? 4.300 -23.470 -1.012 1.00 75.50 24 LYS A C 14
ATOM 11597 O O . LYS A 1 24 ? 3.185 -23.199 -1.456 1.00 32.11 24 LYS A O 14
ATOM 11616 N N . ASN A 1 25 ? 4.485 -24.097 0.145 1.00 34.42 25 ASN A N 14
ATOM 11617 C CA . ASN A 1 25 ? 3.361 -24.512 0.978 1.00 64.10 25 ASN A CA 14
ATOM 11618 C C . ASN A 1 25 ? 2.554 -23.304 1.444 1.00 44.04 25 ASN A C 14
ATOM 11619 O O . ASN A 1 25 ? 1.339 -23.244 1.252 1.00 41.01 25 ASN A O 14
ATOM 11630 N N . LEU A 1 26 ? 3.238 -22.343 2.056 1.00 72.25 26 LEU A N 14
ATOM 11631 C CA . LEU A 1 26 ? 2.585 -21.135 2.548 1.00 24.14 26 LEU A CA 14
ATOM 11632 C C . LEU A 1 26 ? 2.164 -20.234 1.392 1.00 14.35 26 LEU A C 14
ATOM 11633 O O . LEU A 1 26 ? 1.220 -19.452 1.513 1.00 70.05 26 LEU A O 14
ATOM 11649 N N . LYS A 1 27 ? 2.868 -20.349 0.272 1.00 73.24 27 LYS A N 14
ATOM 11650 C CA . LYS A 1 27 ? 2.565 -19.548 -0.908 1.00 64.05 27 LYS A CA 14
ATOM 11651 C C . LYS A 1 27 ? 1.310 -20.061 -1.607 1.00 44.14 27 LYS A C 14
ATOM 11652 O O . LYS A 1 27 ? 0.495 -19.277 -2.092 1.00 45.14 27 LYS A O 14
ATOM 11671 N N . GLU A 1 28 ? 1.162 -21.381 -1.653 1.00 73.24 28 GLU A N 14
ATOM 11672 C CA . GLU A 1 28 ? 0.005 -21.997 -2.293 1.00 32.13 28 GLU A CA 14
ATOM 11673 C C . GLU A 1 28 ? -1.252 -21.798 -1.451 1.00 12.12 28 GLU A C 14
ATOM 11674 O O . GLU A 1 28 ? -2.364 -21.760 -1.977 1.00 42.41 28 GLU A O 14
ATOM 11686 N N . GLU A 1 29 ? -1.066 -21.673 -0.140 1.00 52.45 29 GLU A N 14
ATOM 11687 C CA . GLU A 1 29 ? -2.185 -21.479 0.774 1.00 11.02 29 GLU A CA 14
ATOM 11688 C C . GLU A 1 29 ? -2.599 -20.011 0.824 1.00 31.04 29 GLU A C 14
ATOM 11689 O O . GLU A 1 29 ? -3.786 -19.691 0.900 1.00 25.21 29 GLU A O 14
ATOM 11701 N N . VAL A 1 30 ? -1.612 -19.122 0.782 1.00 22.03 30 VAL A N 14
ATOM 11702 C CA . VAL A 1 30 ? -1.872 -17.688 0.822 1.00 10.04 30 VAL A CA 14
ATOM 11703 C C . VAL A 1 30 ? -2.295 -17.168 -0.547 1.00 3.31 30 VAL A C 14
ATOM 11704 O O . VAL A 1 30 ? -3.050 -16.201 -0.650 1.00 40.13 30 VAL A O 14
ATOM 11717 N N . LYS A 1 31 ? -1.803 -17.816 -1.597 1.00 42.44 31 LYS A N 14
ATOM 11718 C CA . LYS A 1 31 ? -2.130 -17.421 -2.962 1.00 40.24 31 LYS A CA 14
ATOM 11719 C C . LYS A 1 31 ? -3.639 -17.286 -3.143 1.00 4.10 31 LYS A C 14
ATOM 11720 O O . LYS A 1 31 ? -4.107 -16.485 -3.952 1.00 42.43 31 LYS A O 14
ATOM 11739 N N . ILE A 1 32 ? -4.393 -18.073 -2.384 1.00 14.22 32 ILE A N 14
ATOM 11740 C CA . ILE A 1 32 ? -5.849 -18.038 -2.459 1.00 63.40 32 ILE A CA 14
ATOM 11741 C C . ILE A 1 32 ? -6.372 -16.611 -2.339 1.00 22.13 32 ILE A C 14
ATOM 11742 O O . ILE A 1 32 ? -7.374 -16.251 -2.958 1.00 44.03 32 ILE A O 14
ATOM 11758 N N . LEU A 1 33 ? -5.687 -15.801 -1.539 1.00 64.41 33 LEU A N 14
ATOM 11759 C CA . LEU A 1 33 ? -6.080 -14.411 -1.338 1.00 74.14 33 LEU A CA 14
ATOM 11760 C C . LEU A 1 33 ? -5.484 -13.515 -2.419 1.00 53.20 33 LEU A C 14
ATOM 11761 O O . LEU A 1 33 ? -6.201 -12.765 -3.081 1.00 0.43 33 LEU A O 14
ATOM 11777 N N . GLN A 1 34 ? -4.169 -13.601 -2.593 1.00 14.42 34 GLN A N 14
ATOM 11778 C CA . GLN A 1 34 ? -3.478 -12.798 -3.595 1.00 23.04 34 GLN A CA 14
ATOM 11779 C C . GLN A 1 34 ? -4.143 -12.939 -4.959 1.00 55.04 34 GLN A C 14
ATOM 11780 O O . GLN A 1 34 ? -4.177 -11.992 -5.745 1.00 52.22 34 GLN A O 14
ATOM 11794 N N . ARG A 1 35 ? -4.671 -14.127 -5.235 1.00 35.11 35 ARG A N 14
ATOM 11795 C CA . ARG A 1 35 ? -5.335 -14.392 -6.506 1.00 21.23 35 ARG A CA 14
ATOM 11796 C C . ARG A 1 35 ? -6.373 -13.317 -6.812 1.00 13.23 35 ARG A C 14
ATOM 11797 O O . ARG A 1 35 ? -6.404 -12.763 -7.911 1.00 10.43 35 ARG A O 14
ATOM 11818 N N . LYS A 1 36 ? -7.223 -13.027 -5.832 1.00 52.35 36 LYS A N 14
ATOM 11819 C CA . LYS A 1 36 ? -8.263 -12.018 -5.995 1.00 51.41 36 LYS A CA 14
ATOM 11820 C C . LYS A 1 36 ? -7.673 -10.705 -6.502 1.00 33.40 36 LYS A C 14
ATOM 11821 O O . LYS A 1 36 ? -8.305 -9.990 -7.280 1.00 51.00 36 LYS A O 14
ATOM 11840 N N . ILE A 1 37 ? -6.460 -10.397 -6.058 1.00 1.45 37 ILE A N 14
ATOM 11841 C CA . ILE A 1 37 ? -5.785 -9.172 -6.469 1.00 0.12 37 ILE A CA 14
ATOM 11842 C C . ILE A 1 37 ? -5.078 -9.357 -7.807 1.00 52.43 37 ILE A C 14
ATOM 11843 O O . ILE A 1 37 ? -4.978 -8.422 -8.602 1.00 52.23 37 ILE A O 14
ATOM 11859 N N . ASP A 1 38 ? -4.591 -10.568 -8.051 1.00 32.35 38 ASP A N 14
ATOM 11860 C CA . ASP A 1 38 ? -3.896 -10.877 -9.295 1.00 21.44 38 ASP A CA 14
ATOM 11861 C C . ASP A 1 38 ? -4.784 -10.585 -10.500 1.00 44.13 38 ASP A C 14
ATOM 11862 O O . ASP A 1 38 ? -4.381 -9.873 -11.420 1.00 74.22 38 ASP A O 14
ATOM 11871 N N . GLN A 1 39 ? -5.991 -11.140 -10.488 1.00 52.21 39 GLN A N 14
ATOM 11872 C CA . GLN A 1 39 ? -6.935 -10.939 -11.582 1.00 25.42 39 GLN A CA 14
ATOM 11873 C C . GLN A 1 39 ? -7.322 -9.469 -11.704 1.00 62.43 39 GLN A C 14
ATOM 11874 O O . GLN A 1 39 ? -7.761 -9.020 -12.763 1.00 23.24 39 GLN A O 14
ATOM 11888 N N . GLN A 1 40 ? -7.156 -8.726 -10.615 1.00 34.32 40 GLN A N 14
ATOM 11889 C CA . GLN A 1 40 ? -7.490 -7.307 -10.601 1.00 11.10 40 GLN A CA 14
ATOM 11890 C C . GLN A 1 40 ? -6.723 -6.557 -11.685 1.00 3.34 40 GLN A C 14
ATOM 11891 O O . GLN A 1 40 ? -7.316 -5.867 -12.515 1.00 32.44 40 GLN A O 14
ATOM 11905 N N . ILE A 1 41 ? -5.401 -6.695 -11.670 1.00 73.34 41 ILE A N 14
ATOM 11906 C CA . ILE A 1 41 ? -4.553 -6.031 -12.653 1.00 15.05 41 ILE A CA 14
ATOM 11907 C C . ILE A 1 41 ? -3.424 -6.947 -13.113 1.00 13.41 41 ILE A C 14
ATOM 11908 O O . ILE A 1 41 ? -3.030 -6.924 -14.278 1.00 65.32 41 ILE A O 14
ATOM 11924 N N . ALA A 1 42 ? -2.910 -7.752 -12.190 1.00 23.51 42 ALA A N 14
ATOM 11925 C CA . ALA A 1 42 ? -1.829 -8.679 -12.502 1.00 24.13 42 ALA A CA 14
ATOM 11926 C C . ALA A 1 42 ? -2.157 -9.510 -13.738 1.00 2.42 42 ALA A C 14
ATOM 11927 O O . ALA A 1 42 ? -1.266 -9.888 -14.499 1.00 52.31 42 ALA A O 14
ATOM 11934 N N . LYS A 1 43 ? -3.441 -9.791 -13.932 1.00 23.43 43 LYS A N 14
ATOM 11935 C CA . LYS A 1 43 ? -3.888 -10.577 -15.076 1.00 22.03 43 LYS A CA 14
ATOM 11936 C C . LYS A 1 43 ? -3.685 -9.808 -16.377 1.00 3.50 43 LYS A C 14
ATOM 11937 O O . LYS A 1 43 ? -3.391 -10.396 -17.417 1.00 32.32 43 LYS A O 14
ATOM 11956 N N . GLU A 1 44 ? -3.842 -8.489 -16.310 1.00 63.14 44 GLU A N 14
ATOM 11957 C CA . GLU A 1 44 ? -3.674 -7.640 -17.484 1.00 75.32 44 GLU A CA 14
ATOM 11958 C C . GLU A 1 44 ? -2.276 -7.798 -18.075 1.00 75.42 44 GLU A C 14
ATOM 11959 O O . GLU A 1 44 ? -2.119 -8.240 -19.214 1.00 4.24 44 GLU A O 14
ATOM 11971 N N . ARG A 1 45 ? -1.265 -7.434 -17.293 1.00 73.05 45 ARG A N 14
ATOM 11972 C CA . ARG A 1 45 ? 0.119 -7.533 -17.739 1.00 62.32 45 ARG A CA 14
ATOM 11973 C C . ARG A 1 45 ? 0.826 -8.703 -17.061 1.00 61.31 45 ARG A C 14
ATOM 11974 O O . ARG A 1 45 ? 1.532 -8.525 -16.069 1.00 4.12 45 ARG A O 14
ATOM 11995 N N . VAL A 1 46 ? 0.630 -9.901 -17.603 1.00 63.05 46 VAL A N 14
ATOM 11996 C CA . VAL A 1 46 ? 1.249 -11.100 -17.052 1.00 21.52 46 VAL A CA 14
ATOM 11997 C C . VAL A 1 46 ? 2.095 -11.814 -18.100 1.00 61.21 46 VAL A C 14
ATOM 11998 O O . VAL A 1 46 ? 1.576 -12.300 -19.105 1.00 72.14 46 VAL A O 14
ATOM 12011 N N . ILE A 1 47 ? 3.400 -11.874 -17.858 1.00 62.24 47 ILE A N 14
ATOM 12012 C CA . ILE A 1 47 ? 4.318 -12.530 -18.781 1.00 62.31 47 ILE A CA 14
ATOM 12013 C C . ILE A 1 47 ? 4.144 -14.045 -18.746 1.00 10.22 47 ILE A C 14
ATOM 12014 O O . ILE A 1 47 ? 3.870 -14.625 -17.695 1.00 75.33 47 ILE A O 14
ATOM 12030 N N . LYS A 1 48 ? 4.307 -14.681 -19.901 1.00 50.41 48 LYS A N 14
ATOM 12031 C CA . LYS A 1 48 ? 4.171 -16.129 -20.004 1.00 3.22 48 LYS A CA 14
ATOM 12032 C C . LYS A 1 48 ? 5.519 -16.783 -20.290 1.00 3.40 48 LYS A C 14
ATOM 12033 O O . LYS A 1 48 ? 6.239 -16.369 -21.198 1.00 51.35 48 LYS A O 14
ATOM 12052 N N . GLN A 1 49 ? 5.853 -17.806 -19.510 1.00 2.30 49 GLN A N 14
ATOM 12053 C CA . GLN A 1 49 ? 7.115 -18.516 -19.681 1.00 72.44 49 GLN A CA 14
ATOM 12054 C C . GLN A 1 49 ? 7.083 -19.387 -20.933 1.00 45.34 49 GLN A C 14
ATOM 12055 O O . GLN A 1 49 ? 7.799 -19.126 -21.901 1.00 71.24 49 GLN A O 14
ATOM 12069 N N . GLY A 1 1 ? 10.130 -3.002 1.794 1.00 65.43 1 GLY A N 15
ATOM 12070 C CA . GLY A 1 1 ? 10.426 -1.993 0.794 1.00 61.02 1 GLY A CA 15
ATOM 12071 C C . GLY A 1 1 ? 9.400 -1.964 -0.322 1.00 0.14 1 GLY A C 15
ATOM 12072 O O . GLY A 1 1 ? 8.385 -2.657 -0.259 1.00 20.52 1 GLY A O 15
ATOM 12076 N N . SER A 1 2 ? 9.663 -1.158 -1.345 1.00 44.30 2 SER A N 15
ATOM 12077 C CA . SER A 1 2 ? 8.752 -1.037 -2.477 1.00 1.51 2 SER A CA 15
ATOM 12078 C C . SER A 1 2 ? 9.296 -1.778 -3.694 1.00 43.23 2 SER A C 15
ATOM 12079 O O . SER A 1 2 ? 9.650 -1.164 -4.701 1.00 31.51 2 SER A O 15
ATOM 12087 N N . MET A 1 3 ? 9.360 -3.101 -3.593 1.00 61.45 3 MET A N 15
ATOM 12088 C CA . MET A 1 3 ? 9.860 -3.927 -4.686 1.00 60.44 3 MET A CA 15
ATOM 12089 C C . MET A 1 3 ? 8.811 -4.070 -5.784 1.00 54.12 3 MET A C 15
ATOM 12090 O O . MET A 1 3 ? 7.611 -4.098 -5.510 1.00 74.44 3 MET A O 15
ATOM 12104 N N . LYS A 1 4 ? 9.270 -4.159 -7.028 1.00 0.43 4 LYS A N 15
ATOM 12105 C CA . LYS A 1 4 ? 8.372 -4.299 -8.168 1.00 13.04 4 LYS A CA 15
ATOM 12106 C C . LYS A 1 4 ? 8.497 -5.685 -8.791 1.00 73.43 4 LYS A C 15
ATOM 12107 O O . LYS A 1 4 ? 9.484 -6.387 -8.575 1.00 12.25 4 LYS A O 15
ATOM 12126 N N . ASN A 1 5 ? 7.490 -6.073 -9.568 1.00 10.03 5 ASN A N 15
ATOM 12127 C CA . ASN A 1 5 ? 7.488 -7.376 -10.224 1.00 3.54 5 ASN A CA 15
ATOM 12128 C C . ASN A 1 5 ? 7.019 -7.256 -11.670 1.00 54.52 5 ASN A C 15
ATOM 12129 O O . ASN A 1 5 ? 5.842 -7.004 -11.933 1.00 62.41 5 ASN A O 15
ATOM 12140 N N . TYR A 1 6 ? 7.945 -7.437 -12.604 1.00 64.22 6 TYR A N 15
ATOM 12141 C CA . TYR A 1 6 ? 7.627 -7.348 -14.024 1.00 42.43 6 TYR A CA 15
ATOM 12142 C C . TYR A 1 6 ? 8.237 -8.515 -14.794 1.00 21.20 6 TYR A C 15
ATOM 12143 O O . TYR A 1 6 ? 9.384 -8.896 -14.559 1.00 15.32 6 TYR A O 15
ATOM 12161 N N . GLN A 1 7 ? 7.461 -9.078 -15.715 1.00 22.24 7 GLN A N 15
ATOM 12162 C CA . GLN A 1 7 ? 7.924 -10.202 -16.519 1.00 62.54 7 GLN A CA 15
ATOM 12163 C C . GLN A 1 7 ? 8.156 -11.435 -15.651 1.00 41.40 7 GLN A C 15
ATOM 12164 O O . GLN A 1 7 ? 8.716 -11.357 -14.557 1.00 41.23 7 GLN A O 15
ATOM 12178 N N . PRO A 1 8 ? 7.716 -12.600 -16.147 1.00 72.33 8 PRO A N 15
ATOM 12179 C CA . PRO A 1 8 ? 7.865 -13.872 -15.433 1.00 15.54 8 PRO A CA 15
ATOM 12180 C C . PRO A 1 8 ? 9.316 -14.335 -15.369 1.00 50.52 8 PRO A C 15
ATOM 12181 O O . PRO A 1 8 ? 9.695 -15.310 -16.016 1.00 51.33 8 PRO A O 15
ATOM 12192 N N . ASN A 1 9 ? 10.124 -13.628 -14.585 1.00 32.53 9 ASN A N 15
ATOM 12193 C CA . ASN A 1 9 ? 11.534 -13.968 -14.437 1.00 45.21 9 ASN A CA 15
ATOM 12194 C C . ASN A 1 9 ? 11.704 -15.242 -13.616 1.00 64.52 9 ASN A C 15
ATOM 12195 O O . ASN A 1 9 ? 11.847 -15.193 -12.394 1.00 62.23 9 ASN A O 15
ATOM 12206 N N . LYS A 1 10 ? 11.689 -16.384 -14.296 1.00 55.11 10 LYS A N 15
ATOM 12207 C CA . LYS A 1 10 ? 11.843 -17.673 -13.632 1.00 14.20 10 LYS A CA 15
ATOM 12208 C C . LYS A 1 10 ? 13.317 -18.001 -13.417 1.00 34.23 10 LYS A C 15
ATOM 12209 O O . LYS A 1 10 ? 13.688 -18.597 -12.406 1.00 22.14 10 LYS A O 15
ATOM 12228 N N . ASP A 1 11 ? 14.151 -17.608 -14.372 1.00 42.24 11 ASP A N 15
ATOM 12229 C CA . ASP A 1 11 ? 15.585 -17.858 -14.286 1.00 22.21 11 ASP A CA 15
ATOM 12230 C C . ASP A 1 11 ? 16.184 -17.171 -13.062 1.00 70.34 11 ASP A C 15
ATOM 12231 O O . ASP A 1 11 ? 16.996 -17.756 -12.344 1.00 34.22 11 ASP A O 15
ATOM 12240 N N . LEU A 1 12 ? 15.779 -15.927 -12.832 1.00 25.22 12 LEU A N 15
ATOM 12241 C CA . LEU A 1 12 ? 16.277 -15.159 -11.695 1.00 74.25 12 LEU A CA 15
ATOM 12242 C C . LEU A 1 12 ? 15.578 -15.580 -10.406 1.00 64.34 12 LEU A C 15
ATOM 12243 O O . LEU A 1 12 ? 16.229 -15.872 -9.402 1.00 10.32 12 LEU A O 15
ATOM 12259 N N . LEU A 1 13 ? 14.251 -15.612 -10.442 1.00 72.31 13 LEU A N 15
ATOM 12260 C CA . LEU A 1 13 ? 13.463 -16.000 -9.277 1.00 62.41 13 LEU A CA 15
ATOM 12261 C C . LEU A 1 13 ? 13.849 -17.397 -8.799 1.00 43.44 13 LEU A C 15
ATOM 12262 O O . LEU A 1 13 ? 13.806 -17.688 -7.605 1.00 2.44 13 LEU A O 15
ATOM 12278 N N . GLU A 1 14 ? 14.228 -18.255 -9.741 1.00 62.01 14 GLU A N 15
ATOM 12279 C CA . GLU A 1 14 ? 14.623 -19.620 -9.415 1.00 23.21 14 GLU A CA 15
ATOM 12280 C C . GLU A 1 14 ? 15.634 -19.636 -8.272 1.00 1.32 14 GLU A C 15
ATOM 12281 O O . GLU A 1 14 ? 15.534 -20.448 -7.352 1.00 12.03 14 GLU A O 15
ATOM 12293 N N . ILE A 1 15 ? 16.607 -18.733 -8.338 1.00 30.21 15 ILE A N 15
ATOM 12294 C CA . ILE A 1 15 ? 17.635 -18.643 -7.309 1.00 44.50 15 ILE A CA 15
ATOM 12295 C C . ILE A 1 15 ? 17.016 -18.558 -5.918 1.00 53.43 15 ILE A C 15
ATOM 12296 O O . ILE A 1 15 ? 17.502 -19.177 -4.971 1.00 2.51 15 ILE A O 15
ATOM 12312 N N . LEU A 1 16 ? 15.939 -17.789 -5.803 1.00 14.23 16 LEU A N 15
ATOM 12313 C CA . LEU A 1 16 ? 15.250 -17.624 -4.527 1.00 54.14 16 LEU A CA 15
ATOM 12314 C C . LEU A 1 16 ? 14.250 -18.753 -4.299 1.00 12.14 16 LEU A C 15
ATOM 12315 O O . LEU A 1 16 ? 13.992 -19.144 -3.161 1.00 74.40 16 LEU A O 15
ATOM 12331 N N . GLU A 1 17 ? 13.692 -19.273 -5.388 1.00 4.22 17 GLU A N 15
ATOM 12332 C CA . GLU A 1 17 ? 12.722 -20.358 -5.305 1.00 21.12 17 GLU A CA 15
ATOM 12333 C C . GLU A 1 17 ? 13.249 -21.493 -4.431 1.00 15.22 17 GLU A C 15
ATOM 12334 O O . GLU A 1 17 ? 12.476 -22.216 -3.802 1.00 71.11 17 GLU A O 15
ATOM 12346 N N . SER A 1 18 ? 14.569 -21.642 -4.397 1.00 71.43 18 SER A N 15
ATOM 12347 C CA . SER A 1 18 ? 15.199 -22.691 -3.604 1.00 64.45 18 SER A CA 15
ATOM 12348 C C . SER A 1 18 ? 14.661 -22.691 -2.177 1.00 20.30 18 SER A C 15
ATOM 12349 O O . SER A 1 18 ? 14.133 -23.696 -1.702 1.00 73.33 18 SER A O 15
ATOM 12357 N N . GLN A 1 19 ? 14.800 -21.557 -1.499 1.00 12.40 19 GLN A N 15
ATOM 12358 C CA . GLN A 1 19 ? 14.328 -21.425 -0.125 1.00 62.45 19 GLN A CA 15
ATOM 12359 C C . GLN A 1 19 ? 12.808 -21.313 -0.080 1.00 71.42 19 GLN A C 15
ATOM 12360 O O . GLN A 1 19 ? 12.170 -21.757 0.875 1.00 50.40 19 GLN A O 15
ATOM 12374 N N . LYS A 1 20 ? 12.232 -20.718 -1.119 1.00 44.51 20 LYS A N 15
ATOM 12375 C CA . LYS A 1 20 ? 10.787 -20.547 -1.200 1.00 35.24 20 LYS A CA 15
ATOM 12376 C C . LYS A 1 20 ? 10.071 -21.883 -1.026 1.00 12.14 20 LYS A C 15
ATOM 12377 O O . LYS A 1 20 ? 8.915 -21.928 -0.603 1.00 2.22 20 LYS A O 15
ATOM 12396 N N . ILE A 1 21 ? 10.765 -22.968 -1.353 1.00 13.22 21 ILE A N 15
ATOM 12397 C CA . ILE A 1 21 ? 10.195 -24.304 -1.230 1.00 5.02 21 ILE A CA 15
ATOM 12398 C C . ILE A 1 21 ? 9.513 -24.489 0.121 1.00 3.44 21 ILE A C 15
ATOM 12399 O O . ILE A 1 21 ? 8.503 -25.183 0.230 1.00 75.34 21 ILE A O 15
ATOM 12415 N N . LYS A 1 22 ? 10.072 -23.860 1.151 1.00 74.54 22 LYS A N 15
ATOM 12416 C CA . LYS A 1 22 ? 9.517 -23.952 2.496 1.00 55.32 22 LYS A CA 15
ATOM 12417 C C . LYS A 1 22 ? 8.213 -23.166 2.601 1.00 22.30 22 LYS A C 15
ATOM 12418 O O . LYS A 1 22 ? 7.235 -23.644 3.177 1.00 1.52 22 LYS A O 15
ATOM 12437 N N . ILE A 1 23 ? 8.207 -21.962 2.040 1.00 13.22 23 ILE A N 15
ATOM 12438 C CA . ILE A 1 23 ? 7.022 -21.113 2.069 1.00 4.54 23 ILE A CA 15
ATOM 12439 C C . ILE A 1 23 ? 5.934 -21.655 1.149 1.00 44.44 23 ILE A C 15
ATOM 12440 O O . ILE A 1 23 ? 4.746 -21.412 1.362 1.00 5.42 23 ILE A O 15
ATOM 12456 N N . LYS A 1 24 ? 6.348 -22.392 0.124 1.00 72.42 24 LYS A N 15
ATOM 12457 C CA . LYS A 1 24 ? 5.410 -22.973 -0.829 1.00 55.03 24 LYS A CA 15
ATOM 12458 C C . LYS A 1 24 ? 4.260 -23.667 -0.107 1.00 34.33 24 LYS A C 15
ATOM 12459 O O . LYS A 1 24 ? 3.127 -23.674 -0.586 1.00 72.03 24 LYS A O 15
ATOM 12478 N N . ASN A 1 25 ? 4.559 -24.249 1.050 1.00 30.31 25 ASN A N 15
ATOM 12479 C CA . ASN A 1 25 ? 3.549 -24.946 1.839 1.00 3.53 25 ASN A CA 15
ATOM 12480 C C . ASN A 1 25 ? 2.440 -23.990 2.269 1.00 42.13 25 ASN A C 15
ATOM 12481 O O . ASN A 1 25 ? 1.259 -24.244 2.028 1.00 42.52 25 ASN A O 15
ATOM 12492 N N . LEU A 1 26 ? 2.828 -22.890 2.905 1.00 21.32 26 LEU A N 15
ATOM 12493 C CA . LEU A 1 26 ? 1.867 -21.895 3.368 1.00 21.01 26 LEU A CA 15
ATOM 12494 C C . LEU A 1 26 ? 1.236 -21.158 2.191 1.00 62.52 26 LEU A C 15
ATOM 12495 O O . LEU A 1 26 ? 0.027 -20.929 2.164 1.00 72.12 26 LEU A O 15
ATOM 12511 N N . LYS A 1 27 ? 2.063 -20.792 1.217 1.00 12.34 27 LYS A N 15
ATOM 12512 C CA . LYS A 1 27 ? 1.587 -20.084 0.035 1.00 72.23 27 LYS A CA 15
ATOM 12513 C C . LYS A 1 27 ? 0.597 -20.940 -0.750 1.00 25.02 27 LYS A C 15
ATOM 12514 O O . LYS A 1 27 ? -0.321 -20.420 -1.383 1.00 3.24 27 LYS A O 15
ATOM 12533 N N . GLU A 1 28 ? 0.791 -22.254 -0.702 1.00 31.40 28 GLU A N 15
ATOM 12534 C CA . GLU A 1 28 ? -0.086 -23.181 -1.408 1.00 61.13 28 GLU A CA 15
ATOM 12535 C C . GLU A 1 28 ? -1.483 -23.184 -0.794 1.00 3.11 28 GLU A C 15
ATOM 12536 O O . GLU A 1 28 ? -2.485 -23.143 -1.507 1.00 1.13 28 GLU A O 15
ATOM 12548 N N . GLU A 1 29 ? -1.539 -23.233 0.533 1.00 30.23 29 GLU A N 15
ATOM 12549 C CA . GLU A 1 29 ? -2.813 -23.243 1.243 1.00 4.14 29 GLU A CA 15
ATOM 12550 C C . GLU A 1 29 ? -3.559 -21.928 1.039 1.00 15.11 29 GLU A C 15
ATOM 12551 O O . GLU A 1 29 ? -4.776 -21.915 0.851 1.00 50.32 29 GLU A O 15
ATOM 12563 N N . VAL A 1 30 ? -2.822 -20.823 1.078 1.00 3.23 30 VAL A N 15
ATOM 12564 C CA . VAL A 1 30 ? -3.413 -19.502 0.897 1.00 24.32 30 VAL A CA 15
ATOM 12565 C C . VAL A 1 30 ? -3.721 -19.235 -0.572 1.00 34.24 30 VAL A C 15
ATOM 12566 O O . VAL A 1 30 ? -4.599 -18.436 -0.898 1.00 13.11 30 VAL A O 15
ATOM 12579 N N . LYS A 1 31 ? -2.994 -19.910 -1.456 1.00 11.14 31 LYS A N 15
ATOM 12580 C CA . LYS A 1 31 ? -3.190 -19.748 -2.891 1.00 72.13 31 LYS A CA 15
ATOM 12581 C C . LYS A 1 31 ? -4.667 -19.866 -3.255 1.00 42.24 31 LYS A C 15
ATOM 12582 O O . LYS A 1 31 ? -5.135 -19.229 -4.199 1.00 54.23 31 LYS A O 15
ATOM 12601 N N . ILE A 1 32 ? -5.394 -20.682 -2.501 1.00 33.42 32 ILE A N 15
ATOM 12602 C CA . ILE A 1 32 ? -6.818 -20.880 -2.743 1.00 62.54 32 ILE A CA 15
ATOM 12603 C C . ILE A 1 32 ? -7.548 -19.546 -2.852 1.00 20.15 32 ILE A C 15
ATOM 12604 O O . ILE A 1 32 ? -8.507 -19.410 -3.613 1.00 64.31 32 ILE A O 15
ATOM 12620 N N . LEU A 1 33 ? -7.088 -18.563 -2.086 1.00 42.43 33 LEU A N 15
ATOM 12621 C CA . LEU A 1 33 ? -7.696 -17.237 -2.097 1.00 4.51 33 LEU A CA 15
ATOM 12622 C C . LEU A 1 33 ? -7.088 -16.368 -3.194 1.00 13.22 33 LEU A C 15
ATOM 12623 O O . LEU A 1 33 ? -7.806 -15.697 -3.936 1.00 22.45 33 LEU A O 15
ATOM 12639 N N . GLN A 1 34 ? -5.763 -16.387 -3.291 1.00 21.11 34 GLN A N 15
ATOM 12640 C CA . GLN A 1 34 ? -5.060 -15.602 -4.299 1.00 22.04 34 GLN A CA 15
ATOM 12641 C C . GLN A 1 34 ? -5.533 -15.968 -5.701 1.00 53.45 34 GLN A C 15
ATOM 12642 O O . GLN A 1 34 ? -5.531 -15.132 -6.605 1.00 54.42 34 GLN A O 15
ATOM 12656 N N . ARG A 1 35 ? -5.938 -17.221 -5.876 1.00 70.41 35 ARG A N 15
ATOM 12657 C CA . ARG A 1 35 ? -6.413 -17.698 -7.170 1.00 2.24 35 ARG A CA 15
ATOM 12658 C C . ARG A 1 35 ? -7.616 -16.885 -7.640 1.00 65.32 35 ARG A C 15
ATOM 12659 O O . ARG A 1 35 ? -7.796 -16.659 -8.837 1.00 32.21 35 ARG A O 15
ATOM 12680 N N . LYS A 1 36 ? -8.436 -16.449 -6.691 1.00 12.22 36 LYS A N 15
ATOM 12681 C CA . LYS A 1 36 ? -9.622 -15.661 -7.006 1.00 43.23 36 LYS A CA 15
ATOM 12682 C C . LYS A 1 36 ? -9.239 -14.240 -7.409 1.00 73.11 36 LYS A C 15
ATOM 12683 O O . LYS A 1 36 ? -9.493 -13.815 -8.537 1.00 32.33 36 LYS A O 15
ATOM 12702 N N . ILE A 1 37 ? -8.627 -13.512 -6.482 1.00 11.32 37 ILE A N 15
ATOM 12703 C CA . ILE A 1 37 ? -8.208 -12.140 -6.742 1.00 62.22 37 ILE A CA 15
ATOM 12704 C C . ILE A 1 37 ? -7.288 -12.068 -7.956 1.00 4.30 37 ILE A C 15
ATOM 12705 O O . ILE A 1 37 ? -7.282 -11.076 -8.685 1.00 72.05 37 ILE A O 15
ATOM 12721 N N . ASP A 1 38 ? -6.512 -13.125 -8.167 1.00 62.21 38 ASP A N 15
ATOM 12722 C CA . ASP A 1 38 ? -5.589 -13.183 -9.295 1.00 22.53 38 ASP A CA 15
ATOM 12723 C C . ASP A 1 38 ? -6.308 -12.868 -10.602 1.00 51.15 38 ASP A C 15
ATOM 12724 O O . ASP A 1 38 ? -5.829 -12.070 -11.408 1.00 30.13 38 ASP A O 15
ATOM 12733 N N . GLN A 1 39 ? -7.459 -13.500 -10.806 1.00 71.44 39 GLN A N 15
ATOM 12734 C CA . GLN A 1 39 ? -8.243 -13.288 -12.018 1.00 2.25 39 GLN A CA 15
ATOM 12735 C C . GLN A 1 39 ? -8.923 -11.923 -11.993 1.00 74.20 39 GLN A C 15
ATOM 12736 O O . GLN A 1 39 ? -9.359 -11.419 -13.027 1.00 50.44 39 GLN A O 15
ATOM 12750 N N . GLN A 1 40 ? -9.011 -11.332 -10.806 1.00 21.33 40 GLN A N 15
ATOM 12751 C CA . GLN A 1 40 ? -9.640 -10.026 -10.647 1.00 62.35 40 GLN A CA 15
ATOM 12752 C C . GLN A 1 40 ? -8.901 -8.965 -11.456 1.00 52.12 40 GLN A C 15
ATOM 12753 O O . GLN A 1 40 ? -9.511 -8.026 -11.968 1.00 42.44 40 GLN A O 15
ATOM 12767 N N . ILE A 1 41 ? -7.586 -9.121 -11.566 1.00 53.22 41 ILE A N 15
ATOM 12768 C CA . ILE A 1 41 ? -6.765 -8.176 -12.313 1.00 54.03 41 ILE A CA 15
ATOM 12769 C C . ILE A 1 41 ? -5.380 -8.750 -12.589 1.00 41.14 41 ILE A C 15
ATOM 12770 O O . ILE A 1 41 ? -4.793 -8.503 -13.643 1.00 12.14 41 ILE A O 15
ATOM 12786 N N . ALA A 1 42 ? -4.863 -9.519 -11.637 1.00 13.15 42 ALA A N 15
ATOM 12787 C CA . ALA A 1 42 ? -3.548 -10.132 -11.778 1.00 54.35 42 ALA A CA 15
ATOM 12788 C C . ALA A 1 42 ? -3.428 -10.871 -13.107 1.00 3.40 42 ALA A C 15
ATOM 12789 O O . ALA A 1 42 ? -2.335 -11.003 -13.659 1.00 20.24 42 ALA A O 15
ATOM 12796 N N . LYS A 1 43 ? -4.557 -11.351 -13.616 1.00 60.02 43 LYS A N 15
ATOM 12797 C CA . LYS A 1 43 ? -4.579 -12.077 -14.881 1.00 2.43 43 LYS A CA 15
ATOM 12798 C C . LYS A 1 43 ? -4.202 -11.160 -16.040 1.00 72.24 43 LYS A C 15
ATOM 12799 O O . LYS A 1 43 ? -3.574 -11.593 -17.006 1.00 3.13 43 LYS A O 15
ATOM 12818 N N . GLU A 1 44 ? -4.589 -9.893 -15.937 1.00 55.42 44 GLU A N 15
ATOM 12819 C CA . GLU A 1 44 ? -4.291 -8.916 -16.978 1.00 61.12 44 GLU A CA 15
ATOM 12820 C C . GLU A 1 44 ? -2.815 -8.531 -16.955 1.00 45.15 44 GLU A C 15
ATOM 12821 O O . GLU A 1 44 ? -2.206 -8.299 -18.001 1.00 35.24 44 GLU A O 15
ATOM 12833 N N . ARG A 1 45 ? -2.245 -8.464 -15.757 1.00 21.04 45 ARG A N 15
ATOM 12834 C CA . ARG A 1 45 ? -0.841 -8.105 -15.597 1.00 21.22 45 ARG A CA 15
ATOM 12835 C C . ARG A 1 45 ? 0.064 -9.283 -15.946 1.00 44.25 45 ARG A C 15
ATOM 12836 O O . ARG A 1 45 ? 0.798 -9.789 -15.097 1.00 74.42 45 ARG A O 15
ATOM 12857 N N . VAL A 1 46 ? 0.007 -9.714 -17.203 1.00 2.04 46 VAL A N 15
ATOM 12858 C CA . VAL A 1 46 ? 0.822 -10.831 -17.665 1.00 72.22 46 VAL A CA 15
ATOM 12859 C C . VAL A 1 46 ? 1.698 -10.422 -18.844 1.00 13.31 46 VAL A C 15
ATOM 12860 O O . VAL A 1 46 ? 1.194 -10.070 -19.911 1.00 65.54 46 VAL A O 15
ATOM 12873 N N . ILE A 1 47 ? 3.010 -10.470 -18.643 1.00 43.32 47 ILE A N 15
ATOM 12874 C CA . ILE A 1 47 ? 3.956 -10.105 -19.690 1.00 65.13 47 ILE A CA 15
ATOM 12875 C C . ILE A 1 47 ? 4.558 -11.345 -20.344 1.00 12.22 47 ILE A C 15
ATOM 12876 O O . ILE A 1 47 ? 5.284 -12.107 -19.705 1.00 73.00 47 ILE A O 15
ATOM 12892 N N . LYS A 1 48 ? 4.252 -11.540 -21.622 1.00 64.20 48 LYS A N 15
ATOM 12893 C CA . LYS A 1 48 ? 4.764 -12.685 -22.365 1.00 65.42 48 LYS A CA 15
ATOM 12894 C C . LYS A 1 48 ? 4.964 -12.334 -23.836 1.00 62.31 48 LYS A C 15
ATOM 12895 O O . LYS A 1 48 ? 4.000 -12.218 -24.591 1.00 52.44 48 LYS A O 15
ATOM 12914 N N . GLN A 1 49 ? 6.221 -12.169 -24.235 1.00 3.11 49 GLN A N 15
ATOM 12915 C CA . GLN A 1 49 ? 6.546 -11.832 -25.616 1.00 30.11 49 GLN A CA 15
ATOM 12916 C C . GLN A 1 49 ? 7.138 -13.034 -26.344 1.00 44.14 49 GLN A C 15
ATOM 12917 O O . GLN A 1 49 ? 7.698 -12.899 -27.433 1.00 63.30 49 GLN A O 15
ATOM 12931 N N . GLY A 1 1 ? 18.893 3.107 -15.566 1.00 25.10 1 GLY A N 16
ATOM 12932 C CA . GLY A 1 1 ? 19.848 2.635 -14.580 1.00 61.00 1 GLY A CA 16
ATOM 12933 C C . GLY A 1 1 ? 19.197 2.319 -13.248 1.00 5.11 1 GLY A C 16
ATOM 12934 O O . GLY A 1 1 ? 19.249 3.124 -12.318 1.00 31.01 1 GLY A O 16
ATOM 12938 N N . SER A 1 2 ? 18.582 1.145 -13.155 1.00 71.33 2 SER A N 16
ATOM 12939 C CA . SER A 1 2 ? 17.913 0.727 -11.929 1.00 23.33 2 SER A CA 16
ATOM 12940 C C . SER A 1 2 ? 17.313 -0.667 -12.085 1.00 62.31 2 SER A C 16
ATOM 12941 O O . SER A 1 2 ? 17.339 -1.248 -13.170 1.00 1.21 2 SER A O 16
ATOM 12949 N N . MET A 1 3 ? 16.773 -1.198 -10.993 1.00 21.01 3 MET A N 16
ATOM 12950 C CA . MET A 1 3 ? 16.165 -2.523 -11.008 1.00 61.42 3 MET A CA 16
ATOM 12951 C C . MET A 1 3 ? 14.841 -2.505 -11.765 1.00 33.31 3 MET A C 16
ATOM 12952 O O . MET A 1 3 ? 14.045 -1.577 -11.622 1.00 52.20 3 MET A O 16
ATOM 12966 N N . LYS A 1 4 ? 14.611 -3.537 -12.570 1.00 55.55 4 LYS A N 16
ATOM 12967 C CA . LYS A 1 4 ? 13.382 -3.640 -13.349 1.00 64.35 4 LYS A CA 16
ATOM 12968 C C . LYS A 1 4 ? 12.518 -4.794 -12.851 1.00 15.53 4 LYS A C 16
ATOM 12969 O O . LYS A 1 4 ? 13.019 -5.742 -12.248 1.00 53.31 4 LYS A O 16
ATOM 12988 N N . ASN A 1 5 ? 11.216 -4.706 -13.107 1.00 45.45 5 ASN A N 16
ATOM 12989 C CA . ASN A 1 5 ? 10.282 -5.743 -12.685 1.00 43.21 5 ASN A CA 16
ATOM 12990 C C . ASN A 1 5 ? 9.289 -6.066 -13.797 1.00 50.11 5 ASN A C 16
ATOM 12991 O O . ASN A 1 5 ? 8.617 -5.177 -14.322 1.00 24.15 5 ASN A O 16
ATOM 13002 N N . TYR A 1 6 ? 9.201 -7.343 -14.151 1.00 70.13 6 TYR A N 16
ATOM 13003 C CA . TYR A 1 6 ? 8.291 -7.784 -15.202 1.00 43.01 6 TYR A CA 16
ATOM 13004 C C . TYR A 1 6 ? 7.510 -9.019 -14.764 1.00 2.03 6 TYR A C 16
ATOM 13005 O O . TYR A 1 6 ? 7.604 -9.449 -13.615 1.00 33.54 6 TYR A O 16
ATOM 13023 N N . GLN A 1 7 ? 6.741 -9.583 -15.689 1.00 34.53 7 GLN A N 16
ATOM 13024 C CA . GLN A 1 7 ? 5.943 -10.769 -15.398 1.00 51.04 7 GLN A CA 16
ATOM 13025 C C . GLN A 1 7 ? 6.772 -11.817 -14.664 1.00 4.24 7 GLN A C 16
ATOM 13026 O O . GLN A 1 7 ? 8.003 -11.777 -14.657 1.00 11.10 7 GLN A O 16
ATOM 13040 N N . PRO A 1 8 ? 6.085 -12.778 -14.029 1.00 11.33 8 PRO A N 16
ATOM 13041 C CA . PRO A 1 8 ? 6.738 -13.855 -13.279 1.00 3.31 8 PRO A CA 16
ATOM 13042 C C . PRO A 1 8 ? 7.463 -14.839 -14.191 1.00 33.12 8 PRO A C 16
ATOM 13043 O O . PRO A 1 8 ? 6.984 -15.947 -14.428 1.00 60.21 8 PRO A O 16
ATOM 13054 N N . ASN A 1 9 ? 8.620 -14.427 -14.699 1.00 14.23 9 ASN A N 16
ATOM 13055 C CA . ASN A 1 9 ? 9.410 -15.273 -15.585 1.00 62.20 9 ASN A CA 16
ATOM 13056 C C . ASN A 1 9 ? 10.040 -16.429 -14.814 1.00 61.32 9 ASN A C 16
ATOM 13057 O O . ASN A 1 9 ? 10.050 -16.437 -13.583 1.00 74.50 9 ASN A O 16
ATOM 13068 N N . LYS A 1 10 ? 10.566 -17.405 -15.547 1.00 45.40 10 LYS A N 16
ATOM 13069 C CA . LYS A 1 10 ? 11.201 -18.566 -14.934 1.00 52.33 10 LYS A CA 16
ATOM 13070 C C . LYS A 1 10 ? 12.652 -18.266 -14.574 1.00 44.03 10 LYS A C 16
ATOM 13071 O O . LYS A 1 10 ? 13.175 -18.778 -13.584 1.00 71.53 10 LYS A O 16
ATOM 13090 N N . ASP A 1 11 ? 13.298 -17.433 -15.383 1.00 14.51 11 ASP A N 16
ATOM 13091 C CA . ASP A 1 11 ? 14.688 -17.062 -15.148 1.00 25.52 11 ASP A CA 16
ATOM 13092 C C . ASP A 1 11 ? 14.843 -16.356 -13.805 1.00 2.32 11 ASP A C 16
ATOM 13093 O O . ASP A 1 11 ? 15.773 -16.636 -13.047 1.00 42.33 11 ASP A O 16
ATOM 13102 N N . LEU A 1 12 ? 13.927 -15.438 -13.516 1.00 43.23 12 LEU A N 16
ATOM 13103 C CA . LEU A 1 12 ? 13.962 -14.689 -12.265 1.00 20.34 12 LEU A CA 16
ATOM 13104 C C . LEU A 1 12 ? 13.421 -15.530 -11.112 1.00 51.44 12 LEU A C 16
ATOM 13105 O O . LEU A 1 12 ? 14.042 -15.623 -10.053 1.00 11.13 12 LEU A O 16
ATOM 13121 N N . LEU A 1 13 ? 12.261 -16.141 -11.327 1.00 25.41 13 LEU A N 16
ATOM 13122 C CA . LEU A 1 13 ? 11.637 -16.977 -10.307 1.00 41.10 13 LEU A CA 16
ATOM 13123 C C . LEU A 1 13 ? 12.558 -18.124 -9.904 1.00 70.22 13 LEU A C 16
ATOM 13124 O O . LEU A 1 13 ? 12.567 -18.548 -8.749 1.00 62.42 13 LEU A O 16
ATOM 13140 N N . GLU A 1 14 ? 13.332 -18.620 -10.864 1.00 42.05 14 GLU A N 16
ATOM 13141 C CA . GLU A 1 14 ? 14.258 -19.717 -10.608 1.00 72.23 14 GLU A CA 16
ATOM 13142 C C . GLU A 1 14 ? 15.129 -19.421 -9.391 1.00 62.11 14 GLU A C 16
ATOM 13143 O O . GLU A 1 14 ? 15.534 -20.332 -8.668 1.00 63.14 14 GLU A O 16
ATOM 13155 N N . ILE A 1 15 ? 15.414 -18.142 -9.172 1.00 15.14 15 ILE A N 16
ATOM 13156 C CA . ILE A 1 15 ? 16.236 -17.725 -8.042 1.00 71.55 15 ILE A CA 16
ATOM 13157 C C . ILE A 1 15 ? 15.408 -17.628 -6.766 1.00 12.13 15 ILE A C 16
ATOM 13158 O O . ILE A 1 15 ? 15.903 -17.893 -5.670 1.00 2.05 15 ILE A O 16
ATOM 13174 N N . LEU A 1 16 ? 14.144 -17.248 -6.915 1.00 12.43 16 LEU A N 16
ATOM 13175 C CA . LEU A 1 16 ? 13.245 -17.117 -5.773 1.00 54.35 16 LEU A CA 16
ATOM 13176 C C . LEU A 1 16 ? 12.807 -18.487 -5.265 1.00 54.44 16 LEU A C 16
ATOM 13177 O O . LEU A 1 16 ? 12.583 -18.673 -4.070 1.00 12.31 16 LEU A O 16
ATOM 13193 N N . GLU A 1 17 ? 12.689 -19.442 -6.182 1.00 73.21 17 GLU A N 16
ATOM 13194 C CA . GLU A 1 17 ? 12.279 -20.795 -5.825 1.00 71.45 17 GLU A CA 16
ATOM 13195 C C . GLU A 1 17 ? 13.115 -21.329 -4.666 1.00 34.14 17 GLU A C 16
ATOM 13196 O O . GLU A 1 17 ? 12.631 -22.109 -3.845 1.00 52.21 17 GLU A O 16
ATOM 13208 N N . SER A 1 18 ? 14.372 -20.903 -4.605 1.00 64.41 18 SER A N 16
ATOM 13209 C CA . SER A 1 18 ? 15.278 -21.341 -3.549 1.00 74.20 18 SER A CA 16
ATOM 13210 C C . SER A 1 18 ? 14.647 -21.140 -2.175 1.00 35.04 18 SER A C 16
ATOM 13211 O O . SER A 1 18 ? 14.479 -22.091 -1.412 1.00 64.42 18 SER A O 16
ATOM 13219 N N . GLN A 1 19 ? 14.299 -19.895 -1.867 1.00 13.33 19 GLN A N 16
ATOM 13220 C CA . GLN A 1 19 ? 13.687 -19.568 -0.584 1.00 52.02 19 GLN A CA 16
ATOM 13221 C C . GLN A 1 19 ? 12.197 -19.896 -0.592 1.00 64.23 19 GLN A C 16
ATOM 13222 O O . GLN A 1 19 ? 11.627 -20.270 0.433 1.00 4.10 19 GLN A O 16
ATOM 13236 N N . LYS A 1 20 ? 11.572 -19.754 -1.756 1.00 14.33 20 LYS A N 16
ATOM 13237 C CA . LYS A 1 20 ? 10.148 -20.036 -1.899 1.00 3.41 20 LYS A CA 16
ATOM 13238 C C . LYS A 1 20 ? 9.850 -21.500 -1.594 1.00 63.24 20 LYS A C 16
ATOM 13239 O O . LYS A 1 20 ? 8.702 -21.872 -1.353 1.00 34.14 20 LYS A O 16
ATOM 13258 N N . ILE A 1 21 ? 10.891 -22.326 -1.607 1.00 2.15 21 ILE A N 16
ATOM 13259 C CA . ILE A 1 21 ? 10.740 -23.749 -1.329 1.00 2.10 21 ILE A CA 16
ATOM 13260 C C . ILE A 1 21 ? 9.891 -23.979 -0.083 1.00 51.15 21 ILE A C 16
ATOM 13261 O O . ILE A 1 21 ? 9.144 -24.954 0.001 1.00 12.21 21 ILE A O 16
ATOM 13277 N N . LYS A 1 22 ? 10.009 -23.074 0.882 1.00 42.41 22 LYS A N 16
ATOM 13278 C CA . LYS A 1 22 ? 9.251 -23.174 2.123 1.00 34.41 22 LYS A CA 16
ATOM 13279 C C . LYS A 1 22 ? 7.870 -22.545 1.969 1.00 33.04 22 LYS A C 16
ATOM 13280 O O . LYS A 1 22 ? 6.852 -23.186 2.236 1.00 44.24 22 LYS A O 16
ATOM 13299 N N . ILE A 1 23 ? 7.842 -21.289 1.538 1.00 51.25 23 ILE A N 16
ATOM 13300 C CA . ILE A 1 23 ? 6.585 -20.575 1.346 1.00 5.02 23 ILE A CA 16
ATOM 13301 C C . ILE A 1 23 ? 5.627 -21.374 0.469 1.00 4.11 23 ILE A C 16
ATOM 13302 O O . ILE A 1 23 ? 4.408 -21.242 0.581 1.00 4.23 23 ILE A O 16
ATOM 13318 N N . LYS A 1 24 ? 6.187 -22.205 -0.404 1.00 34.03 24 LYS A N 16
ATOM 13319 C CA . LYS A 1 24 ? 5.383 -23.029 -1.299 1.00 64.10 24 LYS A CA 16
ATOM 13320 C C . LYS A 1 24 ? 4.270 -23.738 -0.534 1.00 41.21 24 LYS A C 16
ATOM 13321 O O . LYS A 1 24 ? 3.173 -23.934 -1.056 1.00 4.43 24 LYS A O 16
ATOM 13340 N N . ASN A 1 25 ? 4.560 -24.119 0.706 1.00 50.31 25 ASN A N 16
ATOM 13341 C CA . ASN A 1 25 ? 3.582 -24.805 1.543 1.00 44.21 25 ASN A CA 16
ATOM 13342 C C . ASN A 1 25 ? 2.381 -23.907 1.823 1.00 20.24 25 ASN A C 16
ATOM 13343 O O . ASN A 1 25 ? 1.233 -24.346 1.747 1.00 73.24 25 ASN A O 16
ATOM 13354 N N . LEU A 1 26 ? 2.653 -22.648 2.148 1.00 23.22 26 LEU A N 16
ATOM 13355 C CA . LEU A 1 26 ? 1.595 -21.687 2.440 1.00 61.33 26 LEU A CA 16
ATOM 13356 C C . LEU A 1 26 ? 0.877 -21.264 1.162 1.00 33.34 26 LEU A C 16
ATOM 13357 O O . LEU A 1 26 ? -0.296 -20.891 1.191 1.00 12.11 26 LEU A O 16
ATOM 13373 N N . LYS A 1 27 ? 1.587 -21.327 0.041 1.00 23.35 27 LYS A N 16
ATOM 13374 C CA . LYS A 1 27 ? 1.018 -20.955 -1.248 1.00 51.40 27 LYS A CA 16
ATOM 13375 C C . LYS A 1 27 ? 0.159 -22.083 -1.810 1.00 40.11 27 LYS A C 16
ATOM 13376 O O . LYS A 1 27 ? -0.850 -21.837 -2.470 1.00 0.41 27 LYS A O 16
ATOM 13395 N N . GLU A 1 28 ? 0.566 -23.320 -1.543 1.00 12.14 28 GLU A N 16
ATOM 13396 C CA . GLU A 1 28 ? -0.168 -24.485 -2.022 1.00 71.20 28 GLU A CA 16
ATOM 13397 C C . GLU A 1 28 ? -1.514 -24.610 -1.313 1.00 41.25 28 GLU A C 16
ATOM 13398 O O . GLU A 1 28 ? -2.483 -25.110 -1.884 1.00 3.01 28 GLU A O 16
ATOM 13410 N N . GLU A 1 29 ? -1.564 -24.152 -0.067 1.00 13.54 29 GLU A N 16
ATOM 13411 C CA . GLU A 1 29 ? -2.791 -24.213 0.720 1.00 25.22 29 GLU A CA 16
ATOM 13412 C C . GLU A 1 29 ? -3.720 -23.054 0.371 1.00 61.32 29 GLU A C 16
ATOM 13413 O O . GLU A 1 29 ? -4.928 -23.237 0.218 1.00 1.25 29 GLU A O 16
ATOM 13425 N N . VAL A 1 30 ? -3.147 -21.861 0.246 1.00 74.20 30 VAL A N 16
ATOM 13426 C CA . VAL A 1 30 ? -3.923 -20.672 -0.086 1.00 10.03 30 VAL A CA 16
ATOM 13427 C C . VAL A 1 30 ? -4.305 -20.659 -1.561 1.00 73.15 30 VAL A C 16
ATOM 13428 O O . VAL A 1 30 ? -5.265 -19.999 -1.960 1.00 41.12 30 VAL A O 16
ATOM 13441 N N . LYS A 1 31 ? -3.548 -21.394 -2.369 1.00 53.24 31 LYS A N 16
ATOM 13442 C CA . LYS A 1 31 ? -3.807 -21.470 -3.802 1.00 54.32 31 LYS A CA 16
ATOM 13443 C C . LYS A 1 31 ? -5.284 -21.738 -4.075 1.00 20.43 31 LYS A C 16
ATOM 13444 O O . LYS A 1 31 ? -5.837 -21.266 -5.068 1.00 14.41 31 LYS A O 16
ATOM 13463 N N . ILE A 1 32 ? -5.916 -22.498 -3.187 1.00 20.34 32 ILE A N 16
ATOM 13464 C CA . ILE A 1 32 ? -7.329 -22.827 -3.331 1.00 3.10 32 ILE A CA 16
ATOM 13465 C C . ILE A 1 32 ? -8.174 -21.566 -3.482 1.00 64.42 32 ILE A C 16
ATOM 13466 O O . ILE A 1 32 ? -9.070 -21.504 -4.325 1.00 10.14 32 ILE A O 16
ATOM 13482 N N . LEU A 1 33 ? -7.881 -20.563 -2.662 1.00 60.03 33 LEU A N 16
ATOM 13483 C CA . LEU A 1 33 ? -8.612 -19.302 -2.705 1.00 54.54 33 LEU A CA 16
ATOM 13484 C C . LEU A 1 33 ? -7.996 -18.349 -3.725 1.00 25.04 33 LEU A C 16
ATOM 13485 O O . LEU A 1 33 ? -8.700 -17.767 -4.549 1.00 63.34 33 LEU A O 16
ATOM 13501 N N . GLN A 1 34 ? -6.677 -18.197 -3.662 1.00 44.02 34 GLN A N 16
ATOM 13502 C CA . GLN A 1 34 ? -5.965 -17.316 -4.581 1.00 73.21 34 GLN A CA 16
ATOM 13503 C C . GLN A 1 34 ? -6.283 -17.670 -6.030 1.00 72.12 34 GLN A C 16
ATOM 13504 O O . GLN A 1 34 ? -6.219 -16.818 -6.916 1.00 3.40 34 GLN A O 16
ATOM 13518 N N . ARG A 1 35 ? -6.626 -18.933 -6.264 1.00 51.42 35 ARG A N 16
ATOM 13519 C CA . ARG A 1 35 ? -6.952 -19.399 -7.606 1.00 75.43 35 ARG A CA 16
ATOM 13520 C C . ARG A 1 35 ? -7.936 -18.452 -8.287 1.00 43.24 35 ARG A C 16
ATOM 13521 O O . ARG A 1 35 ? -7.885 -18.254 -9.502 1.00 20.44 35 ARG A O 16
ATOM 13542 N N . LYS A 1 36 ? -8.831 -17.868 -7.497 1.00 65.24 36 LYS A N 16
ATOM 13543 C CA . LYS A 1 36 ? -9.826 -16.941 -8.022 1.00 43.32 36 LYS A CA 16
ATOM 13544 C C . LYS A 1 36 ? -9.257 -15.529 -8.117 1.00 43.42 36 LYS A C 16
ATOM 13545 O O . LYS A 1 36 ? -9.579 -14.780 -9.040 1.00 74.44 36 LYS A O 16
ATOM 13564 N N . ILE A 1 37 ? -8.409 -15.172 -7.159 1.00 4.33 37 ILE A N 16
ATOM 13565 C CA . ILE A 1 37 ? -7.793 -13.850 -7.137 1.00 34.52 37 ILE A CA 16
ATOM 13566 C C . ILE A 1 37 ? -6.820 -13.678 -8.298 1.00 11.01 37 ILE A C 16
ATOM 13567 O O . ILE A 1 37 ? -6.621 -12.569 -8.795 1.00 74.53 37 ILE A O 16
ATOM 13583 N N . ASP A 1 38 ? -6.217 -14.782 -8.726 1.00 54.42 38 ASP A N 16
ATOM 13584 C CA . ASP A 1 38 ? -5.266 -14.754 -9.832 1.00 15.45 38 ASP A CA 16
ATOM 13585 C C . ASP A 1 38 ? -5.858 -14.033 -11.039 1.00 2.21 38 ASP A C 16
ATOM 13586 O O . ASP A 1 38 ? -5.263 -13.093 -11.564 1.00 44.54 38 ASP A O 16
ATOM 13595 N N . GLN A 1 39 ? -7.031 -14.481 -11.473 1.00 72.23 39 GLN A N 16
ATOM 13596 C CA . GLN A 1 39 ? -7.701 -13.880 -12.620 1.00 13.40 39 GLN A CA 16
ATOM 13597 C C . GLN A 1 39 ? -8.269 -12.510 -12.262 1.00 21.01 39 GLN A C 16
ATOM 13598 O O . GLN A 1 39 ? -8.585 -11.710 -13.142 1.00 73.20 39 GLN A O 16
ATOM 13612 N N . GLN A 1 40 ? -8.395 -12.248 -10.965 1.00 50.10 40 GLN A N 16
ATOM 13613 C CA . GLN A 1 40 ? -8.926 -10.975 -10.492 1.00 2.04 40 GLN A CA 16
ATOM 13614 C C . GLN A 1 40 ? -8.060 -9.813 -10.968 1.00 72.21 40 GLN A C 16
ATOM 13615 O O . GLN A 1 40 ? -8.556 -8.870 -11.585 1.00 43.04 40 GLN A O 16
ATOM 13629 N N . ILE A 1 41 ? -6.766 -9.888 -10.677 1.00 62.24 41 ILE A N 16
ATOM 13630 C CA . ILE A 1 41 ? -5.832 -8.843 -11.077 1.00 41.11 41 ILE A CA 16
ATOM 13631 C C . ILE A 1 41 ? -4.490 -9.435 -11.495 1.00 31.02 41 ILE A C 16
ATOM 13632 O O . ILE A 1 41 ? -3.829 -8.924 -12.398 1.00 4.43 41 ILE A O 16
ATOM 13648 N N . ALA A 1 42 ? -4.095 -10.517 -10.832 1.00 73.45 42 ALA A N 16
ATOM 13649 C CA . ALA A 1 42 ? -2.834 -11.182 -11.137 1.00 73.04 42 ALA A CA 16
ATOM 13650 C C . ALA A 1 42 ? -2.692 -11.429 -12.635 1.00 73.15 42 ALA A C 16
ATOM 13651 O O . ALA A 1 42 ? -1.587 -11.407 -13.177 1.00 42.31 42 ALA A O 16
ATOM 13658 N N . LYS A 1 43 ? -3.818 -11.665 -13.301 1.00 21.42 43 LYS A N 16
ATOM 13659 C CA . LYS A 1 43 ? -3.820 -11.916 -14.737 1.00 60.41 43 LYS A CA 16
ATOM 13660 C C . LYS A 1 43 ? -3.685 -10.613 -15.517 1.00 51.24 43 LYS A C 16
ATOM 13661 O O . LYS A 1 43 ? -3.068 -10.577 -16.581 1.00 71.45 43 LYS A O 16
ATOM 13680 N N . GLU A 1 44 ? -4.265 -9.544 -14.980 1.00 50.12 44 GLU A N 16
ATOM 13681 C CA . GLU A 1 44 ? -4.208 -8.238 -15.627 1.00 60.54 44 GLU A CA 16
ATOM 13682 C C . GLU A 1 44 ? -2.883 -7.542 -15.331 1.00 41.14 44 GLU A C 16
ATOM 13683 O O . GLU A 1 44 ? -2.023 -7.424 -16.204 1.00 63.43 44 GLU A O 16
ATOM 13695 N N . ARG A 1 45 ? -2.727 -7.081 -14.095 1.00 24.55 45 ARG A N 16
ATOM 13696 C CA . ARG A 1 45 ? -1.508 -6.395 -13.683 1.00 40.02 45 ARG A CA 16
ATOM 13697 C C . ARG A 1 45 ? -0.305 -7.331 -13.758 1.00 50.35 45 ARG A C 16
ATOM 13698 O O . ARG A 1 45 ? -0.409 -8.519 -13.454 1.00 13.11 45 ARG A O 16
ATOM 13719 N N . VAL A 1 46 ? 0.837 -6.786 -14.167 1.00 31.40 46 VAL A N 16
ATOM 13720 C CA . VAL A 1 46 ? 2.060 -7.572 -14.282 1.00 10.30 46 VAL A CA 16
ATOM 13721 C C . VAL A 1 46 ? 2.900 -7.470 -13.014 1.00 34.24 46 VAL A C 16
ATOM 13722 O O . VAL A 1 46 ? 3.577 -6.468 -12.784 1.00 50.32 46 VAL A O 16
ATOM 13735 N N . ILE A 1 47 ? 2.851 -8.514 -12.193 1.00 74.21 47 ILE A N 16
ATOM 13736 C CA . ILE A 1 47 ? 3.608 -8.543 -10.948 1.00 63.03 47 ILE A CA 16
ATOM 13737 C C . ILE A 1 47 ? 4.767 -9.531 -11.033 1.00 11.24 47 ILE A C 16
ATOM 13738 O O . ILE A 1 47 ? 4.664 -10.572 -11.681 1.00 72.32 47 ILE A O 16
ATOM 13754 N N . LYS A 1 48 ? 5.870 -9.198 -10.371 1.00 62.02 48 LYS A N 16
ATOM 13755 C CA . LYS A 1 48 ? 7.049 -10.056 -10.368 1.00 31.34 48 LYS A CA 16
ATOM 13756 C C . LYS A 1 48 ? 7.213 -10.749 -9.019 1.00 21.42 48 LYS A C 16
ATOM 13757 O O . LYS A 1 48 ? 6.865 -10.192 -7.978 1.00 41.35 48 LYS A O 16
ATOM 13776 N N . GLN A 1 49 ? 7.746 -11.967 -9.045 1.00 43.31 49 GLN A N 16
ATOM 13777 C CA . GLN A 1 49 ? 7.957 -12.734 -7.824 1.00 32.45 49 GLN A CA 16
ATOM 13778 C C . GLN A 1 49 ? 9.347 -13.361 -7.807 1.00 43.22 49 GLN A C 16
ATOM 13779 O O . GLN A 1 49 ? 10.063 -13.335 -8.809 1.00 22.20 49 GLN A O 16
ATOM 13793 N N . GLY A 1 1 ? 18.218 5.018 -10.917 1.00 54.23 1 GLY A N 17
ATOM 13794 C CA . GLY A 1 1 ? 18.982 3.989 -10.237 1.00 44.32 1 GLY A CA 17
ATOM 13795 C C . GLY A 1 1 ? 18.170 3.265 -9.182 1.00 2.42 1 GLY A C 17
ATOM 13796 O O . GLY A 1 1 ? 18.194 3.636 -8.008 1.00 61.31 1 GLY A O 17
ATOM 13800 N N . SER A 1 2 ? 17.447 2.231 -9.600 1.00 4.12 2 SER A N 17
ATOM 13801 C CA . SER A 1 2 ? 16.619 1.457 -8.683 1.00 24.34 2 SER A CA 17
ATOM 13802 C C . SER A 1 2 ? 16.578 -0.011 -9.096 1.00 32.30 2 SER A C 17
ATOM 13803 O O . SER A 1 2 ? 17.260 -0.423 -10.034 1.00 53.41 2 SER A O 17
ATOM 13811 N N . MET A 1 3 ? 15.772 -0.796 -8.388 1.00 61.11 3 MET A N 17
ATOM 13812 C CA . MET A 1 3 ? 15.640 -2.218 -8.682 1.00 31.54 3 MET A CA 17
ATOM 13813 C C . MET A 1 3 ? 14.866 -2.436 -9.978 1.00 32.53 3 MET A C 17
ATOM 13814 O O . MET A 1 3 ? 14.039 -1.611 -10.366 1.00 0.33 3 MET A O 17
ATOM 13828 N N . LYS A 1 4 ? 15.139 -3.553 -10.644 1.00 70.01 4 LYS A N 17
ATOM 13829 C CA . LYS A 1 4 ? 14.468 -3.881 -11.896 1.00 51.14 4 LYS A CA 17
ATOM 13830 C C . LYS A 1 4 ? 13.483 -5.029 -11.701 1.00 53.15 4 LYS A C 17
ATOM 13831 O O . LYS A 1 4 ? 13.794 -6.021 -11.044 1.00 52.00 4 LYS A O 17
ATOM 13850 N N . ASN A 1 5 ? 12.294 -4.887 -12.279 1.00 11.14 5 ASN A N 17
ATOM 13851 C CA . ASN A 1 5 ? 11.263 -5.913 -12.169 1.00 25.13 5 ASN A CA 17
ATOM 13852 C C . ASN A 1 5 ? 10.581 -6.145 -13.513 1.00 52.23 5 ASN A C 17
ATOM 13853 O O . ASN A 1 5 ? 10.245 -5.196 -14.223 1.00 24.04 5 ASN A O 17
ATOM 13864 N N . TYR A 1 6 ? 10.378 -7.412 -13.857 1.00 11.22 6 TYR A N 17
ATOM 13865 C CA . TYR A 1 6 ? 9.737 -7.769 -15.117 1.00 11.22 6 TYR A CA 17
ATOM 13866 C C . TYR A 1 6 ? 8.661 -8.829 -14.900 1.00 1.53 6 TYR A C 17
ATOM 13867 O O . TYR A 1 6 ? 8.352 -9.190 -13.765 1.00 14.02 6 TYR A O 17
ATOM 13885 N N . GLN A 1 7 ? 8.096 -9.322 -15.997 1.00 21.22 7 GLN A N 17
ATOM 13886 C CA . GLN A 1 7 ? 7.055 -10.341 -15.927 1.00 51.52 7 GLN A CA 17
ATOM 13887 C C . GLN A 1 7 ? 7.447 -11.455 -14.962 1.00 54.50 7 GLN A C 17
ATOM 13888 O O . GLN A 1 7 ? 8.613 -11.618 -14.605 1.00 4.34 7 GLN A O 17
ATOM 13902 N N . PRO A 1 8 ? 6.450 -12.240 -14.529 1.00 33.34 8 PRO A N 17
ATOM 13903 C CA . PRO A 1 8 ? 6.666 -13.353 -13.599 1.00 12.11 8 PRO A CA 17
ATOM 13904 C C . PRO A 1 8 ? 7.427 -14.507 -14.243 1.00 11.23 8 PRO A C 17
ATOM 13905 O O . PRO A 1 8 ? 6.851 -15.552 -14.541 1.00 24.41 8 PRO A O 17
ATOM 13916 N N . ASN A 1 9 ? 8.724 -14.309 -14.454 1.00 22.42 9 ASN A N 17
ATOM 13917 C CA . ASN A 1 9 ? 9.564 -15.334 -15.063 1.00 22.43 9 ASN A CA 17
ATOM 13918 C C . ASN A 1 9 ? 9.795 -16.493 -14.097 1.00 50.21 9 ASN A C 17
ATOM 13919 O O . ASN A 1 9 ? 9.937 -16.292 -12.891 1.00 15.43 9 ASN A O 17
ATOM 13930 N N . LYS A 1 10 ? 9.832 -17.707 -14.636 1.00 44.31 10 LYS A N 17
ATOM 13931 C CA . LYS A 1 10 ? 10.048 -18.899 -13.824 1.00 51.44 10 LYS A CA 17
ATOM 13932 C C . LYS A 1 10 ? 11.537 -19.137 -13.592 1.00 15.31 10 LYS A C 17
ATOM 13933 O O . LYS A 1 10 ? 11.943 -19.583 -12.519 1.00 3.31 10 LYS A O 17
ATOM 13952 N N . ASP A 1 11 ? 12.344 -18.835 -14.603 1.00 20.33 11 ASP A N 17
ATOM 13953 C CA . ASP A 1 11 ? 13.788 -19.014 -14.507 1.00 62.23 11 ASP A CA 17
ATOM 13954 C C . ASP A 1 11 ? 14.362 -18.196 -13.355 1.00 20.03 11 ASP A C 17
ATOM 13955 O O . ASP A 1 11 ? 15.245 -18.658 -12.630 1.00 74.12 11 ASP A O 17
ATOM 13964 N N . LEU A 1 12 ? 13.856 -16.979 -13.191 1.00 45.51 12 LEU A N 17
ATOM 13965 C CA . LEU A 1 12 ? 14.319 -16.095 -12.127 1.00 3.51 12 LEU A CA 17
ATOM 13966 C C . LEU A 1 12 ? 13.702 -16.485 -10.788 1.00 23.03 12 LEU A C 17
ATOM 13967 O O . LEU A 1 12 ? 14.414 -16.756 -9.819 1.00 51.15 12 LEU A O 17
ATOM 13983 N N . LEU A 1 13 ? 12.375 -16.514 -10.740 1.00 21.11 13 LEU A N 17
ATOM 13984 C CA . LEU A 1 13 ? 11.661 -16.874 -9.520 1.00 21.23 13 LEU A CA 17
ATOM 13985 C C . LEU A 1 13 ? 12.153 -18.212 -8.976 1.00 10.45 13 LEU A C 17
ATOM 13986 O O . LEU A 1 13 ? 12.225 -18.410 -7.763 1.00 73.13 13 LEU A O 17
ATOM 14002 N N . GLU A 1 14 ? 12.492 -19.124 -9.881 1.00 23.24 14 GLU A N 17
ATOM 14003 C CA . GLU A 1 14 ? 12.979 -20.442 -9.490 1.00 71.22 14 GLU A CA 17
ATOM 14004 C C . GLU A 1 14 ? 14.100 -20.325 -8.462 1.00 21.54 14 GLU A C 17
ATOM 14005 O O . GLU A 1 14 ? 14.136 -21.069 -7.480 1.00 40.53 14 GLU A O 17
ATOM 14017 N N . ILE A 1 15 ? 15.013 -19.389 -8.694 1.00 41.41 15 ILE A N 17
ATOM 14018 C CA . ILE A 1 15 ? 16.135 -19.174 -7.788 1.00 73.13 15 ILE A CA 17
ATOM 14019 C C . ILE A 1 15 ? 15.657 -19.025 -6.348 1.00 22.22 15 ILE A C 17
ATOM 14020 O O . ILE A 1 15 ? 16.269 -19.558 -5.421 1.00 61.20 15 ILE A O 17
ATOM 14036 N N . LEU A 1 16 ? 14.560 -18.299 -6.166 1.00 52.02 16 LEU A N 17
ATOM 14037 C CA . LEU A 1 16 ? 13.998 -18.081 -4.838 1.00 34.01 16 LEU A CA 17
ATOM 14038 C C . LEU A 1 16 ? 13.087 -19.237 -4.436 1.00 10.34 16 LEU A C 17
ATOM 14039 O O . LEU A 1 16 ? 13.020 -19.607 -3.264 1.00 62.42 16 LEU A O 17
ATOM 14055 N N . GLU A 1 17 ? 12.389 -19.803 -5.416 1.00 5.43 17 GLU A N 17
ATOM 14056 C CA . GLU A 1 17 ? 11.484 -20.917 -5.163 1.00 21.31 17 GLU A CA 17
ATOM 14057 C C . GLU A 1 17 ? 12.188 -22.023 -4.382 1.00 33.42 17 GLU A C 17
ATOM 14058 O O . GLU A 1 17 ? 11.558 -22.757 -3.620 1.00 20.10 17 GLU A O 17
ATOM 14070 N N . SER A 1 18 ? 13.498 -22.137 -4.578 1.00 15.23 18 SER A N 17
ATOM 14071 C CA . SER A 1 18 ? 14.287 -23.156 -3.896 1.00 0.43 18 SER A CA 17
ATOM 14072 C C . SER A 1 18 ? 14.039 -23.118 -2.391 1.00 34.41 18 SER A C 17
ATOM 14073 O O . SER A 1 18 ? 13.605 -24.106 -1.799 1.00 31.22 18 SER A O 17
ATOM 14081 N N . GLN A 1 19 ? 14.317 -21.971 -1.780 1.00 20.52 19 GLN A N 17
ATOM 14082 C CA . GLN A 1 19 ? 14.125 -21.805 -0.344 1.00 33.20 19 GLN A CA 17
ATOM 14083 C C . GLN A 1 19 ? 12.663 -21.511 -0.021 1.00 5.10 19 GLN A C 17
ATOM 14084 O O . GLN A 1 19 ? 12.144 -21.946 1.007 1.00 75.45 19 GLN A O 17
ATOM 14098 N N . LYS A 1 20 ? 12.005 -20.768 -0.905 1.00 23.42 20 LYS A N 17
ATOM 14099 C CA . LYS A 1 20 ? 10.603 -20.416 -0.715 1.00 43.34 20 LYS A CA 17
ATOM 14100 C C . LYS A 1 20 ? 9.725 -21.663 -0.704 1.00 42.15 20 LYS A C 17
ATOM 14101 O O . LYS A 1 20 ? 8.576 -21.620 -0.265 1.00 13.01 20 LYS A O 17
ATOM 14120 N N . ILE A 1 21 ? 10.274 -22.772 -1.189 1.00 41.40 21 ILE A N 17
ATOM 14121 C CA . ILE A 1 21 ? 9.541 -24.031 -1.232 1.00 51.30 21 ILE A CA 17
ATOM 14122 C C . ILE A 1 21 ? 8.855 -24.313 0.100 1.00 22.34 21 ILE A C 17
ATOM 14123 O O . ILE A 1 21 ? 7.794 -24.936 0.146 1.00 62.23 21 ILE A O 17
ATOM 14139 N N . LYS A 1 22 ? 9.467 -23.849 1.185 1.00 64.54 22 LYS A N 17
ATOM 14140 C CA . LYS A 1 22 ? 8.916 -24.049 2.520 1.00 53.45 22 LYS A CA 17
ATOM 14141 C C . LYS A 1 22 ? 7.677 -23.184 2.731 1.00 74.43 22 LYS A C 17
ATOM 14142 O O . LYS A 1 22 ? 6.587 -23.698 2.989 1.00 44.52 22 LYS A O 17
ATOM 14161 N N . ILE A 1 23 ? 7.850 -21.872 2.618 1.00 42.10 23 ILE A N 17
ATOM 14162 C CA . ILE A 1 23 ? 6.745 -20.938 2.794 1.00 1.11 23 ILE A CA 17
ATOM 14163 C C . ILE A 1 23 ? 5.633 -21.206 1.786 1.00 34.23 23 ILE A C 17
ATOM 14164 O O . ILE A 1 23 ? 4.458 -20.956 2.059 1.00 4.51 23 ILE A O 17
ATOM 14180 N N . LYS A 1 24 ? 6.009 -21.720 0.620 1.00 4.51 24 LYS A N 17
ATOM 14181 C CA . LYS A 1 24 ? 5.044 -22.026 -0.429 1.00 44.01 24 LYS A CA 17
ATOM 14182 C C . LYS A 1 24 ? 3.892 -22.862 0.119 1.00 64.34 24 LYS A C 17
ATOM 14183 O O . LYS A 1 24 ? 2.756 -22.744 -0.337 1.00 51.03 24 LYS A O 17
ATOM 14202 N N . ASN A 1 25 ? 4.194 -23.706 1.100 1.00 61.41 25 ASN A N 17
ATOM 14203 C CA . ASN A 1 25 ? 3.183 -24.562 1.710 1.00 12.34 25 ASN A CA 17
ATOM 14204 C C . ASN A 1 25 ? 2.200 -23.738 2.537 1.00 41.43 25 ASN A C 17
ATOM 14205 O O . ASN A 1 25 ? 1.000 -24.013 2.551 1.00 73.23 25 ASN A O 17
ATOM 14216 N N . LEU A 1 26 ? 2.717 -22.725 3.224 1.00 63.12 26 LEU A N 17
ATOM 14217 C CA . LEU A 1 26 ? 1.886 -21.859 4.053 1.00 71.22 26 LEU A CA 17
ATOM 14218 C C . LEU A 1 26 ? 1.125 -20.852 3.196 1.00 22.03 26 LEU A C 17
ATOM 14219 O O . LEU A 1 26 ? -0.029 -20.527 3.478 1.00 64.24 26 LEU A O 17
ATOM 14235 N N . LYS A 1 27 ? 1.778 -20.362 2.148 1.00 63.10 27 LYS A N 17
ATOM 14236 C CA . LYS A 1 27 ? 1.164 -19.394 1.247 1.00 73.51 27 LYS A CA 17
ATOM 14237 C C . LYS A 1 27 ? 0.168 -20.076 0.314 1.00 13.01 27 LYS A C 17
ATOM 14238 O O . LYS A 1 27 ? -0.751 -19.438 -0.200 1.00 22.44 27 LYS A O 17
ATOM 14257 N N . GLU A 1 28 ? 0.356 -21.375 0.101 1.00 11.34 28 GLU A N 17
ATOM 14258 C CA . GLU A 1 28 ? -0.528 -22.141 -0.769 1.00 65.33 28 GLU A CA 17
ATOM 14259 C C . GLU A 1 28 ? -1.914 -22.283 -0.149 1.00 34.04 28 GLU A C 17
ATOM 14260 O O . GLU A 1 28 ? -2.914 -21.875 -0.739 1.00 2.31 28 GLU A O 17
ATOM 14272 N N . GLU A 1 29 ? -1.965 -22.865 1.045 1.00 32.24 29 GLU A N 17
ATOM 14273 C CA . GLU A 1 29 ? -3.229 -23.062 1.745 1.00 32.13 29 GLU A CA 17
ATOM 14274 C C . GLU A 1 29 ? -4.019 -21.758 1.820 1.00 61.45 29 GLU A C 17
ATOM 14275 O O . GLU A 1 29 ? -5.249 -21.761 1.772 1.00 10.02 29 GLU A O 17
ATOM 14287 N N . VAL A 1 30 ? -3.302 -20.645 1.937 1.00 71.12 30 VAL A N 17
ATOM 14288 C CA . VAL A 1 30 ? -3.934 -19.334 2.017 1.00 13.32 30 VAL A CA 17
ATOM 14289 C C . VAL A 1 30 ? -4.267 -18.798 0.629 1.00 4.23 30 VAL A C 17
ATOM 14290 O O . VAL A 1 30 ? -5.244 -18.072 0.449 1.00 14.44 30 VAL A O 17
ATOM 14303 N N . LYS A 1 31 ? -3.447 -19.161 -0.351 1.00 45.01 31 LYS A N 17
ATOM 14304 C CA . LYS A 1 31 ? -3.653 -18.719 -1.725 1.00 41.01 31 LYS A CA 17
ATOM 14305 C C . LYS A 1 31 ? -4.797 -19.489 -2.378 1.00 45.53 31 LYS A C 17
ATOM 14306 O O . LYS A 1 31 ? -5.368 -19.042 -3.373 1.00 75.33 31 LYS A O 17
ATOM 14325 N N . ILE A 1 32 ? -5.125 -20.645 -1.812 1.00 12.43 32 ILE A N 17
ATOM 14326 C CA . ILE A 1 32 ? -6.202 -21.474 -2.338 1.00 53.31 32 ILE A CA 17
ATOM 14327 C C . ILE A 1 32 ? -7.471 -20.656 -2.553 1.00 11.43 32 ILE A C 17
ATOM 14328 O O . ILE A 1 32 ? -8.266 -20.946 -3.448 1.00 12.33 32 ILE A O 17
ATOM 14344 N N . LEU A 1 33 ? -7.654 -19.631 -1.727 1.00 52.15 33 LEU A N 17
ATOM 14345 C CA . LEU A 1 33 ? -8.826 -18.768 -1.828 1.00 12.15 33 LEU A CA 17
ATOM 14346 C C . LEU A 1 33 ? -8.594 -17.649 -2.838 1.00 60.21 33 LEU A C 17
ATOM 14347 O O . LEU A 1 33 ? -9.341 -17.510 -3.806 1.00 61.32 33 LEU A O 17
ATOM 14363 N N . GLN A 1 34 ? -7.553 -16.856 -2.606 1.00 61.14 34 GLN A N 17
ATOM 14364 C CA . GLN A 1 34 ? -7.222 -15.751 -3.498 1.00 1.21 34 GLN A CA 17
ATOM 14365 C C . GLN A 1 34 ? -7.149 -16.223 -4.946 1.00 53.34 34 GLN A C 17
ATOM 14366 O O . GLN A 1 34 ? -7.469 -15.474 -5.870 1.00 33.20 34 GLN A O 17
ATOM 14380 N N . ARG A 1 35 ? -6.726 -17.468 -5.137 1.00 74.13 35 ARG A N 17
ATOM 14381 C CA . ARG A 1 35 ? -6.610 -18.039 -6.474 1.00 33.03 35 ARG A CA 17
ATOM 14382 C C . ARG A 1 35 ? -7.893 -17.822 -7.271 1.00 34.42 35 ARG A C 17
ATOM 14383 O O . ARG A 1 35 ? -7.853 -17.463 -8.448 1.00 11.24 35 ARG A O 17
ATOM 14404 N N . LYS A 1 36 ? -9.031 -18.044 -6.622 1.00 34.31 36 LYS A N 17
ATOM 14405 C CA . LYS A 1 36 ? -10.327 -17.873 -7.268 1.00 72.22 36 LYS A CA 17
ATOM 14406 C C . LYS A 1 36 ? -10.424 -16.507 -7.939 1.00 53.21 36 LYS A C 17
ATOM 14407 O O . LYS A 1 36 ? -10.964 -16.382 -9.039 1.00 64.21 36 LYS A O 17
ATOM 14426 N N . ILE A 1 37 ? -9.898 -15.486 -7.271 1.00 11.10 37 ILE A N 17
ATOM 14427 C CA . ILE A 1 37 ? -9.924 -14.130 -7.805 1.00 2.24 37 ILE A CA 17
ATOM 14428 C C . ILE A 1 37 ? -8.735 -13.879 -8.726 1.00 73.25 37 ILE A C 17
ATOM 14429 O O . ILE A 1 37 ? -8.813 -13.068 -9.650 1.00 23.52 37 ILE A O 17
ATOM 14445 N N . ASP A 1 38 ? -7.637 -14.581 -8.471 1.00 30.43 38 ASP A N 17
ATOM 14446 C CA . ASP A 1 38 ? -6.432 -14.438 -9.279 1.00 40.24 38 ASP A CA 17
ATOM 14447 C C . ASP A 1 38 ? -6.725 -14.728 -10.748 1.00 53.20 38 ASP A C 17
ATOM 14448 O O . ASP A 1 38 ? -6.402 -13.927 -11.625 1.00 0.24 38 ASP A O 17
ATOM 14457 N N . GLN A 1 39 ? -7.338 -15.878 -11.008 1.00 34.12 39 GLN A N 17
ATOM 14458 C CA . GLN A 1 39 ? -7.673 -16.274 -12.371 1.00 12.13 39 GLN A CA 17
ATOM 14459 C C . GLN A 1 39 ? -8.707 -15.328 -12.974 1.00 23.32 39 GLN A C 17
ATOM 14460 O O . GLN A 1 39 ? -8.891 -15.290 -14.190 1.00 44.10 39 GLN A O 17
ATOM 14474 N N . GLN A 1 40 ? -9.378 -14.568 -12.115 1.00 74.10 40 GLN A N 17
ATOM 14475 C CA . GLN A 1 40 ? -10.394 -13.623 -12.564 1.00 73.52 40 GLN A CA 17
ATOM 14476 C C . GLN A 1 40 ? -9.777 -12.532 -13.432 1.00 2.31 40 GLN A C 17
ATOM 14477 O O . GLN A 1 40 ? -10.234 -12.279 -14.547 1.00 62.31 40 GLN A O 17
ATOM 14491 N N . ILE A 1 41 ? -8.737 -11.888 -12.913 1.00 11.44 41 ILE A N 17
ATOM 14492 C CA . ILE A 1 41 ? -8.057 -10.824 -13.641 1.00 12.53 41 ILE A CA 17
ATOM 14493 C C . ILE A 1 41 ? -6.544 -10.930 -13.483 1.00 51.34 41 ILE A C 17
ATOM 14494 O O . ILE A 1 41 ? -5.792 -10.664 -14.421 1.00 33.42 41 ILE A O 17
ATOM 14510 N N . ALA A 1 42 ? -6.105 -11.321 -12.292 1.00 23.31 42 ALA A N 17
ATOM 14511 C CA . ALA A 1 42 ? -4.681 -11.467 -12.013 1.00 15.24 42 ALA A CA 17
ATOM 14512 C C . ALA A 1 42 ? -3.998 -12.322 -13.074 1.00 73.40 42 ALA A C 17
ATOM 14513 O O . ALA A 1 42 ? -2.822 -12.127 -13.381 1.00 72.34 42 ALA A O 17
ATOM 14520 N N . LYS A 1 43 ? -4.743 -13.272 -13.631 1.00 44.31 43 LYS A N 17
ATOM 14521 C CA . LYS A 1 43 ? -4.210 -14.158 -14.659 1.00 43.21 43 LYS A CA 17
ATOM 14522 C C . LYS A 1 43 ? -3.899 -13.384 -15.937 1.00 30.35 43 LYS A C 17
ATOM 14523 O O . LYS A 1 43 ? -2.947 -13.702 -16.649 1.00 34.32 43 LYS A O 17
ATOM 14542 N N . GLU A 1 44 ? -4.707 -12.367 -16.219 1.00 32.24 44 GLU A N 17
ATOM 14543 C CA . GLU A 1 44 ? -4.517 -11.549 -17.410 1.00 43.32 44 GLU A CA 17
ATOM 14544 C C . GLU A 1 44 ? -3.508 -10.433 -17.149 1.00 35.42 44 GLU A C 17
ATOM 14545 O O . GLU A 1 44 ? -2.724 -10.073 -18.026 1.00 63.43 44 GLU A O 17
ATOM 14557 N N . ARG A 1 45 ? -3.537 -9.891 -15.936 1.00 41.50 45 ARG A N 17
ATOM 14558 C CA . ARG A 1 45 ? -2.627 -8.815 -15.559 1.00 35.32 45 ARG A CA 17
ATOM 14559 C C . ARG A 1 45 ? -1.181 -9.195 -15.863 1.00 52.54 45 ARG A C 17
ATOM 14560 O O . ARG A 1 45 ? -0.651 -10.157 -15.309 1.00 62.30 45 ARG A O 17
ATOM 14581 N N . VAL A 1 46 ? -0.548 -8.431 -16.749 1.00 34.12 46 VAL A N 17
ATOM 14582 C CA . VAL A 1 46 ? 0.836 -8.686 -17.127 1.00 24.31 46 VAL A CA 17
ATOM 14583 C C . VAL A 1 46 ? 1.749 -7.556 -16.665 1.00 24.34 46 VAL A C 17
ATOM 14584 O O . VAL A 1 46 ? 1.743 -6.466 -17.237 1.00 61.11 46 VAL A O 17
ATOM 14597 N N . ILE A 1 47 ? 2.534 -7.824 -15.626 1.00 72.31 47 ILE A N 17
ATOM 14598 C CA . ILE A 1 47 ? 3.454 -6.830 -15.088 1.00 30.31 47 ILE A CA 17
ATOM 14599 C C . ILE A 1 47 ? 4.653 -6.635 -16.010 1.00 20.14 47 ILE A C 17
ATOM 14600 O O . ILE A 1 47 ? 5.194 -7.597 -16.556 1.00 55.00 47 ILE A O 17
ATOM 14616 N N . LYS A 1 48 ? 5.066 -5.383 -16.177 1.00 71.31 48 LYS A N 17
ATOM 14617 C CA . LYS A 1 48 ? 6.203 -5.060 -17.030 1.00 65.00 48 LYS A CA 17
ATOM 14618 C C . LYS A 1 48 ? 6.559 -3.580 -16.925 1.00 73.35 48 LYS A C 17
ATOM 14619 O O . LYS A 1 48 ? 5.772 -2.716 -17.310 1.00 52.11 48 LYS A O 17
ATOM 14638 N N . GLN A 1 49 ? 7.748 -3.297 -16.404 1.00 62.34 49 GLN A N 17
ATOM 14639 C CA . GLN A 1 49 ? 8.207 -1.922 -16.251 1.00 14.32 49 GLN A CA 17
ATOM 14640 C C . GLN A 1 49 ? 8.126 -1.170 -17.575 1.00 51.13 49 GLN A C 17
ATOM 14641 O O . GLN A 1 49 ? 7.826 0.024 -17.606 1.00 52.23 49 GLN A O 17
ATOM 14655 N N . GLY A 1 1 ? -6.698 -22.067 -9.742 1.00 24.42 1 GLY A N 18
ATOM 14656 C CA . GLY A 1 1 ? -6.386 -21.032 -10.710 1.00 21.12 1 GLY A CA 18
ATOM 14657 C C . GLY A 1 1 ? -4.985 -21.168 -11.273 1.00 11.41 1 GLY A C 18
ATOM 14658 O O . GLY A 1 1 ? -4.525 -22.275 -11.550 1.00 62.05 1 GLY A O 18
ATOM 14662 N N . SER A 1 2 ? -4.306 -20.038 -11.444 1.00 22.02 2 SER A N 18
ATOM 14663 C CA . SER A 1 2 ? -2.951 -20.035 -11.983 1.00 41.10 2 SER A CA 18
ATOM 14664 C C . SER A 1 2 ? -2.144 -18.870 -11.417 1.00 63.43 2 SER A C 18
ATOM 14665 O O . SER A 1 2 ? -2.690 -17.807 -11.125 1.00 44.10 2 SER A O 18
ATOM 14673 N N . MET A 1 3 ? -0.840 -19.081 -11.266 1.00 12.51 3 MET A N 18
ATOM 14674 C CA . MET A 1 3 ? 0.043 -18.048 -10.736 1.00 64.33 3 MET A CA 18
ATOM 14675 C C . MET A 1 3 ? 0.396 -17.029 -11.815 1.00 13.43 3 MET A C 18
ATOM 14676 O O . MET A 1 3 ? 1.061 -17.354 -12.798 1.00 62.21 3 MET A O 18
ATOM 14690 N N . LYS A 1 4 ? -0.055 -15.793 -11.624 1.00 61.23 4 LYS A N 18
ATOM 14691 C CA . LYS A 1 4 ? 0.213 -14.725 -12.580 1.00 1.23 4 LYS A CA 18
ATOM 14692 C C . LYS A 1 4 ? 1.113 -13.658 -11.965 1.00 22.05 4 LYS A C 18
ATOM 14693 O O . LYS A 1 4 ? 0.684 -12.892 -11.103 1.00 53.34 4 LYS A O 18
ATOM 14712 N N . ASN A 1 5 ? 2.363 -13.614 -12.414 1.00 23.13 5 ASN A N 18
ATOM 14713 C CA . ASN A 1 5 ? 3.324 -12.640 -11.908 1.00 35.05 5 ASN A CA 18
ATOM 14714 C C . ASN A 1 5 ? 3.512 -11.496 -12.899 1.00 51.11 5 ASN A C 18
ATOM 14715 O O . ASN A 1 5 ? 2.768 -11.375 -13.873 1.00 33.35 5 ASN A O 18
ATOM 14726 N N . TYR A 1 6 ? 4.512 -10.659 -12.645 1.00 72.12 6 TYR A N 18
ATOM 14727 C CA . TYR A 1 6 ? 4.797 -9.524 -13.514 1.00 44.40 6 TYR A CA 18
ATOM 14728 C C . TYR A 1 6 ? 6.288 -9.440 -13.829 1.00 52.00 6 TYR A C 18
ATOM 14729 O O . TYR A 1 6 ? 7.130 -9.641 -12.954 1.00 53.12 6 TYR A O 18
ATOM 14747 N N . GLN A 1 7 ? 6.605 -9.141 -15.085 1.00 34.32 7 GLN A N 18
ATOM 14748 C CA . GLN A 1 7 ? 7.993 -9.031 -15.516 1.00 41.12 7 GLN A CA 18
ATOM 14749 C C . GLN A 1 7 ? 8.717 -10.365 -15.369 1.00 32.24 7 GLN A C 18
ATOM 14750 O O . GLN A 1 7 ? 8.309 -11.239 -14.602 1.00 44.35 7 GLN A O 18
ATOM 14764 N N . PRO A 1 8 ? 9.816 -10.529 -16.119 1.00 44.21 8 PRO A N 18
ATOM 14765 C CA . PRO A 1 8 ? 10.620 -11.754 -16.089 1.00 62.30 8 PRO A CA 18
ATOM 14766 C C . PRO A 1 8 ? 11.374 -11.921 -14.774 1.00 32.10 8 PRO A C 18
ATOM 14767 O O . PRO A 1 8 ? 12.603 -11.878 -14.743 1.00 32.25 8 PRO A O 18
ATOM 14778 N N . ASN A 1 9 ? 10.629 -12.112 -13.690 1.00 75.02 9 ASN A N 18
ATOM 14779 C CA . ASN A 1 9 ? 11.227 -12.285 -12.372 1.00 22.43 9 ASN A CA 18
ATOM 14780 C C . ASN A 1 9 ? 11.504 -13.759 -12.089 1.00 42.15 9 ASN A C 18
ATOM 14781 O O . ASN A 1 9 ? 11.390 -14.217 -10.953 1.00 34.35 9 ASN A O 18
ATOM 14792 N N . LYS A 1 10 ? 11.870 -14.497 -13.132 1.00 40.32 10 LYS A N 18
ATOM 14793 C CA . LYS A 1 10 ? 12.166 -15.918 -12.998 1.00 72.23 10 LYS A CA 18
ATOM 14794 C C . LYS A 1 10 ? 13.612 -16.134 -12.563 1.00 72.45 10 LYS A C 18
ATOM 14795 O O . LYS A 1 10 ? 13.907 -17.041 -11.785 1.00 33.31 10 LYS A O 18
ATOM 14814 N N . ASP A 1 11 ? 14.509 -15.296 -13.070 1.00 13.41 11 ASP A N 18
ATOM 14815 C CA . ASP A 1 11 ? 15.924 -15.394 -12.732 1.00 11.44 11 ASP A CA 18
ATOM 14816 C C . ASP A 1 11 ? 16.176 -14.915 -11.305 1.00 40.23 11 ASP A C 18
ATOM 14817 O O . ASP A 1 11 ? 16.963 -15.511 -10.569 1.00 2.01 11 ASP A O 18
ATOM 14826 N N . LEU A 1 12 ? 15.504 -13.835 -10.922 1.00 2.11 12 LEU A N 18
ATOM 14827 C CA . LEU A 1 12 ? 15.656 -13.275 -9.583 1.00 51.45 12 LEU A CA 18
ATOM 14828 C C . LEU A 1 12 ? 14.954 -14.145 -8.546 1.00 63.20 12 LEU A C 18
ATOM 14829 O O . LEU A 1 12 ? 15.393 -14.238 -7.399 1.00 12.13 12 LEU A O 18
ATOM 14845 N N . LEU A 1 13 ? 13.864 -14.783 -8.957 1.00 20.42 13 LEU A N 18
ATOM 14846 C CA . LEU A 1 13 ? 13.102 -15.649 -8.064 1.00 21.44 13 LEU A CA 18
ATOM 14847 C C . LEU A 1 13 ? 13.730 -17.037 -7.984 1.00 4.03 13 LEU A C 18
ATOM 14848 O O . LEU A 1 13 ? 13.714 -17.676 -6.932 1.00 73.14 13 LEU A O 18
ATOM 14864 N N . GLU A 1 14 ? 14.285 -17.495 -9.101 1.00 65.04 14 GLU A N 18
ATOM 14865 C CA . GLU A 1 14 ? 14.921 -18.806 -9.156 1.00 75.54 14 GLU A CA 18
ATOM 14866 C C . GLU A 1 14 ? 15.944 -18.963 -8.035 1.00 40.23 14 GLU A C 18
ATOM 14867 O O . GLU A 1 14 ? 15.940 -19.959 -7.312 1.00 0.04 14 GLU A O 18
ATOM 14879 N N . ILE A 1 15 ? 16.819 -17.972 -7.899 1.00 21.30 15 ILE A N 18
ATOM 14880 C CA . ILE A 1 15 ? 17.848 -17.999 -6.867 1.00 32.14 15 ILE A CA 18
ATOM 14881 C C . ILE A 1 15 ? 17.245 -18.295 -5.497 1.00 40.35 15 ILE A C 18
ATOM 14882 O O . ILE A 1 15 ? 17.817 -19.042 -4.703 1.00 63.21 15 ILE A O 18
ATOM 14898 N N . LEU A 1 16 ? 16.086 -17.705 -5.228 1.00 13.21 16 LEU A N 18
ATOM 14899 C CA . LEU A 1 16 ? 15.403 -17.906 -3.955 1.00 34.03 16 LEU A CA 18
ATOM 14900 C C . LEU A 1 16 ? 14.597 -19.201 -3.968 1.00 15.12 16 LEU A C 18
ATOM 14901 O O . LEU A 1 16 ? 14.298 -19.767 -2.917 1.00 62.51 16 LEU A O 18
ATOM 14917 N N . GLU A 1 17 ? 14.249 -19.664 -5.165 1.00 4.23 17 GLU A N 18
ATOM 14918 C CA . GLU A 1 17 ? 13.479 -20.893 -5.314 1.00 1.05 17 GLU A CA 18
ATOM 14919 C C . GLU A 1 17 ? 14.083 -22.018 -4.477 1.00 55.23 17 GLU A C 18
ATOM 14920 O O . GLU A 1 17 ? 13.367 -22.885 -3.976 1.00 23.21 17 GLU A O 18
ATOM 14932 N N . SER A 1 18 ? 15.404 -21.996 -4.332 1.00 74.23 18 SER A N 18
ATOM 14933 C CA . SER A 1 18 ? 16.105 -23.016 -3.561 1.00 73.00 18 SER A CA 18
ATOM 14934 C C . SER A 1 18 ? 15.475 -23.183 -2.182 1.00 13.45 18 SER A C 18
ATOM 14935 O O . SER A 1 18 ? 15.019 -24.268 -1.823 1.00 72.24 18 SER A O 18
ATOM 14943 N N . GLN A 1 19 ? 15.454 -22.099 -1.413 1.00 13.43 19 GLN A N 18
ATOM 14944 C CA . GLN A 1 19 ? 14.881 -22.124 -0.072 1.00 75.52 19 GLN A CA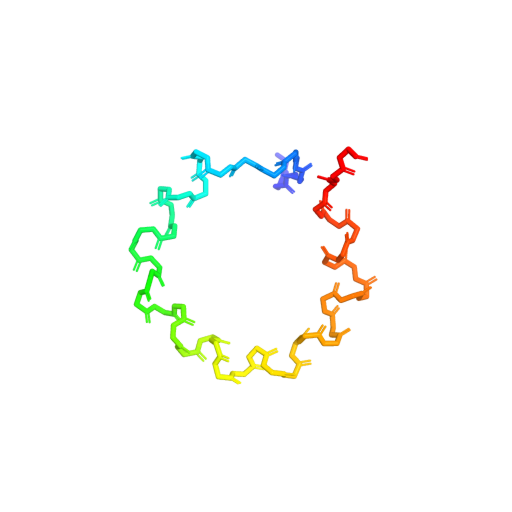 18
ATOM 14945 C C . GLN A 1 19 ? 13.361 -22.006 -0.127 1.00 40.55 19 GLN A C 18
ATOM 14946 O O . GLN A 1 19 ? 12.652 -22.587 0.694 1.00 13.41 19 GLN A O 18
ATOM 14960 N N . LYS A 1 20 ? 12.867 -21.248 -1.101 1.00 71.52 20 LYS A N 18
ATOM 14961 C CA . LYS A 1 20 ? 11.431 -21.053 -1.265 1.00 63.14 20 LYS A CA 18
ATOM 14962 C C . LYS A 1 20 ? 10.733 -22.375 -1.569 1.00 65.01 20 LYS A C 18
ATOM 14963 O O . LYS A 1 20 ? 9.514 -22.487 -1.443 1.00 13.22 20 LYS A O 18
ATOM 14982 N N . ILE A 1 21 ? 11.515 -23.373 -1.968 1.00 74.10 21 ILE A N 18
ATOM 14983 C CA . ILE A 1 21 ? 10.971 -24.687 -2.287 1.00 31.54 21 ILE A CA 18
ATOM 14984 C C . ILE A 1 21 ? 10.011 -25.163 -1.201 1.00 61.14 21 ILE A C 18
ATOM 14985 O O . ILE A 1 21 ? 9.036 -25.860 -1.481 1.00 73.44 21 ILE A O 18
ATOM 15001 N N . LYS A 1 22 ? 10.293 -24.780 0.039 1.00 32.03 22 LYS A N 18
ATOM 15002 C CA . LYS A 1 22 ? 9.454 -25.164 1.168 1.00 13.23 22 LYS A CA 18
ATOM 15003 C C . LYS A 1 22 ? 8.292 -24.190 1.339 1.00 44.31 22 LYS A C 18
ATOM 15004 O O . LYS A 1 22 ? 7.128 -24.589 1.321 1.00 54.15 22 LYS A O 18
ATOM 15023 N N . ILE A 1 23 ? 8.617 -22.912 1.503 1.00 3.23 23 ILE A N 18
ATOM 15024 C CA . ILE A 1 23 ? 7.601 -21.882 1.674 1.00 15.53 23 ILE A CA 18
ATOM 15025 C C . ILE A 1 23 ? 6.552 -21.955 0.569 1.00 2.03 23 ILE A C 18
ATOM 15026 O O . ILE A 1 23 ? 5.398 -21.575 0.767 1.00 72.32 23 ILE A O 18
ATOM 15042 N N . LYS A 1 24 ? 6.961 -22.448 -0.595 1.00 3.31 24 LYS A N 18
ATOM 15043 C CA . LYS A 1 24 ? 6.058 -22.575 -1.732 1.00 52.02 24 LYS A CA 18
ATOM 15044 C C . LYS A 1 24 ? 4.747 -23.233 -1.315 1.00 32.43 24 LYS A C 18
ATOM 15045 O O . LYS A 1 24 ? 3.686 -22.921 -1.853 1.00 73.22 24 LYS A O 18
ATOM 15064 N N . ASN A 1 25 ? 4.828 -24.145 -0.351 1.00 3.12 25 ASN A N 18
ATOM 15065 C CA . ASN A 1 25 ? 3.647 -24.846 0.139 1.00 24.45 25 ASN A CA 18
ATOM 15066 C C . ASN A 1 25 ? 2.740 -23.902 0.922 1.00 74.41 25 ASN A C 18
ATOM 15067 O O . ASN A 1 25 ? 1.556 -23.761 0.610 1.00 3.31 25 ASN A O 18
ATOM 15078 N N . LEU A 1 26 ? 3.301 -23.258 1.939 1.00 61.21 26 LEU A N 18
ATOM 15079 C CA . LEU A 1 26 ? 2.543 -22.326 2.767 1.00 61.25 26 LEU A CA 18
ATOM 15080 C C . LEU A 1 26 ? 2.030 -21.154 1.936 1.00 31.03 26 LEU A C 18
ATOM 15081 O O . LEU A 1 26 ? 0.829 -20.884 1.899 1.00 3.21 26 LEU A O 18
ATOM 15097 N N . LYS A 1 27 ? 2.947 -20.462 1.269 1.00 1.34 27 LYS A N 18
ATOM 15098 C CA . LYS A 1 27 ? 2.589 -19.320 0.436 1.00 34.20 27 LYS A CA 18
ATOM 15099 C C . LYS A 1 27 ? 1.484 -19.691 -0.548 1.00 41.14 27 LYS A C 18
ATOM 15100 O O . LYS A 1 27 ? 0.672 -18.849 -0.929 1.00 12.40 27 LYS A O 18
ATOM 15119 N N . GLU A 1 28 ? 1.460 -20.956 -0.955 1.00 61.42 28 GLU A N 18
ATOM 15120 C CA . GLU A 1 28 ? 0.454 -21.437 -1.895 1.00 20.11 28 GLU A CA 18
ATOM 15121 C C . GLU A 1 28 ? -0.935 -21.412 -1.264 1.00 55.45 28 GLU A C 18
ATOM 15122 O O . GLU A 1 28 ? -1.914 -21.036 -1.910 1.00 4.03 28 GLU A O 18
ATOM 15134 N N . GLU A 1 29 ? -1.013 -21.815 -0.000 1.00 42.40 29 GLU A N 18
ATOM 15135 C CA . GLU A 1 29 ? -2.282 -21.839 0.717 1.00 73.31 29 GLU A CA 18
ATOM 15136 C C . GLU A 1 29 ? -2.853 -20.431 0.862 1.00 63.31 29 GLU A C 18
ATOM 15137 O O . GLU A 1 29 ? -4.048 -20.210 0.666 1.00 62.33 29 GLU A O 18
ATOM 15149 N N . VAL A 1 30 ? -1.989 -19.482 1.208 1.00 41.14 30 VAL A N 18
ATOM 15150 C CA . VAL A 1 30 ? -2.405 -18.095 1.379 1.00 72.12 30 VAL A CA 18
ATOM 15151 C C . VAL A 1 30 ? -2.604 -17.411 0.031 1.00 4.41 30 VAL A C 18
ATOM 15152 O O . VAL A 1 30 ? -3.397 -16.477 -0.093 1.00 71.42 30 VAL A O 18
ATOM 15165 N N . LYS A 1 31 ? -1.877 -17.881 -0.977 1.00 55.55 31 LYS A N 18
ATOM 15166 C CA . LYS A 1 31 ? -1.974 -17.316 -2.318 1.00 43.14 31 LYS A CA 18
ATOM 15167 C C . LYS A 1 31 ? -3.428 -17.233 -2.771 1.00 31.22 31 LYS A C 18
ATOM 15168 O O . LYS A 1 31 ? -3.792 -16.366 -3.566 1.00 10.04 31 LYS A O 18
ATOM 15187 N N . ILE A 1 32 ? -4.255 -18.139 -2.259 1.00 4.11 32 ILE A N 18
ATOM 15188 C CA . ILE A 1 32 ? -5.669 -18.166 -2.609 1.00 13.31 32 ILE A CA 18
ATOM 15189 C C . ILE A 1 32 ? -6.297 -16.783 -2.466 1.00 32.40 32 ILE A C 18
ATOM 15190 O O . ILE A 1 32 ? -7.169 -16.402 -3.248 1.00 11.42 32 ILE A O 18
ATOM 15206 N N . LEU A 1 33 ? -5.848 -16.036 -1.464 1.00 25.31 33 LEU A N 18
ATOM 15207 C CA . LEU A 1 33 ? -6.364 -14.694 -1.219 1.00 23.13 33 LEU A CA 18
ATOM 15208 C C . LEU A 1 33 ? -5.611 -13.661 -2.051 1.00 52.11 33 LEU A C 18
ATOM 15209 O O . LEU A 1 33 ? -6.188 -12.668 -2.494 1.00 71.20 33 LEU A O 18
ATOM 15225 N N . GLN A 1 34 ? -4.321 -13.903 -2.261 1.00 33.30 34 GLN A N 18
ATOM 15226 C CA . GLN A 1 34 ? -3.491 -12.994 -3.042 1.00 22.12 34 GLN A CA 18
ATOM 15227 C C . GLN A 1 34 ? -4.049 -12.821 -4.450 1.00 54.53 34 GLN A C 18
ATOM 15228 O O . GLN A 1 34 ? -3.934 -11.750 -5.047 1.00 1.33 34 GLN A O 18
ATOM 15242 N N . ARG A 1 35 ? -4.655 -13.880 -4.976 1.00 65.43 35 ARG A N 18
ATOM 15243 C CA . ARG A 1 35 ? -5.230 -13.845 -6.316 1.00 24.44 35 ARG A CA 18
ATOM 15244 C C . ARG A 1 35 ? -6.137 -12.631 -6.486 1.00 14.21 35 ARG A C 18
ATOM 15245 O O . ARG A 1 35 ? -6.048 -11.910 -7.480 1.00 13.32 35 ARG A O 18
ATOM 15266 N N . LYS A 1 36 ? -7.011 -12.410 -5.510 1.00 35.53 36 LYS A N 18
ATOM 15267 C CA . LYS A 1 36 ? -7.936 -11.284 -5.550 1.00 2.54 36 LYS A CA 18
ATOM 15268 C C . LYS A 1 36 ? -7.192 -9.979 -5.816 1.00 41.20 36 LYS A C 18
ATOM 15269 O O . LYS A 1 36 ? -7.701 -9.093 -6.503 1.00 2.30 36 LYS A O 18
ATOM 15288 N N . ILE A 1 37 ? -5.986 -9.869 -5.270 1.00 3.32 37 ILE A N 18
ATOM 15289 C CA . ILE A 1 37 ? -5.172 -8.673 -5.451 1.00 63.23 37 ILE A CA 18
ATOM 15290 C C . ILE A 1 37 ? -4.368 -8.747 -6.745 1.00 50.31 37 ILE A C 18
ATOM 15291 O O . ILE A 1 37 ? -4.098 -7.726 -7.379 1.00 20.40 37 ILE A O 18
ATOM 15307 N N . ASP A 1 38 ? -3.990 -9.960 -7.132 1.00 52.02 38 ASP A N 18
ATOM 15308 C CA . ASP A 1 38 ? -3.220 -10.168 -8.353 1.00 4.23 38 ASP A CA 18
ATOM 15309 C C . ASP A 1 38 ? -3.971 -9.632 -9.568 1.00 21.24 38 ASP A C 18
ATOM 15310 O O . ASP A 1 38 ? -3.422 -8.869 -10.361 1.00 43.50 38 ASP A O 18
ATOM 15319 N N . GLN A 1 39 ? -5.229 -10.039 -9.706 1.00 23.02 39 GLN A N 18
ATOM 15320 C CA . GLN A 1 39 ? -6.054 -9.601 -10.825 1.00 50.01 39 GLN A CA 18
ATOM 15321 C C . GLN A 1 39 ? -6.237 -8.087 -10.807 1.00 1.01 39 GLN A C 18
ATOM 15322 O O . GLN A 1 39 ? -6.520 -7.475 -11.836 1.00 45.24 39 GLN A O 18
ATOM 15336 N N . GLN A 1 40 ? -6.074 -7.490 -9.630 1.00 72.35 40 GLN A N 18
ATOM 15337 C CA . GLN A 1 40 ? -6.223 -6.048 -9.479 1.00 43.31 40 GLN A CA 18
ATOM 15338 C C . GLN A 1 40 ? -5.278 -5.302 -10.416 1.00 12.00 40 GLN A C 18
ATOM 15339 O O . GLN A 1 40 ? -5.708 -4.459 -11.204 1.00 70.55 40 GLN A O 18
ATOM 15353 N N . ILE A 1 41 ? -3.991 -5.617 -10.324 1.00 3.14 41 ILE A N 18
ATOM 15354 C CA . ILE A 1 41 ? -2.986 -4.977 -11.164 1.00 10.14 41 ILE A CA 18
ATOM 15355 C C . ILE A 1 41 ? -1.949 -5.985 -11.646 1.00 21.53 41 ILE A C 18
ATOM 15356 O O . ILE A 1 41 ? -1.460 -5.898 -12.772 1.00 32.43 41 ILE A O 18
ATOM 15372 N N . ALA A 1 42 ? -1.619 -6.944 -10.786 1.00 1.52 42 ALA A N 18
ATOM 15373 C CA . ALA A 1 42 ? -0.643 -7.972 -11.125 1.00 41.41 42 ALA A CA 18
ATOM 15374 C C . ALA A 1 42 ? -0.968 -8.616 -12.468 1.00 54.45 42 ALA A C 18
ATOM 15375 O O . ALA A 1 42 ? -0.072 -9.024 -13.207 1.00 4.32 42 ALA A O 18
ATOM 15382 N N . LYS A 1 43 ? -2.257 -8.705 -12.780 1.00 0.51 43 LYS A N 18
ATOM 15383 C CA . LYS A 1 43 ? -2.702 -9.298 -14.035 1.00 31.50 43 LYS A CA 18
ATOM 15384 C C . LYS A 1 43 ? -2.533 -8.318 -15.191 1.00 52.11 43 LYS A C 18
ATOM 15385 O O . LYS A 1 43 ? -2.244 -8.718 -16.318 1.00 52.12 43 LYS A O 18
ATOM 15404 N N . GLU A 1 44 ? -2.714 -7.033 -14.903 1.00 12.25 44 GLU A N 18
ATOM 15405 C CA . GLU A 1 44 ? -2.581 -5.996 -15.919 1.00 62.23 44 GLU A CA 18
ATOM 15406 C C . GLU A 1 44 ? -1.189 -6.023 -16.544 1.00 2.31 44 GLU A C 18
ATOM 15407 O O . GLU A 1 44 ? -1.044 -5.983 -17.766 1.00 34.21 44 GLU A O 18
ATOM 15419 N N . ARG A 1 45 ? -0.167 -6.089 -15.696 1.00 74.12 45 ARG A N 18
ATOM 15420 C CA . ARG A 1 45 ? 1.213 -6.119 -16.164 1.00 1.01 45 ARG A CA 18
ATOM 15421 C C . ARG A 1 45 ? 1.783 -7.533 -16.087 1.00 54.53 45 ARG A C 18
ATOM 15422 O O . ARG A 1 45 ? 2.500 -7.874 -15.147 1.00 33.14 45 ARG A O 18
ATOM 15443 N N . VAL A 1 46 ? 1.458 -8.351 -17.083 1.00 51.33 46 VAL A N 18
ATOM 15444 C CA . VAL A 1 46 ? 1.937 -9.727 -17.129 1.00 42.13 46 VAL A CA 18
ATOM 15445 C C . VAL A 1 46 ? 2.702 -10.000 -18.420 1.00 12.32 46 VAL A C 18
ATOM 15446 O O . VAL A 1 46 ? 2.105 -10.147 -19.487 1.00 25.30 46 VAL A O 18
ATOM 15459 N N . ILE A 1 47 ? 4.025 -10.066 -18.314 1.00 53.24 47 ILE A N 18
ATOM 15460 C CA . ILE A 1 47 ? 4.871 -10.323 -19.473 1.00 51.40 47 ILE A CA 18
ATOM 15461 C C . ILE A 1 47 ? 4.745 -11.770 -19.935 1.00 65.34 47 ILE A C 18
ATOM 15462 O O . ILE A 1 47 ? 4.696 -12.692 -19.121 1.00 21.13 47 ILE A O 18
ATOM 15478 N N . LYS A 1 48 ? 4.696 -11.964 -21.249 1.00 0.20 48 LYS A N 18
ATOM 15479 C CA . LYS A 1 48 ? 4.580 -13.299 -21.822 1.00 73.52 48 LYS A CA 18
ATOM 15480 C C . LYS A 1 48 ? 5.957 -13.906 -22.072 1.00 33.34 48 LYS A C 18
ATOM 15481 O O . LYS A 1 48 ? 6.739 -13.386 -22.867 1.00 13.03 48 LYS A O 18
ATOM 15500 N N . GLN A 1 49 ? 6.245 -15.009 -21.388 1.00 71.44 49 GLN A N 18
ATOM 15501 C CA . GLN A 1 49 ? 7.528 -15.687 -21.538 1.00 14.55 49 GLN A CA 18
ATOM 15502 C C . GLN A 1 49 ? 7.654 -16.315 -22.921 1.00 52.25 49 GLN A C 18
ATOM 15503 O O . GLN A 1 49 ? 8.699 -16.218 -23.566 1.00 30.53 49 GLN A O 18
ATOM 15517 N N . GLY A 1 1 ? 10.131 -3.592 3.382 1.00 52.42 1 GLY A N 19
ATOM 15518 C CA . GLY A 1 1 ? 11.328 -3.104 2.721 1.00 34.24 1 GLY A CA 19
ATOM 15519 C C . GLY A 1 1 ? 11.955 -4.145 1.815 1.00 33.13 1 GLY A C 19
ATOM 15520 O O . GLY A 1 1 ? 12.961 -4.760 2.168 1.00 2.41 1 GLY A O 19
ATOM 15524 N N . SER A 1 2 ? 11.358 -4.345 0.645 1.00 72.24 2 SER A N 19
ATOM 15525 C CA . SER A 1 2 ? 11.861 -5.323 -0.313 1.00 20.33 2 SER A CA 19
ATOM 15526 C C . SER A 1 2 ? 11.856 -4.751 -1.727 1.00 65.30 2 SER A C 19
ATOM 15527 O O . SER A 1 2 ? 11.388 -3.637 -1.956 1.00 12.32 2 SER A O 19
ATOM 15535 N N . MET A 1 3 ? 12.382 -5.523 -2.672 1.00 61.44 3 MET A N 19
ATOM 15536 C CA . MET A 1 3 ? 12.438 -5.095 -4.065 1.00 51.32 3 MET A CA 19
ATOM 15537 C C . MET A 1 3 ? 11.049 -5.112 -4.696 1.00 31.54 3 MET A C 19
ATOM 15538 O O . MET A 1 3 ? 10.209 -5.943 -4.349 1.00 30.21 3 MET A O 19
ATOM 15552 N N . LYS A 1 4 ? 10.813 -4.191 -5.623 1.00 42.30 4 LYS A N 19
ATOM 15553 C CA . LYS A 1 4 ? 9.527 -4.100 -6.303 1.00 74.41 4 LYS A CA 19
ATOM 15554 C C . LYS A 1 4 ? 9.657 -4.499 -7.770 1.00 2.53 4 LYS A C 19
ATOM 15555 O O . LYS A 1 4 ? 10.577 -4.064 -8.461 1.00 4.32 4 LYS A O 19
ATOM 15574 N N . ASN A 1 5 ? 8.729 -5.327 -8.238 1.00 44.23 5 ASN A N 19
ATOM 15575 C CA . ASN A 1 5 ? 8.741 -5.783 -9.624 1.00 11.54 5 ASN A CA 19
ATOM 15576 C C . ASN A 1 5 ? 7.328 -5.810 -10.199 1.00 43.42 5 ASN A C 19
ATOM 15577 O O . ASN A 1 5 ? 6.360 -5.487 -9.511 1.00 32.35 5 ASN A O 19
ATOM 15588 N N . TYR A 1 6 ? 7.219 -6.197 -11.465 1.00 54.41 6 TYR A N 19
ATOM 15589 C CA . TYR A 1 6 ? 5.925 -6.264 -12.134 1.00 60.33 6 TYR A CA 19
ATOM 15590 C C . TYR A 1 6 ? 5.770 -7.581 -12.889 1.00 44.03 6 TYR A C 19
ATOM 15591 O O . TYR A 1 6 ? 6.736 -8.111 -13.438 1.00 2.30 6 TYR A O 19
ATOM 15609 N N . GLN A 1 7 ? 4.548 -8.102 -12.912 1.00 60.42 7 GLN A N 19
ATOM 15610 C CA . GLN A 1 7 ? 4.266 -9.357 -13.599 1.00 70.04 7 GLN A CA 19
ATOM 15611 C C . GLN A 1 7 ? 5.008 -10.516 -12.943 1.00 21.34 7 GLN A C 19
ATOM 15612 O O . GLN A 1 7 ? 6.058 -10.342 -12.323 1.00 35.01 7 GLN A O 19
ATOM 15626 N N . PRO A 1 8 ? 4.452 -11.729 -13.079 1.00 72.15 8 PRO A N 19
ATOM 15627 C CA . PRO A 1 8 ? 5.044 -12.941 -12.506 1.00 64.12 8 PRO A CA 19
ATOM 15628 C C . PRO A 1 8 ? 6.334 -13.345 -13.212 1.00 24.22 8 PRO A C 19
ATOM 15629 O O . PRO A 1 8 ? 6.350 -14.284 -14.006 1.00 62.24 8 PRO A O 19
ATOM 15640 N N . ASN A 1 9 ? 7.415 -12.630 -12.915 1.00 53.14 9 ASN A N 19
ATOM 15641 C CA . ASN A 1 9 ? 8.710 -12.915 -13.522 1.00 50.40 9 ASN A CA 19
ATOM 15642 C C . ASN A 1 9 ? 9.294 -14.213 -12.974 1.00 33.30 9 ASN A C 19
ATOM 15643 O O . ASN A 1 9 ? 9.504 -14.353 -11.769 1.00 2.21 9 ASN A O 19
ATOM 15654 N N . LYS A 1 10 ? 9.554 -15.162 -13.867 1.00 52.12 10 LYS A N 19
ATOM 15655 C CA . LYS A 1 10 ? 10.115 -16.449 -13.475 1.00 61.34 10 LYS A CA 19
ATOM 15656 C C . LYS A 1 10 ? 11.633 -16.367 -13.355 1.00 4.24 10 LYS A C 19
ATOM 15657 O O . LYS A 1 10 ? 12.234 -17.023 -12.504 1.00 65.40 10 LYS A O 19
ATOM 15676 N N . ASP A 1 11 ? 12.247 -15.556 -14.209 1.00 40.22 11 ASP A N 19
ATOM 15677 C CA . ASP A 1 11 ? 13.695 -15.386 -14.196 1.00 43.52 11 ASP A CA 19
ATOM 15678 C C . ASP A 1 11 ? 14.169 -14.865 -12.843 1.00 22.12 11 ASP A C 19
ATOM 15679 O O . ASP A 1 11 ? 15.191 -15.309 -12.318 1.00 64.11 11 ASP A O 19
ATOM 15688 N N . LEU A 1 12 ? 13.421 -13.921 -12.283 1.00 31.01 12 LEU A N 19
ATOM 15689 C CA . LEU A 1 12 ? 13.765 -13.339 -10.990 1.00 54.54 12 LEU A CA 19
ATOM 15690 C C . LEU A 1 12 ? 13.363 -14.269 -9.850 1.00 5.30 12 LEU A C 19
ATOM 15691 O O . LEU A 1 12 ? 14.188 -14.628 -9.009 1.00 21.54 12 LEU A O 19
ATOM 15707 N N . LEU A 1 13 ? 12.093 -14.656 -9.829 1.00 21.41 13 LEU A N 19
ATOM 15708 C CA . LEU A 1 13 ? 11.582 -15.547 -8.793 1.00 22.41 13 LEU A CA 19
ATOM 15709 C C . LEU A 1 13 ? 12.407 -16.829 -8.721 1.00 53.25 13 LEU A C 19
ATOM 15710 O O . LEU A 1 13 ? 12.599 -17.395 -7.646 1.00 55.00 13 LEU A O 19
ATOM 15726 N N . GLU A 1 14 ? 12.893 -17.278 -9.874 1.00 62.41 14 GLU A N 19
ATOM 15727 C CA . GLU A 1 14 ? 13.698 -18.492 -9.941 1.00 24.31 14 GLU A CA 19
ATOM 15728 C C . GLU A 1 14 ? 14.808 -18.467 -8.894 1.00 30.55 14 GLU A C 19
ATOM 15729 O O . GLU A 1 14 ? 14.972 -19.416 -8.125 1.00 50.24 14 GLU A O 19
ATOM 15741 N N . ILE A 1 15 ? 15.567 -17.377 -8.870 1.00 13.02 15 ILE A N 19
ATOM 15742 C CA . ILE A 1 15 ? 16.660 -17.228 -7.917 1.00 71.23 15 ILE A CA 19
ATOM 15743 C C . ILE A 1 15 ? 16.180 -17.461 -6.489 1.00 30.32 15 ILE A C 19
ATOM 15744 O O . ILE A 1 15 ? 16.910 -18.004 -5.658 1.00 15.23 15 ILE A O 19
ATOM 15760 N N . LEU A 1 16 ? 14.948 -17.050 -6.210 1.00 41.20 16 LEU A N 19
ATOM 15761 C CA . LEU A 1 16 ? 14.368 -17.215 -4.882 1.00 24.34 16 LEU A CA 19
ATOM 15762 C C . LEU A 1 16 ? 13.770 -18.609 -4.718 1.00 42.13 16 LEU A C 19
ATOM 15763 O O . LEU A 1 16 ? 13.599 -19.093 -3.600 1.00 73.53 16 LEU A O 19
ATOM 15779 N N . GLU A 1 17 ? 13.457 -19.248 -5.841 1.00 30.20 17 GLU A N 19
ATOM 15780 C CA . GLU A 1 17 ? 12.879 -20.587 -5.821 1.00 64.02 17 GLU A CA 19
ATOM 15781 C C . GLU A 1 17 ? 13.670 -21.507 -4.895 1.00 41.04 17 GLU A C 19
ATOM 15782 O O . GLU A 1 17 ? 13.108 -22.400 -4.262 1.00 73.32 17 GLU A O 19
ATOM 15794 N N . SER A 1 18 ? 14.978 -21.282 -4.823 1.00 0.32 18 SER A N 19
ATOM 15795 C CA . SER A 1 18 ? 15.848 -22.092 -3.978 1.00 74.44 18 SER A CA 19
ATOM 15796 C C . SER A 1 18 ? 15.298 -22.179 -2.558 1.00 4.13 18 SER A C 19
ATOM 15797 O O . SER A 1 18 ? 15.026 -23.267 -2.052 1.00 73.32 18 SER A O 19
ATOM 15805 N N . GLN A 1 19 ? 15.139 -21.024 -1.920 1.00 43.41 19 GLN A N 19
ATOM 15806 C CA . GLN A 1 19 ? 14.623 -20.968 -0.557 1.00 65.34 19 GLN A CA 19
ATOM 15807 C C . GLN A 1 19 ? 13.104 -21.097 -0.545 1.00 12.20 19 GLN A C 19
ATOM 15808 O O . GLN A 1 19 ? 12.525 -21.659 0.385 1.00 60.54 19 GLN A O 19
ATOM 15822 N N . LYS A 1 20 ? 12.462 -20.571 -1.583 1.00 1.01 20 LYS A N 19
ATOM 15823 C CA . LYS A 1 20 ? 11.009 -20.627 -1.693 1.00 43.11 20 LYS A CA 19
ATOM 15824 C C . LYS A 1 20 ? 10.524 -22.071 -1.765 1.00 63.34 20 LYS A C 19
ATOM 15825 O O . LYS A 1 20 ? 9.344 -22.351 -1.552 1.00 3.11 20 LYS A O 19
ATOM 15844 N N . ILE A 1 21 ? 11.442 -22.984 -2.066 1.00 73.21 21 ILE A N 19
ATOM 15845 C CA . ILE A 1 21 ? 11.107 -24.400 -2.164 1.00 0.45 21 ILE A CA 19
ATOM 15846 C C . ILE A 1 21 ? 10.262 -24.848 -0.976 1.00 3.33 21 ILE A C 19
ATOM 15847 O O . ILE A 1 21 ? 9.392 -25.708 -1.108 1.00 33.21 21 ILE A O 19
ATOM 15863 N N . LYS A 1 22 ? 10.524 -24.257 0.185 1.00 32.25 22 LYS A N 19
ATOM 15864 C CA . LYS A 1 22 ? 9.786 -24.592 1.398 1.00 63.01 22 LYS A CA 19
ATOM 15865 C C . LYS A 1 22 ? 8.499 -23.780 1.493 1.00 13.13 22 LYS A C 19
ATOM 15866 O O . LYS A 1 22 ? 7.466 -24.286 1.935 1.00 44.42 22 LYS A O 19
ATOM 15885 N N . ILE A 1 23 ? 8.567 -22.520 1.076 1.00 73.32 23 ILE A N 19
ATOM 15886 C CA . ILE A 1 23 ? 7.405 -21.640 1.112 1.00 23.32 23 ILE A CA 19
ATOM 15887 C C . ILE A 1 23 ? 6.326 -22.114 0.144 1.00 3.41 23 ILE A C 19
ATOM 15888 O O . ILE A 1 23 ? 5.141 -21.843 0.338 1.00 72.45 23 ILE A O 19
ATOM 15904 N N . LYS A 1 24 ? 6.745 -22.823 -0.898 1.00 74.43 24 LYS A N 19
ATOM 15905 C CA . LYS A 1 24 ? 5.815 -23.338 -1.897 1.00 30.45 24 LYS A CA 19
ATOM 15906 C C . LYS A 1 24 ? 4.623 -24.018 -1.230 1.00 53.34 24 LYS A C 19
ATOM 15907 O O . LYS A 1 24 ? 3.503 -23.962 -1.736 1.00 73.00 24 LYS A O 19
ATOM 15926 N N . ASN A 1 25 ? 4.872 -24.657 -0.092 1.00 72.53 25 ASN A N 19
ATOM 15927 C CA . ASN A 1 25 ? 3.818 -25.347 0.644 1.00 50.35 25 ASN A CA 19
ATOM 15928 C C . ASN A 1 25 ? 2.748 -24.364 1.110 1.00 71.24 25 ASN A C 19
ATOM 15929 O O . ASN A 1 25 ? 1.562 -24.542 0.829 1.00 52.31 25 ASN A O 19
ATOM 15940 N N . LEU A 1 26 ? 3.175 -23.327 1.822 1.00 33.51 26 LEU A N 19
ATOM 15941 C CA . LEU A 1 26 ? 2.254 -22.315 2.327 1.00 33.12 26 LEU A CA 19
ATOM 15942 C C . LEU A 1 26 ? 1.657 -21.502 1.183 1.00 71.44 26 LEU A C 19
ATOM 15943 O O . LEU A 1 26 ? 0.495 -21.097 1.234 1.00 64.31 26 LEU A O 19
ATOM 15959 N N . LYS A 1 27 ? 2.458 -21.269 0.149 1.00 44.11 27 LYS A N 19
ATOM 15960 C CA . LYS A 1 27 ? 2.010 -20.508 -1.011 1.00 52.11 27 LYS A CA 19
ATOM 15961 C C . LYS A 1 27 ? 0.974 -21.293 -1.810 1.00 22.14 27 LYS A C 19
ATOM 15962 O O . LYS A 1 27 ? 0.071 -20.713 -2.411 1.00 12.45 27 LYS A O 19
ATOM 15981 N N . GLU A 1 28 ? 1.112 -22.615 -1.810 1.00 33.42 28 GLU A N 19
ATOM 15982 C CA . GLU A 1 28 ? 0.187 -23.479 -2.534 1.00 54.24 28 GLU A CA 19
ATOM 15983 C C . GLU A 1 28 ? -1.184 -23.493 -1.863 1.00 24.33 28 GLU A C 19
ATOM 15984 O O . GLU A 1 28 ? -2.213 -23.560 -2.533 1.00 34.42 28 GLU A O 19
ATOM 15996 N N . GLU A 1 29 ? -1.186 -23.430 -0.535 1.00 21.52 29 GLU A N 19
ATOM 15997 C CA . GLU A 1 29 ? -2.429 -23.438 0.227 1.00 10.14 29 GLU A CA 19
ATOM 15998 C C . GLU A 1 29 ? -3.161 -22.106 0.087 1.00 73.41 29 GLU A C 19
ATOM 15999 O O . GLU A 1 29 ? -4.381 -22.070 -0.075 1.00 71.12 29 GLU A O 19
ATOM 16011 N N . VAL A 1 30 ? -2.407 -21.013 0.151 1.00 74.51 30 VAL A N 19
ATOM 16012 C CA . VAL A 1 30 ? -2.983 -19.679 0.030 1.00 33.45 30 VAL A CA 19
ATOM 16013 C C . VAL A 1 30 ? -3.327 -19.358 -1.420 1.00 32.24 30 VAL A C 19
ATOM 16014 O O . VAL A 1 30 ? -4.194 -18.529 -1.695 1.00 13.52 30 VAL A O 19
ATOM 16027 N N . LYS A 1 31 ? -2.642 -20.021 -2.345 1.00 50.01 31 LYS A N 19
ATOM 16028 C CA . LYS A 1 31 ? -2.875 -19.809 -3.769 1.00 1.43 31 LYS A CA 19
ATOM 16029 C C . LYS A 1 31 ? -4.365 -19.859 -4.090 1.00 13.54 31 LYS A C 19
ATOM 16030 O O . LYS A 1 31 ? -4.842 -19.155 -4.981 1.00 4.33 31 LYS A O 19
ATOM 16049 N N . ILE A 1 32 ? -5.096 -20.693 -3.358 1.00 2.24 32 ILE A N 19
ATOM 16050 C CA . ILE A 1 32 ? -6.532 -20.831 -3.563 1.00 71.54 32 ILE A CA 19
ATOM 16051 C C . ILE A 1 32 ? -7.222 -19.471 -3.561 1.00 23.45 32 ILE A C 19
ATOM 16052 O O . ILE A 1 32 ? -8.149 -19.232 -4.335 1.00 15.34 32 ILE A O 19
ATOM 16068 N N . LEU A 1 33 ? -6.762 -18.583 -2.687 1.00 23.04 33 LEU A N 19
ATOM 16069 C CA . LEU A 1 33 ? -7.333 -17.245 -2.584 1.00 3.53 33 LEU A CA 19
ATOM 16070 C C . LEU A 1 33 ? -6.678 -16.295 -3.582 1.00 74.12 33 LEU A C 19
ATOM 16071 O O . LEU A 1 33 ? -7.320 -15.375 -4.089 1.00 64.35 33 LEU A O 19
ATOM 16087 N N . GLN A 1 34 ? -5.400 -16.527 -3.861 1.00 4.24 34 GLN A N 19
ATOM 16088 C CA . GLN A 1 34 ? -4.660 -15.693 -4.800 1.00 5.50 34 GLN A CA 19
ATOM 16089 C C . GLN A 1 34 ? -5.426 -15.536 -6.109 1.00 42.42 34 GLN A C 19
ATOM 16090 O O . GLN A 1 34 ? -5.341 -14.500 -6.769 1.00 11.41 34 GLN A O 19
ATOM 16104 N N . ARG A 1 35 ? -6.173 -16.570 -6.480 1.00 21.54 35 ARG A N 19
ATOM 16105 C CA . ARG A 1 35 ? -6.953 -16.548 -7.711 1.00 41.21 35 ARG A CA 19
ATOM 16106 C C . ARG A 1 35 ? -7.794 -15.278 -7.798 1.00 52.24 35 ARG A C 19
ATOM 16107 O O . ARG A 1 35 ? -8.010 -14.736 -8.883 1.00 34.31 35 ARG A O 19
ATOM 16128 N N . LYS A 1 36 ? -8.267 -14.808 -6.649 1.00 53.53 36 LYS A N 19
ATOM 16129 C CA . LYS A 1 36 ? -9.084 -13.601 -6.594 1.00 74.21 36 LYS A CA 19
ATOM 16130 C C . LYS A 1 36 ? -8.279 -12.378 -7.021 1.00 23.32 36 LYS A C 19
ATOM 16131 O O . LYS A 1 36 ? -8.789 -11.500 -7.717 1.00 45.11 36 LYS A O 19
ATOM 16150 N N . ILE A 1 37 ? -7.019 -12.329 -6.600 1.00 73.13 37 ILE A N 19
ATOM 16151 C CA . ILE A 1 37 ? -6.144 -11.215 -6.942 1.00 25.03 37 ILE A CA 19
ATOM 16152 C C . ILE A 1 37 ? -5.607 -11.353 -8.362 1.00 51.25 37 ILE A C 19
ATOM 16153 O O . ILE A 1 37 ? -5.472 -10.365 -9.084 1.00 45.24 37 ILE A O 19
ATOM 16169 N N . ASP A 1 38 ? -5.305 -12.585 -8.758 1.00 12.50 38 ASP A N 19
ATOM 16170 C CA . ASP A 1 38 ? -4.786 -12.853 -10.094 1.00 53.11 38 ASP A CA 19
ATOM 16171 C C . ASP A 1 38 ? -5.729 -12.308 -11.163 1.00 4.23 38 ASP A C 19
ATOM 16172 O O . ASP A 1 38 ? -5.314 -11.555 -12.043 1.00 65.25 38 ASP A O 19
ATOM 16181 N N . GLN A 1 39 ? -6.998 -12.694 -11.078 1.00 64.13 39 GLN A N 19
ATOM 16182 C CA . GLN A 1 39 ? -7.998 -12.245 -12.040 1.00 22.05 39 GLN A CA 19
ATOM 16183 C C . GLN A 1 39 ? -8.264 -10.751 -11.890 1.00 14.11 39 GLN A C 19
ATOM 16184 O O . GLN A 1 39 ? -8.811 -10.116 -12.791 1.00 52.21 39 GLN A O 19
ATOM 16198 N N . GLN A 1 40 ? -7.875 -10.197 -10.746 1.00 42.13 40 GLN A N 19
ATOM 16199 C CA . GLN A 1 40 ? -8.073 -8.777 -10.479 1.00 72.31 40 GLN A CA 19
ATOM 16200 C C . GLN A 1 40 ? -7.313 -7.922 -11.488 1.00 33.13 40 GLN A C 19
ATOM 16201 O O . GLN A 1 40 ? -7.890 -7.046 -12.132 1.00 54.15 40 GLN A O 19
ATOM 16215 N N . ILE A 1 41 ? -6.017 -8.182 -11.618 1.00 61.15 41 ILE A N 19
ATOM 16216 C CA . ILE A 1 41 ? -5.179 -7.436 -12.549 1.00 61.42 41 ILE A CA 19
ATOM 16217 C C . ILE A 1 41 ? -4.205 -8.360 -13.274 1.00 14.04 41 ILE A C 19
ATOM 16218 O O . ILE A 1 41 ? -3.899 -8.157 -14.448 1.00 71.51 41 ILE A O 19
ATOM 16234 N N . ALA A 1 42 ? -3.724 -9.376 -12.565 1.00 4.10 42 ALA A N 19
ATOM 16235 C CA . ALA A 1 42 ? -2.788 -10.333 -13.141 1.00 61.42 42 ALA A CA 19
ATOM 16236 C C . ALA A 1 42 ? -3.333 -10.921 -14.439 1.00 2.23 42 ALA A C 19
ATOM 16237 O O . ALA A 1 42 ? -2.574 -11.394 -15.285 1.00 53.23 42 ALA A O 19
ATOM 16244 N N . LYS A 1 43 ? -4.653 -10.888 -14.589 1.00 24.31 43 LYS A N 19
ATOM 16245 C CA . LYS A 1 43 ? -5.300 -11.417 -15.784 1.00 14.25 43 LYS A CA 19
ATOM 16246 C C . LYS A 1 43 ? -4.911 -10.608 -17.017 1.00 23.03 43 LYS A C 19
ATOM 16247 O O . LYS A 1 43 ? -4.886 -11.131 -18.130 1.00 71.22 43 LYS A O 19
ATOM 16266 N N . GLU A 1 44 ? -4.606 -9.331 -16.809 1.00 43.23 44 GLU A N 19
ATOM 16267 C CA . GLU A 1 44 ? -4.217 -8.451 -17.905 1.00 65.43 44 GLU A CA 19
ATOM 16268 C C . GLU A 1 44 ? -3.006 -9.010 -18.647 1.00 44.32 44 GLU A C 19
ATOM 16269 O O . GLU A 1 44 ? -3.128 -9.523 -19.759 1.00 72.33 44 GLU A O 19
ATOM 16281 N N . ARG A 1 45 ? -1.837 -8.905 -18.023 1.00 43.54 45 ARG A N 19
ATOM 16282 C CA . ARG A 1 45 ? -0.603 -9.397 -18.624 1.00 50.14 45 ARG A CA 19
ATOM 16283 C C . ARG A 1 45 ? 0.128 -10.338 -17.671 1.00 41.04 45 ARG A C 19
ATOM 16284 O O . ARG A 1 45 ? 0.351 -10.008 -16.506 1.00 65.55 45 ARG A O 19
ATOM 16305 N N . VAL A 1 46 ? 0.498 -11.511 -18.175 1.00 30.44 46 VAL A N 19
ATOM 16306 C CA . VAL A 1 46 ? 1.204 -12.500 -17.369 1.00 22.30 46 VAL A CA 19
ATOM 16307 C C . VAL A 1 46 ? 2.534 -12.882 -18.009 1.00 60.41 46 VAL A C 19
ATOM 16308 O O . VAL A 1 46 ? 2.573 -13.650 -18.971 1.00 24.31 46 VAL A O 19
ATOM 16321 N N . ILE A 1 47 ? 3.621 -12.342 -17.469 1.00 21.10 47 ILE A N 19
ATOM 16322 C CA . ILE A 1 47 ? 4.953 -12.628 -17.987 1.00 4.24 47 ILE A CA 19
ATOM 16323 C C . ILE A 1 47 ? 5.381 -14.052 -17.649 1.00 34.22 47 ILE A C 19
ATOM 16324 O O . ILE A 1 47 ? 5.164 -14.530 -16.535 1.00 13.21 47 ILE A O 19
ATOM 16340 N N . LYS A 1 48 ? 5.991 -14.726 -18.617 1.00 70.45 48 LYS A N 19
ATOM 16341 C CA . LYS A 1 48 ? 6.453 -16.096 -18.424 1.00 13.34 48 LYS A CA 19
ATOM 16342 C C . LYS A 1 48 ? 7.215 -16.591 -19.648 1.00 63.32 48 LYS A C 19
ATOM 16343 O O . LYS A 1 48 ? 6.709 -16.537 -20.769 1.00 23.14 48 LYS A O 19
ATOM 16362 N N . GLN A 1 49 ? 8.433 -17.075 -19.426 1.00 2.24 49 GLN A N 19
ATOM 16363 C CA . GLN A 1 49 ? 9.264 -17.581 -20.512 1.00 0.52 49 GLN A CA 19
ATOM 16364 C C . GLN A 1 49 ? 9.366 -19.101 -20.456 1.00 64.22 49 GLN A C 19
ATOM 16365 O O . GLN A 1 49 ? 10.251 -19.697 -21.071 1.00 64.42 49 GLN A O 19
ATOM 16379 N N . GLY A 1 1 ? 13.874 -4.026 0.189 1.00 41.31 1 GLY A N 20
ATOM 16380 C CA . GLY A 1 1 ? 12.460 -3.789 0.415 1.00 23.33 1 GLY A CA 20
ATOM 16381 C C . GLY A 1 1 ? 11.800 -3.070 -0.744 1.00 72.11 1 GLY A C 20
ATOM 16382 O O . GLY A 1 1 ? 12.477 -2.592 -1.654 1.00 3.34 1 GLY A O 20
ATOM 16386 N N . SER A 1 2 ? 10.473 -2.995 -0.713 1.00 41.32 2 SER A N 20
ATOM 16387 C CA . SER A 1 2 ? 9.720 -2.333 -1.773 1.00 22.55 2 SER A CA 20
ATOM 16388 C C . SER A 1 2 ? 10.121 -2.873 -3.142 1.00 63.01 2 SER A C 20
ATOM 16389 O O . SER A 1 2 ? 10.175 -2.131 -4.122 1.00 41.31 2 SER A O 20
ATOM 16397 N N . MET A 1 3 ? 10.402 -4.171 -3.201 1.00 10.32 3 MET A N 20
ATOM 16398 C CA . MET A 1 3 ? 10.797 -4.811 -4.450 1.00 42.00 3 MET A CA 20
ATOM 16399 C C . MET A 1 3 ? 9.585 -5.056 -5.342 1.00 73.35 3 MET A C 20
ATOM 16400 O O . MET A 1 3 ? 8.591 -5.641 -4.911 1.00 20.13 3 MET A O 20
ATOM 16414 N N . LYS A 1 4 ? 9.673 -4.605 -6.589 1.00 75.53 4 LYS A N 20
ATOM 16415 C CA . LYS A 1 4 ? 8.584 -4.776 -7.544 1.00 34.53 4 LYS A CA 20
ATOM 16416 C C . LYS A 1 4 ? 8.932 -5.837 -8.583 1.00 65.00 4 LYS A C 20
ATOM 16417 O O . LYS A 1 4 ? 9.973 -5.761 -9.235 1.00 72.42 4 LYS A O 20
ATOM 16436 N N . ASN A 1 5 ? 8.055 -6.824 -8.732 1.00 51.04 5 ASN A N 20
ATOM 16437 C CA . ASN A 1 5 ? 8.270 -7.899 -9.694 1.00 25.44 5 ASN A CA 20
ATOM 16438 C C . ASN A 1 5 ? 7.696 -7.532 -11.058 1.00 71.45 5 ASN A C 20
ATOM 16439 O O . ASN A 1 5 ? 6.505 -7.247 -11.186 1.00 71.50 5 ASN A O 20
ATOM 16450 N N . TYR A 1 6 ? 8.550 -7.542 -12.076 1.00 21.03 6 TYR A N 20
ATOM 16451 C CA . TYR A 1 6 ? 8.128 -7.209 -13.431 1.00 44.40 6 TYR A CA 20
ATOM 16452 C C . TYR A 1 6 ? 8.658 -8.230 -14.433 1.00 41.31 6 TYR A C 20
ATOM 16453 O O . TYR A 1 6 ? 9.773 -8.731 -14.293 1.00 44.35 6 TYR A O 20
ATOM 16471 N N . GLN A 1 7 ? 7.849 -8.532 -15.444 1.00 2.05 7 GLN A N 20
ATOM 16472 C CA . GLN A 1 7 ? 8.236 -9.493 -16.470 1.00 33.24 7 GLN A CA 20
ATOM 16473 C C . GLN A 1 7 ? 8.405 -10.887 -15.874 1.00 13.11 7 GLN A C 20
ATOM 16474 O O . GLN A 1 7 ? 8.696 -11.051 -14.689 1.00 63.00 7 GLN A O 20
ATOM 16488 N N . PRO A 1 8 ? 8.217 -11.916 -16.713 1.00 62.40 8 PRO A N 20
ATOM 16489 C CA . PRO A 1 8 ? 8.344 -13.315 -16.291 1.00 51.43 8 PRO A CA 20
ATOM 16490 C C . PRO A 1 8 ? 9.787 -13.699 -15.986 1.00 24.42 8 PRO A C 20
ATOM 16491 O O . PRO A 1 8 ? 10.426 -14.414 -16.757 1.00 54.15 8 PRO A O 20
ATOM 16502 N N . ASN A 1 9 ? 10.296 -13.221 -14.855 1.00 12.02 9 ASN A N 20
ATOM 16503 C CA . ASN A 1 9 ? 11.665 -13.515 -14.448 1.00 31.44 9 ASN A CA 20
ATOM 16504 C C . ASN A 1 9 ? 11.754 -14.890 -13.792 1.00 33.11 9 ASN A C 20
ATOM 16505 O O . ASN A 1 9 ? 11.747 -15.008 -12.566 1.00 44.43 9 ASN A O 20
ATOM 16516 N N . LYS A 1 10 ? 11.837 -15.929 -14.617 1.00 1.54 10 LYS A N 20
ATOM 16517 C CA . LYS A 1 10 ? 11.929 -17.296 -14.119 1.00 4.00 10 LYS A CA 20
ATOM 16518 C C . LYS A 1 10 ? 13.371 -17.651 -13.767 1.00 55.12 10 LYS A C 20
ATOM 16519 O O . LYS A 1 10 ? 13.624 -18.382 -12.810 1.00 34.42 10 LYS A O 20
ATOM 16538 N N . ASP A 1 11 ? 14.311 -17.127 -14.546 1.00 72.40 11 ASP A N 20
ATOM 16539 C CA . ASP A 1 11 ? 15.727 -17.387 -14.315 1.00 20.11 11 ASP A CA 20
ATOM 16540 C C . ASP A 1 11 ? 16.212 -16.673 -13.057 1.00 43.23 11 ASP A C 20
ATOM 16541 O O . ASP A 1 11 ? 17.025 -17.207 -12.301 1.00 72.23 11 ASP A O 20
ATOM 16550 N N . LEU A 1 12 ? 15.710 -15.462 -12.840 1.00 24.31 12 LEU A N 20
ATOM 16551 C CA . LEU A 1 12 ? 16.093 -14.673 -11.674 1.00 63.30 12 LEU A CA 20
ATOM 16552 C C . LEU A 1 12 ? 15.362 -15.156 -10.426 1.00 21.44 12 LEU A C 20
ATOM 16553 O O . LEU A 1 12 ? 15.919 -15.154 -9.327 1.00 30.11 12 LEU A O 20
ATOM 16569 N N . LEU A 1 13 ? 14.113 -15.572 -10.602 1.00 32.12 13 LEU A N 20
ATOM 16570 C CA . LEU A 1 13 ? 13.305 -16.061 -9.490 1.00 0.13 13 LEU A CA 20
ATOM 16571 C C . LEU A 1 13 ? 13.698 -17.487 -9.117 1.00 13.10 13 LEU A C 20
ATOM 16572 O O . LEU A 1 13 ? 13.632 -17.874 -7.951 1.00 3.43 13 LEU A O 20
ATOM 16588 N N . GLU A 1 14 ? 14.108 -18.263 -10.116 1.00 14.33 14 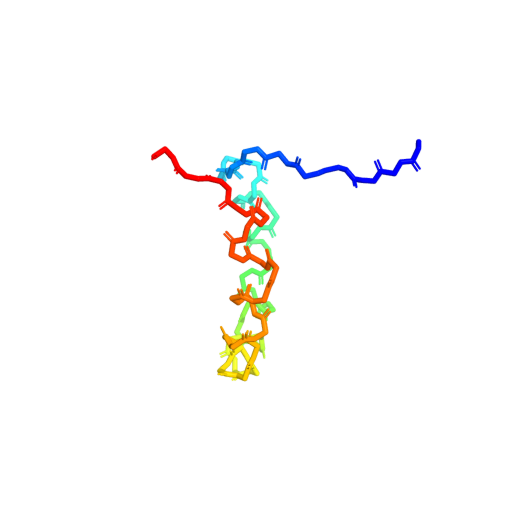GLU A N 20
ATOM 16589 C CA . GLU A 1 14 ? 14.512 -19.646 -9.891 1.00 43.53 14 GLU A CA 20
ATOM 16590 C C . GLU A 1 14 ? 15.512 -19.740 -8.742 1.00 61.24 14 GLU A C 20
ATOM 16591 O O . GLU A 1 14 ? 15.395 -20.605 -7.874 1.00 64.50 14 GLU A O 20
ATOM 16603 N N . ILE A 1 15 ? 16.494 -18.845 -8.745 1.00 61.22 15 ILE A N 20
ATOM 16604 C CA . ILE A 1 15 ? 17.514 -18.827 -7.704 1.00 33.23 15 ILE A CA 20
ATOM 16605 C C . ILE A 1 15 ? 16.882 -18.830 -6.316 1.00 31.41 15 ILE A C 20
ATOM 16606 O O . ILE A 1 15 ? 17.368 -19.498 -5.402 1.00 3.53 15 ILE A O 20
ATOM 16622 N N . LEU A 1 16 ? 15.795 -18.082 -6.165 1.00 74.33 16 LEU A N 20
ATOM 16623 C CA . LEU A 1 16 ? 15.093 -18.000 -4.889 1.00 5.34 16 LEU A CA 20
ATOM 16624 C C . LEU A 1 16 ? 14.107 -19.152 -4.734 1.00 33.43 16 LEU A C 20
ATOM 16625 O O . LEU A 1 16 ? 13.838 -19.606 -3.622 1.00 61.30 16 LEU A O 20
ATOM 16641 N N . GLU A 1 17 ? 13.572 -19.622 -5.857 1.00 20.13 17 GLU A N 20
ATOM 16642 C CA . GLU A 1 17 ? 12.616 -20.723 -5.845 1.00 21.14 17 GLU A CA 20
ATOM 16643 C C . GLU A 1 17 ? 13.141 -21.890 -5.013 1.00 70.23 17 GLU A C 20
ATOM 16644 O O . GLU A 1 17 ? 12.370 -22.616 -4.386 1.00 14.44 17 GLU A O 20
ATOM 16656 N N . SER A 1 18 ? 14.459 -22.065 -5.015 1.00 53.10 18 SER A N 20
ATOM 16657 C CA . SER A 1 18 ? 15.087 -23.146 -4.265 1.00 64.02 18 SER A CA 20
ATOM 16658 C C . SER A 1 18 ? 14.617 -23.145 -2.814 1.00 23.43 18 SER A C 20
ATOM 16659 O O . SER A 1 18 ? 14.058 -24.130 -2.332 1.00 13.23 18 SER A O 20
ATOM 16667 N N . GLN A 1 19 ? 14.849 -22.033 -2.124 1.00 24.54 19 GLN A N 20
ATOM 16668 C CA . GLN A 1 19 ? 14.451 -21.904 -0.727 1.00 74.51 19 GLN A CA 20
ATOM 16669 C C . GLN A 1 19 ? 12.964 -21.583 -0.613 1.00 21.01 19 GLN A C 20
ATOM 16670 O O . GLN A 1 19 ? 12.268 -22.112 0.254 1.00 3.24 19 GLN A O 20
ATOM 16684 N N . LYS A 1 20 ? 12.483 -20.712 -1.494 1.00 32.43 20 LYS A N 20
ATOM 16685 C CA . LYS A 1 20 ? 11.079 -20.320 -1.493 1.00 75.14 20 LYS A CA 20
ATOM 16686 C C . LYS A 1 20 ? 10.173 -21.539 -1.641 1.00 1.32 20 LYS A C 20
ATOM 16687 O O . LYS A 1 20 ? 9.006 -21.507 -1.251 1.00 15.31 20 LYS A O 20
ATOM 16706 N N . ILE A 1 21 ? 10.719 -22.611 -2.204 1.00 62.10 21 ILE A N 20
ATOM 16707 C CA . ILE A 1 21 ? 9.961 -23.840 -2.400 1.00 32.42 21 ILE A CA 20
ATOM 16708 C C . ILE A 1 21 ? 9.276 -24.276 -1.108 1.00 44.44 21 ILE A C 20
ATOM 16709 O O . ILE A 1 21 ? 8.239 -24.938 -1.135 1.00 13.40 21 ILE A O 20
ATOM 16725 N N . LYS A 1 22 ? 9.863 -23.898 0.022 1.00 4.21 22 LYS A N 20
ATOM 16726 C CA . LYS A 1 22 ? 9.310 -24.245 1.325 1.00 31.45 22 LYS A CA 20
ATOM 16727 C C . LYS A 1 22 ? 8.031 -23.461 1.600 1.00 34.40 22 LYS A C 20
ATOM 16728 O O . LYS A 1 22 ? 6.963 -24.045 1.791 1.00 2.32 22 LYS A O 20
ATOM 16747 N N . ILE A 1 23 ? 8.145 -22.138 1.617 1.00 45.34 23 ILE A N 20
ATOM 16748 C CA . ILE A 1 23 ? 6.997 -21.275 1.865 1.00 42.10 23 ILE A CA 20
ATOM 16749 C C . ILE A 1 23 ? 5.969 -21.392 0.745 1.00 61.10 23 ILE A C 20
ATOM 16750 O O . ILE A 1 23 ? 4.775 -21.178 0.958 1.00 44.14 23 ILE A O 20
ATOM 16766 N N . LYS A 1 24 ? 6.440 -21.735 -0.449 1.00 72.42 24 LYS A N 20
ATOM 16767 C CA . LYS A 1 24 ? 5.562 -21.885 -1.604 1.00 2.10 24 LYS A CA 20
ATOM 16768 C C . LYS A 1 24 ? 4.359 -22.759 -1.264 1.00 2.24 24 LYS A C 20
ATOM 16769 O O . LYS A 1 24 ? 3.271 -22.571 -1.805 1.00 13.52 24 LYS A O 20
ATOM 16788 N N . ASN A 1 25 ? 4.564 -23.714 -0.362 1.00 75.02 25 ASN A N 20
ATOM 16789 C CA . ASN A 1 25 ? 3.495 -24.616 0.051 1.00 72.31 25 ASN A CA 20
ATOM 16790 C C . ASN A 1 25 ? 2.429 -23.869 0.847 1.00 3.10 25 ASN A C 20
ATOM 16791 O O . ASN A 1 25 ? 1.231 -24.083 0.655 1.00 4.43 25 ASN A O 20
ATOM 16802 N N . LEU A 1 26 ? 2.873 -22.992 1.740 1.00 1.53 26 LEU A N 20
ATOM 16803 C CA . LEU A 1 26 ? 1.958 -22.211 2.566 1.00 41.11 26 LEU A CA 20
ATOM 16804 C C . LEU A 1 26 ? 1.373 -21.044 1.777 1.00 44.13 26 LEU A C 20
ATOM 16805 O O . LEU A 1 26 ? 0.272 -20.574 2.065 1.00 25.43 26 LEU A O 20
ATOM 16821 N N . LYS A 1 27 ? 2.117 -20.581 0.777 1.00 13.24 27 LYS A N 20
ATOM 16822 C CA . LYS A 1 27 ? 1.672 -19.471 -0.057 1.00 72.01 27 LYS A CA 20
ATOM 16823 C C . LYS A 1 27 ? 0.718 -19.956 -1.144 1.00 51.11 27 LYS A C 20
ATOM 16824 O O . LYS A 1 27 ? -0.226 -19.257 -1.510 1.00 35.11 27 LYS A O 20
ATOM 16843 N N . GLU A 1 28 ? 0.971 -21.157 -1.655 1.00 2.11 28 GLU A N 20
ATOM 16844 C CA . GLU A 1 28 ? 0.133 -21.734 -2.700 1.00 24.04 28 GLU A CA 20
ATOM 16845 C C . GLU A 1 28 ? -1.217 -22.167 -2.137 1.00 31.44 28 GLU A C 20
ATOM 16846 O O . GLU A 1 28 ? -2.238 -22.094 -2.820 1.00 2.22 28 GLU A O 20
ATOM 16858 N N . GLU A 1 29 ? -1.213 -22.620 -0.886 1.00 40.54 29 GLU A N 20
ATOM 16859 C CA . GLU A 1 29 ? -2.437 -23.066 -0.232 1.00 73.03 29 GLU A CA 20
ATOM 16860 C C . GLU A 1 29 ? -3.351 -21.884 0.077 1.00 53.21 29 GLU A C 20
ATOM 16861 O O . GLU A 1 29 ? -4.575 -21.996 0.007 1.00 53.23 29 GLU A O 20
ATOM 16873 N N . VAL A 1 30 ? -2.747 -20.750 0.420 1.00 34.41 30 VAL A N 20
ATOM 16874 C CA . VAL A 1 30 ? -3.505 -19.547 0.740 1.00 54.32 30 VAL A CA 20
ATOM 16875 C C . VAL A 1 30 ? -3.836 -18.755 -0.520 1.00 50.42 30 VAL A C 20
ATOM 16876 O O . VAL A 1 30 ? -4.892 -18.129 -0.615 1.00 12.24 30 VAL A O 20
ATOM 16889 N N . LYS A 1 31 ? -2.926 -18.786 -1.488 1.00 31.01 31 LYS A N 20
ATOM 16890 C CA . LYS A 1 31 ? -3.120 -18.073 -2.745 1.00 12.23 31 LYS A CA 20
ATOM 16891 C C . LYS A 1 31 ? -4.369 -18.570 -3.465 1.00 74.02 31 LYS A C 20
ATOM 16892 O O . LYS A 1 31 ? -4.911 -17.884 -4.333 1.00 31.24 31 LYS A O 20
ATOM 16911 N N . ILE A 1 32 ? -4.822 -19.765 -3.099 1.00 42.44 32 ILE A N 20
ATOM 16912 C CA . ILE A 1 32 ? -6.009 -20.351 -3.709 1.00 65.14 32 ILE A CA 20
ATOM 16913 C C . ILE A 1 32 ? -7.169 -19.362 -3.717 1.00 43.53 32 ILE A C 20
ATOM 16914 O O . ILE A 1 32 ? -8.002 -19.372 -4.624 1.00 74.41 32 ILE A O 20
ATOM 16930 N N . LEU A 1 33 ? -7.216 -18.506 -2.703 1.00 3.55 33 LEU A N 20
ATOM 16931 C CA . LEU A 1 33 ? -8.273 -17.506 -2.593 1.00 20.43 33 LEU A CA 20
ATOM 16932 C C . LEU A 1 33 ? -7.912 -16.244 -3.369 1.00 73.23 33 LEU A C 20
ATOM 16933 O O . LEU A 1 33 ? -8.735 -15.703 -4.108 1.00 25.00 33 LEU A O 20
ATOM 16949 N N . GLN A 1 34 ? -6.678 -15.783 -3.198 1.00 43.31 34 GLN A N 20
ATOM 16950 C CA . GLN A 1 34 ? -6.208 -14.585 -3.885 1.00 33.04 34 GLN A CA 20
ATOM 16951 C C . GLN A 1 34 ? -6.307 -14.751 -5.397 1.00 51.35 34 GLN A C 20
ATOM 16952 O O . GLN A 1 34 ? -6.548 -13.786 -6.123 1.00 4.40 34 GLN A O 20
ATOM 16966 N N . ARG A 1 35 ? -6.119 -15.980 -5.867 1.00 15.14 35 ARG A N 20
ATOM 16967 C CA . ARG A 1 35 ? -6.186 -16.272 -7.294 1.00 1.54 35 ARG A CA 20
ATOM 16968 C C . ARG A 1 35 ? -7.458 -15.694 -7.908 1.00 5.31 35 ARG A C 20
ATOM 16969 O O . ARG A 1 35 ? -7.439 -15.169 -9.021 1.00 53.15 35 ARG A O 20
ATOM 16990 N N . LYS A 1 36 ? -8.561 -15.794 -7.175 1.00 31.42 36 LYS A N 20
ATOM 16991 C CA . LYS A 1 36 ? -9.842 -15.282 -7.646 1.00 14.14 36 LYS A CA 20
ATOM 16992 C C . LYS A 1 36 ? -9.712 -13.836 -8.112 1.00 4.51 36 LYS A C 20
ATOM 16993 O O . LYS A 1 36 ? -10.226 -13.465 -9.167 1.00 74.25 36 LYS A O 20
ATOM 17012 N N . ILE A 1 37 ? -9.019 -13.024 -7.320 1.00 54.30 37 ILE A N 20
ATOM 17013 C CA . ILE A 1 37 ? -8.819 -11.619 -7.654 1.00 15.00 37 ILE A CA 20
ATOM 17014 C C . ILE A 1 37 ? -7.605 -11.436 -8.558 1.00 23.35 37 ILE A C 20
ATOM 17015 O O . ILE A 1 37 ? -7.524 -10.472 -9.319 1.00 3.05 37 ILE A O 20
ATOM 17031 N N . ASP A 1 38 ? -6.663 -12.369 -8.469 1.00 73.45 38 ASP A N 20
ATOM 17032 C CA . ASP A 1 38 ? -5.453 -12.314 -9.281 1.00 51.43 38 ASP A CA 20
ATOM 17033 C C . ASP A 1 38 ? -5.796 -12.314 -10.768 1.00 5.22 38 ASP A C 20
ATOM 17034 O O . ASP A 1 38 ? -5.276 -11.503 -11.534 1.00 4.23 38 ASP A O 20
ATOM 17043 N N . GLN A 1 39 ? -6.672 -13.229 -11.168 1.00 31.21 39 GLN A N 20
ATOM 17044 C CA . GLN A 1 39 ? -7.082 -13.335 -12.563 1.00 61.42 39 GLN A CA 20
ATOM 17045 C C . GLN A 1 39 ? -7.714 -12.034 -13.045 1.00 72.04 39 GLN A C 20
ATOM 17046 O O . GLN A 1 39 ? -7.763 -11.765 -14.245 1.00 74.13 39 GLN A O 20
ATOM 17060 N N . GLN A 1 40 ? -8.197 -11.231 -12.102 1.00 65.24 40 GLN A N 20
ATOM 17061 C CA . GLN A 1 40 ? -8.827 -9.958 -12.432 1.00 63.44 40 GLN A CA 20
ATOM 17062 C C . GLN A 1 40 ? -7.849 -9.038 -13.155 1.00 62.03 40 GLN A C 20
ATOM 17063 O O . GLN A 1 40 ? -8.141 -8.536 -14.241 1.00 71.11 40 GLN A O 20
ATOM 17077 N N . ILE A 1 41 ? -6.688 -8.821 -12.546 1.00 52.32 41 ILE A N 20
ATOM 17078 C CA . ILE A 1 41 ? -5.667 -7.961 -13.133 1.00 34.24 41 ILE A CA 20
ATOM 17079 C C . ILE A 1 41 ? -4.277 -8.566 -12.965 1.00 54.53 41 ILE A C 20
ATOM 17080 O O . ILE A 1 41 ? -3.431 -8.457 -13.852 1.00 54.03 41 ILE A O 20
ATOM 17096 N N . ALA A 1 42 ? -4.049 -9.204 -11.822 1.00 75.13 42 ALA A N 20
ATOM 17097 C CA . ALA A 1 42 ? -2.764 -9.830 -11.540 1.00 5.51 42 ALA A CA 20
ATOM 17098 C C . ALA A 1 42 ? -2.320 -10.719 -12.696 1.00 72.32 42 ALA A C 20
ATOM 17099 O O . ALA A 1 42 ? -1.129 -10.832 -12.985 1.00 63.12 42 ALA A O 20
ATOM 17106 N N . LYS A 1 43 ? -3.286 -11.351 -13.355 1.00 11.32 43 LYS A N 20
ATOM 17107 C CA . LYS A 1 43 ? -2.996 -12.231 -14.481 1.00 13.24 43 LYS A CA 20
ATOM 17108 C C . LYS A 1 43 ? -2.442 -11.440 -15.661 1.00 3.30 43 LYS A C 20
ATOM 17109 O O . LYS A 1 43 ? -1.596 -11.932 -16.407 1.00 31.42 43 LYS A O 20
ATOM 17128 N N . GLU A 1 44 ? -2.923 -10.211 -15.823 1.00 2.04 44 GLU A N 20
ATOM 17129 C CA . GLU A 1 44 ? -2.473 -9.353 -16.912 1.00 54.44 44 GLU A CA 20
ATOM 17130 C C . GLU A 1 44 ? -1.189 -8.621 -16.534 1.00 41.32 44 GLU A C 20
ATOM 17131 O O . GLU A 1 44 ? -0.316 -8.402 -17.375 1.00 13.14 44 GLU A O 20
ATOM 17143 N N . ARG A 1 45 ? -1.081 -8.245 -15.264 1.00 52.51 45 ARG A N 20
ATOM 17144 C CA . ARG A 1 45 ? 0.095 -7.536 -14.774 1.00 51.23 45 ARG A CA 20
ATOM 17145 C C . ARG A 1 45 ? 1.373 -8.281 -15.147 1.00 42.13 45 ARG A C 20
ATOM 17146 O O . ARG A 1 45 ? 2.172 -7.801 -15.952 1.00 74.22 45 ARG A O 20
ATOM 17167 N N . VAL A 1 46 ? 1.561 -9.457 -14.556 1.00 12.41 46 VAL A N 20
ATOM 17168 C CA . VAL A 1 46 ? 2.741 -10.269 -14.826 1.00 3.50 46 VAL A CA 20
ATOM 17169 C C . VAL A 1 46 ? 2.482 -11.256 -15.958 1.00 52.23 46 VAL A C 20
ATOM 17170 O O . VAL A 1 46 ? 1.749 -12.231 -15.789 1.00 52.35 46 VAL A O 20
ATOM 17183 N N . ILE A 1 47 ? 3.088 -10.997 -17.112 1.00 51.10 47 ILE A N 20
ATOM 17184 C CA . ILE A 1 47 ? 2.924 -11.864 -18.272 1.00 54.11 47 ILE A CA 20
ATOM 17185 C C . ILE A 1 47 ? 3.923 -13.015 -18.244 1.00 31.43 47 ILE A C 20
ATOM 17186 O O . ILE A 1 47 ? 5.059 -12.856 -17.798 1.00 2.55 47 ILE A O 20
ATOM 17202 N N . LYS A 1 48 ? 3.493 -14.177 -18.725 1.00 14.13 48 LYS A N 20
ATOM 17203 C CA . LYS A 1 48 ? 4.349 -15.356 -18.758 1.00 63.32 48 LYS A CA 20
ATOM 17204 C C . LYS A 1 48 ? 3.822 -16.384 -19.755 1.00 1.51 48 LYS A C 20
ATOM 17205 O O . LYS A 1 48 ? 2.661 -16.787 -19.688 1.00 4.12 48 LYS A O 20
ATOM 17224 N N . GLN A 1 49 ? 4.683 -16.803 -20.677 1.00 11.13 49 GLN A N 20
ATOM 17225 C CA . GLN A 1 49 ? 4.303 -17.784 -21.686 1.00 53.12 49 GLN A CA 20
ATOM 17226 C C . GLN A 1 49 ? 3.882 -19.098 -21.037 1.00 22.32 49 GLN A C 20
ATOM 17227 O O . GLN A 1 49 ? 4.321 -19.426 -19.934 1.00 30.32 49 GLN A O 20
#

Organism: NCBI:txid148814

Foldseek 3Di:
DPDDDEEPPCVVCVVVCVVCVVCCVVCVVVCVVVVVCCVVCVPVRYDDD